Protein AF-0000000075994484 (afdb_homodimer)

Nearest PDB structures (foldseek):
  8glv-assembly1_Co  TM=6.904E-01  e=1.062E-26  Chlamydomonas reinhardtii
  8j07-assembly1_k9  TM=6.119E-01  e=2.993E-21  Homo sapiens
  8glv-assembly1_Ks  TM=6.048E-01  e=3.139E-17  Chlamydomonas reinhardtii
  8j07-assembly1_r9  TM=6.076E-01  e=1.999E-16  Homo sapiens
  8j07-assembly1_t9  TM=6.052E-01  e=8.440E-16  Homo sapiens

Sequence (1114 aa):
MNSEEDLGRDSIVEPLEEYDEDLHNFASSEDLTKVCNIIHQRIILSGLKNSMWRDYHDDIIFRFLVDESLDVLLVYIDKDQNLCLKYTVPSELVEEIFYYIKTSCSSRVTLENFQKVLQFGSLKGEVTESLMQLVSKVYSLLIFGNKTWPDSIKKDFSSQLHKFLASLTEFHYKQIRQTILYIPMETEGITEEEAAKDKDLIQRIEGVVVHWIKQIKEALLAQETAHTGENLGPAEEIEFWRQRCDDLCSISQQLEKPGIHKILSILELGKSSYAYQFLKLSAEIQNSFLQAESNLKFLSILKEPCEKLASSPLSDIPTKLPYLLSLIRIIWINSPFYNSRSQITGLFRKVSQELIKKFSREIQLDKLFKGYAQSTKKTVEQCIDCCNTWKDAYQQAAKMHHSLSSFGWVLDKTGIFAEMDAFMQRCKDVIEVCDAEMHFCRWEDGIKTPLPIIGGHHGSEILRSLEGIENSFMSSLKNLESASNQTLDIRSTTWHDQYGKFRANMRDLEVMAQNVISFAFDRVTTVHEGLELLRVFKYLAERESISRAYDKRTVEVMNSEEDLGRDSIVEPLEEYDEDLHNFASSEDLTKVCNIIHQRIILSGLKNSMWRDYHDDIIFRFLVDESLDVLLVYIDKDQNLCLKYTVPSELVEEIFYYIKTSCSSRVTLENFQKVLQFGSLKGEVTESLMQLVSKVYSLLIFGNKTWPDSIKKDFSSQLHKFLASLTEFHYKQIRQTILYIPMETEGITEEEAAKDKDLIQRIEGVVVHWIKQIKEALLAQETAHTGENLGPAEEIEFWRQRCDDLCSISQQLEKPGIHKILSILELGKSSYAYQFLKLSAEIQNSFLQAESNLKFLSILKEPCEKLASSPLSDIPTKLPYLLSLIRIIWINSPFYNSRSQITGLFRKVSQELIKKFSREIQLDKLFKGYAQSTKKTVEQCIDCCNTWKDAYQQAAKMHHSLSSFGWVLDKTGIFAEMDAFMQRCKDVIEVCDAEMHFCRWEDGIKTPLPIIGGHHGSEILRSLEGIENSFMSSLKNLESASNQTLDIRSTTWHDQYGKFRANMRDLEVMAQNVISFAFDRVTTVHEGLELLRVFKYLAERESISRAYDKRTVEV

Solvent-accessible surface area (backbone atoms only — not comparable to full-atom values): 61676 Å² total; per-residue (Å²): 140,72,87,73,77,79,75,78,77,79,73,75,75,70,75,76,71,76,73,72,83,64,85,69,76,65,64,43,74,64,41,52,50,51,46,40,51,50,53,62,68,65,62,72,59,82,84,69,51,79,84,55,63,56,76,65,54,58,50,54,51,44,47,46,55,68,38,75,86,47,49,46,42,37,38,35,54,48,94,86,70,42,65,42,75,37,72,61,74,73,85,60,94,56,58,46,38,30,40,38,34,55,70,56,82,81,59,81,66,34,73,87,44,36,66,69,37,47,31,39,36,46,46,43,56,56,68,60,56,38,50,49,50,46,40,62,70,45,51,46,50,49,57,67,56,51,79,83,59,58,64,70,64,47,49,58,47,51,41,47,49,52,53,38,51,37,50,49,44,39,53,49,30,48,74,72,76,41,76,60,82,68,74,78,67,81,57,62,96,51,52,53,71,62,46,36,68,34,64,69,56,46,53,41,50,48,52,52,49,52,50,47,49,54,51,51,52,49,56,58,50,57,59,61,63,66,70,68,60,84,85,48,31,57,66,55,52,38,48,51,29,45,52,49,24,52,53,34,46,52,43,53,57,50,66,67,33,66,67,51,46,48,54,42,49,22,29,50,72,49,67,41,72,63,39,55,56,45,51,52,50,53,50,50,44,50,52,50,26,53,44,25,46,51,44,31,60,51,47,52,68,48,49,64,58,52,51,49,56,67,70,45,58,79,84,52,45,63,76,50,47,59,59,54,51,51,50,53,49,49,30,43,73,65,34,88,80,53,45,47,54,68,54,51,35,48,50,49,28,10,47,44,46,43,50,50,54,47,46,53,67,69,54,56,67,68,43,41,80,64,33,24,20,56,60,43,34,52,52,43,51,50,46,44,49,44,52,51,45,51,55,48,50,50,54,51,50,41,52,51,38,44,71,74,37,93,58,71,70,77,57,55,62,63,69,34,40,48,64,55,50,50,45,44,50,44,42,51,51,50,41,50,50,23,51,47,42,35,41,58,52,35,33,56,58,69,44,64,59,75,80,71,87,55,76,72,95,58,20,66,61,53,52,49,51,52,52,50,50,30,51,52,48,52,51,44,49,52,58,44,54,75,41,50,88,35,49,81,37,76,81,44,62,62,32,58,54,46,47,50,54,40,52,51,49,49,53,52,47,47,53,52,51,44,48,50,51,51,58,58,56,73,69,50,85,47,62,69,57,41,54,54,51,52,62,62,47,47,61,48,33,73,37,74,83,33,28,57,59,47,49,55,52,58,70,72,90,129,89,85,82,68,93,74,76,79,76,75,76,70,69,76,74,71,78,72,75,83,69,83,69,78,64,65,44,74,64,40,52,50,52,45,40,52,50,53,61,68,63,62,72,59,82,84,69,51,79,82,56,65,54,75,66,54,56,50,52,52,43,47,46,56,68,37,75,86,47,50,45,42,38,36,33,54,47,96,86,70,41,65,42,77,37,73,60,75,73,85,59,94,56,58,47,40,28,40,40,35,56,71,56,84,83,59,81,63,33,74,85,44,36,68,70,36,46,31,37,34,45,43,42,56,55,66,59,56,39,50,50,50,45,41,64,69,45,52,47,49,51,57,70,58,51,80,84,59,58,65,71,62,48,50,58,48,52,42,48,50,50,54,38,52,37,49,50,44,39,54,51,32,48,75,73,75,39,78,59,81,68,74,79,65,82,58,62,95,51,51,52,70,62,46,35,70,34,64,70,56,46,53,43,50,48,52,52,50,52,51,46,49,54,52,51,51,51,57,58,51,58,59,61,63,68,70,68,60,84,86,48,32,58,66,53,52,39,48,50,29,45,51,51,24,52,55,35,46,51,43,53,56,52,65,68,33,68,67,50,47,49,54,42,49,22,29,51,73,49,67,40,72,62,38,56,57,45,52,54,50,52,50,50,44,51,52,51,26,53,43,25,47,49,44,31,61,51,47,52,69,49,48,62,60,51,52,49,55,67,70,46,56,78,85,51,43,63,75,51,48,60,60,54,51,50,52,54,49,49,30,43,73,67,35,89,81,54,45,47,54,69,55,51,35,47,49,48,28,11,48,45,46,42,48,51,54,48,47,53,67,69,53,57,67,68,43,40,81,64,31,24,20,56,60,45,35,52,53,43,50,49,46,46,48,44,53,50,46,50,55,47,51,49,51,51,50,41,51,51,38,43,70,74,38,95,58,69,69,76,57,58,61,64,70,34,40,47,64,54,51,51,44,46,51,45,42,51,51,50,39,52,51,25,50,48,42,36,41,60,53,36,32,55,58,69,43,65,59,75,81,73,88,54,76,73,94,58,20,66,61,52,51,50,52,52,50,50,50,31,50,53,47,52,52,46,50,52,59,42,55,75,40,49,89,36,50,81,37,76,83,43,62,63,31,58,53,45,46,50,53,41,52,54,52,49,52,53,47,48,53,49,51,44,49,50,52,51,58,58,56,74,68,51,87,45,62,67,58,40,54,52,50,52,62,62,48,46,62,47,32,73,38,72,83,33,27,56,58,47,49,56,52,57,71,72,90

pLDDT: mean 86.2, std 15.18, range [18.08, 97.19]

Secondary structure (DSSP, 8-state):
----------------------------HHHHHHHHHHHHHH---TT--GGG--HHHHHHHHHHHH-TT--EEEEEE-TTS-EEEESS--SS--SEEEEEEES-TT----TTTHHHHEEEEEEES-HHHHHHHHIIIIIHHHHHH--SS-HHHHHHHHHHHHHHHHHHHHHHHHHTT-------STTTTS-HHHHHH-HHHHHHHHHHHHHHHHHHHHHHHHHHHHTT-SS--HHHHHHHHHHHHHHHHHHHHHHTSHHHHHHHHHHHHTT-HHHHHHHHHHHHHHHHHHHHHHHHHHHGGGHHHHHHHHHS-GGGHHHHHHHHHHHHHHHHHH-SSS--HHHHHHHHHHHHHHHHHHHHHH--HHHHHTT-HHHHHHHHHHHHHHHHHHHHHHHHHHHHHHHH-SS-----HHHHHHHHHHHHHHHHHHHHHHHHHHHHS-EETTEEPPPP---STTHHHHHHHHHHHHHHHHHHHHHHHTTGGGTT-TT-SHHHHHHHHHHHHHHHHHHHHHHHHHHHHTT--SHHHHHHHHHHTHHHHTSHHHHHHHHHHHHH-/----------------------------HHHHHHHHHHHHHH---TT--GGG--HHHHHHHHHHHH-TT--EEEEEE-TTS-EEEESS--SS--SEEEEEEES-TT----TTTHHHHEEEEEEES-HHHHHHHHIIIIIHHHHHH--SS-HHHHHHHHHHHHHHHHHHHHHHHHHTT-------STTTTS-HHHHHH-HHHHHHHHHHHHHHHHHHHHHHHHHHHHTT-SS--HHHHHHHHHHHHHHHHHHHHHHTSHHHHHHHHHHHHTT-HHHHHHHHHHHHHHHHHHHHHHHHHHHGGGHHHHHHHHHS-GGGHHHHHHHHHHHHHHHHHH-SSS--HHHHHHHHHHHHHHHHHHHHHH--HHHHHTT-HHHHHHHHHHHHHHHHHHHHHHHHHHHHHHHH-SS-----HHHHHHHHHHHHHHHHHHHHHHHHHHHHH-EETTEEPPPPP--STTHHHHHHHHHHHHHHHHHHHHHHHTTGGGTT-TT-SHHHHHHHHHHHHHHHHHHHHHHHHHHHHTT--SHHHHHHHHHHTTTTTTSHHHHHHHHHHHHH-

Structure (mmCIF, N/CA/C/O backbone):
data_AF-0000000075994484-model_v1
#
loop_
_entity.id
_entity.type
_entity.pdbx_description
1 polymer 'Dynein heavy chain 2, axonemal-like'
#
loop_
_atom_site.group_PDB
_atom_site.id
_atom_site.type_symbol
_atom_site.label_atom_id
_atom_site.label_alt_id
_atom_site.label_comp_id
_atom_site.label_asym_id
_atom_site.label_entity_id
_atom_site.label_seq_id
_atom_site.pdbx_PDB_ins_code
_atom_site.Cartn_x
_atom_site.Cartn_y
_atom_site.Cartn_z
_atom_site.occupancy
_atom_site.B_iso_or_equiv
_atom_site.auth_seq_id
_atom_site.auth_comp_id
_atom_site.auth_asym_id
_atom_site.auth_atom_id
_atom_site.pdbx_PDB_model_num
ATOM 1 N N . MET A 1 1 ? -71.812 -13.891 17.422 1 20.27 1 MET A N 1
ATOM 2 C CA . MET A 1 1 ? -71.875 -14.664 18.656 1 20.27 1 MET A CA 1
ATOM 3 C C . MET A 1 1 ? -70.625 -15.477 18.875 1 20.27 1 MET A C 1
ATOM 5 O O . MET A 1 1 ? -70 -15.383 19.938 1 20.27 1 MET A O 1
ATOM 9 N N . ASN A 1 2 ? -70.75 -16.75 18.578 1 19.2 2 ASN A N 1
ATOM 10 C CA . ASN A 1 2 ? -70.375 -18.047 19.156 1 19.2 2 ASN A CA 1
ATOM 11 C C . ASN A 1 2 ? -68.875 -18.406 18.859 1 19.2 2 ASN A C 1
ATOM 13 O O . ASN A 1 2 ? -68.5 -19.547 19.047 1 19.2 2 ASN A O 1
ATOM 17 N N . SER A 1 3 ? -68.438 -17.859 17.688 1 24.14 3 SER A N 1
ATOM 18 C CA . SER A 1 3 ? -67.5 -18.609 16.891 1 24.14 3 SER A CA 1
ATOM 19 C C . SER A 1 3 ? -66.25 -18.891 17.688 1 24.14 3 SER A C 1
ATOM 21 O O . SER A 1 3 ? -65.562 -17.969 18.125 1 24.14 3 SER A O 1
ATOM 23 N N . GLU A 1 4 ? -66.312 -19.969 18.438 1 23.14 4 GLU A N 1
ATOM 24 C CA . GLU A 1 4 ? -65.5 -20.75 19.344 1 23.14 4 GLU A CA 1
ATOM 25 C C . GLU A 1 4 ? -64.062 -20.875 18.812 1 23.14 4 GLU A C 1
ATOM 27 O O . GLU A 1 4 ? -63.844 -21.016 17.594 1 23.14 4 GLU A O 1
ATOM 32 N N . GLU A 1 5 ? -63.031 -20.453 19.625 1 22.05 5 GLU A N 1
ATOM 33 C CA . GLU A 1 5 ? -61.625 -20.125 19.812 1 22.05 5 GLU A CA 1
ATOM 34 C C . GLU A 1 5 ? -60.75 -21.375 19.672 1 22.05 5 GLU A C 1
ATOM 36 O O . GLU A 1 5 ? -60.594 -22.141 20.625 1 22.05 5 GLU A O 1
ATOM 41 N N . ASP A 1 6 ? -61.219 -22.188 18.656 1 23.53 6 ASP A N 1
ATOM 42 C CA . ASP A 1 6 ? -60.562 -23.5 18.641 1 23.53 6 ASP A CA 1
ATOM 43 C C . ASP A 1 6 ? -59.062 -23.359 18.828 1 23.53 6 ASP A C 1
ATOM 45 O O . ASP A 1 6 ? -58.406 -22.641 18.094 1 23.53 6 ASP A O 1
ATOM 49 N N . LEU A 1 7 ? -58.594 -23.656 20.031 1 25.06 7 LEU A N 1
ATOM 50 C CA . LEU A 1 7 ? -57.375 -23.734 20.812 1 25.06 7 LEU A CA 1
ATOM 51 C C . LEU A 1 7 ? -56.344 -24.625 20.109 1 25.06 7 LEU A C 1
ATOM 53 O O . LEU A 1 7 ? -56.656 -25.75 19.719 1 25.06 7 LEU A O 1
ATOM 57 N N . GLY A 1 8 ? -55.438 -23.891 19.375 1 20.94 8 GLY A N 1
ATOM 58 C CA . GLY A 1 8 ? -54.281 -24.219 18.578 1 20.94 8 GLY A CA 1
ATOM 59 C C . GLY A 1 8 ? -53.5 -25.375 19.141 1 20.94 8 GLY A C 1
ATOM 60 O O . GLY A 1 8 ? -53.25 -25.453 20.344 1 20.94 8 GLY A O 1
ATOM 61 N N . ARG A 1 9 ? -53.688 -26.547 18.594 1 26.58 9 ARG A N 1
ATOM 62 C CA . ARG A 1 9 ? -53.094 -27.875 18.703 1 26.58 9 ARG A CA 1
ATOM 63 C C . ARG A 1 9 ? -51.625 -27.781 19.047 1 26.58 9 ARG A C 1
ATOM 65 O O . ARG A 1 9 ? -50.906 -26.969 18.469 1 26.58 9 ARG A O 1
ATOM 72 N N . ASP A 1 10 ? -51.219 -28.25 20.266 1 22.45 10 ASP A N 1
ATOM 73 C CA . ASP A 1 10 ? -49.969 -28.406 21.016 1 22.45 10 ASP A CA 1
ATOM 74 C C . ASP A 1 10 ? -48.938 -29.203 20.219 1 22.45 10 ASP A C 1
ATOM 76 O O . ASP A 1 10 ? -49.125 -30.406 19.984 1 22.45 10 ASP A O 1
ATOM 80 N N . SER A 1 11 ? -48.719 -28.781 19 1 22.28 11 SER A N 1
ATOM 81 C CA . SER A 1 11 ? -47.75 -29.578 18.234 1 22.28 11 SER A CA 1
ATOM 82 C C . SER A 1 11 ? -46.594 -30.047 19.109 1 22.28 11 SER A C 1
ATOM 84 O O . SER A 1 11 ? -45.969 -29.234 19.797 1 22.28 11 SER A O 1
ATOM 86 N N . ILE A 1 12 ? -46.625 -31.25 19.516 1 24.55 12 ILE A N 1
ATOM 87 C CA . ILE A 1 12 ? -45.656 -32.031 20.281 1 24.55 12 ILE A CA 1
ATOM 88 C C . ILE A 1 12 ? -44.281 -31.875 19.641 1 24.55 12 ILE A C 1
ATOM 90 O O . ILE A 1 12 ? -44.125 -32.125 18.438 1 24.55 12 ILE A O 1
ATOM 94 N N . VAL A 1 13 ? -43.406 -31.047 20.234 1 24.14 13 VAL A N 1
ATOM 95 C CA . VAL A 1 13 ? -42 -30.781 19.984 1 24.14 13 VAL A CA 1
ATOM 96 C C . VAL A 1 13 ? -41.25 -32.094 19.859 1 24.14 13 VAL A C 1
ATOM 98 O O . VAL A 1 13 ? -41.281 -32.938 20.766 1 24.14 13 VAL A O 1
ATOM 101 N N . GLU A 1 14 ? -41.375 -32.688 18.703 1 25.42 14 GLU A N 1
ATOM 102 C CA . GLU A 1 14 ? -40.594 -33.906 18.531 1 25.42 14 GLU A CA 1
ATOM 103 C C . GLU A 1 14 ? -39.219 -33.781 19.219 1 25.42 14 GLU A C 1
ATOM 105 O O . GLU A 1 14 ? -38.625 -32.719 19.281 1 25.42 14 GLU A O 1
ATOM 110 N N . PRO A 1 15 ? -38.938 -34.781 20.047 1 25.38 15 PRO A N 1
ATOM 111 C CA . PRO A 1 15 ? -37.719 -34.812 20.875 1 25.38 15 PRO A CA 1
ATOM 112 C C . PRO A 1 15 ? -36.469 -34.5 20.078 1 25.38 15 PRO A C 1
ATOM 114 O O . PRO A 1 15 ? -36.406 -34.781 18.875 1 25.38 15 PRO A O 1
ATOM 117 N N . LEU A 1 16 ? -35.781 -33.438 20.484 1 24.19 16 LEU A N 1
ATOM 118 C CA . LEU A 1 16 ? -34.469 -32.969 20.062 1 24.19 16 LEU A CA 1
ATOM 119 C C . LEU A 1 16 ? -33.531 -34.156 19.875 1 24.19 16 LEU A C 1
ATOM 121 O O . LEU A 1 16 ? -33.344 -35 20.781 1 24.19 16 LEU A O 1
ATOM 125 N N . GLU A 1 17 ? -33.594 -34.719 18.734 1 25.55 17 GLU A N 1
ATOM 126 C CA . GLU A 1 17 ? -32.594 -35.781 18.438 1 25.55 17 GLU A CA 1
ATOM 127 C C . GLU A 1 17 ? -31.297 -35.5 19.172 1 25.55 17 GLU A C 1
ATOM 129 O O . GLU A 1 17 ? -30.875 -34.375 19.328 1 25.55 17 GLU A O 1
ATOM 134 N N . GLU A 1 18 ? -30.906 -36.469 19.969 1 27.06 18 GLU A N 1
ATOM 135 C CA . GLU A 1 18 ? -29.703 -36.562 20.797 1 27.06 18 GLU A CA 1
ATOM 136 C C . GLU A 1 18 ? -28.469 -36.094 20.016 1 27.06 18 GLU A C 1
ATOM 138 O O . GLU A 1 18 ? -28.172 -36.625 18.953 1 27.06 18 GLU A O 1
ATOM 143 N N . TYR A 1 19 ? -28.25 -34.781 20 1 26.39 19 TYR A N 1
ATOM 144 C CA . TYR A 1 19 ? -26.938 -34.25 19.609 1 26.39 19 TYR A CA 1
ATOM 145 C C . TYR A 1 19 ? -25.812 -35.188 20.031 1 26.39 19 TYR A C 1
ATOM 147 O O . TYR A 1 19 ? -25.672 -35.531 21.219 1 26.39 19 TYR A O 1
ATOM 155 N N . ASP A 1 20 ? -25.656 -36.219 19.328 1 26.09 20 ASP A N 1
ATOM 156 C CA . ASP A 1 20 ? -24.531 -37.156 19.516 1 26.09 20 ASP A CA 1
ATOM 157 C C . ASP A 1 20 ? -23.297 -36.406 20.047 1 26.09 20 ASP A C 1
ATOM 159 O O . ASP A 1 20 ? -22.953 -35.344 19.547 1 26.09 20 ASP A O 1
ATOM 163 N N . GLU A 1 21 ? -23.047 -36.531 21.312 1 32.28 21 GLU A N 1
ATOM 164 C CA . GLU A 1 21 ? -21.906 -36.188 22.141 1 32.28 21 GLU A CA 1
ATOM 165 C C . GLU A 1 21 ? -20.578 -36.406 21.406 1 32.28 21 GLU A C 1
ATOM 167 O O . GLU A 1 21 ? -19.984 -37.469 21.5 1 32.28 21 GLU A O 1
ATOM 172 N N . ASP A 1 22 ? -20.453 -36.438 20.125 1 29.77 22 ASP A N 1
ATOM 173 C CA . ASP A 1 22 ? -19.25 -36.688 19.359 1 29.77 22 ASP A CA 1
ATOM 174 C C . ASP A 1 22 ? -18.031 -36.062 20.016 1 29.77 22 ASP A C 1
ATOM 176 O O . ASP A 1 22 ? -18.156 -35.062 20.734 1 29.77 22 ASP A O 1
ATOM 180 N N . LEU A 1 23 ? -16.781 -36.719 19.812 1 30.06 23 LEU A N 1
ATOM 181 C CA . LEU A 1 23 ? -15.391 -36.656 20.219 1 30.06 23 LEU A CA 1
ATOM 182 C C . LEU A 1 23 ? -14.859 -35.219 20.125 1 30.06 23 LEU A C 1
ATOM 184 O O . LEU A 1 23 ? -14.219 -34.875 19.125 1 30.06 23 LEU A O 1
ATOM 188 N N . HIS A 1 24 ? -15.625 -34.281 20.172 1 33.56 24 HIS A N 1
ATOM 189 C CA . HIS A 1 24 ? -15 -32.969 20.375 1 33.56 24 HIS A CA 1
ATOM 190 C C . HIS A 1 24 ? -13.992 -33 21.516 1 33.56 24 HIS A C 1
ATOM 192 O O . HIS A 1 24 ? -14.367 -33.188 22.672 1 33.56 24 HIS A O 1
ATOM 198 N N . ASN A 1 25 ? -12.883 -33.719 21.375 1 35.09 25 ASN A N 1
ATOM 199 C CA . ASN A 1 25 ? -11.758 -33.719 22.297 1 35.09 25 ASN A CA 1
ATOM 200 C C . ASN A 1 25 ? -11.617 -32.375 23.016 1 35.09 25 ASN A C 1
ATOM 202 O O . ASN A 1 25 ? -11.258 -31.375 22.391 1 35.09 25 ASN A O 1
ATOM 206 N N . PHE A 1 26 ? -12.3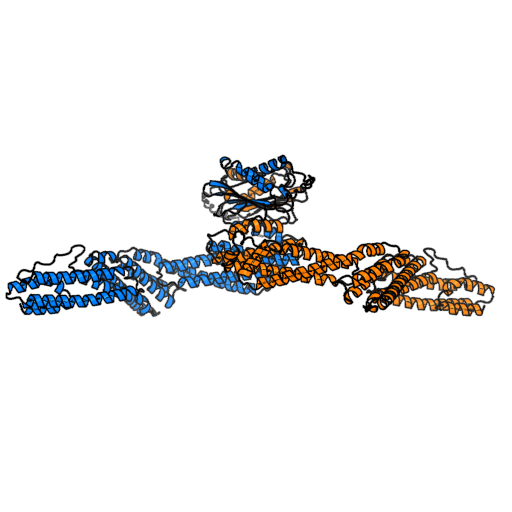52 -32.031 23.938 1 35.19 26 PHE A N 1
ATOM 207 C CA . PHE A 1 26 ? -12.281 -30.984 24.938 1 35.19 26 PHE A CA 1
ATOM 208 C C . PHE A 1 26 ? -10.852 -30.797 25.422 1 35.19 26 PHE A C 1
ATOM 210 O O . PHE A 1 26 ? -10.312 -31.641 26.141 1 35.19 26 PHE A O 1
ATOM 217 N N . ALA A 1 27 ? -9.969 -30.297 24.703 1 45.22 27 ALA A N 1
ATOM 218 C CA . ALA A 1 27 ? -8.828 -29.781 25.438 1 45.22 27 ALA A CA 1
ATOM 219 C C . ALA A 1 27 ? -9.211 -29.438 26.875 1 45.22 27 ALA A C 1
ATOM 221 O O . ALA A 1 27 ? -10.164 -28.688 27.109 1 45.22 27 ALA A O 1
ATOM 222 N N . SER A 1 28 ? -8.922 -30.219 27.859 1 61.16 28 SER A N 1
ATOM 223 C CA . SER A 1 28 ? -9.375 -30.266 29.25 1 61.16 28 SER A CA 1
ATOM 224 C C . SER A 1 28 ? -9.359 -28.875 29.875 1 61.16 28 SER A C 1
ATOM 226 O O . SER A 1 28 ? -8.578 -28 29.453 1 61.16 28 SER A O 1
ATOM 228 N N . SER A 1 29 ? -10.609 -28.438 30.297 1 67.25 29 SER A N 1
ATOM 229 C CA . SER A 1 29 ? -10.75 -27.234 31.109 1 67.25 29 SER A CA 1
ATOM 230 C C . SER A 1 29 ? -9.484 -26.938 31.906 1 67.25 29 SER A C 1
ATOM 232 O O . SER A 1 29 ? -9.07 -25.797 32.031 1 67.25 29 SER A O 1
ATOM 234 N N . GLU A 1 30 ? -8.844 -28.078 32.156 1 77 30 GLU A N 1
ATOM 235 C CA . GLU A 1 30 ? -7.613 -27.891 32.938 1 77 30 GLU A CA 1
ATOM 236 C C . GLU A 1 30 ? -6.473 -27.406 32.062 1 77 30 GLU A C 1
ATOM 238 O O . GLU A 1 30 ? -5.684 -26.547 32.469 1 77 30 GLU A O 1
ATOM 243 N N . ASP A 1 31 ? -6.43 -27.953 30.906 1 84.94 31 ASP A N 1
ATOM 244 C CA . ASP A 1 31 ? -5.379 -27.547 29.969 1 84.94 31 ASP A CA 1
ATOM 245 C C . ASP A 1 31 ? -5.535 -26.094 29.562 1 84.94 31 ASP A C 1
ATOM 247 O O . ASP A 1 31 ? -4.547 -25.359 29.469 1 84.94 31 ASP A O 1
ATOM 251 N N . LEU A 1 32 ? -6.723 -25.703 29.406 1 87 32 LEU A N 1
ATOM 252 C CA . LEU A 1 32 ? -6.973 -24.312 29 1 87 32 LEU A CA 1
ATOM 253 C C . LEU A 1 32 ? -6.676 -23.344 30.141 1 87 32 LEU A C 1
ATOM 255 O O . LEU A 1 32 ? -6.234 -22.219 29.906 1 87 32 LEU A O 1
ATOM 259 N N . THR A 1 33 ? -6.871 -23.828 31.312 1 88.06 33 THR A N 1
ATOM 260 C CA . THR A 1 33 ? -6.539 -23 32.469 1 88.06 33 THR A CA 1
ATOM 261 C C . THR A 1 33 ? -5.027 -22.797 32.562 1 88.06 33 THR A C 1
ATOM 263 O O . THR A 1 33 ? -4.566 -21.719 32.938 1 88.06 33 THR A O 1
ATOM 266 N N . LYS A 1 34 ? -4.371 -23.812 32.219 1 90 34 LYS A N 1
ATOM 267 C CA . LYS A 1 34 ? -2.916 -23.703 32.188 1 90 34 LYS A CA 1
ATOM 268 C C . LYS A 1 34 ? -2.467 -22.688 31.141 1 90 34 LYS A C 1
ATOM 270 O O . LYS A 1 34 ? -1.571 -21.875 31.391 1 90 34 LYS A O 1
ATOM 275 N N . VAL A 1 35 ? -3.078 -22.797 30 1 90.81 35 VAL A N 1
ATOM 276 C CA . VAL A 1 35 ? -2.744 -21.859 28.922 1 90.81 35 VAL A CA 1
ATOM 277 C C . VAL A 1 35 ? -3.096 -20.438 29.344 1 90.81 35 VAL A C 1
ATOM 279 O O . VAL A 1 35 ? -2.344 -19.5 29.078 1 90.81 35 VAL A O 1
ATOM 282 N N . CYS A 1 36 ? -4.191 -20.297 30.016 1 91.31 36 CYS A N 1
ATOM 283 C CA . CYS A 1 36 ? -4.613 -18.984 30.5 1 91.31 36 CYS A CA 1
ATOM 284 C C . CYS A 1 36 ? -3.576 -18.406 31.438 1 91.31 36 CYS A C 1
ATOM 286 O O . CYS A 1 36 ? -3.254 -17.219 31.344 1 91.31 36 CYS A O 1
ATOM 288 N N . ASN A 1 37 ? -3.061 -19.188 32.219 1 91.06 37 ASN A N 1
ATOM 289 C CA . ASN A 1 37 ? -2.045 -18.75 33.188 1 91.06 37 ASN A CA 1
ATOM 290 C C . ASN A 1 37 ? -0.75 -18.359 32.469 1 91.06 37 ASN A C 1
ATOM 292 O O . ASN A 1 37 ? -0.076 -17.406 32.875 1 91.06 37 ASN A O 1
ATOM 296 N N . ILE A 1 38 ? -0.445 -19.109 31.5 1 91.12 38 ILE A N 1
ATOM 297 C CA . ILE A 1 38 ? 0.766 -18.812 30.734 1 91.12 38 ILE A CA 1
ATOM 298 C C . ILE A 1 38 ? 0.619 -17.469 30.031 1 91.12 38 ILE A C 1
ATOM 300 O O . ILE A 1 38 ? 1.537 -16.641 30.047 1 91.12 38 ILE A O 1
ATOM 304 N N . ILE A 1 39 ? -0.523 -17.281 29.422 1 92 39 ILE A N 1
ATOM 305 C CA . ILE A 1 39 ? -0.792 -16.047 28.703 1 92 39 ILE A CA 1
ATOM 306 C C . ILE A 1 39 ? -0.749 -14.867 29.672 1 92 39 ILE A C 1
ATOM 308 O O . ILE A 1 39 ? -0.173 -13.82 29.359 1 92 39 ILE A O 1
ATOM 312 N N . HIS A 1 40 ? -1.316 -15.078 30.781 1 91.62 40 HIS A N 1
ATOM 313 C CA . HIS A 1 40 ? -1.313 -14.055 31.828 1 91.62 40 HIS A CA 1
ATOM 314 C C . HIS A 1 40 ? 0.11 -13.672 32.219 1 91.62 40 HIS A C 1
ATOM 316 O O . HIS A 1 40 ? 0.427 -12.484 32.312 1 91.62 40 HIS A O 1
ATOM 322 N N . GLN A 1 41 ? 0.971 -14.602 32.312 1 89.56 41 GLN A N 1
ATOM 323 C CA . GLN A 1 41 ? 2.342 -14.375 32.75 1 89.56 41 GLN A CA 1
ATOM 324 C C . GLN A 1 41 ? 3.189 -13.758 31.656 1 89.56 41 GLN A C 1
ATOM 326 O O . GLN A 1 41 ? 4.18 -13.078 31.922 1 89.56 41 GLN A O 1
ATOM 331 N N . ARG A 1 42 ? 2.768 -13.961 30.5 1 90.5 42 ARG A N 1
ATOM 332 C CA . ARG A 1 42 ? 3.586 -13.539 29.359 1 90.5 42 ARG A CA 1
ATOM 333 C C . ARG A 1 42 ? 3.258 -12.109 28.953 1 90.5 42 ARG A C 1
ATOM 335 O O . ARG A 1 42 ? 3.961 -11.516 28.141 1 90.5 42 ARG A O 1
ATOM 342 N N . ILE A 1 43 ? 2.246 -11.602 29.484 1 92.75 43 ILE A N 1
ATOM 343 C CA . ILE A 1 43 ? 1.869 -10.227 29.156 1 92.75 43 ILE A CA 1
ATOM 344 C C . ILE A 1 43 ? 2.863 -9.25 29.781 1 92.75 43 ILE A C 1
ATOM 346 O O . ILE A 1 43 ? 3.104 -9.289 30.984 1 92.75 43 ILE A O 1
ATOM 350 N N . ILE A 1 44 ? 3.459 -8.445 28.953 1 89.94 44 ILE A N 1
ATOM 351 C CA . ILE A 1 44 ? 4.469 -7.492 29.391 1 89.94 44 ILE A CA 1
ATOM 352 C C . ILE A 1 44 ? 4.055 -6.078 28.984 1 89.94 44 ILE A C 1
ATOM 354 O O . ILE A 1 44 ? 3.816 -5.809 27.812 1 89.94 44 ILE A O 1
ATOM 358 N N . LEU A 1 45 ? 3.912 -5.172 29.891 1 90.44 45 LEU A N 1
ATOM 359 C CA . LEU A 1 45 ? 3.645 -3.752 29.688 1 90.44 45 LEU A CA 1
ATOM 360 C C . LEU A 1 45 ? 4.512 -2.896 30.609 1 90.44 45 LEU A C 1
ATOM 362 O O . LEU A 1 45 ? 4.816 -3.303 31.734 1 90.44 45 LEU A O 1
ATOM 366 N N . SER A 1 46 ? 4.805 -1.763 29.984 1 86.12 46 SER A N 1
ATOM 367 C CA . SER A 1 46 ? 5.547 -0.832 30.828 1 86.12 46 SER A CA 1
ATOM 368 C C . SER A 1 46 ? 4.695 -0.348 31.984 1 86.12 46 SER A C 1
ATOM 370 O O . SER A 1 46 ? 3.568 0.113 31.797 1 86.12 46 SER A O 1
ATOM 372 N N . GLY A 1 47 ? 5.02 -0.561 33.188 1 83.69 47 GLY A N 1
ATOM 373 C CA . GLY A 1 47 ? 4.32 -0.069 34.375 1 83.69 47 GLY A CA 1
ATOM 374 C C . GLY A 1 47 ? 3.328 -1.066 34.938 1 83.69 47 GLY A C 1
ATOM 375 O O . GLY A 1 47 ? 2.562 -0.741 35.844 1 83.69 47 GLY A O 1
ATOM 376 N N . LEU A 1 48 ? 3.283 -2.168 34.281 1 90.31 48 LEU A N 1
ATOM 377 C CA . LEU A 1 48 ? 2.346 -3.186 34.75 1 90.31 48 LEU A CA 1
ATOM 378 C C . LEU A 1 48 ? 2.729 -3.682 36.125 1 90.31 48 LEU A C 1
ATOM 380 O O . LEU A 1 48 ? 3.867 -4.098 36.344 1 90.31 48 LEU A O 1
ATOM 384 N N . LYS A 1 49 ? 1.824 -3.494 37.062 1 91.25 49 LYS A N 1
ATOM 385 C CA . LYS A 1 49 ? 1.995 -3.994 38.406 1 91.25 49 LYS A CA 1
ATOM 386 C C . LYS A 1 49 ? 1.039 -5.148 38.688 1 91.25 49 LYS A C 1
ATOM 388 O O . LYS A 1 49 ? -0.05 -5.215 38.125 1 91.25 49 LYS A O 1
ATOM 393 N N . ASN A 1 50 ? 1.463 -6.016 39.562 1 91 50 ASN A N 1
ATOM 394 C CA . ASN A 1 50 ? 0.653 -7.18 39.906 1 91 50 ASN A CA 1
ATOM 395 C C . ASN A 1 50 ? -0.672 -6.773 40.531 1 91 50 ASN A C 1
ATOM 397 O O . ASN A 1 50 ? -1.676 -7.473 40.375 1 91 50 ASN A O 1
ATOM 401 N N . SER A 1 51 ? -0.677 -5.582 41.156 1 91.81 51 SER A N 1
ATOM 402 C CA . SER A 1 51 ? -1.877 -5.105 41.844 1 91.81 51 SER A CA 1
ATOM 403 C C . SER A 1 51 ? -2.945 -4.672 40.844 1 91.81 51 SER A C 1
ATOM 405 O O . SER A 1 51 ? -4.121 -4.547 41.188 1 91.81 51 SER A O 1
ATOM 407 N N . MET A 1 52 ? -2.561 -4.516 39.562 1 93.94 52 MET A N 1
ATOM 408 C CA . MET A 1 52 ? -3.498 -4.035 38.562 1 93.94 52 MET A CA 1
ATOM 409 C C . MET A 1 52 ? -4.367 -5.176 38.031 1 93.94 52 MET A C 1
ATOM 411 O O . MET A 1 52 ? -5.422 -4.941 37.438 1 93.94 52 MET A O 1
ATOM 415 N N . TRP A 1 53 ? -3.902 -6.383 38.281 1 94.25 53 TRP A N 1
ATOM 416 C CA . TRP A 1 53 ? -4.641 -7.543 37.812 1 94.25 53 TRP A CA 1
ATOM 417 C C . TRP A 1 53 ? -5.879 -7.793 38.656 1 94.25 53 TRP A C 1
ATOM 419 O O . TRP A 1 53 ? -5.82 -7.691 39.906 1 94.25 53 TRP A O 1
ATOM 429 N N . ARG A 1 54 ? -6.98 -8 38.031 1 92.94 54 ARG A N 1
ATOM 430 C CA . ARG A 1 54 ? -8.234 -8.383 38.656 1 92.94 54 ARG A CA 1
ATOM 431 C C . ARG A 1 54 ? -8.711 -9.742 38.156 1 92.94 54 ARG A C 1
ATOM 433 O O . ARG A 1 54 ? -8.273 -10.211 37.125 1 92.94 54 ARG A O 1
ATOM 440 N N . ASP A 1 55 ? -9.609 -10.359 38.812 1 89.94 55 ASP A N 1
ATOM 441 C CA . ASP A 1 55 ? -10.078 -11.711 38.5 1 89.94 55 ASP A CA 1
ATOM 442 C C . ASP A 1 55 ? -10.766 -11.766 37.125 1 89.94 55 ASP A C 1
ATOM 444 O O . ASP A 1 55 ? -10.648 -12.75 36.406 1 89.94 55 ASP A O 1
ATOM 448 N N . TYR A 1 56 ? -11.398 -10.711 36.844 1 93.06 56 TYR A N 1
ATOM 449 C CA . TYR A 1 56 ? -12.172 -10.758 35.625 1 93.06 56 TYR A CA 1
ATOM 450 C C . TYR A 1 56 ? -11.25 -10.727 34.406 1 93.06 56 TYR A C 1
ATOM 452 O O . TYR A 1 56 ? -11.656 -11.086 33.281 1 93.06 56 TYR A O 1
ATOM 460 N N . HIS A 1 57 ? -10.055 -10.32 34.562 1 94.56 57 HIS A N 1
ATOM 461 C CA . HIS A 1 57 ? -9.102 -10.32 33.469 1 94.56 57 HIS A CA 1
ATOM 462 C C . HIS A 1 57 ? -8.828 -11.734 32.969 1 94.56 57 HIS A C 1
ATOM 464 O O . HIS A 1 57 ? -8.75 -11.969 31.766 1 94.56 57 HIS A O 1
ATOM 470 N N . ASP A 1 58 ? -8.688 -12.641 33.844 1 93.56 58 ASP A N 1
ATOM 471 C CA . ASP A 1 58 ? -8.445 -14.023 33.469 1 93.56 58 ASP A CA 1
ATOM 472 C C . ASP A 1 58 ? -9.656 -14.617 32.75 1 93.56 58 ASP A C 1
ATOM 474 O O . ASP A 1 58 ? -9.5 -15.453 31.859 1 93.56 58 ASP A O 1
ATOM 478 N N . ASP A 1 59 ? -10.766 -14.102 33.125 1 94.12 59 ASP A N 1
ATOM 479 C CA . ASP A 1 59 ? -11.977 -14.531 32.438 1 94.12 59 ASP A CA 1
ATOM 480 C C . ASP A 1 59 ? -11.969 -14.062 30.984 1 94.12 59 ASP A C 1
ATOM 482 O O . ASP A 1 59 ? -12.438 -14.766 30.094 1 94.12 59 ASP A O 1
ATOM 486 N N . ILE A 1 60 ? -11.531 -12.914 30.797 1 95.88 60 ILE A N 1
ATOM 487 C CA . ILE A 1 60 ? -11.453 -12.344 29.453 1 95.88 60 ILE A CA 1
ATOM 488 C C . ILE A 1 60 ? -10.461 -13.141 28.609 1 95.88 60 ILE A C 1
ATOM 490 O O . ILE A 1 60 ? -10.727 -13.43 27.438 1 95.88 60 ILE A O 1
ATOM 494 N N . ILE A 1 61 ? -9.352 -13.492 29.219 1 95.38 61 ILE A N 1
ATOM 495 C CA . ILE A 1 61 ? -8.352 -14.289 28.516 1 95.38 61 ILE A CA 1
ATOM 496 C C . ILE A 1 61 ? -8.922 -15.664 28.172 1 95.38 61 ILE A C 1
ATOM 498 O O . ILE A 1 61 ? -8.75 -16.156 27.062 1 95.38 61 ILE A O 1
ATOM 502 N N . PHE A 1 62 ? -9.594 -16.172 29.125 1 93 62 PHE A N 1
ATOM 503 C CA . PHE A 1 62 ? -10.188 -17.5 28.922 1 93 62 PHE A CA 1
ATOM 504 C C . PHE A 1 62 ? -11.211 -17.453 27.797 1 93 62 PHE A C 1
ATOM 506 O O . PHE A 1 62 ? -11.258 -18.359 26.953 1 93 62 PHE A O 1
ATOM 513 N N . ARG A 1 63 ? -12.016 -16.5 27.781 1 92.88 63 ARG A N 1
ATOM 514 C CA . ARG A 1 63 ? -13.008 -16.359 26.719 1 92.88 63 ARG A CA 1
ATOM 515 C C . ARG A 1 63 ? -12.336 -16.219 25.359 1 92.88 63 ARG A C 1
ATOM 517 O O . ARG A 1 63 ? -12.828 -16.766 24.359 1 92.88 63 ARG A O 1
ATOM 524 N N . PHE A 1 64 ? -11.281 -15.547 25.25 1 93.38 64 PHE A N 1
ATOM 525 C CA . PHE A 1 64 ? -10.523 -15.375 24.016 1 93.38 64 PHE A CA 1
ATOM 526 C C . PHE A 1 64 ? -10.016 -16.719 23.5 1 93.38 64 PHE A C 1
ATOM 528 O O . PHE A 1 64 ? -10.031 -16.969 22.297 1 93.38 64 PHE A O 1
ATOM 535 N N . LEU A 1 65 ? -9.664 -17.578 24.422 1 90.19 65 LEU A N 1
ATOM 536 C CA . LEU A 1 65 ? -9.078 -18.844 24.031 1 90.19 65 LEU A CA 1
ATOM 537 C C . LEU A 1 65 ? -10.148 -19.828 23.547 1 90.19 65 LEU A C 1
ATOM 539 O O . LEU A 1 65 ? -9.906 -20.625 22.641 1 90.19 65 LEU A O 1
ATOM 543 N N . VAL A 1 66 ? -11.289 -19.672 24.109 1 88.31 66 VAL A N 1
ATOM 544 C CA . VAL A 1 66 ? -12.336 -20.656 23.844 1 88.31 66 VAL A CA 1
ATOM 545 C C . VAL A 1 66 ? -13.18 -20.188 22.656 1 88.31 66 VAL A C 1
ATOM 547 O O . VAL A 1 66 ? -13.578 -20.984 21.812 1 88.31 66 VAL A O 1
ATOM 550 N N . ASP A 1 67 ? -13.461 -18.922 22.625 1 88.31 67 ASP A N 1
ATOM 551 C CA . ASP A 1 67 ? -14.328 -18.359 21.594 1 88.31 67 ASP A CA 1
ATOM 552 C C . ASP A 1 67 ? -13.586 -18.234 20.266 1 88.31 67 ASP A C 1
ATOM 554 O O . ASP A 1 67 ? -12.695 -17.391 20.125 1 88.31 67 ASP A O 1
ATOM 558 N N . GLU A 1 68 ? -13.969 -18.922 19.344 1 83.88 68 GLU A N 1
ATOM 559 C CA . GLU A 1 68 ? -13.312 -18.953 18.047 1 83.88 68 GLU A CA 1
ATOM 560 C C . GLU A 1 68 ? -13.617 -17.703 17.234 1 83.88 68 GLU A C 1
ATOM 562 O O . GLU A 1 68 ? -12.906 -17.375 16.281 1 83.88 68 GLU A O 1
ATOM 567 N N . SER A 1 69 ? -14.57 -16.984 17.625 1 83.94 69 SER A N 1
ATOM 568 C CA . SER A 1 69 ? -14.953 -15.781 16.906 1 83.94 69 SER A CA 1
ATOM 569 C C . SER A 1 69 ? -14.062 -14.602 17.281 1 83.94 69 SER A C 1
ATOM 571 O O . SER A 1 69 ? -14.008 -13.609 16.547 1 83.94 69 SER A O 1
ATOM 573 N N . LEU A 1 70 ? -13.352 -14.773 18.391 1 88.81 70 LEU A N 1
ATOM 574 C CA . LEU A 1 70 ? -12.453 -13.719 18.844 1 88.81 70 LEU A CA 1
ATOM 575 C C . LEU A 1 70 ? -11.031 -13.961 18.344 1 88.81 70 LEU A C 1
ATOM 577 O O . LEU A 1 70 ? -10.391 -14.93 18.734 1 88.81 70 LEU A O 1
ATOM 581 N N . ASP A 1 71 ? -10.562 -13.039 17.547 1 89.44 71 ASP A N 1
ATOM 582 C CA . ASP A 1 71 ? -9.273 -13.258 16.906 1 89.44 71 ASP A CA 1
ATOM 583 C C . ASP A 1 71 ? -8.172 -12.422 17.547 1 89.44 71 ASP A C 1
ATOM 585 O O . ASP A 1 71 ? -6.984 -12.68 17.359 1 89.44 71 ASP A O 1
ATOM 589 N N . VAL A 1 72 ? -8.57 -11.453 18.359 1 93.44 72 VAL A N 1
ATOM 590 C CA . VAL A 1 72 ? -7.555 -10.539 18.875 1 93.44 72 VAL A CA 1
ATOM 591 C C . VAL A 1 72 ? -7.832 -10.234 20.344 1 93.44 72 VAL A C 1
ATOM 593 O O . VAL A 1 72 ? -8.984 -10.164 20.766 1 93.44 72 VAL A O 1
ATOM 596 N N . LEU A 1 73 ? -6.805 -10.203 21.141 1 96 73 LEU A N 1
ATOM 597 C CA . LEU A 1 73 ? -6.828 -9.758 22.531 1 96 73 LEU A CA 1
ATOM 598 C C . LEU A 1 73 ? -5.844 -8.609 22.734 1 96 73 LEU A C 1
ATOM 600 O O . LEU A 1 73 ? -4.648 -8.758 22.484 1 96 73 LEU A O 1
ATOM 604 N N . LEU A 1 74 ? -6.348 -7.473 23.125 1 96.5 74 LEU A N 1
ATOM 605 C CA . LEU A 1 74 ? -5.512 -6.301 23.359 1 96.5 74 LEU A CA 1
ATOM 606 C C . LEU A 1 74 ? -5.422 -5.98 24.844 1 96.5 74 LEU A C 1
ATOM 608 O O . LEU A 1 74 ? -6.438 -6 25.547 1 96.5 74 LEU A O 1
ATOM 612 N N . VAL A 1 75 ? -4.227 -5.75 25.312 1 97.06 75 VAL A N 1
ATOM 613 C CA . VAL A 1 75 ? -3.971 -5.434 26.703 1 97.06 75 VAL A CA 1
ATOM 614 C C . VAL A 1 75 ? -3.25 -4.09 26.812 1 97.06 75 VAL A C 1
ATOM 616 O O . VAL A 1 75 ? -2.213 -3.887 26.172 1 97.06 75 VAL A O 1
ATOM 619 N N . TYR A 1 76 ? -3.76 -3.15 27.562 1 95.5 76 TYR A N 1
ATOM 620 C CA . TYR A 1 76 ? -3.129 -1.847 27.734 1 95.5 76 TYR A CA 1
ATOM 621 C C . TYR A 1 76 ? -3.525 -1.21 29.062 1 95.5 76 TYR A C 1
ATOM 623 O O . TYR A 1 76 ? -4.426 -1.698 29.75 1 95.5 76 TYR A O 1
ATOM 631 N N . ILE A 1 77 ? -2.773 -0.241 29.422 1 94.19 77 ILE A N 1
ATOM 632 C CA . ILE A 1 77 ? -3.08 0.543 30.609 1 94.19 77 ILE A CA 1
ATOM 633 C C . ILE A 1 77 ? -3.701 1.878 30.203 1 94.19 77 ILE A C 1
ATOM 635 O O . ILE A 1 77 ? -3.115 2.629 29.422 1 94.19 77 ILE A O 1
ATOM 639 N N . ASP A 1 78 ? -4.832 2.146 30.719 1 91.12 78 ASP A N 1
ATOM 640 C CA . ASP A 1 78 ? -5.547 3.355 30.312 1 91.12 78 ASP A CA 1
ATOM 641 C C . ASP A 1 78 ? -4.992 4.586 31.031 1 91.12 78 ASP A C 1
ATOM 643 O O . ASP A 1 78 ? -4.051 4.48 31.812 1 91.12 78 ASP A O 1
ATOM 647 N N . LYS A 1 79 ? -5.57 5.758 30.75 1 87.81 79 LYS A N 1
ATOM 648 C CA . LYS A 1 79 ? -5.113 7.027 31.312 1 87.81 79 LYS A CA 1
ATOM 649 C C . LYS A 1 79 ? -5.281 7.047 32.812 1 87.81 79 LYS A C 1
ATOM 651 O O . LYS A 1 79 ? -4.512 7.699 33.531 1 87.81 79 LYS A O 1
ATOM 656 N N . ASP A 1 80 ? -6.277 6.34 33.281 1 89.38 80 ASP A N 1
ATOM 657 C CA . ASP A 1 80 ? -6.555 6.289 34.719 1 89.38 80 ASP A CA 1
ATOM 658 C C . ASP A 1 80 ? -5.715 5.211 35.406 1 89.38 80 ASP A C 1
ATOM 660 O O . ASP A 1 80 ? -5.984 4.844 36.531 1 89.38 80 ASP A O 1
ATOM 664 N N . GLN A 1 81 ? -4.781 4.574 34.719 1 90.12 81 GLN A N 1
ATOM 665 C CA . GLN A 1 81 ? -3.844 3.58 35.25 1 90.12 81 GLN A CA 1
ATOM 666 C C . GLN A 1 81 ? -4.555 2.271 35.562 1 90.12 81 GLN A C 1
ATOM 668 O O . GLN A 1 81 ? -4.207 1.603 36.531 1 90.12 81 GLN A O 1
ATOM 673 N N . ASN A 1 82 ? -5.543 2.023 34.812 1 92.88 82 ASN A N 1
ATOM 674 C CA . ASN A 1 82 ? -6.219 0.735 34.906 1 92.88 82 ASN A CA 1
ATOM 675 C C . ASN A 1 82 ? -5.805 -0.205 33.781 1 92.88 82 ASN A C 1
ATOM 677 O O . ASN A 1 82 ? -5.613 0.23 32.656 1 92.88 82 ASN A O 1
ATOM 681 N N . LEU A 1 83 ? -5.656 -1.445 34.219 1 95.56 83 LEU A N 1
ATOM 682 C CA . LEU A 1 83 ? -5.355 -2.461 33.219 1 95.56 83 LEU A CA 1
ATOM 683 C C . LEU A 1 83 ? -6.609 -2.846 32.438 1 95.56 83 LEU A C 1
ATOM 685 O O . LEU A 1 83 ? -7.633 -3.197 33.031 1 95.56 83 LEU A O 1
ATOM 689 N N . CYS A 1 84 ? -6.512 -2.725 31.188 1 95.94 84 CYS A N 1
ATOM 690 C CA . CYS A 1 84 ? -7.664 -3.018 30.344 1 95.94 84 CYS A CA 1
ATOM 691 C C . CYS A 1 84 ? -7.359 -4.164 29.375 1 95.94 84 CYS A C 1
ATOM 693 O O . CYS A 1 84 ? -6.316 -4.168 28.719 1 95.94 84 CYS A O 1
ATOM 695 N N . LEU A 1 85 ? -8.148 -5.191 29.391 1 96.56 85 LEU A N 1
ATOM 696 C CA . LEU A 1 85 ? -8.141 -6.266 28.406 1 96.56 85 LEU A CA 1
ATOM 697 C C . LEU A 1 85 ? -9.414 -6.227 27.562 1 96.56 85 LEU A C 1
ATOM 699 O O . LEU A 1 85 ? -10.523 -6.344 28.078 1 96.56 85 LEU A O 1
ATOM 703 N N . LYS A 1 86 ? -9.242 -6.035 26.297 1 95.19 86 LYS A N 1
ATOM 704 C CA . LYS A 1 86 ? -10.398 -5.922 25.422 1 95.19 86 LYS A CA 1
ATOM 705 C C . LYS A 1 86 ? -10.156 -6.656 24.094 1 95.19 86 LYS A C 1
ATOM 707 O O . LYS A 1 86 ? -9.016 -7.004 23.781 1 95.19 86 LYS A O 1
ATOM 712 N N . TYR A 1 87 ? -11.25 -6.836 23.422 1 93.56 87 TYR A N 1
ATOM 713 C CA . TYR A 1 87 ? -11.172 -7.504 22.125 1 93.56 87 TYR A CA 1
ATOM 714 C C . TYR A 1 87 ? -11.211 -6.496 20.984 1 93.56 87 TYR A C 1
ATOM 716 O O . TYR A 1 87 ? -11.078 -6.863 19.812 1 93.56 87 TYR A O 1
ATOM 724 N N . THR A 1 88 ? -11.422 -5.234 21.375 1 88.94 88 THR A N 1
ATOM 725 C CA . THR A 1 88 ? -11.484 -4.152 20.391 1 88.94 88 THR A CA 1
ATOM 726 C C . THR A 1 88 ? -10.453 -3.07 20.719 1 88.94 88 THR A C 1
ATOM 728 O O . THR A 1 88 ? -9.961 -2.994 21.844 1 88.94 88 THR A O 1
ATOM 731 N N . VAL A 1 89 ? -10.102 -2.334 19.766 1 87.12 89 VAL A N 1
ATOM 732 C CA . VAL A 1 89 ? -9.086 -1.306 19.938 1 87.12 89 VAL A CA 1
ATOM 733 C C . VAL A 1 89 ? -9.609 -0.205 20.859 1 87.12 89 VAL A C 1
ATOM 735 O O . VAL A 1 89 ? -10.812 0.07 20.891 1 87.12 89 VAL A O 1
ATOM 738 N N . PRO A 1 90 ? -8.688 0.353 21.562 1 88.06 90 PRO A N 1
ATOM 739 C CA . PRO A 1 90 ? -9.102 1.42 22.484 1 88.06 90 PRO A CA 1
ATOM 740 C C . PRO A 1 90 ? -9.578 2.672 21.75 1 88.06 90 PRO A C 1
ATOM 742 O O . PRO A 1 90 ? -9.07 2.992 20.672 1 88.06 90 PRO A O 1
ATOM 745 N N . SER A 1 91 ? -10.484 3.379 22.312 1 81.38 91 SER A N 1
ATOM 746 C CA . SER A 1 91 ? -11.023 4.605 21.75 1 81.38 91 SER A CA 1
ATOM 747 C C . SER A 1 91 ? -10.086 5.785 21.969 1 81.38 91 SER A C 1
ATOM 749 O O . SER A 1 91 ? -10.109 6.762 21.219 1 81.38 91 SER A O 1
ATOM 751 N N . GLU A 1 92 ? -9.305 5.641 23.016 1 84.06 92 GLU A N 1
ATOM 752 C CA . GLU A 1 92 ? -8.375 6.715 23.344 1 84.06 92 GLU A CA 1
ATOM 753 C C . GLU A 1 92 ? -6.938 6.328 22.984 1 84.06 92 GLU A C 1
ATOM 755 O O . GLU A 1 92 ? -6.637 5.148 22.797 1 84.06 92 GLU A O 1
ATOM 760 N N . LEU A 1 93 ? -6.18 7.348 22.812 1 84.38 93 LEU A N 1
ATOM 761 C CA . LEU A 1 93 ? -4.77 7.109 22.531 1 84.38 93 LEU A CA 1
ATOM 762 C C . LEU A 1 93 ? -4.066 6.496 23.734 1 84.38 93 LEU A C 1
ATOM 764 O O . LEU A 1 93 ? -4.242 6.961 24.875 1 84.38 93 LEU A O 1
ATOM 768 N N . VAL A 1 94 ? -3.494 5.363 23.484 1 88.62 94 VAL A N 1
ATOM 769 C CA . VAL A 1 94 ? -2.75 4.676 24.547 1 88.62 94 VAL A CA 1
ATOM 770 C C . VAL A 1 94 ? -1.268 4.625 24.172 1 88.62 94 VAL A C 1
ATOM 772 O O . VAL A 1 94 ? -0.915 4.617 22.984 1 88.62 94 VAL A O 1
ATOM 775 N N . GLU A 1 95 ? -0.441 4.59 25.156 1 84.75 95 GLU A N 1
ATOM 776 C CA . GLU A 1 95 ? 1 4.672 24.938 1 84.75 95 GLU A CA 1
ATOM 777 C C . GLU A 1 95 ? 1.567 3.328 24.484 1 84.75 95 GLU A C 1
ATOM 779 O O . GLU A 1 95 ? 2.543 3.281 23.734 1 84.75 95 GLU A O 1
ATOM 784 N N . GLU A 1 96 ? 1.033 2.303 25.125 1 91.88 96 GLU A N 1
ATOM 785 C CA . GLU A 1 96 ? 1.542 0.966 24.828 1 91.88 96 GLU A CA 1
ATOM 786 C C . GLU A 1 96 ? 0.409 -0.055 24.781 1 91.88 96 GLU A C 1
ATOM 788 O O . GLU A 1 96 ? -0.535 0.013 25.562 1 91.88 96 GLU A O 1
ATOM 793 N N . ILE A 1 97 ? 0.53 -0.958 23.812 1 94.44 97 ILE A N 1
ATOM 794 C CA . ILE A 1 97 ? -0.464 -2.018 23.688 1 94.44 97 ILE A CA 1
ATOM 795 C C . ILE A 1 97 ? 0.235 -3.367 23.531 1 94.44 97 ILE A C 1
ATOM 797 O O . ILE A 1 97 ? 1.235 -3.479 22.828 1 94.44 97 ILE A O 1
ATOM 801 N N . PHE A 1 98 ? -0.156 -4.281 24.344 1 96.25 98 PHE A N 1
ATOM 802 C CA . PHE A 1 98 ? 0.225 -5.676 24.156 1 96.25 98 PHE A CA 1
ATOM 803 C C . PHE A 1 98 ? -0.898 -6.457 23.484 1 96.25 98 PHE A C 1
ATOM 805 O O . PHE A 1 98 ? -2.062 -6.332 23.859 1 96.25 98 PHE A O 1
ATOM 812 N N . TYR A 1 99 ? -0.56 -7.223 22.438 1 96.25 99 TYR A N 1
ATOM 813 C CA . TYR A 1 99 ? -1.645 -7.887 21.719 1 96.25 99 TYR A CA 1
ATOM 814 C C . TYR A 1 99 ? -1.359 -9.375 21.547 1 96.25 99 TYR A C 1
ATOM 816 O O . TYR A 1 99 ? -0.199 -9.789 21.516 1 96.25 99 TYR A O 1
ATOM 824 N N . TYR A 1 100 ? -2.443 -10.195 21.484 1 94.94 100 TYR A N 1
ATOM 825 C CA . TYR A 1 100 ? -2.465 -11.57 21.016 1 94.94 100 TYR A CA 1
ATOM 826 C C . TYR A 1 100 ? -3.346 -11.719 19.781 1 94.94 100 TYR A C 1
ATOM 828 O O . TYR A 1 100 ? -4.434 -11.141 19.719 1 94.94 100 TYR A O 1
ATOM 836 N N . ILE A 1 101 ? -2.857 -12.398 18.797 1 93.38 101 ILE A N 1
ATOM 837 C CA . ILE A 1 101 ? -3.617 -12.648 17.578 1 93.38 101 ILE A CA 1
ATOM 838 C C . ILE A 1 101 ? -3.646 -14.148 17.281 1 93.38 101 ILE A C 1
ATOM 840 O O . ILE A 1 101 ? -2.613 -14.82 17.344 1 93.38 101 ILE A O 1
ATOM 844 N N . LYS A 1 102 ? -4.812 -14.633 17 1 89.25 102 LYS A N 1
ATOM 845 C CA . LYS A 1 102 ? -4.934 -16.016 16.562 1 89.25 102 LYS A CA 1
ATOM 846 C C . LYS A 1 102 ? -4.613 -16.156 15.07 1 89.25 102 LYS A C 1
ATOM 848 O O . LYS A 1 102 ? -5.188 -15.438 14.242 1 89.25 102 LYS A O 1
ATOM 853 N N . THR A 1 103 ? -3.615 -16.781 14.648 1 76.44 103 THR A N 1
ATOM 854 C CA . THR A 1 103 ? -3.195 -16.906 13.258 1 76.44 103 THR A CA 1
ATOM 855 C C . THR A 1 103 ? -4.188 -17.75 12.469 1 76.44 103 THR A C 1
ATOM 857 O O . THR A 1 103 ? -4.445 -17.469 11.297 1 76.44 103 THR A O 1
ATOM 860 N N . SER A 1 104 ? -4.484 -19.047 12.805 1 63.69 104 SER A N 1
ATOM 861 C CA . SER A 1 104 ? -5.324 -19.922 11.992 1 63.69 104 SER A CA 1
ATOM 862 C C . SER A 1 104 ? -6.719 -20.062 12.594 1 63.69 104 SER A C 1
ATOM 864 O O . SER A 1 104 ? -6.863 -20.234 13.805 1 63.69 104 SER A O 1
ATOM 866 N N . CYS A 1 105 ? -7.785 -19.422 11.836 1 54.22 105 CYS A N 1
ATOM 867 C CA . CYS A 1 105 ? -9.172 -19.438 12.273 1 54.22 105 CYS A CA 1
ATOM 868 C C . CYS A 1 105 ? -9.586 -20.828 12.727 1 54.22 105 CYS A C 1
ATOM 870 O O . CYS A 1 105 ? -10.555 -20.984 13.469 1 54.22 105 CYS A O 1
ATOM 872 N N . SER A 1 106 ? -9 -21.828 12.18 1 56.06 106 SER A N 1
ATOM 873 C CA . SER A 1 106 ? -9.789 -23.062 12.258 1 56.06 106 SER A CA 1
ATOM 874 C C . SER A 1 106 ? -9.367 -23.906 13.453 1 56.06 106 SER A C 1
ATOM 876 O O . SER A 1 106 ? -9.961 -24.953 13.711 1 56.06 106 SER A O 1
ATOM 878 N N . SER A 1 107 ? -8.266 -23.406 14.141 1 61.84 107 SER A N 1
ATOM 879 C CA . SER A 1 107 ? -7.871 -24.484 15.047 1 61.84 107 SER A CA 1
ATOM 880 C C . SER A 1 107 ? -8.164 -24.125 16.5 1 61.84 107 SER A C 1
ATOM 882 O O . SER A 1 107 ? -7.941 -22.984 16.922 1 61.84 107 SER A O 1
ATOM 884 N N . ARG A 1 108 ? -8.945 -24.922 17.156 1 76.56 108 ARG A N 1
ATOM 885 C CA . ARG A 1 108 ? -9.133 -24.828 18.609 1 76.56 108 ARG A CA 1
ATOM 886 C C . ARG A 1 108 ? -7.797 -24.75 19.328 1 76.56 108 ARG A C 1
ATOM 888 O O . ARG A 1 108 ? -6.871 -25.5 19.016 1 76.56 108 ARG A O 1
ATOM 895 N N . VAL A 1 109 ? -7.645 -23.672 20.188 1 84.06 109 VAL A N 1
ATOM 896 C CA . VAL A 1 109 ? -6.414 -23.484 20.938 1 84.06 109 VAL A CA 1
ATOM 897 C C . VAL A 1 109 ? -6.27 -24.594 21.969 1 84.06 109 VAL A C 1
ATOM 899 O O . VAL A 1 109 ? -7.207 -24.891 22.719 1 84.06 109 VAL A O 1
ATOM 902 N N . THR A 1 110 ? -5.262 -25.328 21.891 1 84.38 110 THR A N 1
ATOM 903 C CA . THR A 1 110 ? -4.945 -26.391 22.844 1 84.38 110 THR A CA 1
ATOM 904 C C . THR A 1 110 ? -3.602 -26.141 23.516 1 84.38 110 THR A C 1
ATOM 906 O O . THR A 1 110 ? -2.893 -25.188 23.156 1 84.38 110 THR A O 1
ATOM 909 N N . LEU A 1 111 ? -3.34 -26.875 24.562 1 84.75 111 LEU A N 1
ATOM 910 C CA . LEU A 1 111 ? -2.086 -26.734 25.297 1 84.75 111 LEU A CA 1
ATOM 911 C C . LEU A 1 111 ? -0.893 -27.047 24.391 1 84.75 111 LEU A C 1
ATOM 913 O O . LEU A 1 111 ? 0.174 -26.453 24.547 1 84.75 111 LEU A O 1
ATOM 917 N N . GLU A 1 112 ? -1.075 -27.859 23.453 1 81.69 112 GLU A N 1
ATOM 918 C CA . GLU A 1 112 ? 0.021 -28.297 22.594 1 81.69 112 GLU A CA 1
ATOM 919 C C . GLU A 1 112 ? 0.246 -27.328 21.438 1 81.69 112 GLU A C 1
ATOM 921 O O . GLU A 1 112 ? 1.379 -27.141 21 1 81.69 112 GLU A O 1
ATOM 926 N N . ASN A 1 113 ? -0.815 -26.641 21.094 1 84.38 113 ASN A N 1
ATOM 927 C CA . ASN A 1 113 ? -0.679 -25.906 19.844 1 84.38 113 ASN A CA 1
ATOM 928 C C . ASN A 1 113 ? -0.751 -24.391 20.062 1 84.38 113 ASN A C 1
ATOM 930 O O . ASN A 1 113 ? -0.561 -23.609 19.141 1 84.38 113 ASN A O 1
ATOM 934 N N . PHE A 1 114 ? -0.96 -23.953 21.328 1 85.94 114 PHE A N 1
ATOM 935 C CA . PHE A 1 114 ? -1.253 -22.547 21.547 1 85.94 114 PHE A CA 1
ATOM 936 C C . PHE A 1 114 ? -0.049 -21.688 21.172 1 85.94 114 PHE A C 1
ATOM 938 O O . PHE A 1 114 ? -0.204 -20.547 20.734 1 85.94 114 PHE A O 1
ATOM 945 N N . GLN A 1 115 ? 1.119 -22.25 21.328 1 82.88 115 GLN A N 1
ATOM 946 C CA . GLN A 1 115 ? 2.314 -21.453 21.031 1 82.88 115 GLN A CA 1
ATOM 947 C C . GLN A 1 115 ? 2.467 -21.25 19.531 1 82.88 115 GLN A C 1
ATOM 949 O O . GLN A 1 115 ? 3.076 -20.266 19.094 1 82.88 115 GLN A O 1
ATOM 954 N N . LYS A 1 116 ? 1.88 -22.094 18.828 1 80.12 116 LYS A N 1
ATOM 955 C CA . LYS A 1 116 ? 1.974 -22 17.375 1 80.12 116 LYS A CA 1
ATOM 956 C C . LYS A 1 116 ? 0.829 -21.172 16.812 1 80.12 116 LYS A C 1
ATOM 958 O O . LYS A 1 116 ? 0.98 -20.531 15.766 1 80.12 116 LYS A O 1
ATOM 963 N N . VAL A 1 117 ? -0.223 -21.203 17.516 1 85.56 117 VAL A N 1
ATOM 964 C CA . VAL A 1 117 ? -1.433 -20.594 16.953 1 85.56 117 VAL A CA 1
ATOM 965 C C . VAL A 1 117 ? -1.54 -19.141 17.422 1 85.56 117 VAL A C 1
ATOM 967 O O . VAL A 1 117 ? -2.215 -18.328 16.781 1 85.56 117 VAL A O 1
ATOM 970 N N . LEU A 1 118 ? -0.857 -18.797 18.484 1 90.19 118 LEU A N 1
ATOM 971 C CA . LEU A 1 118 ? -1.004 -17.453 19.047 1 90.19 118 LEU A CA 1
ATOM 972 C C . LEU A 1 118 ? 0.226 -16.609 18.734 1 90.19 118 LEU A C 1
ATOM 974 O O . LEU A 1 118 ? 1.343 -16.969 19.109 1 90.19 118 LEU A O 1
ATOM 978 N N . GLN A 1 119 ? -0.018 -15.586 18.016 1 92.19 119 GLN A N 1
ATOM 979 C CA . GLN A 1 119 ? 0.997 -14.562 17.797 1 92.19 119 GLN A CA 1
ATOM 980 C C . GLN A 1 119 ? 0.848 -13.422 18.797 1 92.19 119 GLN A C 1
ATOM 982 O O . GLN A 1 119 ? -0.268 -13.062 19.188 1 92.19 119 GLN A O 1
ATOM 987 N N . PHE A 1 120 ? 1.944 -12.922 19.297 1 93.81 120 PHE A N 1
ATOM 988 C CA . PHE A 1 120 ? 1.858 -11.836 20.266 1 93.81 120 PHE A CA 1
ATOM 989 C C . PHE A 1 120 ? 2.893 -10.758 19.953 1 93.81 120 PHE A C 1
ATOM 991 O O . PHE A 1 120 ? 3.799 -10.969 19.156 1 93.81 120 PHE A O 1
ATOM 998 N N . GLY A 1 121 ? 2.727 -9.617 20.547 1 93.88 121 GLY A N 1
ATOM 999 C CA . GLY A 1 121 ? 3.654 -8.516 20.344 1 93.88 121 GLY A CA 1
ATOM 1000 C C . GLY A 1 121 ? 3.256 -7.258 21.109 1 93.88 121 GLY A C 1
ATOM 1001 O O . GLY A 1 121 ? 2.252 -7.25 21.812 1 93.88 121 GLY A O 1
ATOM 1002 N N . SER A 1 122 ? 4.152 -6.367 21 1 93.56 122 SER A N 1
ATOM 1003 C CA . SER A 1 122 ? 3.918 -5.086 21.672 1 93.56 122 SER A CA 1
ATOM 1004 C C . SER A 1 122 ? 3.928 -3.938 20.656 1 93.56 122 SER A C 1
ATOM 1006 O O . SER A 1 122 ? 4.605 -4.008 19.641 1 93.56 122 SER A O 1
ATOM 1008 N N . LEU A 1 123 ? 3.123 -3.057 20.875 1 91.5 123 LEU A N 1
ATOM 1009 C CA . LEU A 1 123 ? 3.078 -1.798 20.125 1 91.5 123 LEU A CA 1
ATOM 1010 C C . LEU A 1 123 ? 3.396 -0.621 21.047 1 91.5 123 LEU A C 1
ATOM 1012 O O . LEU A 1 123 ? 2.703 -0.397 22.047 1 91.5 123 LEU A O 1
ATOM 1016 N N . LYS A 1 124 ? 4.465 0.068 20.719 1 87.44 124 LYS A N 1
ATOM 1017 C CA . LYS A 1 124 ? 4.895 1.182 21.562 1 87.44 124 LYS A CA 1
ATOM 1018 C C . LYS A 1 124 ? 4.918 2.488 20.766 1 87.44 124 LYS A C 1
ATOM 1020 O O . LYS A 1 124 ? 5.293 2.504 19.594 1 87.44 124 LYS A O 1
ATOM 1025 N N . GLY A 1 125 ? 4.582 3.533 21.453 1 80.12 125 GLY A N 1
ATOM 1026 C CA . GLY A 1 125 ? 4.637 4.848 20.844 1 80.12 125 GLY A CA 1
ATOM 1027 C C . GLY A 1 125 ? 3.504 5.098 19.859 1 80.12 125 GLY A C 1
ATOM 1028 O O . GLY A 1 125 ? 2.383 4.629 20.078 1 80.12 125 GLY A O 1
ATOM 1029 N N . GLU A 1 126 ? 3.84 5.934 18.844 1 87 126 GLU A N 1
ATOM 1030 C CA . GLU A 1 126 ? 2.828 6.246 17.844 1 87 126 GLU A CA 1
ATOM 1031 C C . GLU A 1 126 ? 2.59 5.062 16.906 1 87 126 GLU A C 1
ATOM 1033 O O . GLU A 1 126 ? 3.541 4.422 16.453 1 87 126 GLU A O 1
ATOM 1038 N N . VAL A 1 127 ? 1.374 4.777 16.672 1 90 127 VAL A N 1
ATOM 1039 C CA . VAL A 1 127 ? 0.949 3.594 15.93 1 90 127 VAL A CA 1
ATOM 1040 C C . VAL A 1 127 ? 1.643 3.553 14.57 1 90 127 VAL A C 1
ATOM 1042 O O . VAL A 1 127 ? 2.119 2.498 14.141 1 90 127 VAL A O 1
ATOM 1045 N N . THR A 1 128 ? 1.707 4.664 13.883 1 91.12 128 THR A N 1
ATOM 1046 C CA . THR A 1 128 ? 2.291 4.691 12.547 1 91.12 128 THR A CA 1
ATOM 1047 C C . THR A 1 128 ? 3.795 4.441 12.609 1 91.12 128 THR A C 1
ATOM 1049 O O . THR A 1 128 ? 4.355 3.777 11.734 1 91.12 128 THR A O 1
ATOM 1052 N N . GLU A 1 129 ? 4.426 4.98 13.602 1 90.81 129 GLU A N 1
ATOM 1053 C CA . GLU A 1 129 ? 5.859 4.754 13.773 1 90.81 129 GLU A CA 1
ATOM 1054 C C . GLU A 1 129 ? 6.156 3.289 14.062 1 90.81 129 GLU A C 1
ATOM 1056 O O . GLU A 1 129 ? 7.094 2.715 13.508 1 90.81 129 GLU A O 1
ATOM 1061 N N . SER A 1 130 ? 5.418 2.758 14.969 1 91.69 130 SER A N 1
ATOM 1062 C CA . SER A 1 130 ? 5.586 1.353 15.328 1 91.69 130 SER A CA 1
ATOM 1063 C C . SER A 1 130 ? 5.398 0.446 14.117 1 91.69 130 SER A C 1
ATOM 1065 O O . SER A 1 130 ? 6.18 -0.48 13.898 1 91.69 130 SER A O 1
ATOM 1067 N N . LEU A 1 131 ? 4.336 0.709 13.383 1 93.38 131 LEU A N 1
ATOM 1068 C CA . LEU A 1 131 ? 4.051 -0.073 12.18 1 93.38 131 LEU A CA 1
ATOM 1069 C C . LEU A 1 131 ? 5.172 0.074 11.156 1 93.38 131 LEU A C 1
ATOM 1071 O O . LEU A 1 131 ? 5.605 -0.914 10.555 1 93.38 131 LEU A O 1
ATOM 1075 N N . MET A 1 132 ? 5.574 1.276 10.953 1 93.44 132 MET A N 1
ATOM 1076 C CA . MET A 1 132 ? 6.633 1.562 9.992 1 93.44 132 MET A CA 1
ATOM 1077 C C . MET A 1 132 ? 7.902 0.795 10.336 1 93.44 132 MET A C 1
ATOM 1079 O O . MET A 1 132 ? 8.508 0.164 9.469 1 93.44 132 MET A O 1
ATOM 1083 N N . GLN A 1 133 ? 8.289 0.82 11.594 1 91.31 133 GLN A N 1
ATOM 1084 C CA . GLN A 1 133 ? 9.508 0.14 12.031 1 91.31 133 GLN A CA 1
ATOM 1085 C C . GLN A 1 133 ? 9.375 -1.372 11.875 1 91.31 133 GLN A C 1
ATOM 1087 O O . GLN A 1 133 ? 10.305 -2.035 11.414 1 91.31 133 GLN A O 1
ATOM 1092 N N . LEU A 1 134 ? 8.273 -1.806 12.219 1 93.5 134 LEU A N 1
ATOM 1093 C CA . LEU A 1 134 ? 8.047 -3.244 12.164 1 93.5 134 LEU A CA 1
ATOM 1094 C C . LEU A 1 134 ? 8.086 -3.744 10.719 1 93.5 134 LEU A C 1
ATOM 1096 O O . LEU A 1 134 ? 8.773 -4.719 10.422 1 93.5 134 LEU A O 1
ATOM 1100 N N . VAL A 1 135 ? 7.359 -3.137 9.867 1 94.75 135 VAL A N 1
ATOM 1101 C CA . VAL A 1 135 ? 7.27 -3.592 8.484 1 94.75 135 VAL A CA 1
ATOM 1102 C C . VAL A 1 135 ? 8.602 -3.363 7.77 1 94.75 135 VAL A C 1
ATOM 1104 O O . VAL A 1 135 ? 9.078 -4.23 7.039 1 94.75 135 VAL A O 1
ATOM 1107 N N . SER A 1 136 ? 9.234 -2.236 7.992 1 92.56 136 SER A N 1
ATOM 1108 C CA . SER A 1 136 ? 10.445 -1.88 7.27 1 92.56 136 SER A CA 1
ATOM 1109 C C . SER A 1 136 ? 11.641 -2.699 7.758 1 92.56 136 SER A C 1
ATOM 1111 O O . SER A 1 136 ? 12.5 -3.09 6.961 1 92.56 136 SER A O 1
ATOM 1113 N N . LYS A 1 137 ? 11.656 -2.99 9.023 1 91 137 LYS A N 1
ATOM 1114 C CA . LYS A 1 137 ? 12.883 -3.562 9.578 1 91 137 LYS A CA 1
ATOM 1115 C C . LYS A 1 137 ? 12.773 -5.082 9.695 1 91 137 LYS A C 1
ATOM 1117 O O . LYS A 1 137 ? 13.789 -5.773 9.789 1 91 137 LYS A O 1
ATOM 1122 N N . VAL A 1 138 ? 11.578 -5.559 9.703 1 93.25 138 VAL A N 1
ATOM 1123 C CA . VAL A 1 138 ? 11.445 -7 9.906 1 93.25 138 VAL A CA 1
ATOM 1124 C C . VAL A 1 138 ? 10.742 -7.629 8.703 1 93.25 138 VAL A C 1
ATOM 1126 O O . VAL A 1 138 ? 11.375 -8.305 7.891 1 93.25 138 VAL A O 1
ATOM 1129 N N . TYR A 1 139 ? 9.516 -7.297 8.461 1 93.69 139 TYR A N 1
ATOM 1130 C CA . TYR A 1 139 ? 8.688 -8 7.488 1 93.69 139 TYR A CA 1
ATOM 1131 C C . TYR A 1 139 ? 9.203 -7.785 6.07 1 93.69 139 TYR A C 1
ATOM 1133 O O . TYR A 1 139 ? 9.234 -8.719 5.266 1 93.69 139 TYR A O 1
ATOM 1141 N N . SER A 1 140 ? 9.562 -6.574 5.723 1 92.69 140 SER A N 1
ATOM 1142 C CA . SER A 1 140 ? 10.023 -6.289 4.367 1 92.69 140 SER A CA 1
ATOM 1143 C C . SER A 1 140 ? 11.266 -7.109 4.023 1 92.69 140 SER A C 1
ATOM 1145 O O . SER A 1 140 ? 11.367 -7.66 2.928 1 92.69 140 SER A O 1
ATOM 1147 N N . LEU A 1 141 ? 12.125 -7.195 5 1 90 141 LEU A N 1
ATOM 1148 C CA . LEU A 1 141 ? 13.367 -7.918 4.762 1 90 141 LEU A CA 1
ATOM 1149 C C . LEU A 1 141 ? 13.102 -9.414 4.59 1 90 141 LEU A C 1
ATOM 1151 O O . LEU A 1 141 ? 13.75 -10.07 3.775 1 90 141 LEU A O 1
ATOM 1155 N N . LEU A 1 142 ? 12.18 -9.891 5.348 1 90.94 142 LEU A N 1
ATOM 1156 C CA . LEU A 1 142 ? 11.797 -11.297 5.219 1 90.94 142 LEU A CA 1
ATOM 1157 C C . LEU A 1 142 ? 11.125 -11.555 3.875 1 90.94 142 LEU A C 1
ATOM 1159 O O . LEU A 1 142 ? 11.352 -12.594 3.252 1 90.94 142 LEU A O 1
ATOM 1163 N N . ILE A 1 143 ? 10.352 -10.664 3.436 1 90.5 143 ILE A N 1
ATOM 1164 C CA . ILE A 1 143 ? 9.594 -10.797 2.195 1 90.5 143 ILE A CA 1
ATOM 1165 C C . ILE A 1 143 ? 10.539 -10.695 1.002 1 90.5 143 ILE A C 1
ATOM 1167 O O . ILE A 1 143 ? 10.508 -11.531 0.096 1 90.5 143 ILE A O 1
ATOM 1171 N N . PHE A 1 144 ? 11.43 -9.727 1.001 1 88.75 144 PHE A N 1
ATOM 1172 C CA . PHE A 1 144 ? 12.359 -9.523 -0.103 1 88.75 144 PHE A CA 1
ATOM 1173 C C . PHE A 1 144 ? 13.367 -10.664 -0.174 1 88.75 144 PHE A C 1
ATOM 1175 O O . PHE A 1 144 ? 13.828 -11.023 -1.259 1 88.75 144 PHE A O 1
ATOM 1182 N N . GLY A 1 145 ? 13.664 -11.188 0.982 1 85.06 145 GLY A N 1
ATOM 1183 C CA . GLY A 1 145 ? 14.664 -12.242 1.038 1 85.06 145 GLY A CA 1
ATOM 1184 C C . GLY A 1 145 ? 14.109 -13.609 0.706 1 85.06 145 GLY A C 1
ATOM 1185 O O . GLY A 1 145 ? 14.867 -14.555 0.494 1 85.06 145 GLY A O 1
ATOM 1186 N N . ASN A 1 146 ? 12.781 -13.766 0.598 1 84 146 ASN A N 1
ATOM 1187 C CA . ASN A 1 146 ? 12.164 -15.055 0.313 1 84 146 ASN A CA 1
ATOM 1188 C C . ASN A 1 146 ? 12.352 -15.453 -1.146 1 84 146 ASN A C 1
ATOM 1190 O O . ASN A 1 146 ? 11.875 -14.773 -2.053 1 84 146 ASN A O 1
ATOM 1194 N N . LYS A 1 147 ? 13 -16.609 -1.438 1 81.88 147 LYS A N 1
ATOM 1195 C CA . LYS A 1 147 ? 13.312 -17.047 -2.795 1 81.88 147 LYS A CA 1
ATOM 1196 C C . LYS A 1 147 ? 12.391 -18.188 -3.229 1 81.88 147 LYS A C 1
ATOM 1198 O O . LYS A 1 147 ? 12.5 -18.688 -4.352 1 81.88 147 LYS A O 1
ATOM 1203 N N . THR A 1 148 ? 11.445 -18.516 -2.416 1 81.25 148 THR A N 1
ATOM 1204 C CA . THR A 1 148 ? 10.586 -19.672 -2.715 1 81.25 148 THR A CA 1
ATOM 1205 C C . THR A 1 148 ? 9.367 -19.234 -3.52 1 81.25 148 THR A C 1
ATOM 1207 O O . THR A 1 148 ? 8.727 -20.047 -4.184 1 81.25 148 THR A O 1
ATOM 1210 N N . TRP A 1 149 ? 9.109 -17.969 -3.521 1 82.44 149 TRP A N 1
ATOM 1211 C CA . TRP A 1 149 ? 7.91 -17.469 -4.191 1 82.44 149 TRP A CA 1
ATOM 1212 C C . TRP A 1 149 ? 8.148 -17.312 -5.691 1 82.44 149 TRP A C 1
ATOM 1214 O O . TRP A 1 149 ? 9.258 -17 -6.121 1 82.44 149 TRP A O 1
ATOM 1224 N N . PRO A 1 150 ? 7.027 -17.578 -6.43 1 82.56 150 PRO A N 1
ATOM 1225 C CA . PRO A 1 150 ? 7.152 -17.312 -7.863 1 82.56 150 PRO A CA 1
ATOM 1226 C C . PRO A 1 150 ? 7.496 -15.852 -8.164 1 82.56 150 PRO A C 1
ATOM 1228 O O . PRO A 1 150 ? 6.973 -14.945 -7.508 1 82.56 150 PRO A O 1
ATOM 1231 N N . ASP A 1 151 ? 8.32 -15.648 -9.148 1 79.06 151 ASP A N 1
ATOM 1232 C CA . ASP A 1 151 ? 8.875 -14.328 -9.445 1 79.06 151 ASP A CA 1
ATOM 1233 C C . ASP A 1 151 ? 7.777 -13.344 -9.844 1 79.06 151 ASP A C 1
ATOM 1235 O O . ASP A 1 151 ? 7.816 -12.18 -9.445 1 79.06 151 ASP A O 1
ATOM 1239 N N . SER A 1 152 ? 6.852 -13.828 -10.562 1 78 152 SER A N 1
ATOM 1240 C CA . SER A 1 152 ? 5.816 -12.922 -11.055 1 78 152 SER A CA 1
ATOM 1241 C C . SER A 1 152 ? 4.961 -12.383 -9.914 1 78 152 SER A C 1
ATOM 1243 O O . SER A 1 152 ? 4.672 -11.188 -9.859 1 78 152 SER A O 1
ATOM 1245 N N . ILE A 1 153 ? 4.648 -13.258 -9 1 75.88 153 ILE A N 1
ATOM 1246 C CA . ILE A 1 153 ? 3.793 -12.875 -7.883 1 75.88 153 ILE A CA 1
ATOM 1247 C C . ILE A 1 153 ? 4.586 -12.008 -6.906 1 75.88 153 ILE A C 1
ATOM 1249 O O . ILE A 1 153 ? 4.082 -11 -6.41 1 75.88 153 ILE A O 1
ATOM 1253 N N . LYS A 1 154 ? 5.781 -12.305 -6.766 1 84.56 154 LYS A N 1
ATOM 1254 C CA . LYS A 1 154 ? 6.637 -11.578 -5.836 1 84.56 154 LYS A CA 1
ATOM 1255 C C . LYS A 1 154 ? 6.91 -10.164 -6.336 1 84.56 154 LYS A C 1
ATOM 1257 O O . LYS A 1 154 ? 6.949 -9.219 -5.547 1 84.56 154 LYS A O 1
ATOM 1262 N N . LYS A 1 155 ? 6.973 -10.07 -7.645 1 86.19 155 LYS A N 1
ATOM 1263 C CA . LYS A 1 155 ? 7.258 -8.781 -8.258 1 86.19 155 LYS A CA 1
ATOM 1264 C C . LYS A 1 155 ? 6.141 -7.777 -7.977 1 86.19 155 LYS A C 1
ATOM 1266 O O . LYS A 1 155 ? 6.406 -6.656 -7.535 1 86.19 155 LYS A O 1
ATOM 1271 N N . ASP A 1 156 ? 5 -8.172 -8.227 1 87.88 156 ASP A N 1
ATOM 1272 C CA . ASP A 1 156 ? 3.842 -7.297 -8.055 1 87.88 156 ASP A CA 1
ATOM 1273 C C . ASP A 1 156 ? 3.67 -6.891 -6.594 1 87.88 156 ASP A C 1
ATOM 1275 O O . ASP A 1 156 ? 3.4 -5.727 -6.293 1 87.88 156 ASP A O 1
ATOM 1279 N N . PHE A 1 157 ? 3.873 -7.797 -5.793 1 91.88 157 PHE A N 1
ATOM 1280 C CA . PHE A 1 157 ? 3.654 -7.496 -4.387 1 91.88 157 PHE A CA 1
ATOM 1281 C C . PHE A 1 157 ? 4.766 -6.605 -3.842 1 91.88 157 PHE A C 1
ATOM 1283 O O . PHE A 1 157 ? 4.52 -5.73 -3.012 1 91.88 157 PHE A O 1
ATOM 1290 N N . SER A 1 158 ? 5.98 -6.898 -4.234 1 93.38 158 SER A N 1
ATOM 1291 C CA . SER A 1 158 ? 7.102 -6.082 -3.779 1 93.38 158 SER A CA 1
ATOM 1292 C C . SER A 1 158 ? 6.902 -4.613 -4.137 1 93.38 158 SER A C 1
ATOM 1294 O O . SER A 1 158 ? 7.23 -3.729 -3.346 1 93.38 158 SER A O 1
ATOM 1296 N N . SER A 1 159 ? 6.383 -4.367 -5.285 1 94.25 159 SER A N 1
ATOM 1297 C CA . SER A 1 159 ? 6.09 -3 -5.703 1 94.25 159 SER A CA 1
ATOM 1298 C C . SER A 1 159 ? 5.055 -2.352 -4.789 1 94.25 159 SER A C 1
ATOM 1300 O O . SER A 1 159 ? 5.195 -1.188 -4.406 1 94.25 159 SER A O 1
ATOM 1302 N N . GLN A 1 160 ? 4.016 -3.102 -4.457 1 94.31 160 GLN A N 1
ATOM 1303 C CA . GLN A 1 160 ? 2.971 -2.6 -3.572 1 94.31 160 GLN A CA 1
ATOM 1304 C C . GLN A 1 160 ? 3.512 -2.346 -2.168 1 94.31 160 GLN A C 1
ATOM 1306 O O . GLN A 1 160 ? 3.094 -1.398 -1.498 1 94.31 160 GLN A O 1
ATOM 1311 N N . LEU A 1 161 ? 4.375 -3.209 -1.739 1 95.5 161 LEU A N 1
ATOM 1312 C CA . LEU A 1 161 ? 4.977 -3.057 -0.419 1 95.5 161 LEU A CA 1
ATOM 1313 C C . LEU A 1 161 ? 5.793 -1.773 -0.34 1 95.5 161 LEU A C 1
ATOM 1315 O O . LEU A 1 161 ? 5.699 -1.029 0.639 1 95.5 161 LEU A O 1
ATOM 1319 N N . HIS A 1 162 ? 6.613 -1.494 -1.381 1 96.25 162 HIS A N 1
ATOM 1320 C CA . HIS A 1 162 ? 7.383 -0.255 -1.43 1 96.25 162 HIS A CA 1
ATOM 1321 C C . HIS A 1 162 ? 6.461 0.963 -1.43 1 96.25 162 HIS A C 1
ATOM 1323 O O . HIS A 1 162 ? 6.723 1.943 -0.729 1 96.25 162 HIS A O 1
ATOM 1329 N N . LYS A 1 163 ? 5.438 0.905 -2.242 1 95.81 163 LYS A N 1
ATOM 1330 C CA . LYS A 1 163 ? 4.48 2.006 -2.299 1 95.81 163 LYS A CA 1
ATOM 1331 C C . LYS A 1 163 ? 3.852 2.262 -0.933 1 95.81 163 LYS A C 1
ATOM 1333 O O . LYS A 1 163 ? 3.686 3.412 -0.525 1 95.81 163 LYS A O 1
ATOM 1338 N N . PHE A 1 164 ? 3.551 1.229 -0.31 1 96.31 164 PHE A N 1
ATOM 1339 C CA . PHE A 1 164 ? 2.939 1.346 1.009 1 96.31 164 PHE A CA 1
ATOM 1340 C C . PHE A 1 164 ? 3.92 1.943 2.01 1 96.31 164 PHE A C 1
ATOM 1342 O O . PHE A 1 164 ? 3.57 2.855 2.762 1 96.31 164 PHE A O 1
ATOM 1349 N N . LEU A 1 165 ? 5.109 1.361 2.078 1 96.75 165 LEU A N 1
ATOM 1350 C CA . LEU A 1 165 ? 6.117 1.841 3.018 1 96.75 165 LEU A CA 1
ATOM 1351 C C . LEU A 1 165 ? 6.441 3.309 2.764 1 96.75 165 LEU A C 1
ATOM 1353 O O . LEU A 1 165 ? 6.648 4.074 3.709 1 96.75 165 LEU A O 1
ATOM 1357 N N . ALA A 1 166 ? 6.488 3.727 1.513 1 96.62 166 ALA A N 1
ATOM 1358 C CA . ALA A 1 166 ? 6.715 5.129 1.169 1 96.62 166 ALA A CA 1
ATOM 1359 C C . ALA A 1 166 ? 5.582 6.012 1.688 1 96.62 166 ALA A C 1
ATOM 1361 O O . ALA A 1 166 ? 5.832 7.059 2.291 1 96.62 166 ALA A O 1
ATOM 1362 N N . SER A 1 167 ? 4.359 5.555 1.48 1 95.62 167 SER A N 1
ATOM 1363 C CA . SER A 1 167 ? 3.188 6.297 1.938 1 95.62 167 SER A CA 1
ATOM 1364 C C . SER A 1 167 ? 3.137 6.363 3.461 1 95.62 167 SER A C 1
ATOM 1366 O O . SER A 1 167 ? 2.783 7.398 4.031 1 95.62 167 SER A O 1
ATOM 1368 N N . LEU A 1 168 ? 3.459 5.23 4.039 1 95.38 168 LEU A N 1
ATOM 1369 C CA . LEU A 1 168 ? 3.463 5.164 5.496 1 95.38 168 LEU A CA 1
ATOM 1370 C C . LEU A 1 168 ? 4.512 6.102 6.082 1 95.38 168 LEU A C 1
ATOM 1372 O O . LEU A 1 168 ? 4.238 6.816 7.051 1 95.38 168 LEU A O 1
ATOM 1376 N N . THR A 1 169 ? 5.672 6.129 5.543 1 94.94 169 THR A N 1
ATOM 1377 C CA . THR A 1 169 ? 6.742 7.016 5.992 1 94.94 169 THR A CA 1
ATOM 1378 C C . THR A 1 169 ? 6.336 8.477 5.828 1 94.94 169 THR A C 1
ATOM 1380 O O . THR A 1 169 ? 6.508 9.281 6.746 1 94.94 169 THR A O 1
ATOM 1383 N N . GLU A 1 170 ? 5.832 8.781 4.664 1 93.25 170 GLU A N 1
ATOM 1384 C CA . GLU A 1 170 ? 5.387 10.148 4.398 1 93.25 170 GLU A CA 1
ATOM 1385 C C . GLU A 1 170 ? 4.32 10.586 5.395 1 93.25 170 GLU A C 1
ATOM 1387 O O . GLU A 1 170 ? 4.371 11.695 5.922 1 93.25 170 GLU A O 1
ATOM 1392 N N . PHE A 1 171 ? 3.365 9.758 5.629 1 92.31 171 PHE A N 1
ATOM 1393 C CA . PHE A 1 171 ? 2.262 10.07 6.527 1 92.31 171 PHE A CA 1
ATOM 1394 C C . PHE A 1 171 ? 2.768 10.297 7.945 1 92.31 171 PHE A C 1
ATOM 1396 O O . PHE A 1 171 ? 2.375 11.266 8.602 1 92.31 171 PHE A O 1
ATOM 1403 N N . HIS A 1 172 ? 3.607 9.406 8.43 1 90.88 172 HIS A N 1
ATOM 1404 C CA . HIS A 1 172 ? 4.125 9.5 9.789 1 90.88 172 HIS A CA 1
ATOM 1405 C C . HIS A 1 172 ? 4.859 10.82 10.016 1 90.88 172 HIS A C 1
ATOM 1407 O O . HIS A 1 172 ? 4.598 11.531 10.984 1 90.88 172 HIS A O 1
ATOM 1413 N N . TYR A 1 173 ? 5.703 11.219 9.133 1 89.81 173 TYR A N 1
ATOM 1414 C CA . TYR A 1 173 ? 6.555 12.383 9.344 1 89.81 173 TYR A CA 1
ATOM 1415 C C . TYR A 1 173 ? 5.82 13.672 9 1 89.81 173 TYR A C 1
ATOM 1417 O O . TYR A 1 173 ? 6.164 14.75 9.5 1 89.81 173 TYR A O 1
ATOM 1425 N N . LYS A 1 174 ? 4.828 13.562 8.141 1 87 174 LYS A N 1
ATOM 1426 C CA . LYS A 1 174 ? 3.99 14.727 7.863 1 87 174 LYS A CA 1
ATOM 1427 C C . LYS A 1 174 ? 3.271 15.195 9.125 1 87 174 LYS A C 1
ATOM 1429 O O . LYS A 1 174 ? 2.996 16.391 9.281 1 87 174 LYS A O 1
ATOM 1434 N N . GLN A 1 175 ? 2.982 14.219 9.969 1 83.44 175 GLN A N 1
ATOM 1435 C CA . GLN A 1 175 ? 2.303 14.555 11.211 1 83.44 175 GLN A CA 1
ATOM 1436 C C . GLN A 1 175 ? 3.176 15.438 12.094 1 83.44 175 GLN A C 1
ATOM 1438 O O . GLN A 1 175 ? 2.664 16.266 12.852 1 83.44 175 GLN A O 1
ATOM 1443 N N . ILE A 1 176 ? 4.469 15.312 11.992 1 81.75 176 ILE A N 1
ATOM 1444 C CA . ILE A 1 176 ? 5.371 16.125 12.797 1 81.75 176 ILE A CA 1
ATOM 1445 C C . ILE A 1 176 ? 6.008 17.203 11.922 1 81.75 176 ILE A C 1
ATOM 1447 O O . ILE A 1 176 ? 7.059 17.75 12.258 1 81.75 176 ILE A O 1
ATOM 1451 N N . ARG A 1 177 ? 5.535 17.453 10.727 1 81.56 177 ARG A N 1
ATOM 1452 C CA . ARG A 1 177 ? 5.898 18.516 9.797 1 81.56 177 ARG A CA 1
ATOM 1453 C C . ARG A 1 177 ? 7.32 18.344 9.281 1 81.56 177 ARG A C 1
ATOM 1455 O O . ARG A 1 177 ? 8.086 19.297 9.211 1 81.56 177 ARG A O 1
ATOM 1462 N N . GLN A 1 178 ? 7.648 17.062 9.039 1 87.38 178 GLN A N 1
ATOM 1463 C CA . GLN A 1 178 ? 8.945 16.734 8.461 1 87.38 178 GLN A CA 1
ATOM 1464 C C . GLN A 1 178 ? 8.789 15.953 7.16 1 87.38 178 GLN A C 1
ATOM 1466 O O . GLN A 1 178 ? 7.84 15.188 7.004 1 87.38 178 GLN A O 1
ATOM 1471 N N . THR A 1 179 ? 9.648 16.266 6.266 1 90.62 179 THR A N 1
ATOM 1472 C CA . THR A 1 179 ? 9.688 15.5 5.02 1 90.62 179 THR A CA 1
ATOM 1473 C C . THR A 1 179 ? 10.852 14.508 5.027 1 90.62 179 THR A C 1
ATOM 1475 O O . THR A 1 179 ? 12.016 14.914 4.945 1 90.62 179 THR A O 1
ATOM 1478 N N . ILE A 1 180 ? 10.539 13.32 5.211 1 93.75 180 ILE A N 1
ATOM 1479 C CA . ILE A 1 180 ? 11.547 12.273 5.227 1 93.75 180 ILE A CA 1
ATOM 1480 C C . ILE A 1 180 ? 11.328 11.32 4.051 1 93.75 180 ILE A C 1
ATOM 1482 O O . ILE A 1 180 ? 10.188 10.922 3.777 1 93.75 180 ILE A O 1
ATOM 1486 N N . LEU A 1 181 ? 12.359 11.031 3.303 1 95.5 181 LEU A N 1
ATOM 1487 C CA . LEU A 1 181 ? 12.273 10.164 2.131 1 95.5 181 LEU A CA 1
ATOM 1488 C C . LEU A 1 181 ? 12.43 8.703 2.523 1 95.5 181 LEU A C 1
ATOM 1490 O O . LEU A 1 181 ? 13.297 8.359 3.332 1 95.5 181 LEU A O 1
ATOM 1494 N N . TYR A 1 182 ? 11.555 7.836 1.948 1 96.25 182 TYR A N 1
ATOM 1495 C CA . TYR A 1 182 ? 11.633 6.391 2.152 1 96.25 182 TYR A CA 1
ATOM 1496 C C . TYR A 1 182 ? 12.773 5.789 1.348 1 96.25 182 TYR A C 1
ATOM 1498 O O . TYR A 1 182 ? 12.852 5.969 0.13 1 96.25 182 TYR A O 1
ATOM 1506 N N . ILE A 1 183 ? 13.672 5.066 2.014 1 94.75 183 ILE A N 1
ATOM 1507 C CA . ILE A 1 183 ? 14.789 4.398 1.355 1 94.75 183 ILE A CA 1
ATOM 1508 C C . ILE A 1 183 ? 14.57 2.887 1.375 1 94.75 183 ILE A C 1
ATOM 1510 O O . ILE A 1 183 ? 14.555 2.27 2.441 1 94.75 183 ILE A O 1
ATOM 1514 N N . PRO A 1 184 ? 14.375 2.299 0.219 1 93.19 184 PRO A N 1
ATOM 1515 C CA . PRO A 1 184 ? 14.141 0.854 0.169 1 93.19 184 PRO A CA 1
ATOM 1516 C C . PRO A 1 184 ? 15.344 0.047 0.654 1 93.19 184 PRO A C 1
ATOM 1518 O O . PRO A 1 184 ? 16.484 0.315 0.248 1 93.19 184 PRO A O 1
ATOM 1521 N N . MET A 1 185 ? 15.117 -0.966 1.412 1 88.81 185 MET A N 1
ATOM 1522 C CA . MET A 1 185 ? 16.172 -1.809 1.961 1 88.81 185 MET A CA 1
ATOM 1523 C C . MET A 1 185 ? 16.438 -3.018 1.065 1 88.81 185 MET A C 1
ATOM 1525 O O . MET A 1 185 ? 17.375 -3.768 1.283 1 88.81 185 MET A O 1
ATOM 1529 N N . GLU A 1 186 ? 15.594 -3.205 0.064 1 88.5 186 GLU A N 1
ATOM 1530 C CA . GLU A 1 186 ? 15.719 -4.336 -0.854 1 88.5 186 GLU A CA 1
ATOM 1531 C C . GLU A 1 186 ? 17.078 -4.328 -1.559 1 88.5 186 GLU A C 1
ATOM 1533 O O . GLU A 1 186 ? 17.547 -5.371 -2.002 1 88.5 186 GLU A O 1
ATOM 1538 N N . THR A 1 187 ? 17.703 -3.172 -1.677 1 87 187 THR A N 1
ATOM 1539 C CA . THR A 1 187 ? 18.953 -3.033 -2.424 1 87 187 THR A CA 1
ATOM 1540 C C . THR A 1 187 ? 20.156 -3.299 -1.524 1 87 187 THR A C 1
ATOM 1542 O O . THR A 1 187 ? 21.297 -3.357 -1.999 1 87 187 THR A O 1
ATOM 1545 N N . GLU A 1 188 ? 19.812 -3.523 -0.276 1 83.5 188 GLU A N 1
ATOM 1546 C CA . GLU A 1 188 ? 20.906 -3.748 0.656 1 83.5 188 GLU A CA 1
ATOM 1547 C C . GLU A 1 188 ? 21.625 -5.055 0.351 1 83.5 188 GLU A C 1
ATOM 1549 O O . GLU A 1 188 ? 21 -6.09 0.15 1 83.5 188 GLU A O 1
ATOM 1554 N N . GLY A 1 189 ? 22.922 -5.02 0.217 1 80.5 189 GLY A N 1
ATOM 1555 C CA . GLY A 1 189 ? 23.719 -6.207 -0.017 1 80.5 189 GLY A CA 1
ATOM 1556 C C . GLY A 1 189 ? 23.938 -6.5 -1.489 1 80.5 189 GLY A C 1
ATOM 1557 O O . GLY A 1 189 ? 24.656 -7.441 -1.841 1 80.5 189 GLY A O 1
ATOM 1558 N N . ILE A 1 190 ? 23.266 -5.789 -2.32 1 88.62 190 ILE A N 1
ATOM 1559 C CA . ILE A 1 190 ? 23.438 -5.984 -3.758 1 88.62 190 ILE A CA 1
ATOM 1560 C C . ILE A 1 190 ? 24.266 -4.848 -4.344 1 88.62 190 ILE A C 1
ATOM 1562 O O . ILE A 1 190 ? 24.109 -3.688 -3.951 1 88.62 190 ILE A O 1
ATOM 1566 N N . THR A 1 191 ? 25.125 -5.207 -5.098 1 93.12 191 THR A N 1
ATOM 1567 C CA . THR A 1 191 ? 25.938 -4.184 -5.734 1 93.12 191 THR A CA 1
ATOM 1568 C C . THR A 1 191 ? 25.125 -3.377 -6.734 1 93.12 191 THR A C 1
ATOM 1570 O O . THR A 1 191 ? 24.109 -3.855 -7.242 1 93.12 191 THR A O 1
ATOM 1573 N N . GLU A 1 192 ? 25.547 -2.209 -6.945 1 94.5 192 GLU A N 1
ATOM 1574 C CA . GLU A 1 192 ? 24.828 -1.32 -7.863 1 94.5 192 GLU A CA 1
ATOM 1575 C C . GLU A 1 192 ? 24.766 -1.912 -9.266 1 94.5 192 GLU A C 1
ATOM 1577 O O . GLU A 1 192 ? 23.75 -1.807 -9.945 1 94.5 192 GLU A O 1
ATOM 1582 N N . GLU A 1 193 ? 25.828 -2.604 -9.672 1 94.31 193 GLU A N 1
ATOM 1583 C CA . GLU A 1 193 ? 25.891 -3.197 -11 1 94.31 193 GLU A CA 1
ATOM 1584 C C . GLU A 1 193 ? 24.922 -4.367 -11.133 1 94.31 193 GLU A C 1
ATOM 1586 O O . GLU A 1 193 ? 24.25 -4.508 -12.156 1 94.31 193 GLU A O 1
ATOM 1591 N N . GLU A 1 194 ? 24.875 -5.074 -10.117 1 94.44 194 GLU A N 1
ATOM 1592 C CA . GLU A 1 194 ? 23.969 -6.211 -10.109 1 94.44 194 GLU A CA 1
ATOM 1593 C C . GLU A 1 194 ? 22.5 -5.75 -10.109 1 94.44 194 GLU A C 1
ATOM 1595 O O . GLU A 1 194 ? 21.656 -6.332 -10.797 1 94.44 194 GLU A O 1
ATOM 1600 N N . ALA A 1 195 ? 22.281 -4.793 -9.289 1 94.06 195 ALA A N 1
ATOM 1601 C CA . ALA A 1 195 ? 20.922 -4.25 -9.195 1 94.06 195 ALA A CA 1
ATOM 1602 C C . ALA A 1 195 ? 20.484 -3.641 -10.523 1 94.06 195 ALA A C 1
ATOM 1604 O O . ALA A 1 195 ? 19.312 -3.746 -10.898 1 94.06 195 ALA A O 1
ATOM 1605 N N . ALA A 1 196 ? 21.438 -3.064 -11.258 1 94.25 196 ALA A N 1
ATOM 1606 C CA . ALA A 1 196 ? 21.125 -2.385 -12.508 1 94.25 196 ALA A CA 1
ATOM 1607 C C . ALA A 1 196 ? 20.781 -3.387 -13.602 1 94.25 196 ALA A C 1
ATOM 1609 O O . ALA A 1 196 ? 20.109 -3.039 -14.578 1 94.25 196 ALA A O 1
ATOM 1610 N N . LYS A 1 197 ? 21.125 -4.648 -13.445 1 94.12 197 LYS A N 1
ATOM 1611 C CA . LYS A 1 197 ? 20.828 -5.68 -14.438 1 94.12 197 LYS A CA 1
ATOM 1612 C C . LYS A 1 197 ? 19.438 -6.281 -14.227 1 94.12 197 LYS A C 1
ATOM 1614 O O . LYS A 1 197 ? 18.875 -6.883 -15.141 1 94.12 197 LYS A O 1
ATOM 1619 N N . ASP A 1 198 ? 18.922 -6.113 -13.062 1 93.12 198 ASP A N 1
ATOM 1620 C CA . ASP A 1 198 ? 17.594 -6.617 -12.727 1 93.12 198 ASP A CA 1
ATOM 1621 C C . ASP A 1 198 ? 16.5 -5.609 -13.125 1 93.12 198 ASP A C 1
ATOM 1623 O O . ASP A 1 198 ? 16.203 -4.691 -12.359 1 93.12 198 ASP A O 1
ATOM 1627 N N . LYS A 1 199 ? 15.844 -5.855 -14.156 1 92.75 199 LYS A N 1
ATOM 1628 C CA . LYS A 1 199 ? 14.867 -4.918 -14.695 1 92.75 199 LYS A CA 1
ATOM 1629 C C . LYS A 1 199 ? 13.688 -4.746 -13.75 1 92.75 199 LYS A C 1
ATOM 1631 O O . LYS A 1 199 ? 13.125 -3.654 -13.641 1 92.75 199 LYS A O 1
ATOM 1636 N N . ASP A 1 200 ? 13.305 -5.82 -13.117 1 92.19 200 ASP A N 1
ATOM 1637 C CA . ASP A 1 200 ? 12.195 -5.746 -12.172 1 92.19 200 ASP A CA 1
ATOM 1638 C C . ASP A 1 200 ? 12.547 -4.875 -10.969 1 92.19 200 ASP A C 1
ATOM 1640 O O . ASP A 1 200 ? 11.727 -4.086 -10.5 1 92.19 200 ASP A O 1
ATOM 1644 N N . LEU A 1 201 ? 13.711 -5.027 -10.508 1 93.38 201 LEU A N 1
ATOM 1645 C CA . LEU A 1 201 ? 14.172 -4.219 -9.383 1 93.38 201 LEU A CA 1
ATOM 1646 C C . LEU A 1 201 ? 14.25 -2.746 -9.766 1 93.38 201 LEU A C 1
ATOM 1648 O O . LEU A 1 201 ? 13.875 -1.876 -8.977 1 93.38 201 LEU A O 1
ATOM 1652 N N . ILE A 1 202 ? 14.719 -2.398 -10.977 1 95.19 202 ILE A N 1
ATOM 1653 C CA . ILE A 1 202 ? 14.812 -1.026 -11.461 1 95.19 202 ILE A CA 1
ATOM 1654 C C . ILE A 1 202 ? 13.422 -0.392 -11.469 1 95.19 202 ILE A C 1
ATOM 1656 O O . ILE A 1 202 ? 13.258 0.761 -11.062 1 95.19 202 ILE A O 1
ATOM 1660 N N . GLN A 1 203 ? 12.453 -1.179 -11.891 1 94.81 203 GLN A N 1
ATOM 1661 C CA . GLN A 1 203 ? 11.094 -0.665 -11.953 1 94.81 203 GLN A CA 1
ATOM 1662 C C . GLN A 1 203 ? 10.562 -0.331 -10.562 1 94.81 203 GLN A C 1
ATOM 1664 O O . GLN A 1 203 ? 9.883 0.683 -10.375 1 94.81 203 GLN A O 1
ATOM 1669 N N . ARG A 1 204 ? 10.836 -1.157 -9.625 1 95.31 204 ARG A N 1
ATOM 1670 C CA . ARG A 1 204 ? 10.391 -0.912 -8.258 1 95.31 204 ARG A CA 1
ATOM 1671 C C . ARG A 1 204 ? 11.086 0.311 -7.668 1 95.31 204 ARG A C 1
ATOM 1673 O O . ARG A 1 204 ? 10.445 1.136 -7.008 1 95.31 204 ARG A O 1
ATOM 1680 N N . ILE A 1 205 ? 12.352 0.448 -7.938 1 96 205 ILE A N 1
ATOM 1681 C CA . ILE A 1 205 ? 13.125 1.576 -7.434 1 96 205 ILE A CA 1
ATOM 1682 C C . ILE A 1 205 ? 12.648 2.867 -8.094 1 96 205 ILE A C 1
ATOM 1684 O O . ILE A 1 205 ? 12.594 3.916 -7.445 1 96 205 ILE A O 1
ATOM 1688 N N . GLU A 1 206 ? 12.383 2.783 -9.375 1 96.5 206 GLU A N 1
ATOM 1689 C CA . GLU A 1 206 ? 11.805 3.932 -10.07 1 96.5 206 GLU A CA 1
ATOM 1690 C C . GLU A 1 206 ? 10.523 4.402 -9.383 1 96.5 206 GLU A C 1
ATOM 1692 O O . GLU A 1 206 ? 10.289 5.605 -9.258 1 96.5 206 GLU A O 1
ATOM 1697 N N . GLY A 1 207 ? 9.734 3.432 -9 1 95.56 207 GLY A N 1
ATOM 1698 C CA . GLY A 1 207 ? 8.523 3.777 -8.281 1 95.56 207 GLY A CA 1
ATOM 1699 C C . GLY A 1 207 ? 8.781 4.57 -7.016 1 95.56 207 GLY A C 1
ATOM 1700 O O . GLY A 1 207 ? 8.055 5.52 -6.711 1 95.56 207 GLY A O 1
ATOM 1701 N N . VAL A 1 208 ? 9.758 4.238 -6.281 1 96.69 208 VAL A N 1
ATOM 1702 C CA . VAL A 1 208 ? 10.125 4.914 -5.043 1 96.69 208 VAL A CA 1
ATOM 1703 C C . VAL A 1 208 ? 10.602 6.332 -5.348 1 96.69 208 VAL A C 1
ATOM 1705 O O . VAL A 1 208 ? 10.227 7.281 -4.656 1 96.69 208 VAL A O 1
ATOM 1708 N N . VAL A 1 209 ? 11.414 6.488 -6.438 1 97.12 209 VAL A N 1
ATOM 1709 C CA . VAL A 1 209 ? 11.977 7.789 -6.793 1 97.12 209 VAL A CA 1
ATOM 1710 C C . VAL A 1 209 ? 10.867 8.711 -7.293 1 97.12 209 VAL A C 1
ATOM 1712 O O . VAL A 1 209 ? 10.891 9.922 -7.039 1 97.12 209 VAL A O 1
ATOM 1715 N N . VAL A 1 210 ? 9.938 8.109 -8.008 1 96.94 210 VAL A N 1
ATOM 1716 C CA . VAL A 1 210 ? 8.773 8.891 -8.438 1 96.94 210 VAL A CA 1
ATOM 1717 C C . VAL A 1 210 ? 8.062 9.453 -7.211 1 96.94 210 VAL A C 1
ATOM 1719 O O . VAL A 1 210 ? 7.613 10.602 -7.223 1 96.94 210 VAL A O 1
ATOM 1722 N N . HIS A 1 211 ? 7.957 8.656 -6.168 1 96.56 211 HIS A N 1
ATOM 1723 C CA . HIS A 1 211 ? 7.359 9.109 -4.918 1 96.56 211 HIS A CA 1
ATOM 1724 C C . HIS A 1 211 ? 8.18 10.227 -4.285 1 96.56 211 HIS A C 1
ATOM 1726 O O . HIS A 1 211 ? 7.625 11.211 -3.791 1 96.56 211 HIS A O 1
ATOM 1732 N N . TRP A 1 212 ? 9.531 10.086 -4.316 1 96.44 212 TRP A N 1
ATOM 1733 C CA . TRP A 1 212 ? 10.422 11.133 -3.818 1 96.44 212 TRP A CA 1
ATOM 1734 C C . TRP A 1 212 ? 10.148 12.461 -4.52 1 96.44 212 TRP A C 1
ATOM 1736 O O . TRP A 1 212 ? 10.008 13.5 -3.865 1 96.44 212 TRP A O 1
ATOM 1746 N N . ILE A 1 213 ? 10.109 12.406 -5.824 1 95.88 213 ILE A N 1
ATOM 1747 C CA . ILE A 1 213 ? 9.945 13.594 -6.656 1 95.88 213 ILE A CA 1
ATOM 1748 C C . ILE A 1 213 ? 8.633 14.297 -6.312 1 95.88 213 ILE A C 1
ATOM 1750 O O . ILE A 1 213 ? 8.602 15.516 -6.125 1 95.88 213 ILE A O 1
ATOM 1754 N N . LYS A 1 214 ? 7.613 13.531 -6.211 1 94.75 214 LYS A N 1
ATOM 1755 C CA . LYS A 1 214 ? 6.312 14.094 -5.859 1 94.75 214 LYS A CA 1
ATOM 1756 C C . LYS A 1 214 ? 6.359 14.758 -4.488 1 94.75 214 LYS A C 1
ATOM 1758 O O . LYS A 1 214 ? 5.84 15.867 -4.312 1 94.75 214 LYS A O 1
ATOM 1763 N N . GLN A 1 215 ? 6.953 14.133 -3.496 1 92 215 GLN A N 1
ATOM 1764 C CA . GLN A 1 215 ? 7.062 14.625 -2.127 1 92 215 GLN A CA 1
ATOM 1765 C C . GLN A 1 215 ? 7.836 15.938 -2.074 1 92 215 GLN A C 1
ATOM 1767 O O . GLN A 1 215 ? 7.426 16.875 -1.386 1 92 215 GLN A O 1
ATOM 1772 N N . ILE A 1 216 ? 8.875 16 -2.764 1 91.38 216 ILE A N 1
ATOM 1773 C CA . ILE A 1 216 ? 9.742 17.172 -2.756 1 91.38 216 ILE A CA 1
ATOM 1774 C C . ILE A 1 216 ? 9.039 18.344 -3.447 1 91.38 216 ILE A C 1
ATOM 1776 O O . ILE A 1 216 ? 9.086 19.469 -2.965 1 91.38 216 ILE A O 1
ATOM 1780 N N . LYS A 1 217 ? 8.406 18.062 -4.512 1 91.06 217 LYS A N 1
ATOM 1781 C CA . LYS A 1 217 ? 7.668 19.109 -5.219 1 91.06 217 LYS A CA 1
ATOM 1782 C C . LYS A 1 217 ? 6.57 19.688 -4.34 1 91.06 217 LYS A C 1
ATOM 1784 O O . LYS A 1 217 ? 6.352 20.906 -4.34 1 91.06 217 LYS A O 1
ATOM 1789 N N . GLU A 1 218 ? 5.922 18.812 -3.646 1 86.19 218 GLU A N 1
ATOM 1790 C CA . GLU A 1 218 ? 4.875 19.281 -2.738 1 86.19 218 GLU A CA 1
ATOM 1791 C C . GLU A 1 218 ? 5.457 20.125 -1.612 1 86.19 218 GLU A C 1
ATOM 1793 O O . GLU A 1 218 ? 4.855 21.125 -1.203 1 86.19 218 GLU A O 1
ATOM 1798 N N . ALA A 1 219 ? 6.57 19.719 -1.129 1 82.56 219 ALA A N 1
ATOM 1799 C CA . ALA A 1 219 ? 7.227 20.453 -0.052 1 82.56 219 ALA A CA 1
ATOM 1800 C C . ALA A 1 219 ? 7.668 21.844 -0.526 1 82.56 219 ALA A C 1
ATOM 1802 O O . ALA A 1 219 ? 7.562 22.812 0.215 1 82.56 219 ALA A O 1
ATOM 1803 N N . LEU A 1 220 ? 8.078 21.922 -1.769 1 83.56 220 LEU A N 1
ATOM 1804 C CA . LEU A 1 220 ? 8.523 23.188 -2.348 1 83.56 220 LEU A CA 1
ATOM 1805 C C . LEU A 1 220 ? 7.34 24.125 -2.596 1 83.56 220 LEU A C 1
ATOM 1807 O O . LEU A 1 220 ? 7.434 25.328 -2.354 1 83.56 220 LEU A O 1
ATOM 1811 N N . LEU A 1 221 ? 6.246 23.516 -2.955 1 79.38 221 LEU A N 1
ATOM 1812 C CA . LEU A 1 221 ? 5.047 24.297 -3.25 1 79.38 221 LEU A CA 1
ATOM 1813 C C . LEU A 1 221 ? 4.398 24.812 -1.966 1 79.38 221 LEU A C 1
ATOM 1815 O O . LEU A 1 221 ? 3.898 25.938 -1.92 1 79.38 221 LEU A O 1
ATOM 1819 N N . ALA A 1 222 ? 4.273 24.094 -0.94 1 72.62 222 ALA A N 1
ATOM 1820 C CA . ALA A 1 222 ? 3.666 24.469 0.333 1 72.62 222 ALA A CA 1
ATOM 1821 C C . ALA A 1 222 ? 4.379 25.672 0.948 1 72.62 222 ALA A C 1
ATOM 1823 O O . ALA A 1 222 ? 3.74 26.547 1.543 1 72.62 222 ALA A O 1
ATOM 1824 N N . GLN A 1 223 ? 5.504 25.891 0.723 1 66.44 223 GLN A N 1
ATOM 1825 C CA . GLN A 1 223 ? 6.301 26.969 1.291 1 66.44 223 GLN A CA 1
ATOM 1826 C C . GLN A 1 223 ? 6.016 28.297 0.59 1 66.44 223 GLN A C 1
ATOM 1828 O O . GLN A 1 223 ? 5.98 29.344 1.23 1 66.44 223 GLN A O 1
ATOM 1833 N N . GLU A 1 224 ? 5.637 28.188 -0.574 1 66.38 224 GLU A N 1
ATOM 1834 C CA . GLU A 1 224 ? 5.375 29.406 -1.345 1 66.38 224 GLU A CA 1
ATOM 1835 C C . GLU A 1 224 ? 4.012 29.984 -1.002 1 66.38 224 GLU A C 1
ATOM 1837 O O . GLU A 1 224 ? 3.855 31.203 -0.933 1 66.38 224 GLU A O 1
ATOM 1842 N N . THR A 1 225 ? 3.09 29.234 -0.699 1 61.38 225 THR A N 1
ATOM 1843 C CA . THR A 1 225 ? 1.728 29.656 -0.406 1 61.38 225 THR A CA 1
ATOM 1844 C C . THR A 1 225 ? 1.641 30.266 0.991 1 61.38 225 THR A C 1
ATOM 1846 O O . THR A 1 225 ? 0.843 31.172 1.231 1 61.38 225 THR A O 1
ATOM 1849 N N . ALA A 1 226 ? 2.33 30.016 1.897 1 60.25 226 ALA A N 1
ATOM 1850 C CA . ALA A 1 226 ? 2.287 30.484 3.281 1 60.25 226 ALA A CA 1
ATOM 1851 C C . ALA A 1 226 ? 2.76 31.938 3.385 1 60.25 226 ALA A C 1
ATOM 1853 O O . ALA A 1 226 ? 2.359 32.656 4.301 1 60.25 226 ALA A O 1
ATOM 1854 N N . HIS A 1 227 ? 3.455 32.469 2.5 1 61.72 227 HIS A N 1
ATOM 1855 C CA . HIS A 1 227 ? 4.098 33.781 2.574 1 61.72 227 HIS A CA 1
ATOM 1856 C C . HIS A 1 227 ? 3.145 34.875 2.145 1 61.72 227 HIS A C 1
ATOM 1858 O O . HIS A 1 227 ? 3.402 36.062 2.395 1 61.72 227 HIS A O 1
ATOM 1864 N N . THR A 1 228 ? 2.018 34.438 1.621 1 57.09 228 THR A N 1
ATOM 1865 C CA . THR A 1 228 ? 1.184 35.469 1.022 1 57.09 228 THR A CA 1
ATOM 1866 C C . THR A 1 228 ? 0.235 36.062 2.059 1 57.09 228 THR A C 1
ATOM 1868 O O . THR A 1 228 ? -0.61 36.906 1.727 1 57.09 228 THR A O 1
ATOM 1871 N N . GLY A 1 229 ? 0.402 35.688 3.26 1 56.28 229 GLY A N 1
ATOM 1872 C CA . GLY A 1 229 ? -0.577 36.219 4.199 1 56.28 229 GLY A CA 1
ATOM 1873 C C . GLY A 1 229 ? -0.495 37.719 4.363 1 56.28 229 GLY A C 1
ATOM 1874 O O . GLY A 1 229 ? 0.593 38.281 4.305 1 56.28 229 GLY A O 1
ATOM 1875 N N . GLU A 1 230 ? -1.632 38.438 4.277 1 60.62 230 GLU A N 1
ATOM 1876 C CA . GLU A 1 230 ? -1.898 39.844 4.492 1 60.62 230 GLU A CA 1
ATOM 1877 C C . GLU A 1 230 ? -1.73 40.219 5.961 1 60.62 230 GLU A C 1
ATOM 1879 O O . GLU A 1 230 ? -1.97 39.406 6.852 1 60.62 230 GLU A O 1
ATOM 1884 N N . ASN A 1 231 ? -0.822 41.062 6.363 1 67.56 231 ASN A N 1
ATOM 1885 C CA . ASN A 1 231 ? -0.734 41.719 7.664 1 67.56 231 ASN A CA 1
ATOM 1886 C C . ASN A 1 231 ? 0.357 41.094 8.531 1 67.56 231 ASN A C 1
ATOM 1888 O O . ASN A 1 231 ? 0.175 40.906 9.734 1 67.56 231 ASN A O 1
ATOM 1892 N N . LEU A 1 232 ? 1.332 40.656 7.75 1 82.69 232 LEU A N 1
ATOM 1893 C CA . LEU A 1 232 ? 2.42 40.031 8.5 1 82.69 232 LEU A CA 1
ATOM 1894 C C . LEU A 1 232 ? 3.533 41.031 8.773 1 82.69 232 LEU A C 1
ATOM 1896 O O . LEU A 1 232 ? 3.773 41.938 7.973 1 82.69 232 LEU A O 1
ATOM 1900 N N . GLY A 1 233 ? 4.082 41 9.992 1 88.56 233 GLY A N 1
ATOM 1901 C CA . GLY A 1 233 ? 5.211 41.844 10.383 1 88.56 233 GLY A CA 1
ATOM 1902 C C . GLY A 1 233 ? 6.555 41.219 10.031 1 88.56 233 GLY A C 1
ATOM 1903 O O . GLY A 1 233 ? 6.613 40.156 9.398 1 88.56 233 GLY A O 1
ATOM 1904 N N . PRO A 1 234 ? 7.57 41.969 10.258 1 92 234 PRO A N 1
ATOM 1905 C CA . PRO A 1 234 ? 8.914 41.469 9.969 1 92 234 PRO A CA 1
ATOM 1906 C C . PRO A 1 234 ? 9.242 40.188 10.742 1 92 234 PRO A C 1
ATOM 1908 O O . PRO A 1 234 ? 9.961 39.312 10.242 1 92 234 PRO A O 1
ATOM 1911 N N . ALA A 1 235 ? 8.695 40.062 11.961 1 90.44 235 ALA A N 1
ATOM 1912 C CA . ALA A 1 235 ? 8.945 38.875 12.766 1 90.44 235 ALA A CA 1
ATOM 1913 C C . ALA A 1 235 ? 8.383 37.625 12.078 1 90.44 235 ALA A C 1
ATOM 1915 O O . ALA A 1 235 ? 9.008 36.562 12.109 1 90.44 235 ALA A O 1
ATOM 1916 N N . GLU A 1 236 ? 7.227 37.781 11.539 1 89.56 236 GLU A N 1
ATOM 1917 C CA . GLU A 1 236 ? 6.613 36.656 10.82 1 89.56 236 GLU A CA 1
ATOM 1918 C C . GLU A 1 236 ? 7.395 36.344 9.555 1 89.56 236 GLU A C 1
ATOM 1920 O O . GLU A 1 236 ? 7.465 35.156 9.156 1 89.56 236 GLU A O 1
ATOM 1925 N N . GLU A 1 237 ? 7.922 37.406 8.938 1 90.62 237 GLU A N 1
ATOM 1926 C CA . GLU A 1 237 ? 8.766 37.188 7.766 1 90.62 237 GLU A CA 1
ATOM 1927 C C . GLU A 1 237 ? 10.016 36.406 8.125 1 90.62 237 GLU A C 1
ATOM 1929 O O . GLU A 1 237 ? 10.414 35.5 7.391 1 90.62 237 GLU A O 1
ATOM 1934 N N . ILE A 1 238 ? 10.617 36.75 9.188 1 92.69 238 ILE A N 1
ATOM 1935 C CA . ILE A 1 238 ? 11.812 36.031 9.648 1 92.69 238 ILE A CA 1
ATOM 1936 C C . ILE A 1 238 ? 11.461 34.594 9.977 1 92.69 238 ILE A C 1
ATOM 1938 O O . ILE A 1 238 ? 12.203 33.656 9.625 1 92.69 238 ILE A O 1
ATOM 1942 N N . GLU A 1 239 ? 10.328 34.406 10.656 1 90.38 239 GLU A N 1
ATOM 1943 C CA . GLU A 1 239 ? 9.891 33.062 11.016 1 90.38 239 GLU A CA 1
ATOM 1944 C C . GLU A 1 239 ? 9.617 32.219 9.773 1 90.38 239 GLU A C 1
ATOM 1946 O O . GLU A 1 239 ? 9.844 31 9.773 1 90.38 239 GLU A O 1
ATOM 1951 N N . PHE A 1 240 ? 9.023 32.844 8.836 1 88.19 240 PHE A N 1
ATOM 1952 C CA . PHE A 1 240 ? 8.766 32.156 7.566 1 88.19 240 PHE A CA 1
ATOM 1953 C C . PHE A 1 240 ? 10.062 31.594 6.98 1 88.19 240 PHE A C 1
ATOM 1955 O O . PHE A 1 240 ? 10.125 30.422 6.617 1 88.19 240 PHE A O 1
ATOM 1962 N N . TRP A 1 241 ? 11.062 32.406 6.875 1 90.69 241 TRP A N 1
ATOM 1963 C CA . TRP A 1 241 ? 12.32 32 6.273 1 90.69 241 TRP A CA 1
ATOM 1964 C C . TRP A 1 241 ? 13.055 31.016 7.172 1 90.69 241 TRP A C 1
ATOM 1966 O O . TRP A 1 241 ? 13.766 30.125 6.688 1 90.69 241 TRP A O 1
ATOM 1976 N N . ARG A 1 242 ? 12.875 31.125 8.453 1 92.44 242 ARG A N 1
ATOM 1977 C CA . ARG A 1 242 ? 13.453 30.156 9.367 1 92.44 242 ARG A CA 1
ATOM 1978 C C . ARG A 1 242 ? 12.859 28.766 9.133 1 92.44 242 ARG A C 1
ATOM 1980 O O . ARG A 1 242 ? 13.594 27.781 9.047 1 92.44 242 ARG A O 1
ATOM 1987 N N . GLN A 1 243 ? 11.594 28.734 9.086 1 88.12 243 GLN A N 1
ATOM 1988 C CA . GLN A 1 243 ? 10.906 27.469 8.852 1 88.12 243 GLN A CA 1
ATOM 1989 C C . GLN A 1 243 ? 11.305 26.875 7.504 1 88.12 243 GLN A C 1
ATOM 1991 O O . GLN A 1 243 ? 11.523 25.656 7.398 1 88.12 243 GLN A O 1
ATOM 1996 N N . ARG A 1 244 ? 11.297 27.734 6.539 1 87.12 244 ARG A N 1
ATOM 1997 C CA . ARG A 1 244 ? 11.703 27.297 5.211 1 87.12 244 ARG A CA 1
ATOM 1998 C C . ARG A 1 244 ? 13.125 26.75 5.227 1 87.12 244 ARG A C 1
ATOM 2000 O O . ARG A 1 244 ? 13.406 25.719 4.609 1 87.12 244 ARG A O 1
ATOM 2007 N N . CYS A 1 245 ? 14 27.438 5.867 1 91.31 245 CYS A N 1
ATOM 2008 C CA . CYS A 1 245 ? 15.383 27.016 5.98 1 91.31 245 CYS A CA 1
ATOM 2009 C C . CYS A 1 245 ? 15.484 25.656 6.672 1 91.31 245 CYS A C 1
ATOM 2011 O O . CYS A 1 245 ? 16.219 24.781 6.215 1 91.31 245 CYS A O 1
ATOM 2013 N N . ASP A 1 246 ? 14.75 25.469 7.723 1 90.81 246 ASP A N 1
ATOM 2014 C CA . ASP A 1 246 ? 14.773 24.219 8.469 1 90.81 246 ASP A CA 1
ATOM 2015 C C . ASP A 1 246 ? 14.266 23.062 7.609 1 90.81 246 ASP A C 1
ATOM 2017 O O . ASP A 1 246 ? 14.852 21.969 7.621 1 90.81 246 ASP A O 1
ATOM 2021 N N . ASP A 1 247 ? 13.242 23.25 6.961 1 88.06 247 ASP A N 1
ATOM 2022 C CA . ASP A 1 247 ? 12.641 22.219 6.113 1 88.06 247 ASP A CA 1
ATOM 2023 C C . ASP A 1 247 ? 13.586 21.812 4.988 1 88.06 247 ASP A C 1
ATOM 2025 O O . ASP A 1 247 ? 13.805 20.625 4.754 1 88.06 247 ASP A O 1
ATOM 2029 N N . LEU A 1 248 ? 14.086 22.812 4.34 1 90.44 248 LEU A N 1
ATOM 2030 C CA . LEU A 1 248 ? 14.961 22.547 3.205 1 90.44 248 LEU A CA 1
ATOM 2031 C C . LEU A 1 248 ? 16.281 21.953 3.668 1 90.44 248 LEU A C 1
ATOM 2033 O O . LEU A 1 248 ? 16.875 21.141 2.965 1 90.44 248 LEU A O 1
ATOM 2037 N N . CYS A 1 249 ? 16.688 22.422 4.789 1 91.69 249 CYS A N 1
ATOM 2038 C CA . CYS A 1 249 ? 17.906 21.844 5.359 1 91.69 249 CYS A CA 1
ATOM 2039 C C . CYS A 1 249 ? 17.734 20.359 5.625 1 91.69 249 CYS A C 1
ATOM 2041 O O . CYS A 1 249 ? 18.625 19.562 5.32 1 91.69 249 CYS A O 1
ATOM 2043 N N . SER A 1 250 ? 16.641 20 6.168 1 91.38 250 SER A N 1
ATOM 2044 C CA . SER A 1 250 ? 16.344 18.609 6.461 1 91.38 250 SER A CA 1
ATOM 2045 C C . SER A 1 250 ? 16.375 17.75 5.191 1 91.38 250 SER A C 1
ATOM 2047 O O . SER A 1 250 ? 16.969 16.672 5.168 1 91.38 250 SER A O 1
ATOM 2049 N N . ILE A 1 251 ? 15.758 18.234 4.16 1 91.94 251 ILE A N 1
ATOM 2050 C CA . ILE A 1 251 ? 15.703 17.516 2.893 1 91.94 251 ILE A CA 1
ATOM 2051 C C . ILE A 1 251 ? 17.094 17.422 2.289 1 91.94 251 ILE A C 1
ATOM 2053 O O . ILE A 1 251 ? 17.5 16.375 1.777 1 91.94 251 ILE A O 1
ATOM 2057 N N . SER A 1 252 ? 17.828 18.531 2.354 1 91.94 252 SER A N 1
ATOM 2058 C CA . SER A 1 252 ? 19.188 18.578 1.809 1 91.94 252 SER A CA 1
ATOM 2059 C C . SER A 1 252 ? 20.094 17.562 2.498 1 91.94 252 SER A C 1
ATOM 2061 O O . SER A 1 252 ? 20.922 16.922 1.849 1 91.94 252 SER A O 1
ATOM 2063 N N . GLN A 1 253 ? 19.969 17.438 3.752 1 92.62 253 GLN A N 1
ATOM 2064 C CA . GLN A 1 253 ? 20.766 16.484 4.504 1 92.62 253 GLN A CA 1
ATOM 2065 C C . GLN A 1 253 ? 20.438 15.047 4.082 1 92.62 253 GLN A C 1
ATOM 2067 O O . GLN A 1 253 ? 21.328 14.195 4.023 1 92.62 253 GLN A O 1
ATOM 2072 N N . GLN A 1 254 ? 19.219 14.758 3.816 1 93.31 254 GLN A N 1
ATOM 2073 C CA . GLN A 1 254 ? 18.797 13.43 3.383 1 93.31 254 GLN A CA 1
ATOM 2074 C C . GLN A 1 254 ? 19.406 13.078 2.025 1 93.31 254 GLN A C 1
ATOM 2076 O O . GLN A 1 254 ? 19.75 11.922 1.777 1 93.31 254 GLN A O 1
ATOM 2081 N N . LEU A 1 255 ? 19.453 14.102 1.164 1 93 255 LEU A N 1
ATOM 2082 C CA . LEU A 1 255 ? 19.969 13.891 -0.186 1 93 255 LEU A CA 1
ATOM 2083 C C . LEU A 1 255 ? 21.422 13.438 -0.15 1 93 255 LEU A C 1
ATOM 2085 O O . LEU A 1 255 ? 21.922 12.844 -1.112 1 93 255 LEU A O 1
ATOM 2089 N N . GLU A 1 256 ? 22.047 13.633 0.976 1 92 256 GLU A N 1
ATOM 2090 C CA . GLU A 1 256 ? 23.453 13.266 1.11 1 92 256 GLU A CA 1
ATOM 2091 C C . GLU A 1 256 ? 23.609 11.891 1.77 1 92 256 GLU A C 1
ATOM 2093 O O . GLU A 1 256 ? 24.719 11.398 1.925 1 92 256 GLU A O 1
ATOM 2098 N N . LYS A 1 257 ? 22.547 11.242 2.086 1 92.44 257 LYS A N 1
ATOM 2099 C CA . LYS A 1 257 ? 22.609 9.922 2.707 1 92.44 257 LYS A CA 1
ATOM 2100 C C . LYS A 1 257 ? 23.094 8.867 1.717 1 92.44 257 LYS A C 1
ATOM 2102 O O . LYS A 1 257 ? 22.75 8.914 0.534 1 92.44 257 LYS A O 1
ATOM 2107 N N . PRO A 1 258 ? 23.844 7.938 2.197 1 92.5 258 PRO A N 1
ATOM 2108 C CA . PRO A 1 258 ? 24.375 6.898 1.312 1 92.5 258 PRO A CA 1
ATOM 2109 C C . PRO A 1 258 ? 23.281 6.07 0.646 1 92.5 258 PRO A C 1
ATOM 2111 O O . PRO A 1 258 ? 23.438 5.652 -0.505 1 92.5 258 PRO A O 1
ATOM 2114 N N . GLY A 1 259 ? 22.266 5.914 1.332 1 92.88 259 GLY A N 1
ATOM 2115 C CA . GLY A 1 259 ? 21.156 5.148 0.759 1 92.88 259 GLY A CA 1
ATOM 2116 C C . GLY A 1 259 ? 20.562 5.797 -0.471 1 92.88 259 GLY A C 1
ATOM 2117 O O . GLY A 1 259 ? 20.234 5.117 -1.445 1 92.88 259 GLY A O 1
ATOM 2118 N N . ILE A 1 260 ? 20.438 7.051 -0.45 1 94.88 260 ILE A N 1
ATOM 2119 C CA . ILE A 1 260 ? 19.891 7.801 -1.572 1 94.88 260 ILE A CA 1
ATOM 2120 C C . ILE A 1 260 ? 20.875 7.793 -2.736 1 94.88 260 ILE A C 1
ATOM 2122 O O . ILE A 1 260 ? 20.484 7.602 -3.891 1 94.88 260 ILE A O 1
ATOM 2126 N N . HIS A 1 261 ? 22.125 7.898 -2.432 1 94.38 261 HIS A N 1
ATOM 2127 C CA . HIS A 1 261 ? 23.156 7.871 -3.461 1 94.38 261 HIS A CA 1
ATOM 2128 C C . HIS A 1 261 ? 23.172 6.527 -4.18 1 94.38 261 HIS A C 1
ATOM 2130 O O . HIS A 1 261 ? 23.359 6.473 -5.398 1 94.38 261 HIS A O 1
ATOM 2136 N N . LYS A 1 262 ? 23.047 5.57 -3.344 1 95.44 262 LYS A N 1
ATOM 2137 C CA . LYS A 1 262 ? 23.047 4.23 -3.928 1 95.44 262 LYS A CA 1
ATOM 2138 C C . LYS A 1 262 ? 21.891 4.051 -4.902 1 95.44 262 LYS A C 1
ATOM 2140 O O . LYS A 1 262 ? 22.062 3.523 -6 1 95.44 262 LYS A O 1
ATOM 2145 N N . ILE A 1 263 ? 20.719 4.461 -4.523 1 96.31 263 ILE A N 1
ATOM 2146 C CA . ILE A 1 263 ? 19.531 4.34 -5.352 1 96.31 263 ILE A CA 1
ATOM 2147 C C . ILE A 1 263 ? 19.719 5.121 -6.648 1 96.31 263 ILE A C 1
ATOM 2149 O O . ILE A 1 263 ? 19.375 4.629 -7.73 1 96.31 263 ILE A O 1
ATOM 2153 N N . LEU A 1 264 ? 20.312 6.289 -6.543 1 95.56 264 LEU A N 1
ATOM 2154 C CA . LEU A 1 264 ? 20.531 7.129 -7.719 1 95.56 264 LEU A CA 1
ATOM 2155 C C . LEU A 1 264 ? 21.562 6.508 -8.648 1 95.56 264 LEU A C 1
ATOM 2157 O O . LEU A 1 264 ? 21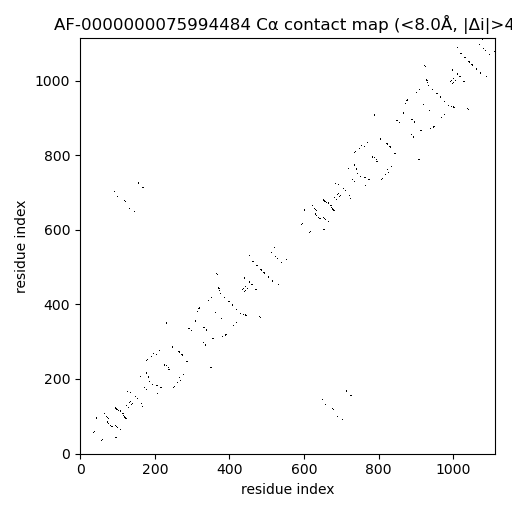.422 6.543 -9.867 1 95.56 264 LEU A O 1
ATOM 2161 N N . SER A 1 265 ? 22.547 5.934 -8.016 1 95.69 265 SER A N 1
ATOM 2162 C CA . SER A 1 265 ? 23.578 5.273 -8.805 1 95.69 265 SER A CA 1
ATOM 2163 C C . SER A 1 265 ? 23 4.094 -9.578 1 95.69 265 SER A C 1
ATOM 2165 O O . SER A 1 265 ? 23.375 3.873 -10.742 1 95.69 265 SER A O 1
ATOM 2167 N N . ILE A 1 266 ? 22.188 3.328 -8.961 1 96.81 266 ILE A N 1
ATOM 2168 C CA . ILE A 1 266 ? 21.547 2.184 -9.594 1 96.81 266 ILE A CA 1
ATOM 2169 C C . ILE A 1 266 ? 20.719 2.652 -10.789 1 96.81 266 ILE A C 1
ATOM 2171 O O . ILE A 1 266 ? 20.781 2.057 -11.867 1 96.81 266 ILE A O 1
ATOM 2175 N N . LEU A 1 267 ? 19.984 3.701 -10.625 1 96.62 267 LEU A N 1
ATOM 2176 C CA . LEU A 1 267 ? 19.109 4.211 -11.68 1 96.62 267 LEU A CA 1
ATOM 2177 C C . LEU A 1 267 ? 19.922 4.809 -12.82 1 96.62 267 LEU A C 1
ATOM 2179 O O . LEU A 1 267 ? 19.547 4.699 -13.984 1 96.62 267 LEU A O 1
ATOM 2183 N N . GLU A 1 268 ? 21.031 5.402 -12.469 1 95.94 268 GLU A N 1
ATOM 2184 C CA . GLU A 1 268 ? 21.906 5.953 -13.492 1 95.94 268 GLU A CA 1
ATOM 2185 C C . GLU A 1 268 ? 22.516 4.848 -14.344 1 95.94 268 GLU A C 1
ATOM 2187 O O . GLU A 1 268 ? 22.578 4.957 -15.57 1 95.94 268 GLU A O 1
ATOM 2192 N N . LEU A 1 269 ? 22.969 3.836 -13.633 1 96.12 269 LEU A N 1
ATOM 2193 C CA . LEU A 1 269 ? 23.516 2.689 -14.336 1 96.12 269 LEU A CA 1
ATOM 2194 C C . LEU A 1 269 ? 22.469 2.01 -15.195 1 96.12 269 LEU A C 1
ATOM 2196 O O . LEU A 1 269 ? 22.766 1.483 -16.266 1 96.12 269 LEU A O 1
ATOM 2200 N N . GLY A 1 270 ? 21.266 2.043 -14.734 1 94.81 270 GLY A N 1
ATOM 2201 C CA . GLY A 1 270 ? 20.156 1.458 -15.461 1 94.81 270 GLY A CA 1
ATOM 2202 C C . GLY A 1 270 ? 19.578 2.387 -16.516 1 94.81 270 GLY A C 1
ATOM 2203 O O . GLY A 1 270 ? 18.625 2.033 -17.203 1 94.81 270 GLY A O 1
ATOM 2204 N N . LYS A 1 271 ? 20.094 3.637 -16.672 1 93.75 271 LYS A N 1
ATOM 2205 C CA . LYS A 1 271 ? 19.703 4.641 -17.656 1 93.75 271 LYS A CA 1
ATOM 2206 C C . LYS A 1 271 ? 18.25 5.051 -17.469 1 93.75 271 LYS A C 1
ATOM 2208 O O . LYS A 1 271 ? 17.5 5.152 -18.453 1 93.75 271 LYS A O 1
ATOM 2213 N N . SER A 1 272 ? 17.875 5.137 -16.25 1 94.12 272 SER A N 1
ATOM 2214 C CA . SER A 1 272 ? 16.516 5.574 -15.953 1 94.12 272 SER A CA 1
ATOM 2215 C C . SER A 1 272 ? 16.359 7.086 -16.109 1 94.12 272 SER A C 1
ATOM 2217 O O . SER A 1 272 ? 17.266 7.84 -15.719 1 94.12 272 SER A O 1
ATOM 2219 N N . SER A 1 273 ? 15.258 7.617 -16.641 1 94.25 273 SER A N 1
ATOM 2220 C CA . SER A 1 273 ? 15 9.047 -16.797 1 94.25 273 SER A CA 1
ATOM 2221 C C . SER A 1 273 ? 14.695 9.703 -15.461 1 94.25 273 SER A C 1
ATOM 2223 O O . SER A 1 273 ? 14.836 10.922 -15.32 1 94.25 273 SER A O 1
ATOM 2225 N N . TYR A 1 274 ? 14.289 8.953 -14.5 1 94.69 274 TYR A N 1
ATOM 2226 C CA . TYR A 1 274 ? 13.883 9.5 -13.211 1 94.69 274 TYR A CA 1
ATOM 2227 C C . TYR A 1 274 ? 15.102 9.93 -12.398 1 94.69 274 TYR A C 1
ATOM 2229 O O . TYR A 1 274 ? 15 10.797 -11.523 1 94.69 274 TYR A O 1
ATOM 2237 N N . ALA A 1 275 ? 16.25 9.32 -12.688 1 94.06 275 ALA A N 1
ATOM 2238 C CA . ALA A 1 275 ? 17.469 9.742 -12.016 1 94.06 275 ALA A CA 1
ATOM 2239 C C . ALA A 1 275 ? 17.797 11.203 -12.328 1 94.06 275 ALA A C 1
ATOM 2241 O O . ALA A 1 275 ? 18.141 11.977 -11.43 1 94.06 275 ALA A O 1
ATOM 2242 N N . TYR A 1 276 ? 17.594 11.562 -13.516 1 93.75 276 TYR A N 1
ATOM 2243 C CA . TYR A 1 276 ? 17.891 12.922 -13.953 1 93.75 276 TYR A CA 1
ATOM 2244 C C . TYR A 1 276 ? 16.906 13.906 -13.336 1 93.75 276 TYR A C 1
ATOM 2246 O O . TYR A 1 276 ? 17.297 14.992 -12.891 1 93.75 276 TYR A O 1
ATOM 2254 N N . GLN A 1 277 ? 15.688 13.539 -13.398 1 94.88 277 GLN A N 1
ATOM 2255 C CA . GLN A 1 277 ? 14.656 14.406 -12.828 1 94.88 277 GLN A CA 1
ATOM 2256 C C . GLN A 1 277 ? 14.914 14.664 -11.344 1 94.88 277 GLN A C 1
ATOM 2258 O O . GLN A 1 277 ? 14.758 15.789 -10.867 1 94.88 277 GLN A O 1
ATOM 2263 N N . PHE A 1 278 ? 15.312 13.664 -10.664 1 96.06 278 PHE A N 1
ATOM 2264 C CA . PHE A 1 278 ? 15.562 13.789 -9.234 1 96.06 278 PHE A CA 1
ATOM 2265 C C . PHE A 1 278 ? 16.797 14.641 -8.977 1 96.06 278 PHE A C 1
ATOM 2267 O O . PHE A 1 278 ? 16.828 15.445 -8.039 1 96.06 278 PHE A O 1
ATOM 2274 N N . LEU A 1 279 ? 17.781 14.492 -9.789 1 94.12 279 LEU A N 1
ATOM 2275 C CA . LEU A 1 279 ? 19 15.266 -9.633 1 94.12 279 LEU A CA 1
ATOM 2276 C C . LEU A 1 279 ? 18.734 16.75 -9.867 1 94.12 279 LEU A C 1
ATOM 2278 O O . LEU A 1 279 ? 19.281 17.609 -9.172 1 94.12 279 LEU A O 1
ATOM 2282 N N . LYS A 1 280 ? 17.906 17 -10.805 1 94.12 280 LYS A N 1
ATOM 2283 C CA . LYS A 1 280 ? 17.5 18.391 -11.055 1 94.12 280 LYS A CA 1
ATOM 2284 C C . LYS A 1 280 ? 16.781 18.969 -9.852 1 94.12 280 LYS A C 1
ATOM 2286 O O . LYS A 1 280 ? 17.047 20.109 -9.453 1 94.12 280 LYS A O 1
ATOM 2291 N N . LEU A 1 281 ? 15.93 18.219 -9.336 1 93.44 281 LEU A N 1
ATOM 2292 C CA . LEU A 1 281 ? 15.18 18.656 -8.164 1 93.44 281 LEU A CA 1
ATOM 2293 C C . LEU A 1 281 ? 16.109 18.828 -6.957 1 93.44 281 LEU A C 1
ATOM 2295 O O . LEU A 1 281 ? 15.922 19.75 -6.156 1 93.44 281 LEU A O 1
ATOM 2299 N N . SER A 1 282 ? 17.047 17.953 -6.828 1 92.88 282 SER A N 1
ATOM 2300 C CA . SER A 1 282 ? 18.031 18.031 -5.75 1 92.88 282 SER A CA 1
ATOM 2301 C C . SER A 1 282 ? 18.828 19.328 -5.82 1 92.88 282 SER A C 1
ATOM 2303 O O . SER A 1 282 ? 19.109 19.953 -4.793 1 92.88 282 SER A O 1
ATOM 2305 N N . ALA A 1 283 ? 19.109 19.719 -6.984 1 92.69 283 ALA A N 1
ATOM 2306 C CA . ALA A 1 283 ? 19.828 20.969 -7.184 1 92.69 283 ALA A CA 1
ATOM 2307 C C . ALA A 1 283 ? 18.953 22.172 -6.816 1 92.69 283 ALA A C 1
ATOM 2309 O O . ALA A 1 283 ? 19.438 23.141 -6.238 1 92.69 283 ALA A O 1
ATOM 2310 N N . GLU A 1 284 ? 17.75 22.047 -7.191 1 91.69 284 GLU A N 1
ATOM 2311 C CA . GLU A 1 284 ? 16.812 23.109 -6.859 1 91.69 284 GLU A CA 1
ATOM 2312 C C . GLU A 1 284 ? 16.656 23.25 -5.348 1 91.69 284 GLU A C 1
ATOM 2314 O O . GLU A 1 284 ? 16.547 24.359 -4.836 1 91.69 284 GLU A O 1
ATOM 2319 N N . ILE A 1 285 ? 16.641 22.172 -4.648 1 92.12 285 ILE A N 1
ATOM 2320 C CA . ILE A 1 285 ? 16.516 22.172 -3.195 1 92.12 285 ILE A CA 1
ATOM 2321 C C . ILE A 1 285 ? 17.75 22.844 -2.58 1 92.12 285 ILE A C 1
ATOM 2323 O O . ILE A 1 285 ? 17.625 23.641 -1.656 1 92.12 285 ILE A O 1
ATOM 2327 N N . GLN A 1 286 ? 18.844 22.531 -3.113 1 91.69 286 GLN A N 1
ATOM 2328 C CA . GLN A 1 286 ? 20.078 23.094 -2.598 1 91.69 286 GLN A CA 1
ATOM 2329 C C . GLN A 1 286 ? 20.125 24.609 -2.816 1 91.69 286 GLN A C 1
ATOM 2331 O O . GLN A 1 286 ? 20.531 25.359 -1.929 1 91.69 286 GLN A O 1
ATOM 2336 N N . ASN A 1 287 ? 19.672 24.984 -3.949 1 91.62 287 ASN A N 1
ATOM 2337 C CA . ASN A 1 287 ? 19.625 26.422 -4.25 1 91.62 287 ASN A CA 1
ATOM 2338 C C . ASN A 1 287 ? 18.625 27.141 -3.352 1 91.62 287 ASN A C 1
ATOM 2340 O O . ASN A 1 287 ? 18.922 28.234 -2.854 1 91.62 287 ASN A O 1
ATOM 2344 N N . SER A 1 288 ? 17.547 26.531 -3.203 1 90.81 288 SER A N 1
ATOM 2345 C CA . SER A 1 288 ? 16.516 27.125 -2.357 1 90.81 288 SER A CA 1
ATOM 2346 C C . SER A 1 288 ? 16.969 27.188 -0.9 1 90.81 288 SER A C 1
ATOM 2348 O O . SER A 1 288 ? 16.625 28.125 -0.175 1 90.81 288 SER A O 1
ATOM 2350 N N . PHE A 1 289 ? 17.672 26.203 -0.538 1 91.81 289 PHE A N 1
ATOM 2351 C CA . PHE A 1 289 ? 18.203 26.172 0.818 1 91.81 289 PHE A CA 1
ATOM 2352 C C . PHE A 1 289 ? 19.203 27.312 1.031 1 91.81 289 PHE A C 1
ATOM 2354 O O . PHE A 1 289 ? 19.156 28 2.045 1 91.81 289 PHE A O 1
ATOM 2361 N N . LEU A 1 290 ? 20.062 27.547 0.073 1 93.75 290 LEU A N 1
ATOM 2362 C CA . LEU A 1 290 ? 21.047 28.609 0.149 1 93.75 290 LEU A CA 1
ATOM 2363 C C . LEU A 1 290 ? 20.359 29.984 0.221 1 93.75 290 LEU A C 1
ATOM 2365 O O . LEU A 1 290 ? 20.781 30.844 0.985 1 93.75 290 LEU A O 1
ATOM 2369 N N . GLN A 1 291 ? 19.328 30.047 -0.55 1 92.5 291 GLN A N 1
ATOM 2370 C CA . GLN A 1 291 ? 18.547 31.281 -0.537 1 92.5 291 GLN A CA 1
ATOM 2371 C C . GLN A 1 291 ? 17.891 31.484 0.819 1 92.5 291 GLN A C 1
ATOM 2373 O O . GLN A 1 291 ? 17.922 32.594 1.369 1 92.5 291 GLN A O 1
ATOM 2378 N N . ALA A 1 292 ? 17.281 30.484 1.339 1 92.5 292 ALA A N 1
ATOM 2379 C CA . ALA A 1 292 ? 16.578 30.594 2.617 1 92.5 292 ALA A CA 1
ATOM 2380 C C . ALA A 1 292 ? 17.562 30.891 3.752 1 92.5 292 ALA A C 1
ATOM 2382 O O . ALA A 1 292 ? 17.25 31.688 4.645 1 92.5 292 ALA A O 1
ATOM 2383 N N . GLU A 1 293 ? 18.688 30.312 3.66 1 94.69 293 GLU A N 1
ATOM 2384 C CA . GLU A 1 293 ? 19.719 30.531 4.672 1 94.69 293 GLU A CA 1
ATOM 2385 C C . GLU A 1 293 ? 20.234 31.969 4.629 1 94.69 293 GLU A C 1
ATOM 2387 O O . GLU A 1 293 ? 20.422 32.594 5.668 1 94.69 293 GLU A O 1
ATOM 2392 N N . SER A 1 294 ? 20.453 32.438 3.436 1 95.81 294 SER A N 1
ATOM 2393 C CA . SER A 1 294 ? 20.922 33.812 3.252 1 95.81 294 SER A CA 1
ATOM 2394 C C . SER A 1 294 ? 19.859 34.812 3.717 1 95.81 294 SER A C 1
ATOM 2396 O O . SER A 1 294 ? 20.172 35.75 4.438 1 95.81 294 SER A O 1
ATOM 2398 N N . ASN A 1 295 ? 18.641 34.594 3.27 1 94.62 295 ASN A N 1
ATOM 2399 C CA . ASN A 1 295 ? 17.562 35.469 3.674 1 94.62 295 ASN A CA 1
ATOM 2400 C C . ASN A 1 295 ? 17.391 35.5 5.191 1 94.62 295 ASN A C 1
ATOM 2402 O O . ASN A 1 295 ? 17.188 36.562 5.781 1 94.62 295 ASN A O 1
ATOM 2406 N N . LEU A 1 296 ? 17.453 34.312 5.777 1 95.75 296 LEU A N 1
ATOM 2407 C CA . LEU A 1 296 ? 17.312 34.219 7.227 1 95.75 296 LEU A CA 1
ATOM 2408 C C . LEU A 1 296 ? 18.453 34.969 7.926 1 95.75 296 LEU A C 1
ATOM 2410 O O . LEU A 1 296 ? 18.219 35.688 8.891 1 95.75 296 LEU A O 1
ATOM 2414 N N . LYS A 1 297 ? 19.672 34.844 7.453 1 96.56 297 LYS A N 1
ATOM 2415 C CA . LYS A 1 297 ? 20.844 35.469 8.031 1 96.56 297 LYS A CA 1
ATOM 2416 C C . LYS A 1 297 ? 20.719 37 8.016 1 96.56 297 LYS A C 1
ATOM 2418 O O . LYS A 1 297 ? 20.953 37.656 9.031 1 96.56 297 LYS A O 1
ATOM 2423 N N . PHE A 1 298 ? 20.281 37.531 6.93 1 97.12 298 PHE A N 1
ATOM 2424 C CA . PHE A 1 298 ? 20.188 39 6.773 1 97.12 298 PHE A CA 1
ATOM 2425 C C . PHE A 1 298 ? 18.969 39.531 7.492 1 97.12 298 PHE A C 1
ATOM 2427 O O . PHE A 1 298 ? 19.047 40.562 8.148 1 97.12 298 PHE A O 1
ATOM 2434 N N . LEU A 1 299 ? 17.875 38.812 7.406 1 96.44 299 LEU A N 1
ATOM 2435 C CA . LEU A 1 299 ? 16.641 39.312 8.016 1 96.44 299 LEU A CA 1
ATOM 2436 C C . LEU A 1 299 ? 16.703 39.188 9.531 1 96.44 299 LEU A C 1
ATOM 2438 O O . LEU A 1 299 ? 16.016 39.938 10.242 1 96.44 299 LEU A O 1
ATOM 2442 N N . SER A 1 300 ? 17.547 38.312 10.055 1 96.12 300 SER A N 1
ATOM 2443 C CA . SER A 1 300 ? 17.641 38.094 11.492 1 96.12 300 SER A CA 1
ATOM 2444 C C . SER A 1 300 ? 18.188 39.312 12.219 1 96.12 300 SER A C 1
ATOM 2446 O O . SER A 1 300 ? 17.984 39.469 13.422 1 96.12 300 SER A O 1
ATOM 2448 N N . ILE A 1 301 ? 18.828 40.219 11.469 1 96.5 301 ILE A N 1
ATOM 2449 C CA . ILE A 1 301 ? 19.375 41.406 12.078 1 96.5 301 ILE A CA 1
ATOM 2450 C C . ILE A 1 301 ? 18.25 42.312 12.555 1 96.5 301 ILE A C 1
ATOM 2452 O O . ILE A 1 301 ? 18.438 43.156 13.422 1 96.5 301 ILE A O 1
ATOM 2456 N N . LEU A 1 302 ? 17.031 42.125 12 1 96.12 302 LEU A N 1
ATOM 2457 C CA . LEU A 1 302 ? 15.875 42.969 12.328 1 96.12 302 LEU A CA 1
ATOM 2458 C C . LEU A 1 302 ? 15.156 42.406 13.562 1 96.12 302 LEU A C 1
ATOM 2460 O O . LEU A 1 302 ? 14.32 43.094 14.148 1 96.12 302 LEU A O 1
ATOM 2464 N N . LYS A 1 303 ? 15.516 41.219 13.977 1 95.06 303 LYS A N 1
ATOM 2465 C CA . LYS A 1 303 ? 14.766 40.562 15.031 1 95.06 303 LYS A CA 1
ATOM 2466 C C . LYS A 1 303 ? 14.766 41.375 16.312 1 95.06 303 LYS A C 1
ATOM 2468 O O . LYS A 1 303 ? 13.703 41.75 16.828 1 95.06 303 LYS A O 1
ATOM 2473 N N . GLU A 1 304 ? 15.906 41.719 16.844 1 94.62 304 GLU A N 1
ATOM 2474 C CA . GLU A 1 304 ? 16.031 42.438 18.109 1 94.62 304 GLU A CA 1
ATOM 2475 C C . GLU A 1 304 ? 15.461 43.844 18.016 1 94.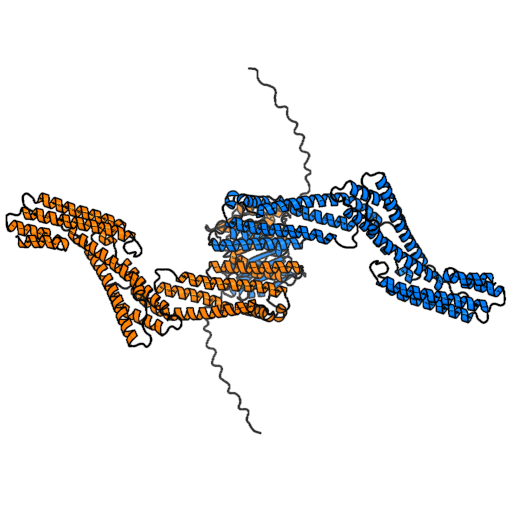62 304 GLU A C 1
ATOM 2477 O O . GLU A 1 304 ? 14.672 44.281 18.859 1 94.62 304 GLU A O 1
ATOM 2482 N N . PRO A 1 305 ? 15.781 44.562 16.953 1 95 305 PRO A N 1
ATOM 2483 C CA . PRO A 1 305 ? 15.219 45.906 16.828 1 95 305 PRO A CA 1
ATOM 2484 C C . PRO A 1 305 ? 13.695 45.906 16.734 1 95 305 PRO A C 1
ATOM 2486 O O . PRO A 1 305 ? 13.039 46.812 17.281 1 95 305 PRO A O 1
ATOM 2489 N N . CYS A 1 306 ? 13.148 45 16.016 1 93.06 306 CYS A N 1
ATOM 2490 C CA . CYS A 1 306 ? 11.695 44.938 15.891 1 93.06 306 CYS A CA 1
ATOM 2491 C C . CYS A 1 306 ? 11.047 44.562 17.219 1 93.06 306 CYS A C 1
ATOM 2493 O O . CYS A 1 306 ? 9.969 45.062 17.547 1 93.06 306 CYS A O 1
ATOM 2495 N N . GLU A 1 307 ? 11.688 43.688 17.984 1 91.44 307 GLU A N 1
ATOM 2496 C CA . GLU A 1 307 ? 11.188 43.344 19.312 1 91.44 307 GLU A CA 1
ATOM 2497 C C . GLU A 1 307 ? 11.242 44.531 20.25 1 91.44 307 GLU A C 1
ATOM 2499 O O . GLU A 1 307 ? 10.32 44.75 21.047 1 91.44 307 GLU A O 1
ATOM 2504 N N . LYS A 1 308 ? 12.312 45.25 20.156 1 91.81 308 LYS A N 1
ATOM 2505 C CA . LYS A 1 308 ? 12.453 46.438 20.969 1 91.81 308 LYS A CA 1
ATOM 2506 C C . LYS A 1 308 ? 11.414 47.5 20.594 1 91.81 308 LYS A C 1
ATOM 2508 O O . LYS A 1 308 ? 10.875 48.188 21.469 1 91.81 308 LYS A O 1
ATOM 2513 N N . LEU A 1 309 ? 11.141 47.625 19.344 1 91.12 309 LEU A N 1
ATOM 2514 C CA . LEU A 1 309 ? 10.133 48.562 18.859 1 91.12 309 LEU A CA 1
ATOM 2515 C C . LEU A 1 309 ? 8.75 48.188 19.391 1 91.12 309 LEU A C 1
ATOM 2517 O O . LEU A 1 309 ? 7.988 49.062 19.812 1 91.12 309 LEU A O 1
ATOM 2521 N N . ALA A 1 310 ? 8.5 46.906 19.359 1 88.69 310 ALA A N 1
ATOM 2522 C CA . ALA A 1 310 ? 7.191 46.438 19.797 1 88.69 310 ALA A CA 1
ATOM 2523 C C . ALA A 1 310 ? 7.008 46.625 21.312 1 88.69 310 ALA A C 1
ATOM 2525 O O . ALA A 1 310 ? 5.891 46.844 21.781 1 88.69 310 ALA A O 1
ATOM 2526 N N . SER A 1 311 ? 8.117 46.656 22.062 1 90.81 311 SER A N 1
ATOM 2527 C CA . SER A 1 311 ? 8.016 46.719 23.516 1 90.81 311 SER A CA 1
ATOM 2528 C C . SER A 1 311 ? 8.258 48.125 24.016 1 90.81 311 SER A C 1
ATOM 2530 O O . SER A 1 311 ? 7.996 48.438 25.172 1 90.81 311 SER A O 1
ATOM 2532 N N . SER A 1 312 ? 8.641 49 23.203 1 91.81 312 SER A N 1
ATOM 2533 C CA . SER A 1 312 ? 8.969 50.375 23.609 1 91.81 312 SER A CA 1
ATOM 2534 C C . SER A 1 312 ? 7.711 51.219 23.75 1 91.81 312 SER A C 1
ATOM 2536 O O . SER A 1 312 ? 6.723 51 23.047 1 91.81 312 SER A O 1
ATOM 2538 N N . PRO A 1 313 ? 7.773 52.125 24.734 1 93.12 313 PRO A N 1
ATOM 2539 C CA . PRO A 1 313 ? 6.652 53.062 24.812 1 93.12 313 PRO A CA 1
ATOM 2540 C C . PRO A 1 313 ? 6.574 54 23.594 1 93.12 313 PRO A C 1
ATOM 2542 O O . PRO A 1 313 ? 7.535 54.094 22.828 1 93.12 313 PRO A O 1
ATOM 2545 N N . LEU A 1 314 ? 5.512 54.656 23.328 1 92.38 314 LEU A N 1
ATOM 2546 C CA . LEU A 1 314 ? 5.23 55.5 22.156 1 92.38 314 LEU A CA 1
ATOM 2547 C C . LEU A 1 314 ? 6.246 56.625 22.016 1 92.38 314 LEU A C 1
ATOM 2549 O O . LEU A 1 314 ? 6.633 56.969 20.906 1 92.38 314 LEU A O 1
ATOM 2553 N N . SER A 1 315 ? 6.699 57.062 23.125 1 91.31 315 SER A N 1
ATOM 2554 C CA . SER A 1 315 ? 7.609 58.219 23.125 1 91.31 315 SER A CA 1
ATOM 2555 C C . SER A 1 315 ? 8.977 57.844 22.578 1 91.31 315 SER A C 1
ATOM 2557 O O . SER A 1 315 ? 9.695 58.688 22.047 1 91.31 315 SER A O 1
ATOM 2559 N N . ASP A 1 316 ? 9.266 56.625 22.641 1 93 316 ASP A N 1
ATOM 2560 C CA . ASP A 1 316 ? 10.602 56.156 22.266 1 93 316 ASP A CA 1
ATOM 2561 C C . ASP A 1 316 ? 10.625 55.656 20.812 1 93 316 ASP A C 1
ATOM 2563 O O . ASP A 1 316 ? 11.695 55.469 20.25 1 93 316 ASP A O 1
ATOM 2567 N N . ILE A 1 317 ? 9.57 55.469 20.172 1 93.12 317 ILE A N 1
ATOM 2568 C CA . ILE A 1 317 ? 9.453 54.844 18.859 1 93.12 317 ILE A CA 1
ATOM 2569 C C . ILE A 1 317 ? 10.18 55.656 17.812 1 93.12 317 ILE A C 1
ATOM 2571 O O . ILE A 1 317 ? 10.961 55.125 17.016 1 93.12 317 ILE A O 1
ATOM 2575 N N . PRO A 1 318 ? 10.023 57 17.875 1 92.19 318 PRO A N 1
ATOM 2576 C CA . PRO A 1 318 ? 10.68 57.812 16.859 1 92.19 318 PRO A CA 1
ATOM 2577 C C . PRO A 1 318 ? 12.195 57.719 16.891 1 92.19 318 PRO A C 1
ATOM 2579 O O . PRO A 1 318 ? 12.852 57.781 15.852 1 92.19 318 PRO A O 1
ATOM 2582 N N . THR A 1 319 ? 12.742 57.469 18.031 1 93 319 THR A N 1
ATOM 2583 C CA . THR A 1 319 ? 14.195 57.406 18.172 1 93 319 THR A CA 1
ATOM 2584 C C . THR A 1 319 ? 14.734 56.062 17.641 1 93 319 THR A C 1
ATOM 2586 O O . THR A 1 319 ? 15.922 55.969 17.312 1 93 319 THR A O 1
ATOM 2589 N N . LYS A 1 320 ? 13.969 55.125 17.5 1 94.25 320 LYS A N 1
ATOM 2590 C CA . LYS A 1 320 ? 14.406 53.781 17.109 1 94.25 320 LYS A CA 1
ATOM 2591 C C . LYS A 1 320 ? 14.242 53.594 15.609 1 94.25 320 LYS A C 1
ATOM 2593 O O . LYS A 1 320 ? 14.859 52.688 15.031 1 94.25 320 LYS A O 1
ATOM 2598 N N . LEU A 1 321 ? 13.477 54.406 14.891 1 93.88 321 LEU A N 1
ATOM 2599 C CA . LEU A 1 321 ? 13.07 54.219 13.5 1 93.88 321 LEU A CA 1
ATOM 2600 C C . LEU A 1 321 ? 14.25 54.375 12.555 1 93.88 321 LEU A C 1
ATOM 2602 O O . LEU A 1 321 ? 14.414 53.594 11.617 1 93.88 321 LEU A O 1
ATOM 2606 N N . PRO A 1 322 ? 15.148 55.344 12.852 1 91.69 322 PRO A N 1
ATOM 2607 C CA . PRO A 1 322 ? 16.281 55.5 11.938 1 91.69 322 PRO A CA 1
ATOM 2608 C C . PRO A 1 322 ? 17.203 54.281 11.922 1 91.69 322 PRO A C 1
ATOM 2610 O O . PRO A 1 322 ? 17.719 53.906 10.859 1 91.69 322 PRO A O 1
ATOM 2613 N N . TYR A 1 323 ? 17.375 53.781 13.094 1 94.19 323 TYR A N 1
ATOM 2614 C CA . TYR A 1 323 ? 18.219 52.594 13.172 1 94.19 323 TYR A CA 1
ATOM 2615 C C . TYR A 1 323 ? 17.609 51.438 12.375 1 94.19 323 TYR A C 1
ATOM 2617 O O . TYR A 1 323 ? 18.312 50.719 11.648 1 94.19 323 TYR A O 1
ATOM 2625 N N . LEU A 1 324 ? 16.328 51.219 12.484 1 94.69 324 LEU A N 1
ATOM 2626 C CA . LEU A 1 324 ? 15.625 50.156 11.75 1 94.69 324 LEU A CA 1
ATOM 2627 C C . LEU A 1 324 ? 15.742 50.406 10.242 1 94.69 324 LEU A C 1
ATOM 2629 O O . LEU A 1 324 ? 15.938 49.438 9.484 1 94.69 324 LEU A O 1
ATOM 2633 N N . LEU A 1 325 ? 15.633 51.594 9.812 1 94.44 325 LEU A N 1
ATOM 2634 C CA . LEU A 1 325 ? 15.75 51.938 8.406 1 94.44 325 LEU A CA 1
ATOM 2635 C C . LEU A 1 325 ? 17.156 51.625 7.883 1 94.44 325 LEU A C 1
ATOM 2637 O O . LEU A 1 325 ? 17.297 51.156 6.754 1 94.44 325 LEU A O 1
ATOM 2641 N N . SER A 1 326 ? 18.125 51.938 8.711 1 93.06 326 SER A N 1
ATOM 2642 C CA . SER A 1 326 ? 19.5 51.656 8.312 1 93.06 326 SER A CA 1
ATOM 2643 C C . SER A 1 326 ? 19.719 50.156 8.125 1 93.06 326 SER A C 1
ATOM 2645 O O . SER A 1 326 ? 20.469 49.75 7.234 1 93.06 326 SER A O 1
ATOM 2647 N N . LEU A 1 327 ? 19.172 49.375 8.992 1 96.06 327 LEU A N 1
ATOM 2648 C CA . LEU A 1 327 ? 19.297 47.938 8.898 1 96.06 327 LEU A CA 1
ATOM 2649 C C . LEU A 1 327 ? 18.672 47.406 7.609 1 96.06 327 LEU A C 1
ATOM 2651 O O . LEU A 1 327 ? 19.219 46.531 6.953 1 96.06 327 LEU A O 1
ATOM 2655 N N . ILE A 1 328 ? 17.469 47.906 7.207 1 95.12 328 ILE A N 1
ATOM 2656 C CA . ILE A 1 328 ? 16.781 47.5 5.984 1 95.12 328 ILE A CA 1
ATOM 2657 C C . ILE A 1 328 ? 17.641 47.875 4.773 1 95.12 328 ILE A C 1
ATOM 2659 O O . ILE A 1 328 ? 17.719 47.125 3.803 1 95.12 328 ILE A O 1
ATOM 2663 N N . ARG A 1 329 ? 18.281 49 4.914 1 91.81 329 ARG A N 1
ATOM 2664 C CA . ARG A 1 329 ? 19.188 49.406 3.84 1 91.81 329 ARG A CA 1
ATOM 2665 C C . ARG A 1 329 ? 20.359 48.438 3.715 1 91.81 329 ARG A C 1
ATOM 2667 O O . ARG A 1 329 ? 20.781 48.094 2.605 1 91.81 329 ARG A O 1
ATOM 2674 N N . ILE A 1 330 ? 20.891 48.062 4.84 1 92.81 330 ILE A N 1
ATOM 2675 C CA . ILE A 1 330 ? 21.984 47.094 4.848 1 92.81 330 ILE A CA 1
ATOM 2676 C C . ILE A 1 330 ? 21.547 45.812 4.176 1 92.81 330 ILE A C 1
ATOM 2678 O O . ILE A 1 330 ? 22.312 45.219 3.404 1 92.81 330 ILE A O 1
ATOM 2682 N N . ILE A 1 331 ? 20.344 45.312 4.473 1 95.44 331 ILE A N 1
ATOM 2683 C CA . ILE A 1 331 ? 19.812 44.125 3.863 1 95.44 331 ILE A CA 1
ATOM 2684 C C . ILE A 1 331 ? 19.688 44.312 2.354 1 95.44 331 ILE A C 1
ATOM 2686 O O . ILE A 1 331 ? 20.094 43.438 1.573 1 95.44 331 ILE A O 1
ATOM 2690 N N . TRP A 1 332 ? 19.172 45.406 1.96 1 92.06 332 TRP A N 1
ATOM 2691 C CA . TRP A 1 332 ? 18.953 45.719 0.553 1 92.06 332 TRP A CA 1
ATOM 2692 C C . TRP A 1 332 ? 20.25 45.688 -0.229 1 92.06 332 TRP A C 1
ATOM 2694 O O . TRP A 1 332 ? 20.312 45.156 -1.33 1 92.06 332 TRP A O 1
ATOM 2704 N N . ILE A 1 333 ? 21.297 46.125 0.35 1 90.44 333 ILE A N 1
ATOM 2705 C CA . ILE A 1 333 ? 22.562 46.312 -0.361 1 90.44 333 ILE A CA 1
ATOM 2706 C C . ILE A 1 333 ? 23.375 45.031 -0.29 1 90.44 333 ILE A C 1
ATOM 2708 O O . ILE A 1 333 ? 24.047 44.656 -1.256 1 90.44 333 ILE A O 1
ATOM 2712 N N . ASN A 1 334 ? 23.266 44.312 0.832 1 93.06 334 ASN A N 1
ATOM 2713 C CA . ASN A 1 334 ? 24.219 43.25 1.065 1 93.06 334 ASN A CA 1
ATOM 2714 C C . ASN A 1 334 ? 23.609 41.875 0.824 1 93.06 334 ASN A C 1
ATOM 2716 O O . ASN A 1 334 ? 24.328 40.906 0.602 1 93.06 334 ASN A O 1
ATOM 2720 N N . SER A 1 335 ? 22.328 41.75 0.917 1 94.5 335 SER A N 1
ATOM 2721 C CA . SER A 1 335 ? 21.703 40.438 0.737 1 94.5 335 SER A CA 1
ATOM 2722 C C . SER A 1 335 ? 21.641 40.062 -0.737 1 94.5 335 SER A C 1
ATOM 2724 O O . SER A 1 335 ? 21.078 40.781 -1.554 1 94.5 335 SER A O 1
ATOM 2726 N N . PRO A 1 336 ? 22.156 38.969 -1.12 1 95 336 PRO A N 1
ATOM 2727 C CA . PRO A 1 336 ? 22.188 38.594 -2.531 1 95 336 PRO A CA 1
ATOM 2728 C C . PRO A 1 336 ? 20.812 38.156 -3.045 1 95 336 PRO A C 1
ATOM 2730 O O . PRO A 1 336 ? 20.531 38.281 -4.238 1 95 336 PRO A O 1
ATOM 2733 N N . PHE A 1 337 ? 19.938 37.594 -2.119 1 94.56 337 PHE A N 1
ATOM 2734 C CA . PHE A 1 337 ? 18.688 37.031 -2.605 1 94.56 337 PHE A CA 1
ATOM 2735 C C . PHE A 1 337 ? 17.484 37.844 -2.15 1 94.56 337 PHE A C 1
ATOM 2737 O O . PHE A 1 337 ? 16.359 37.594 -2.592 1 94.56 337 PHE A O 1
ATOM 2744 N N . TYR A 1 338 ? 17.672 38.75 -1.201 1 93.75 338 TYR A N 1
ATOM 2745 C CA . TYR A 1 338 ? 16.594 39.594 -0.676 1 93.75 338 TYR A CA 1
ATOM 2746 C C . TYR A 1 338 ? 16.859 41.062 -0.977 1 93.75 338 TYR A C 1
ATOM 2748 O O . TYR A 1 338 ? 17 41.875 -0.06 1 93.75 338 TYR A O 1
ATOM 2756 N N . ASN A 1 339 ? 16.922 41.406 -2.244 1 92 339 ASN A N 1
ATOM 2757 C CA . ASN A 1 339 ? 17.312 42.75 -2.598 1 92 339 ASN A CA 1
ATOM 2758 C C . ASN A 1 339 ? 16.438 43.312 -3.715 1 92 339 ASN A C 1
ATOM 2760 O O . ASN A 1 339 ? 16.703 44.406 -4.223 1 92 339 ASN A O 1
ATOM 2764 N N . SER A 1 340 ? 15.414 42.625 -4.023 1 91.62 340 SER A N 1
ATOM 2765 C CA . SER A 1 340 ? 14.531 43.125 -5.07 1 91.62 340 SER A CA 1
ATOM 2766 C C . SER A 1 340 ? 13.648 44.25 -4.547 1 91.62 340 SER A C 1
ATOM 2768 O O . SER A 1 340 ? 13.406 44.344 -3.344 1 91.62 340 SER A O 1
ATOM 2770 N N . ARG A 1 341 ? 13.148 45.062 -5.457 1 91.19 341 ARG A N 1
ATOM 2771 C CA . ARG A 1 341 ? 12.281 46.188 -5.09 1 91.19 341 ARG A CA 1
ATOM 2772 C C . ARG A 1 341 ? 11.008 45.688 -4.41 1 91.19 341 ARG A C 1
ATOM 2774 O O . ARG A 1 341 ? 10.531 46.312 -3.453 1 91.19 341 ARG A O 1
ATOM 2781 N N . SER A 1 342 ? 10.547 44.594 -4.957 1 90.62 342 SER A N 1
ATOM 2782 C CA . SER A 1 342 ? 9.312 44.062 -4.41 1 90.62 342 SER A CA 1
ATOM 2783 C C . SER A 1 342 ? 9.516 43.531 -2.988 1 90.62 342 SER A C 1
ATOM 2785 O O . SER A 1 342 ? 8.672 43.75 -2.119 1 90.62 342 SER A O 1
ATOM 2787 N N . GLN A 1 343 ? 10.672 42.969 -2.73 1 91.75 343 GLN A N 1
ATOM 2788 C CA . GLN A 1 343 ? 10.969 42.406 -1.413 1 91.75 343 GLN A CA 1
ATOM 2789 C C . GLN A 1 343 ? 11.188 43.531 -0.39 1 91.75 343 GLN A C 1
ATOM 2791 O O . GLN A 1 343 ? 10.68 43.438 0.731 1 91.75 343 GLN A O 1
ATOM 2796 N N . ILE A 1 344 ? 11.82 44.5 -0.754 1 92.56 344 ILE A N 1
ATOM 2797 C CA . ILE A 1 344 ? 12.148 45.594 0.151 1 92.56 344 ILE A CA 1
ATOM 2798 C C . ILE A 1 344 ? 10.906 46.438 0.425 1 92.56 344 ILE A C 1
ATOM 2800 O O . ILE A 1 344 ? 10.68 46.875 1.557 1 92.56 344 ILE A O 1
ATOM 2804 N N . THR A 1 345 ? 10.164 46.656 -0.692 1 92.69 345 THR A N 1
ATOM 2805 C CA . THR A 1 345 ? 8.883 47.344 -0.493 1 92.69 345 THR A CA 1
ATOM 2806 C C . THR A 1 345 ? 8.016 46.562 0.495 1 92.69 345 THR A C 1
ATOM 2808 O O . THR A 1 345 ? 7.391 47.156 1.375 1 92.69 345 THR A O 1
ATOM 2811 N N . GLY A 1 346 ? 8.078 45.281 0.307 1 91.12 346 GLY A N 1
ATOM 2812 C CA . GLY A 1 346 ? 7.324 44.438 1.205 1 91.12 346 GLY A CA 1
ATOM 2813 C C . GLY A 1 346 ? 7.809 44.5 2.641 1 91.12 346 GLY A C 1
ATOM 2814 O O . GLY A 1 346 ? 7.008 44.438 3.574 1 91.12 346 GLY A O 1
ATOM 2815 N N . LEU A 1 347 ? 9.07 44.625 2.863 1 93.06 347 LEU A N 1
ATOM 2816 C CA . LEU A 1 347 ? 9.648 44.719 4.199 1 93.06 347 LEU A CA 1
ATOM 2817 C C . LEU A 1 347 ? 9.227 46 4.891 1 93.06 347 LEU A C 1
ATOM 2819 O O . LEU A 1 347 ? 8.891 46 6.078 1 93.06 347 LEU A O 1
ATOM 2823 N N . PHE A 1 348 ? 9.227 47.062 4.152 1 94.31 348 PHE A N 1
ATOM 2824 C CA . PHE A 1 348 ? 8.781 48.344 4.703 1 94.31 348 PHE A CA 1
ATOM 2825 C C . PHE A 1 348 ? 7.297 48.281 5.047 1 94.31 348 PHE A C 1
ATOM 2827 O O . PHE A 1 348 ? 6.871 48.844 6.062 1 94.31 348 PHE A O 1
ATOM 2834 N N . ARG A 1 349 ? 6.59 47.688 4.16 1 92.81 349 ARG A N 1
ATOM 2835 C CA . ARG A 1 349 ? 5.164 47.531 4.43 1 92.81 349 ARG A CA 1
ATOM 2836 C C . ARG A 1 349 ? 4.938 46.75 5.719 1 92.81 349 ARG A C 1
ATOM 2838 O O . ARG A 1 349 ? 4.039 47.062 6.5 1 92.81 349 ARG A O 1
ATOM 2845 N N . LYS A 1 350 ? 5.781 45.781 5.922 1 93.38 350 LYS A N 1
ATOM 2846 C CA . LYS A 1 350 ? 5.664 44.938 7.109 1 93.38 350 LYS A CA 1
ATOM 2847 C C . LYS A 1 350 ? 6.027 45.719 8.375 1 93.38 350 LYS A C 1
ATOM 2849 O O . LYS A 1 350 ? 5.461 45.469 9.438 1 93.38 350 LYS A O 1
ATOM 2854 N N . VAL A 1 351 ? 6.953 46.562 8.32 1 93.56 351 VAL A N 1
ATOM 2855 C CA . VAL A 1 351 ? 7.305 47.438 9.445 1 93.56 351 VAL A CA 1
ATOM 2856 C C . VAL A 1 351 ? 6.137 48.375 9.773 1 93.56 351 VAL A C 1
ATOM 2858 O O . VAL A 1 351 ? 5.805 48.562 10.945 1 93.56 351 VAL A O 1
ATOM 2861 N N . SER A 1 352 ? 5.578 48.906 8.695 1 93.06 352 SER A N 1
ATOM 2862 C CA . SER A 1 352 ? 4.418 49.781 8.883 1 93.06 352 SER A CA 1
ATOM 2863 C C . SER A 1 352 ? 3.279 49.031 9.57 1 93.06 352 SER A C 1
ATOM 2865 O O . SER A 1 352 ? 2.602 49.594 10.438 1 93.06 352 SER A O 1
ATOM 2867 N N . GLN A 1 353 ? 3.125 47.875 9.156 1 91 353 GLN A N 1
ATOM 2868 C CA . GLN A 1 353 ? 2.074 47.031 9.75 1 91 353 GLN A CA 1
ATOM 2869 C C . GLN A 1 353 ? 2.359 46.781 11.227 1 91 353 GLN A C 1
ATOM 2871 O O . GLN A 1 353 ? 1.438 46.719 12.039 1 91 353 GLN A O 1
ATOM 2876 N N . GLU A 1 354 ? 3.613 46.562 11.516 1 92 354 GLU A N 1
ATOM 2877 C CA . GLU A 1 354 ? 4.008 46.344 12.898 1 92 354 GLU A CA 1
ATOM 2878 C C . GLU A 1 354 ? 3.742 47.562 13.766 1 92 354 GLU A C 1
ATOM 2880 O O . GLU A 1 354 ? 3.34 47.438 14.93 1 92 354 GLU A O 1
ATOM 2885 N N . LEU A 1 355 ? 3.947 48.656 13.273 1 93.38 355 LEU A N 1
ATOM 2886 C CA . LEU A 1 355 ? 3.693 49.906 13.977 1 93.38 355 LEU A CA 1
ATOM 2887 C C . LEU A 1 355 ? 2.199 50.094 14.211 1 93.38 355 LEU A C 1
ATOM 2889 O O . LEU A 1 355 ? 1.781 50.5 15.305 1 93.38 355 LEU A O 1
ATOM 2893 N N . ILE A 1 356 ? 1.461 49.844 13.188 1 91.94 356 ILE A N 1
ATOM 2894 C CA . ILE A 1 356 ? 0.014 50 13.297 1 91.94 356 ILE A CA 1
ATOM 2895 C C . ILE A 1 356 ? -0.517 49.062 14.391 1 91.94 356 ILE A C 1
ATOM 2897 O O . ILE A 1 356 ? -1.352 49.469 15.203 1 91.94 356 ILE A O 1
ATOM 2901 N N . LYS A 1 357 ? -0.053 47.875 14.359 1 89.81 357 LYS A N 1
ATOM 2902 C CA . LYS A 1 357 ? -0.469 46.906 15.375 1 89.81 357 LYS A CA 1
ATOM 2903 C C . LYS A 1 357 ? -0.11 47.406 16.781 1 89.81 357 LYS A C 1
ATOM 2905 O O . LYS A 1 357 ? -0.912 47.312 17.703 1 89.81 357 LYS A O 1
ATOM 2910 N N . LYS A 1 358 ? 1.057 47.906 16.891 1 91.88 358 LYS A N 1
ATOM 2911 C CA . LYS A 1 358 ? 1.511 48.438 18.172 1 91.88 358 LYS A CA 1
ATOM 2912 C C . LYS A 1 358 ? 0.652 49.625 18.625 1 91.88 358 LYS A C 1
ATOM 2914 O O . LYS A 1 358 ? 0.224 49.688 19.781 1 91.88 358 LYS A O 1
ATOM 2919 N N . PHE A 1 359 ? 0.336 50.531 17.734 1 93.44 359 PHE A N 1
ATOM 2920 C CA . PHE A 1 359 ? -0.461 51.719 18.047 1 93.44 359 PHE A CA 1
ATOM 2921 C C . PHE A 1 359 ? -1.886 51.344 18.422 1 93.44 359 PHE A C 1
ATOM 2923 O O . PHE A 1 359 ? -2.465 51.906 19.344 1 93.44 359 PHE A O 1
ATOM 2930 N N . SER A 1 360 ? -2.365 50.406 17.703 1 90.56 360 SER A N 1
ATOM 2931 C CA . SER A 1 360 ? -3.725 49.969 17.984 1 90.56 360 SER A CA 1
ATOM 2932 C C . SER A 1 360 ? -3.834 49.375 19.391 1 90.56 360 SER A C 1
ATOM 2934 O O . SER A 1 360 ? -4.871 49.5 20.047 1 90.56 360 SER A O 1
ATOM 2936 N N . ARG A 1 361 ? -2.803 48.75 19.844 1 88.44 361 ARG A N 1
ATOM 2937 C CA . ARG A 1 361 ? -2.799 48.188 21.188 1 88.44 361 ARG A CA 1
ATOM 2938 C C . ARG A 1 361 ? -2.701 49.25 22.25 1 88.44 361 ARG A C 1
ATOM 2940 O O . ARG A 1 361 ? -3.254 49.125 23.344 1 88.44 361 ARG A O 1
ATOM 2947 N N . GLU A 1 362 ? -2.004 50.312 21.891 1 90.38 362 GLU A N 1
ATOM 2948 C CA . GLU A 1 362 ? -1.794 51.406 22.844 1 90.38 362 GLU A CA 1
ATOM 2949 C C . GLU A 1 362 ? -3.047 52.25 23 1 90.38 362 GLU A C 1
ATOM 2951 O O . GLU A 1 362 ? -3.281 52.844 24.047 1 90.38 362 GLU A O 1
ATOM 2956 N N . ILE A 1 363 ? -3.807 52.281 21.922 1 89.38 363 ILE A N 1
ATOM 2957 C CA . ILE A 1 363 ? -5.031 53.062 21.953 1 89.38 363 ILE A CA 1
ATOM 2958 C C . ILE A 1 363 ? -6.145 52.281 22.625 1 89.38 363 ILE A C 1
ATOM 2960 O O . ILE A 1 363 ? -6.617 51.281 22.078 1 89.38 363 ILE A O 1
ATOM 2964 N N . GLN A 1 364 ? -6.414 52.562 23.859 1 84.5 364 GLN A N 1
ATOM 2965 C CA . GLN A 1 364 ? -7.516 51.906 24.578 1 84.5 364 GLN A CA 1
ATOM 2966 C C . GLN A 1 364 ? -8.828 52.656 24.328 1 84.5 364 GLN A C 1
ATOM 2968 O O . GLN A 1 364 ? -9.203 53.531 25.094 1 84.5 364 GLN A O 1
ATOM 2973 N N . LEU A 1 365 ? -9.523 52.219 23.344 1 85.44 365 LEU A N 1
ATOM 2974 C CA . LEU A 1 365 ? -10.742 52.906 22.938 1 85.44 365 LEU A CA 1
ATOM 2975 C C . LEU A 1 365 ? -11.812 52.812 24.016 1 85.44 365 LEU A C 1
ATOM 2977 O O . LEU A 1 365 ? -12.711 53.656 24.094 1 85.44 365 LEU A O 1
ATOM 2981 N N . ASP A 1 366 ? -11.656 51.812 24.828 1 86.44 366 ASP A N 1
ATOM 2982 C CA . ASP A 1 366 ? -12.617 51.625 25.906 1 86.44 366 ASP A CA 1
ATOM 2983 C C . ASP A 1 366 ? -12.586 52.812 26.891 1 86.44 366 ASP A C 1
ATOM 2985 O O . ASP A 1 366 ? -13.609 53.188 27.453 1 86.44 366 ASP A O 1
ATOM 2989 N N . LYS A 1 367 ? -11.43 53.406 27 1 86.56 367 LYS A N 1
ATOM 2990 C CA . LYS A 1 367 ? -11.273 54.531 27.906 1 86.56 367 LYS A CA 1
ATOM 2991 C C . LYS A 1 367 ? -11.992 55.781 27.375 1 86.56 367 LYS A C 1
ATOM 2993 O O . LYS A 1 367 ? -12.484 56.594 28.141 1 86.56 367 LYS A O 1
ATOM 2998 N N . LEU A 1 368 ? -12.078 55.844 26.094 1 86.69 368 LEU A N 1
ATOM 2999 C CA . LEU A 1 368 ? -12.773 56.969 25.453 1 86.69 368 LEU A CA 1
ATOM 3000 C C . LEU A 1 368 ? -14.25 56.969 25.828 1 86.69 368 LEU A C 1
ATOM 3002 O O . LEU A 1 368 ? -14.797 58.031 26.203 1 86.69 368 LEU A O 1
ATOM 3006 N N . PHE A 1 369 ? -14.836 55.812 25.891 1 84.94 369 PHE A N 1
ATOM 3007 C CA . PHE A 1 369 ? -16.266 55.719 26.125 1 84.94 369 PHE A CA 1
ATOM 3008 C C . PHE A 1 369 ? -16.578 55.75 27.625 1 84.94 369 PHE A C 1
ATOM 3010 O O . PHE A 1 369 ? -17.75 55.875 28.016 1 84.94 369 PHE A O 1
ATOM 3017 N N . LYS A 1 370 ? -15.516 55.781 28.391 1 85.5 370 LYS A N 1
ATOM 3018 C CA . LYS A 1 370 ? -15.688 55.906 29.828 1 85.5 370 LYS A CA 1
ATOM 3019 C C . LYS A 1 370 ? -15.383 57.312 30.297 1 85.5 370 LYS A C 1
ATOM 3021 O O . LYS A 1 370 ? -15.289 57.594 31.5 1 85.5 370 LYS A O 1
ATOM 3026 N N . GLY A 1 371 ? -15.133 58.25 29.359 1 84.81 371 GLY A N 1
ATOM 3027 C CA . GLY A 1 371 ? -15.008 59.656 29.703 1 84.81 371 GLY A CA 1
ATOM 3028 C C . GLY A 1 371 ? -13.57 60.125 29.719 1 84.81 371 GLY A C 1
ATOM 3029 O O . GLY A 1 371 ? -13.289 61.25 30.125 1 84.81 371 GLY A O 1
ATOM 3030 N N . TYR A 1 372 ? -12.672 59.281 29.312 1 88.75 372 TYR A N 1
ATOM 3031 C CA . TYR A 1 372 ? -11.266 59.656 29.281 1 88.75 372 TYR A CA 1
ATOM 3032 C C . TYR A 1 372 ? -10.859 60.156 27.906 1 88.75 372 TYR A C 1
ATOM 3034 O O . TYR A 1 372 ? -9.906 59.656 27.312 1 88.75 372 TYR A O 1
ATOM 3042 N N . ALA A 1 373 ? -11.539 61.156 27.469 1 89.19 373 ALA A N 1
ATOM 3043 C CA . ALA A 1 373 ? -11.383 61.656 26.109 1 89.19 373 ALA A CA 1
ATOM 3044 C C . ALA A 1 373 ? -10.047 62.406 25.953 1 89.19 373 ALA A C 1
ATOM 3046 O O . ALA A 1 373 ? -9.375 62.25 24.922 1 89.19 373 ALA A O 1
ATOM 3047 N N . GLN A 1 374 ? -9.656 63.156 27.031 1 90.69 374 GLN A N 1
ATOM 3048 C CA . GLN A 1 374 ? -8.43 63.969 26.922 1 90.69 374 GLN A CA 1
ATOM 3049 C C . GLN A 1 374 ? -7.203 63.062 26.844 1 90.69 374 GLN A C 1
ATOM 3051 O O . GLN A 1 374 ? -6.312 63.281 26.031 1 90.69 374 GLN A O 1
ATOM 3056 N N . SER A 1 375 ? -7.164 62.094 27.703 1 92.12 375 SER A N 1
ATOM 3057 C CA . SER A 1 375 ? -6.035 61.188 27.703 1 92.12 375 SER A CA 1
ATOM 3058 C C . SER A 1 375 ? -5.984 60.375 26.422 1 92.12 375 SER A C 1
ATOM 3060 O O . SER A 1 375 ? -4.902 60.094 25.875 1 92.12 375 SER A O 1
ATOM 3062 N N . THR A 1 376 ? -7.133 59.906 25.922 1 92.38 376 THR A N 1
ATOM 3063 C CA . THR A 1 376 ? -7.203 59.156 24.656 1 92.38 376 THR A CA 1
ATOM 3064 C C . THR A 1 376 ? -6.734 60.031 23.5 1 92.38 376 THR A C 1
ATOM 3066 O O . THR A 1 376 ? -6.008 59.562 22.609 1 92.38 376 THR A O 1
ATOM 3069 N N . LYS A 1 377 ? -7.172 61.219 23.5 1 93.75 377 LYS A N 1
ATOM 3070 C CA . LYS A 1 377 ? -6.766 62.156 22.453 1 93.75 377 LYS A CA 1
ATOM 3071 C C . LYS A 1 377 ? -5.25 62.312 22.438 1 93.75 377 LYS A C 1
ATOM 3073 O O . LYS A 1 377 ? -4.633 62.312 21.359 1 93.75 377 LYS A O 1
ATOM 3078 N N . LYS A 1 378 ? -4.73 62.469 23.641 1 93.81 378 LYS A N 1
ATOM 3079 C CA . LYS A 1 378 ? -3.281 62.625 23.734 1 93.81 378 LYS A CA 1
ATOM 3080 C C . LYS A 1 378 ? -2.547 61.406 23.172 1 93.81 378 LYS A C 1
ATOM 3082 O O . LYS A 1 378 ? -1.556 61.562 22.453 1 93.81 378 LYS A O 1
ATOM 3087 N N . THR A 1 379 ? -2.996 60.281 23.484 1 94.81 379 THR A N 1
ATOM 3088 C CA . THR A 1 379 ? -2.379 59.062 23 1 94.81 379 THR A CA 1
ATOM 3089 C C . THR A 1 379 ? -2.504 58.938 21.484 1 94.81 379 THR A C 1
ATOM 3091 O O . THR A 1 379 ? -1.55 58.562 20.812 1 94.81 379 THR A O 1
ATOM 3094 N N . VAL A 1 380 ? -3.617 59.188 20.953 1 95.69 380 VAL A N 1
ATOM 3095 C CA . VAL A 1 380 ? -3.873 59.094 19.516 1 95.69 380 VAL A CA 1
ATOM 3096 C C . VAL A 1 380 ? -3.016 60.094 18.766 1 95.69 380 VAL A C 1
ATOM 3098 O O . VAL A 1 380 ? -2.494 59.812 17.688 1 95.69 380 VAL A O 1
ATOM 3101 N N . GLU A 1 381 ? -2.941 61.281 19.328 1 96 381 GLU A N 1
ATOM 3102 C CA . GLU A 1 381 ? -2.098 62.281 18.703 1 96 381 GLU A CA 1
ATOM 3103 C C . GLU A 1 381 ? -0.635 61.844 18.688 1 96 381 GLU A C 1
ATOM 3105 O O . GLU A 1 381 ? 0.08 62.125 17.719 1 96 381 GLU A O 1
ATOM 3110 N N . GLN A 1 382 ? -0.268 61.281 19.766 1 95.62 382 GLN A N 1
ATOM 3111 C CA . GLN A 1 382 ? 1.093 60.75 19.812 1 95.62 382 GLN A CA 1
ATOM 3112 C C . GLN A 1 382 ? 1.307 59.688 18.734 1 95.62 382 GLN A C 1
ATOM 3114 O O . GLN A 1 382 ? 2.381 59.625 18.125 1 95.62 382 GLN A O 1
ATOM 3119 N N . CYS A 1 383 ? 0.353 58.844 18.484 1 95.62 383 CYS A N 1
ATOM 3120 C CA . CYS A 1 383 ? 0.432 57.844 17.453 1 95.62 383 CYS A CA 1
ATOM 3121 C C . CYS A 1 383 ? 0.558 58.469 16.078 1 95.62 383 CYS A C 1
ATOM 3123 O O . CYS A 1 383 ? 1.362 58 15.25 1 95.62 383 CYS A O 1
ATOM 3125 N N . ILE A 1 384 ? -0.213 59.438 15.828 1 96.31 384 ILE A N 1
ATOM 3126 C CA . ILE A 1 384 ? -0.161 60.156 14.547 1 96.31 384 ILE A CA 1
ATOM 3127 C C . ILE A 1 384 ? 1.221 60.75 14.352 1 96.31 384 ILE A C 1
ATOM 3129 O O . ILE A 1 384 ? 1.781 60.719 13.25 1 96.31 384 ILE A O 1
ATOM 3133 N N . ASP A 1 385 ? 1.691 61.312 15.453 1 96 385 ASP A N 1
ATOM 3134 C CA . ASP A 1 385 ? 3.025 61.906 15.391 1 96 385 ASP A CA 1
ATOM 3135 C C . ASP A 1 385 ? 4.078 60.844 15.055 1 96 385 ASP A C 1
ATOM 3137 O O . ASP A 1 385 ? 5.008 61.125 14.289 1 96 385 ASP A O 1
ATOM 3141 N N . CYS A 1 386 ? 3.945 59.781 15.664 1 95.62 386 CYS A N 1
ATOM 3142 C CA . CYS A 1 386 ? 4.871 58.688 15.383 1 95.62 386 CYS A CA 1
ATOM 3143 C C . CYS A 1 386 ? 4.777 58.25 13.922 1 95.62 386 CYS A C 1
ATOM 3145 O O . CYS A 1 386 ? 5.793 57.969 13.289 1 95.62 386 CYS A O 1
ATOM 3147 N N . CYS A 1 387 ? 3.594 58.125 13.344 1 95.81 387 CYS A N 1
ATOM 3148 C CA . CYS A 1 387 ? 3.391 57.781 11.945 1 95.81 387 CYS A CA 1
ATOM 3149 C C . CYS A 1 387 ? 4.074 58.781 11.023 1 95.81 387 CYS A C 1
ATOM 3151 O O . CYS A 1 387 ? 4.738 58.406 10.062 1 95.81 387 CYS A O 1
ATOM 3153 N N . ASN A 1 388 ? 3.871 59.969 11.383 1 95.88 388 ASN A N 1
ATOM 3154 C CA . ASN A 1 388 ? 4.488 61.031 10.578 1 95.88 388 ASN A CA 1
ATOM 3155 C C . ASN A 1 388 ? 6.012 61 10.672 1 95.88 388 ASN A C 1
ATOM 3157 O O . ASN A 1 388 ? 6.703 61.219 9.68 1 95.88 388 ASN A O 1
ATOM 3161 N N . THR A 1 389 ? 6.441 60.75 11.836 1 96.12 389 THR A N 1
ATOM 3162 C CA . THR A 1 389 ? 7.883 60.625 12.008 1 96.12 389 THR A CA 1
ATOM 3163 C C . THR A 1 389 ? 8.438 59.5 11.172 1 96.12 389 THR A C 1
ATOM 3165 O O . THR A 1 389 ? 9.531 59.594 10.617 1 96.12 389 THR A O 1
ATOM 3168 N N . TRP A 1 390 ? 7.73 58.406 11.125 1 95.56 390 TRP A N 1
ATOM 3169 C CA . TRP A 1 390 ? 8.133 57.25 10.32 1 95.56 390 TRP A CA 1
ATOM 3170 C C . TRP A 1 390 ? 8.172 57.625 8.844 1 95.56 390 TRP A C 1
ATOM 3172 O O . TRP A 1 390 ? 9.133 57.281 8.141 1 95.56 390 TRP A O 1
ATOM 3182 N N . LYS A 1 391 ? 7.191 58.25 8.336 1 95.25 391 LYS A N 1
ATOM 3183 C CA . LYS A 1 391 ? 7.137 58.656 6.938 1 95.25 391 LYS A CA 1
ATOM 3184 C C . LYS A 1 391 ? 8.281 59.625 6.613 1 95.25 391 LYS A C 1
ATOM 3186 O O . LYS A 1 391 ? 8.906 59.5 5.555 1 95.25 391 LYS A O 1
ATOM 3191 N N . ASP A 1 392 ? 8.555 60.5 7.551 1 95 392 ASP A N 1
ATOM 3192 C CA . ASP A 1 392 ? 9.625 61.469 7.363 1 95 392 ASP A CA 1
ATOM 3193 C C . ASP A 1 392 ? 10.992 60.781 7.367 1 95 392 ASP A C 1
ATOM 3195 O O . ASP A 1 392 ? 11.867 61.125 6.574 1 95 392 ASP A O 1
ATOM 3199 N N . ALA A 1 393 ? 11.109 59.969 8.344 1 94.19 393 ALA A N 1
ATOM 3200 C CA . ALA A 1 393 ? 12.367 59.25 8.422 1 94.19 393 ALA A CA 1
ATOM 3201 C C . ALA A 1 393 ? 12.617 58.469 7.133 1 94.19 393 ALA A C 1
ATOM 3203 O O . ALA A 1 393 ? 13.758 58.406 6.652 1 94.19 393 ALA A O 1
ATOM 3204 N N . TYR A 1 394 ? 11.641 57.812 6.602 1 95 394 TYR A N 1
ATOM 3205 C CA . TYR A 1 394 ? 11.734 57.094 5.348 1 95 394 TYR A CA 1
ATOM 3206 C C . TYR A 1 394 ? 12.141 58 4.203 1 95 394 TYR A C 1
ATOM 3208 O O . TYR A 1 394 ? 13.016 57.656 3.404 1 95 394 TYR A O 1
ATOM 3216 N N . GLN A 1 395 ? 11.445 59.125 4.113 1 92.12 395 GLN A N 1
ATOM 3217 C CA . GLN A 1 395 ? 11.719 60.062 3.039 1 92.12 395 GLN A CA 1
ATOM 3218 C C . GLN A 1 395 ? 13.156 60.594 3.115 1 92.12 395 GLN A C 1
ATOM 3220 O O . GLN A 1 395 ? 13.82 60.75 2.09 1 92.12 395 GLN A O 1
ATOM 3225 N N . GLN A 1 396 ? 13.562 60.844 4.285 1 91 396 GLN A N 1
ATOM 3226 C CA . GLN A 1 396 ? 14.93 61.312 4.477 1 91 396 GLN A CA 1
ATOM 3227 C C . GLN A 1 396 ? 15.938 60.25 4.062 1 91 396 GLN A C 1
ATOM 3229 O O . GLN A 1 396 ? 16.938 60.562 3.406 1 91 396 GLN A O 1
ATOM 3234 N N . ALA A 1 397 ? 15.672 59.094 4.508 1 90.06 397 ALA A N 1
ATOM 3235 C CA . ALA A 1 397 ? 16.562 58 4.156 1 90.06 397 ALA A CA 1
ATOM 3236 C C . ALA A 1 397 ? 16.578 57.75 2.648 1 90.06 397 ALA A C 1
ATOM 3238 O O . ALA A 1 397 ? 17.625 57.438 2.07 1 90.06 397 ALA A O 1
ATOM 3239 N N . ALA A 1 398 ? 15.438 57.781 1.967 1 89.62 398 ALA A N 1
ATOM 3240 C CA . ALA A 1 398 ? 15.328 57.594 0.521 1 89.62 398 ALA A CA 1
ATOM 3241 C C . ALA A 1 398 ? 16.125 58.656 -0.225 1 89.62 398 ALA A C 1
ATOM 3243 O O . ALA A 1 398 ? 16.797 58.344 -1.215 1 89.62 398 ALA A O 1
ATOM 3244 N N . LYS A 1 399 ? 16.062 59.812 0.256 1 87.06 399 LYS A N 1
ATOM 3245 C CA . LYS A 1 399 ? 16.781 60.938 -0.359 1 87.06 399 LYS A CA 1
ATOM 3246 C C . LYS A 1 399 ? 18.297 60.75 -0.21 1 87.06 399 LYS A C 1
ATOM 3248 O O . LYS A 1 399 ? 19.047 60.969 -1.157 1 87.06 399 LYS A O 1
ATOM 3253 N N . MET A 1 400 ? 18.656 60.406 0.999 1 84.56 400 MET A N 1
ATOM 3254 C CA . MET A 1 400 ? 20.078 60.188 1.264 1 84.56 400 MET A CA 1
ATOM 3255 C C . MET A 1 400 ? 20.609 59.062 0.401 1 84.56 400 MET A C 1
ATOM 3257 O O . MET A 1 400 ? 21.719 59.156 -0.14 1 84.56 400 MET A O 1
ATOM 3261 N N . HIS A 1 401 ? 19.828 58.031 0.3 1 83.25 401 HIS A N 1
ATOM 3262 C CA . HIS A 1 401 ? 20.219 56.875 -0.5 1 83.25 401 HIS A CA 1
ATOM 3263 C C . HIS A 1 401 ? 20.328 57.219 -1.977 1 83.25 401 HIS A C 1
ATOM 3265 O O . HIS A 1 401 ? 21.266 56.812 -2.662 1 83.25 401 HIS A O 1
ATOM 3271 N N . HIS A 1 402 ? 19.422 57.906 -2.461 1 78.81 402 HIS A N 1
ATOM 3272 C CA . HIS A 1 402 ? 19.406 58.312 -3.861 1 78.81 402 HIS A CA 1
ATOM 3273 C C . HIS A 1 402 ? 20.625 59.188 -4.188 1 78.81 402 HIS A C 1
ATOM 3275 O O . HIS A 1 402 ? 21.172 59.094 -5.289 1 78.81 402 HIS A O 1
ATOM 3281 N N . SER A 1 403 ? 21.078 59.875 -3.23 1 80.94 403 SER A N 1
ATOM 3282 C CA . SER A 1 403 ? 22.188 60.781 -3.447 1 80.94 403 SER A CA 1
ATOM 3283 C C . SER A 1 403 ? 23.531 60.094 -3.311 1 80.94 403 SER A C 1
ATOM 3285 O O . SER A 1 403 ? 24.5 60.438 -3.984 1 80.94 403 SER A O 1
ATOM 3287 N N . LEU A 1 404 ? 23.516 59.156 -2.479 1 79.75 404 LEU A N 1
ATOM 3288 C CA . LEU A 1 404 ? 24.812 58.594 -2.105 1 79.75 404 LEU A CA 1
ATOM 3289 C C . LEU A 1 404 ? 25.016 57.219 -2.744 1 79.75 404 LEU A C 1
ATOM 3291 O O . LEU A 1 404 ? 26.125 56.688 -2.742 1 79.75 404 LEU A O 1
ATOM 3295 N N . SER A 1 405 ? 23.969 56.688 -3.252 1 76.06 405 SER A N 1
ATOM 3296 C CA . SER A 1 405 ? 24.094 55.344 -3.797 1 76.06 405 SER A CA 1
ATOM 3297 C C . SER A 1 405 ? 23.922 55.344 -5.312 1 76.06 405 SER A C 1
ATOM 3299 O O . SER A 1 405 ? 23.297 56.25 -5.871 1 76.06 405 SER A O 1
ATOM 3301 N N . SER A 1 406 ? 24.5 54.438 -5.953 1 77.88 406 SER A N 1
ATOM 3302 C CA . SER A 1 406 ? 24.406 54.281 -7.398 1 77.88 406 SER A CA 1
ATOM 3303 C C . SER A 1 406 ? 23.078 53.656 -7.785 1 77.88 406 SER A C 1
ATOM 3305 O O . SER A 1 406 ? 22.625 53.75 -8.93 1 77.88 406 SER A O 1
ATOM 3307 N N . PHE A 1 407 ? 22.484 53 -6.789 1 77.88 407 PHE A N 1
ATOM 3308 C CA . PHE A 1 407 ? 21.203 52.344 -7.043 1 77.88 407 PHE A CA 1
ATOM 3309 C C . PHE A 1 407 ? 20.062 53.188 -6.488 1 77.88 407 PHE A C 1
ATOM 3311 O O . PHE A 1 407 ? 20.141 53.719 -5.375 1 77.88 407 PHE A O 1
ATOM 3318 N N . GLY A 1 408 ? 19.234 53.438 -7.332 1 78.06 408 GLY A N 1
ATOM 3319 C CA . GLY A 1 408 ? 18.156 54.312 -6.938 1 78.06 408 GLY A CA 1
ATOM 3320 C C . GLY A 1 408 ? 17.188 53.688 -5.969 1 78.06 408 GLY A C 1
ATOM 3321 O O . GLY A 1 408 ? 17.062 52.438 -5.934 1 78.06 408 GLY A O 1
ATOM 3322 N N . TRP A 1 409 ? 16.688 54.406 -5.047 1 82.81 409 TRP A N 1
ATOM 3323 C CA . TRP A 1 409 ? 15.633 54.031 -4.125 1 82.81 409 TRP A CA 1
ATOM 3324 C C . TRP A 1 409 ? 14.266 54.094 -4.797 1 82.81 409 TRP A C 1
ATOM 3326 O O . TRP A 1 409 ? 13.516 55.062 -4.566 1 82.81 409 TRP A O 1
ATOM 3336 N N . VAL A 1 410 ? 13.914 53.188 -5.719 1 84.69 410 VAL A N 1
ATOM 3337 C CA . VAL A 1 410 ? 12.648 53.188 -6.445 1 84.69 410 VAL A CA 1
ATOM 3338 C C . VAL A 1 410 ? 11.695 52.156 -5.844 1 84.69 410 VAL A C 1
ATOM 3340 O O . VAL A 1 410 ? 11.602 51.031 -6.336 1 84.69 410 VAL A O 1
ATOM 3343 N N . LEU A 1 411 ? 11.086 52.625 -4.758 1 90 411 LEU A N 1
ATOM 3344 C CA . LEU A 1 411 ? 10.133 51.75 -4.07 1 90 411 LEU A CA 1
ATOM 3345 C C . LEU A 1 411 ? 8.727 52.344 -4.145 1 90 411 LEU A C 1
ATOM 3347 O O . LEU A 1 411 ? 8.547 53.5 -4.441 1 90 411 LEU A O 1
ATOM 3351 N N . ASP A 1 412 ? 7.793 51.531 -3.955 1 89.44 412 ASP A N 1
ATOM 3352 C CA . ASP A 1 412 ? 6.391 51.938 -3.959 1 89.44 412 ASP A CA 1
ATOM 3353 C C . ASP A 1 412 ? 6.004 52.594 -2.633 1 89.44 412 ASP A C 1
ATOM 3355 O O . ASP A 1 412 ? 5.426 51.938 -1.762 1 89.44 412 ASP A O 1
ATOM 3359 N N . LYS A 1 413 ? 6.254 53.875 -2.609 1 90.56 413 LYS A N 1
ATOM 3360 C CA . LYS A 1 413 ? 5.977 54.625 -1.388 1 90.56 413 LYS A CA 1
ATOM 3361 C C . LYS A 1 413 ? 4.5 54.562 -1.02 1 90.56 413 LYS A C 1
ATOM 3363 O O . LYS A 1 413 ? 4.152 54.406 0.152 1 90.56 413 LYS A O 1
ATOM 3368 N N . THR A 1 414 ? 3.668 54.625 -2.014 1 91.75 414 THR A N 1
ATOM 3369 C CA . THR A 1 414 ? 2.229 54.625 -1.78 1 91.75 414 THR A CA 1
ATOM 3370 C C . THR A 1 414 ? 1.796 53.281 -1.163 1 91.75 414 THR A C 1
ATOM 3372 O O . THR A 1 414 ? 0.97 53.281 -0.249 1 91.75 414 THR A O 1
ATOM 3375 N N . GLY A 1 415 ? 2.391 52.375 -1.723 1 90.31 415 GLY A N 1
ATOM 3376 C CA . GLY A 1 415 ? 2.051 51.062 -1.214 1 90.31 415 GLY A CA 1
ATOM 3377 C C . GLY A 1 415 ? 2.561 50.812 0.193 1 90.31 415 GLY A C 1
ATOM 3378 O O . GLY A 1 415 ? 1.904 50.125 0.987 1 90.31 415 GLY A O 1
ATOM 3379 N N . ILE A 1 416 ? 3.645 51.375 0.608 1 93.5 416 ILE A N 1
ATOM 3380 C CA . ILE A 1 416 ? 4.281 51.188 1.91 1 93.5 416 ILE A CA 1
ATOM 3381 C C . ILE A 1 416 ? 3.434 51.875 2.99 1 93.5 416 ILE A C 1
ATOM 3383 O O . ILE A 1 416 ? 3.268 51.312 4.086 1 93.5 416 ILE A O 1
ATOM 3387 N N . PHE A 1 417 ? 2.82 53 2.693 1 95.06 417 PHE A N 1
ATOM 3388 C CA . PHE A 1 417 ? 2.197 53.812 3.744 1 95.06 417 PHE A CA 1
ATOM 3389 C C . PHE A 1 417 ? 0.685 53.844 3.568 1 95.06 417 PHE A C 1
ATOM 3391 O O . PHE A 1 417 ? -0.018 54.5 4.344 1 95.06 417 PHE A O 1
ATOM 3398 N N . ALA A 1 418 ? 0.181 53.125 2.539 1 91.69 418 ALA A N 1
ATOM 3399 C CA . ALA A 1 418 ? -1.256 53.156 2.281 1 91.69 418 ALA A CA 1
ATOM 3400 C C . ALA A 1 418 ? -2.047 52.781 3.537 1 91.69 418 ALA A C 1
ATOM 3402 O O . ALA A 1 418 ? -2.994 53.5 3.904 1 91.69 418 ALA A O 1
ATOM 3403 N N . GLU A 1 419 ? -1.635 51.812 4.18 1 90.81 419 GLU A N 1
ATOM 3404 C CA . GLU A 1 419 ? -2.348 51.344 5.371 1 90.81 419 GLU A CA 1
ATOM 3405 C C . GLU A 1 419 ? -2.117 52.312 6.543 1 90.81 419 GLU A C 1
ATOM 3407 O O . GLU A 1 419 ? -3.012 52.531 7.363 1 90.81 419 GLU A O 1
ATOM 3412 N N . MET A 1 420 ? -0.976 52.844 6.582 1 93.75 420 MET A N 1
ATOM 3413 C CA . MET A 1 420 ? -0.659 53.781 7.641 1 93.75 420 MET A CA 1
ATOM 3414 C C . MET A 1 420 ? -1.475 55.062 7.484 1 93.75 420 MET A C 1
ATOM 3416 O O . MET A 1 420 ? -1.93 55.656 8.477 1 93.75 420 MET A O 1
ATOM 3420 N N . ASP A 1 421 ? -1.658 55.438 6.289 1 94.56 421 ASP A N 1
ATOM 3421 C CA . ASP A 1 421 ? -2.475 56.625 6.027 1 94.56 421 ASP A CA 1
ATOM 3422 C C . ASP A 1 421 ? -3.93 56.375 6.418 1 94.56 421 ASP A C 1
ATOM 3424 O O . ASP A 1 421 ? -4.582 57.25 6.977 1 94.56 421 ASP A O 1
ATOM 3428 N N . ALA A 1 422 ? -4.352 55.281 6.047 1 91.81 422 ALA A N 1
ATOM 3429 C CA . ALA A 1 422 ? -5.711 54.906 6.441 1 91.81 422 ALA A CA 1
ATOM 3430 C C . ALA A 1 422 ? -5.852 54.875 7.961 1 91.81 422 ALA A C 1
ATOM 3432 O O . ALA A 1 422 ? -6.867 55.312 8.508 1 91.81 422 ALA A O 1
ATOM 3433 N N . PHE A 1 423 ? -4.879 54.406 8.617 1 94.38 423 PHE A N 1
ATOM 3434 C CA . PHE A 1 423 ? -4.867 54.344 10.07 1 94.38 423 PHE A CA 1
ATOM 3435 C C . PHE A 1 423 ? -4.863 55.75 10.672 1 94.38 423 PHE A C 1
ATOM 3437 O O . PHE A 1 423 ? -5.574 56 11.641 1 94.38 423 PHE A O 1
ATOM 3444 N N . MET A 1 424 ? -4.098 56.594 10.109 1 95 424 MET A N 1
ATOM 3445 C CA . MET A 1 424 ? -4.027 57.969 10.586 1 95 424 MET A CA 1
ATOM 3446 C C . MET A 1 424 ? -5.375 58.656 10.43 1 95 424 MET A C 1
ATOM 3448 O O . MET A 1 424 ? -5.77 59.469 11.289 1 95 424 MET A O 1
ATOM 3452 N N . GLN A 1 425 ? -6.039 58.281 9.383 1 92.44 425 GLN A N 1
ATOM 3453 C CA . GLN A 1 425 ? -7.371 58.875 9.203 1 92.44 425 GLN A CA 1
ATOM 3454 C C . GLN A 1 425 ? -8.328 58.375 10.289 1 92.44 425 GLN A C 1
ATOM 3456 O O . GLN A 1 425 ? -9.133 59.188 10.797 1 92.44 425 GLN A O 1
ATOM 3461 N N . ARG A 1 426 ? -8.203 57.188 10.594 1 91.56 426 ARG A N 1
ATOM 3462 C CA . ARG A 1 426 ? -9.031 56.656 11.672 1 91.56 426 ARG A CA 1
ATOM 3463 C C . ARG A 1 426 ? -8.703 57.344 13 1 91.56 426 ARG A C 1
ATOM 3465 O O . ARG A 1 426 ? -9.602 57.594 13.812 1 91.56 426 ARG A O 1
ATOM 3472 N N . CYS A 1 427 ? -7.457 57.594 13.188 1 94.19 427 CYS A N 1
ATOM 3473 C CA . CYS A 1 427 ? -7.039 58.281 14.406 1 94.19 427 CYS A CA 1
ATOM 3474 C C . CYS A 1 427 ? -7.613 59.688 14.461 1 94.19 427 CYS A C 1
ATOM 3476 O O . CYS A 1 427 ? -8.023 60.156 15.523 1 94.19 427 CYS A O 1
ATOM 3478 N N . LYS A 1 428 ? -7.699 60.312 13.328 1 94.06 428 LYS A N 1
ATOM 3479 C CA . LYS A 1 428 ? -8.289 61.625 13.266 1 94.06 428 LYS A CA 1
ATOM 3480 C C . LYS A 1 428 ? -9.781 61.594 13.602 1 94.06 428 LYS A C 1
ATOM 3482 O O . LYS A 1 428 ? -10.305 62.5 14.25 1 94.06 428 LYS A O 1
ATOM 3487 N N . ASP A 1 429 ? -10.391 60.562 13.18 1 91 429 ASP A N 1
ATOM 3488 C CA . ASP A 1 429 ? -11.789 60.375 13.547 1 91 429 ASP A CA 1
ATOM 3489 C C . ASP A 1 429 ? -11.953 60.25 15.055 1 91 429 ASP A C 1
ATOM 3491 O O . ASP A 1 429 ? -12.875 60.844 15.633 1 91 429 ASP A O 1
ATOM 3495 N N . VAL A 1 430 ? -11.094 59.562 15.617 1 92.88 430 VAL A N 1
ATOM 3496 C CA . VAL A 1 430 ? -11.172 59.344 17.062 1 92.88 430 VAL A CA 1
ATOM 3497 C C . VAL A 1 430 ? -10.922 60.656 17.797 1 92.88 430 VAL A C 1
ATOM 3499 O O . VAL A 1 430 ? -11.562 60.938 18.812 1 92.88 430 VAL A O 1
ATOM 3502 N N . ILE A 1 431 ? -9.992 61.469 17.297 1 94.25 431 ILE A N 1
ATOM 3503 C CA . ILE A 1 431 ? -9.711 62.75 17.891 1 94.25 431 ILE A CA 1
ATOM 3504 C C . ILE A 1 431 ? -10.953 63.625 17.844 1 94.25 431 ILE A C 1
ATOM 3506 O O . ILE A 1 431 ? -11.273 64.312 18.812 1 94.25 431 ILE A O 1
ATOM 3510 N N . GLU A 1 432 ? -11.68 63.531 16.766 1 91.81 432 GLU A N 1
ATOM 3511 C CA . GLU A 1 432 ? -12.914 64.312 16.625 1 91.81 432 GLU A CA 1
ATOM 3512 C C . GLU A 1 432 ? -13.961 63.844 17.656 1 91.81 432 GLU A C 1
ATOM 3514 O O . GLU A 1 432 ? -14.703 64.688 18.188 1 91.81 432 GLU A O 1
ATOM 3519 N N . VAL A 1 433 ? -13.977 62.656 17.844 1 91.81 433 VAL A N 1
ATOM 3520 C CA . VAL A 1 433 ? -14.914 62.125 18.828 1 91.81 433 VAL A CA 1
ATOM 3521 C C . VAL A 1 433 ? -14.508 62.562 20.219 1 91.81 433 VAL A C 1
ATOM 3523 O O . VAL A 1 433 ? -15.359 62.938 21.031 1 91.81 433 VAL A O 1
ATOM 3526 N N . CYS A 1 434 ? -13.273 62.562 20.484 1 91.94 434 CYS A N 1
ATOM 3527 C CA . CYS A 1 434 ? -12.773 63.031 21.781 1 91.94 434 CYS A CA 1
ATOM 3528 C C . CYS A 1 434 ? -13.102 64.5 22 1 91.94 434 CYS A C 1
ATOM 3530 O O . CYS A 1 434 ? -13.555 64.875 23.062 1 91.94 434 CYS A O 1
ATOM 3532 N N . ASP A 1 435 ? -12.93 65.25 20.969 1 90.19 435 ASP A N 1
ATOM 3533 C CA . ASP A 1 435 ? -13.234 66.688 21.047 1 90.19 435 ASP A CA 1
ATOM 3534 C C . ASP A 1 435 ? -14.727 66.938 21.281 1 90.19 435 ASP A C 1
ATOM 3536 O O . ASP A 1 435 ? -15.102 67.812 22.078 1 90.19 435 ASP A O 1
ATOM 3540 N N . ALA A 1 436 ? -15.477 66.188 20.594 1 89.56 436 ALA A N 1
ATOM 3541 C CA . ALA A 1 436 ? -16.922 66.312 20.766 1 89.56 436 ALA A CA 1
ATOM 3542 C C . ALA A 1 436 ? -17.344 65.938 22.188 1 89.56 436 ALA A C 1
ATOM 3544 O O . ALA A 1 436 ? -18.234 66.562 22.75 1 89.56 436 ALA A O 1
ATOM 3545 N N . GLU A 1 437 ? -16.734 65 22.672 1 89.62 437 GLU A N 1
ATOM 3546 C CA . GLU A 1 437 ? -17.062 64.562 24.031 1 89.62 437 GLU A CA 1
ATOM 3547 C C . GLU A 1 437 ? -16.672 65.625 25.031 1 89.62 437 GLU A C 1
ATOM 3549 O O . GLU A 1 437 ? -17.391 65.938 26 1 89.62 437 GLU A O 1
ATOM 3554 N N . MET A 1 438 ? -15.586 66.312 24.828 1 87.5 438 MET A N 1
ATOM 3555 C CA . MET A 1 438 ? -15.109 67.375 25.719 1 87.5 438 MET A CA 1
ATOM 3556 C C . MET A 1 438 ? -15.977 68.625 25.594 1 87.5 438 MET A C 1
ATOM 3558 O O . MET A 1 438 ? -16.25 69.25 26.594 1 87.5 438 MET A O 1
ATOM 3562 N N . HIS A 1 439 ? -16.516 68.875 24.406 1 85.38 439 HIS A N 1
ATOM 3563 C CA . HIS A 1 439 ? -17.266 70.062 24.156 1 85.38 439 HIS A CA 1
ATOM 3564 C C . HIS A 1 439 ? -18.719 69.938 24.547 1 85.38 439 HIS A C 1
ATOM 3566 O O . HIS A 1 439 ? -19.297 70.75 25.219 1 85.38 439 HIS A O 1
ATOM 3572 N N . PHE A 1 440 ? -19.328 68.812 24.234 1 87.25 440 PHE A N 1
ATOM 3573 C CA . PHE A 1 440 ? -20.766 68.625 24.453 1 87.25 440 PHE A CA 1
ATOM 3574 C C . PHE A 1 440 ? -21.047 68.062 25.844 1 87.25 440 PHE A C 1
ATOM 3576 O O . PHE A 1 440 ? -22.094 68.375 26.438 1 87.25 440 PHE A O 1
ATOM 3583 N N . CYS A 1 441 ? -20.125 67.312 26.359 1 83.5 441 CYS A N 1
ATOM 3584 C CA . CYS A 1 441 ? -20.422 66.688 27.641 1 83.5 441 CYS A CA 1
ATOM 3585 C C . CYS A 1 441 ? -19.516 67.25 28.734 1 83.5 441 CYS A C 1
ATOM 3587 O O . CYS A 1 441 ? -19.703 66.938 29.922 1 83.5 441 CYS A O 1
ATOM 3589 N N . ARG A 1 442 ? -18.578 68.062 28.391 1 83.12 442 ARG A N 1
ATOM 3590 C CA . ARG A 1 442 ? -17.672 68.688 29.359 1 83.12 442 ARG A CA 1
ATOM 3591 C C . ARG A 1 442 ? -16.938 67.688 30.188 1 83.12 442 ARG A C 1
ATOM 3593 O O . ARG A 1 442 ? -16.828 67.812 31.406 1 83.12 442 ARG A O 1
ATOM 3600 N N . TRP A 1 443 ? -16.641 66.562 29.562 1 79.5 443 TRP A N 1
ATOM 3601 C CA . TRP A 1 443 ? -15.867 65.5 30.234 1 79.5 443 TRP A CA 1
ATOM 3602 C C . TRP A 1 443 ? -14.375 65.812 30.109 1 79.5 443 TRP A C 1
ATOM 3604 O O . TRP A 1 443 ? -13.891 66.188 29.047 1 79.5 443 TRP A O 1
ATOM 3614 N N . GLU A 1 444 ? -13.711 65.875 31.297 1 80.44 444 GLU A N 1
ATOM 3615 C CA . GLU A 1 444 ? -12.25 65.938 31.312 1 80.44 444 GLU A CA 1
ATOM 3616 C C . GLU A 1 444 ? -11.656 64.812 32.156 1 80.44 444 GLU A C 1
ATOM 3618 O O . GLU A 1 444 ? -11.422 64.938 33.344 1 80.44 444 GLU A O 1
ATOM 3623 N N . ASP A 1 445 ? -11.32 63.625 31.547 1 81.5 445 ASP A N 1
ATOM 3624 C CA . ASP A 1 445 ? -10.656 62.438 32.094 1 81.5 445 ASP A CA 1
ATOM 3625 C C . ASP A 1 445 ? -11.328 61.969 33.375 1 81.5 445 ASP A C 1
ATOM 3627 O O . ASP A 1 445 ? -10.695 61.906 34.438 1 81.5 445 ASP A O 1
ATOM 3631 N N . GLY A 1 446 ? -12.648 61.75 33.281 1 77.38 446 GLY A N 1
ATOM 3632 C CA . GLY A 1 446 ? -13.406 61.125 34.375 1 77.38 446 GLY A CA 1
ATOM 3633 C C . GLY A 1 446 ? -14.188 62.156 35.188 1 77.38 446 GLY A C 1
ATOM 3634 O O . GLY A 1 446 ? -15.039 61.781 36 1 77.38 446 GLY A O 1
ATOM 3635 N N . ILE A 1 447 ? -13.859 63.5 34.938 1 83.19 447 ILE A N 1
ATOM 3636 C CA . ILE A 1 447 ? -14.555 64.562 35.688 1 83.19 447 ILE A CA 1
ATOM 3637 C C . ILE A 1 447 ? -15.508 65.312 34.781 1 83.19 447 ILE A C 1
ATOM 3639 O O . ILE A 1 447 ? -15.094 65.875 33.781 1 83.19 447 ILE A O 1
ATOM 3643 N N . LYS A 1 448 ? -16.703 65.25 35.094 1 84.56 448 LYS A N 1
ATOM 3644 C CA . LYS A 1 448 ? -17.719 65.938 34.344 1 84.56 448 LYS A CA 1
ATOM 3645 C C . LYS A 1 448 ? -18.062 67.25 35.031 1 84.56 448 LYS A C 1
ATOM 3647 O O . LYS A 1 448 ? -18.453 67.312 36.188 1 84.56 448 LYS A O 1
ATOM 3652 N N . THR A 1 449 ? -17.828 68.312 34.375 1 83.25 449 THR A N 1
ATOM 3653 C CA . THR A 1 449 ? -18.203 69.625 34.875 1 83.25 449 THR A CA 1
ATOM 3654 C C . THR A 1 449 ? -19.703 69.875 34.781 1 83.25 449 THR A C 1
ATOM 3656 O O . THR A 1 449 ? -20.297 69.625 33.719 1 83.25 449 THR A O 1
ATOM 3659 N N . PRO A 1 450 ? -20.328 70.188 35.906 1 83.56 450 PRO A N 1
ATOM 3660 C CA . PRO A 1 450 ? -21.781 70.438 35.844 1 83.56 450 PRO A CA 1
ATOM 3661 C C . PRO A 1 450 ? -22.156 71.625 35 1 83.56 450 PRO A C 1
ATOM 3663 O O . PRO A 1 450 ? -21.344 72.5 34.781 1 83.56 450 PRO A O 1
ATOM 3666 N N . LEU A 1 451 ? -23.328 71.562 34.531 1 83.81 451 LEU A N 1
ATOM 3667 C CA . LEU A 1 451 ? -23.875 72.688 33.75 1 83.81 451 LEU A CA 1
ATOM 3668 C C . LEU A 1 451 ? -23.922 73.938 34.562 1 83.81 451 LEU A C 1
ATOM 3670 O O . LEU A 1 451 ? -24.234 73.938 35.75 1 83.81 451 LEU A O 1
ATOM 3674 N N . PRO A 1 452 ? -23.484 75 33.969 1 78.88 452 PRO A N 1
ATOM 3675 C CA . PRO A 1 452 ? -23.516 76.25 34.688 1 78.88 452 PRO A CA 1
ATOM 3676 C C . PRO A 1 452 ? -24.938 76.688 35.062 1 78.88 452 PRO A C 1
ATOM 3678 O O . PRO A 1 452 ? -25.891 76.312 34.375 1 78.88 452 PRO A O 1
ATOM 3681 N N . ILE A 1 453 ? -25.078 77.375 36.156 1 79.12 453 ILE A N 1
ATOM 3682 C CA . ILE A 1 453 ? -26.359 77.938 36.625 1 79.12 453 ILE A CA 1
ATOM 3683 C C . ILE A 1 453 ? -26.688 79.25 35.875 1 79.12 453 ILE A C 1
ATOM 3685 O O . ILE A 1 453 ? -25.859 80.125 35.812 1 79.12 453 ILE A O 1
ATOM 3689 N N . ILE A 1 454 ? -27.719 79.188 35.156 1 79.62 454 ILE A N 1
ATOM 3690 C CA . ILE A 1 454 ? -28.156 80.375 34.406 1 79.62 454 ILE A CA 1
ATOM 3691 C C . ILE A 1 454 ? -29.266 81.062 35.156 1 79.62 454 ILE A C 1
ATOM 3693 O O . ILE A 1 454 ? -30.266 80.438 35.531 1 79.62 454 ILE A O 1
ATOM 3697 N N . GLY A 1 455 ? -29 82.312 35.594 1 72.94 455 GLY A N 1
ATOM 3698 C CA . GLY A 1 455 ? -29.984 83.125 36.312 1 72.94 455 GLY A CA 1
ATOM 3699 C C . GLY A 1 455 ? -31.047 83.688 35.406 1 72.94 455 GLY A C 1
ATOM 3700 O O . GLY A 1 455 ? -30.953 83.625 34.188 1 72.94 455 GLY A O 1
ATOM 3701 N N . GLY A 1 456 ? -32.25 84.125 36 1 72.06 456 GLY A N 1
ATOM 3702 C CA . GLY A 1 456 ? -33.25 84.875 35.25 1 72.06 456 GLY A CA 1
ATOM 3703 C C . GLY A 1 456 ? -34.5 84 34.938 1 72.06 456 GLY A C 1
ATOM 3704 O O . GLY A 1 456 ? -34.531 82.812 35.25 1 72.06 456 GLY A O 1
ATOM 3705 N N . HIS A 1 457 ? -35.469 84.562 34.25 1 76.38 457 HIS A N 1
ATOM 3706 C CA . HIS A 1 457 ? -36.781 83.938 34 1 76.38 457 HIS A CA 1
ATOM 3707 C C . HIS A 1 457 ? -36.656 82.812 32.969 1 76.38 457 HIS A C 1
ATOM 3709 O O . HIS A 1 457 ? -37.438 81.875 33 1 76.38 457 HIS A O 1
ATOM 3715 N N . HIS A 1 458 ? -35.562 82.875 32.094 1 81.88 458 HIS A N 1
ATOM 3716 C CA . HIS A 1 458 ? -35.469 81.875 31.016 1 81.88 458 HIS A CA 1
ATOM 3717 C C . HIS A 1 458 ? -34.281 80.938 31.25 1 81.88 458 HIS A C 1
ATOM 3719 O O . HIS A 1 458 ? -33.906 80.188 30.359 1 81.88 458 HIS A O 1
ATOM 3725 N N . GLY A 1 459 ? -33.719 81 32.312 1 83.44 459 GLY A N 1
ATOM 3726 C CA . GLY A 1 459 ? -32.562 80.188 32.656 1 83.44 459 GLY A CA 1
ATOM 3727 C C . GLY A 1 459 ? -32.875 78.688 32.656 1 83.44 459 GLY A C 1
ATOM 3728 O O . GLY A 1 459 ? -32.062 77.875 32.188 1 83.44 459 GLY A O 1
ATOM 3729 N N . SER A 1 460 ? -34.094 78.375 33.125 1 87.62 460 SER A N 1
ATOM 3730 C CA . SER A 1 460 ? -34.5 76.938 33.219 1 87.62 460 SER A CA 1
ATOM 3731 C C . SER A 1 460 ? -34.688 76.375 31.828 1 87.62 460 SER A C 1
ATOM 3733 O O . SER A 1 460 ? -34.375 75.188 31.594 1 87.62 460 SER A O 1
ATOM 3735 N N . GLU A 1 461 ? -35.188 77.188 30.953 1 88.06 461 GLU A N 1
ATOM 3736 C CA . GLU A 1 461 ? -35.406 76.688 29.578 1 88.06 461 GLU A CA 1
ATOM 3737 C C . GLU A 1 461 ? -34.094 76.5 28.859 1 88.06 461 GLU A C 1
ATOM 3739 O O . GLU A 1 461 ? -33.938 75.5 28.125 1 88.06 461 GLU A O 1
ATOM 3744 N N . ILE A 1 462 ? -33.125 77.312 29.016 1 88.75 462 ILE A N 1
ATOM 3745 C CA . ILE A 1 462 ? -31.797 77.188 28.422 1 88.75 462 ILE A CA 1
ATOM 3746 C C . ILE A 1 462 ? -31.094 75.938 28.969 1 88.75 462 ILE A C 1
ATOM 3748 O O . ILE A 1 462 ? -30.484 75.188 28.219 1 88.75 462 ILE A O 1
ATOM 3752 N N . LEU A 1 463 ? -31.234 75.75 30.234 1 89.12 463 LEU A N 1
ATOM 3753 C CA . LEU A 1 463 ? -30.625 74.625 30.875 1 89.12 463 LEU A CA 1
ATOM 3754 C C . LEU A 1 463 ? -31.203 73.312 30.344 1 89.12 463 LEU A C 1
ATOM 3756 O O . LEU A 1 463 ? -30.484 72.312 30.156 1 89.12 463 LEU A O 1
ATOM 3760 N N . ARG A 1 464 ? -32.469 73.375 30.109 1 92 464 ARG A N 1
ATOM 3761 C CA . ARG A 1 464 ? -33.156 72.188 29.562 1 92 464 ARG A CA 1
ATOM 3762 C C . ARG A 1 464 ? -32.656 71.875 28.156 1 92 464 ARG A C 1
ATOM 3764 O O . ARG A 1 464 ? -32.5 70.75 27.781 1 92 464 ARG A O 1
ATOM 3771 N N . SER A 1 465 ? -32.469 72.875 27.422 1 90.94 465 SER A N 1
ATOM 3772 C CA . SER A 1 465 ? -32 72.688 26.062 1 90.94 465 SER A CA 1
ATOM 3773 C C . SER A 1 465 ? -30.562 72.188 26.031 1 90.94 465 SER A C 1
ATOM 3775 O O . SER A 1 465 ? -30.234 71.312 25.203 1 90.94 465 SER A O 1
ATOM 3777 N N . LEU A 1 466 ? -29.75 72.625 26.906 1 89.69 466 LEU A N 1
ATOM 3778 C CA . LEU A 1 466 ? -28.359 72.188 27 1 89.69 466 LEU A CA 1
ATOM 3779 C C . LEU A 1 466 ? -28.312 70.75 27.453 1 89.69 466 LEU A C 1
ATOM 3781 O O . LEU A 1 466 ? -27.484 69.938 26.969 1 89.69 466 LEU A O 1
ATOM 3785 N N . GLU A 1 467 ? -29.141 70.375 28.344 1 91 467 GLU A N 1
ATOM 3786 C CA . GLU A 1 467 ? -29.25 68.938 28.781 1 91 467 GLU A CA 1
ATOM 3787 C C . GLU A 1 467 ? -29.719 68.062 27.656 1 91 467 GLU A C 1
ATOM 3789 O O . GLU A 1 467 ? -29.281 66.938 27.547 1 91 467 GLU A O 1
ATOM 3794 N N . GLY A 1 468 ? -30.641 68.625 26.906 1 92.25 468 GLY A N 1
ATOM 3795 C CA . GLY A 1 468 ? -31.094 67.875 25.75 1 92.25 468 GLY A CA 1
ATOM 3796 C C . GLY A 1 468 ? -29.984 67.625 24.734 1 92.25 468 GLY A C 1
ATOM 3797 O O . GLY A 1 468 ? -29.906 66.5 24.172 1 92.25 468 GLY A O 1
ATOM 3798 N N . ILE A 1 469 ? -29.125 68.562 24.484 1 91.5 469 ILE A N 1
ATOM 3799 C CA . ILE A 1 469 ? -28 68.438 23.578 1 91.5 469 ILE A CA 1
ATOM 3800 C C . ILE A 1 469 ? -27.016 67.375 24.125 1 91.5 469 ILE A C 1
ATOM 3802 O O . ILE A 1 469 ? -26.547 66.5 23.375 1 91.5 469 ILE A O 1
ATOM 3806 N N . GLU A 1 470 ? -26.719 67.438 25.359 1 90.88 470 GLU A N 1
ATOM 3807 C CA . GLU A 1 470 ? -25.797 66.5 26 1 90.88 470 GLU A CA 1
ATOM 3808 C C . GLU A 1 470 ? -26.344 65.125 25.922 1 90.88 470 GLU A C 1
ATOM 3810 O O . GLU A 1 470 ? -25.594 64.188 25.641 1 90.88 470 GLU A O 1
ATOM 3815 N N . ASN A 1 471 ? -27.625 64.938 26.172 1 93.06 471 ASN A N 1
ATOM 3816 C CA . ASN A 1 471 ? -28.234 63.625 26.109 1 93.06 471 ASN A CA 1
ATOM 3817 C C . ASN A 1 471 ? -28.219 63.031 24.688 1 93.06 471 ASN A C 1
ATOM 3819 O O . ASN A 1 471 ? -28.016 61.844 24.5 1 93.06 471 ASN A O 1
ATOM 3823 N N . SER A 1 472 ? -28.469 63.906 23.812 1 94 472 SER A N 1
ATOM 3824 C CA . SER A 1 472 ? -28.422 63.469 22.406 1 94 472 SER A CA 1
ATOM 3825 C C . SER A 1 472 ? -27.016 63.062 22.016 1 94 472 SER A C 1
ATOM 3827 O O . SER A 1 472 ? -26.828 62.094 21.266 1 94 472 SER A O 1
ATOM 3829 N N . PHE A 1 473 ? -26.078 63.75 22.453 1 93.75 473 PHE A N 1
ATOM 3830 C CA . PHE A 1 473 ? -24.688 63.406 22.188 1 93.75 473 PHE A CA 1
ATOM 3831 C C . PHE A 1 473 ? -24.344 62.031 22.797 1 93.75 473 PHE A C 1
ATOM 3833 O O . PHE A 1 473 ? -23.734 61.188 22.156 1 93.75 473 PHE A O 1
ATOM 3840 N N . MET A 1 474 ? -24.703 61.844 24.047 1 91 474 MET A N 1
ATOM 3841 C CA . MET A 1 474 ? -24.391 60.625 24.75 1 91 474 MET A CA 1
ATOM 3842 C C . MET A 1 474 ? -25.031 59.406 24.062 1 91 474 MET A C 1
ATOM 3844 O O . MET A 1 474 ? -24.453 58.344 24.016 1 91 474 MET A O 1
ATOM 3848 N N . SER A 1 475 ? -26.156 59.719 23.531 1 93 475 SER A N 1
ATOM 3849 C CA . SER A 1 475 ? -26.828 58.656 22.781 1 93 475 SER A CA 1
ATOM 3850 C C . SER A 1 475 ? -26.047 58.312 21.516 1 93 475 SER A C 1
ATOM 3852 O O . SER A 1 475 ? -25.906 57.125 21.172 1 93 475 SER A O 1
ATOM 3854 N N . SER A 1 476 ? -25.609 59.344 20.859 1 92.69 476 SER A N 1
ATOM 3855 C CA . SER A 1 476 ? -24.812 59.125 19.656 1 92.69 476 SER A CA 1
ATOM 3856 C C . SER A 1 476 ? -23.5 58.438 19.984 1 92.69 476 SER A C 1
ATOM 3858 O O . SER A 1 476 ? -23.016 57.594 19.219 1 92.69 476 SER A O 1
ATOM 3860 N N . LEU A 1 477 ? -22.922 58.781 21.047 1 91.69 477 LEU A N 1
ATOM 3861 C CA . LEU A 1 477 ? -21.672 58.188 21.484 1 91.69 477 LEU A CA 1
ATOM 3862 C C . LEU A 1 477 ? -21.844 56.688 21.812 1 91.69 477 LEU A C 1
ATOM 3864 O O . LEU A 1 477 ? -20.984 55.875 21.516 1 91.69 477 LEU A O 1
ATOM 3868 N N . LYS A 1 478 ? -22.922 56.375 22.406 1 90.69 478 LYS A N 1
ATOM 3869 C CA . LYS A 1 478 ? -23.234 55 22.734 1 90.69 478 LYS A CA 1
ATOM 3870 C C . LYS A 1 478 ? -23.391 54.156 21.484 1 90.69 478 LYS A C 1
ATOM 3872 O O . LYS A 1 478 ? -22.984 53 21.453 1 90.69 478 LYS A O 1
ATOM 3877 N N . ASN A 1 479 ? -23.938 54.719 20.547 1 89.75 479 ASN A N 1
ATOM 3878 C CA . ASN A 1 479 ? -24.078 54.031 19.266 1 89.75 479 ASN A CA 1
ATOM 3879 C C . ASN A 1 479 ? -22.719 53.781 18.641 1 89.75 479 ASN A C 1
ATOM 3881 O O . ASN A 1 479 ? -22.5 52.719 18.031 1 89.75 479 ASN A O 1
ATOM 3885 N N . LEU A 1 480 ? -21.891 54.625 18.75 1 89.56 480 LEU A N 1
ATOM 3886 C CA . LEU A 1 480 ? -20.547 54.5 18.188 1 89.56 480 LEU A CA 1
ATOM 3887 C C . LEU A 1 480 ? -19.734 53.438 18.969 1 89.56 480 LEU A C 1
ATOM 3889 O O . LEU A 1 480 ? -18.922 52.75 18.375 1 89.56 480 LEU A O 1
ATOM 3893 N N . GLU A 1 481 ? -19.953 53.375 20.188 1 89.06 481 GLU A N 1
ATOM 3894 C CA . GLU A 1 481 ? -19.25 52.406 21.047 1 89.06 481 GLU A CA 1
ATOM 3895 C C . GLU A 1 481 ? -19.516 50.969 20.609 1 89.06 481 GLU A C 1
ATOM 3897 O O . GLU A 1 481 ? -18.641 50.125 20.734 1 89.06 481 GLU A O 1
ATOM 3902 N N . SER A 1 482 ? -20.594 50.75 20.062 1 86.25 482 SER A N 1
ATOM 3903 C CA . SER A 1 482 ? -20.922 49.406 19.594 1 86.25 482 SER A CA 1
ATOM 3904 C C . SER A 1 482 ? -20 48.938 18.469 1 86.25 482 SER A C 1
ATOM 3906 O O . SER A 1 482 ? -19.781 47.75 18.266 1 86.25 482 SER A O 1
ATOM 3908 N N . ALA A 1 483 ? -19.469 49.875 17.797 1 80.69 483 ALA A N 1
ATOM 3909 C CA . ALA A 1 483 ? -18.562 49.562 16.688 1 80.69 483 ALA A CA 1
ATOM 3910 C C . ALA A 1 483 ? -17.109 49.719 17.109 1 80.69 483 ALA A C 1
ATOM 3912 O O . ALA A 1 483 ? -16.203 49.688 16.266 1 80.69 483 ALA A O 1
ATOM 3913 N N . SER A 1 484 ? -16.844 49.781 18.328 1 79.94 484 SER A N 1
ATOM 3914 C CA . SER A 1 484 ? -15.531 50.156 18.812 1 79.94 484 SER A CA 1
ATOM 3915 C C . SER A 1 484 ? -14.484 49.094 18.516 1 79.94 484 SER A C 1
ATOM 3917 O O . SER A 1 484 ? -13.312 49.375 18.297 1 79.94 484 SER A O 1
ATOM 3919 N N . ASN A 1 485 ? -14.906 47.844 18.469 1 77.81 485 ASN A N 1
ATOM 3920 C CA . ASN A 1 485 ? -13.969 46.75 18.281 1 77.81 485 ASN A CA 1
ATOM 3921 C C . ASN A 1 485 ? -13.336 46.781 16.891 1 77.81 485 ASN A C 1
ATOM 3923 O O . ASN A 1 485 ? -12.25 46.219 16.688 1 77.81 485 ASN A O 1
ATOM 3927 N N . GLN A 1 486 ? -13.953 47.469 15.961 1 75.25 486 GLN A N 1
ATOM 3928 C CA . GLN A 1 486 ? -13.477 47.5 14.586 1 75.25 486 GLN A CA 1
ATOM 3929 C C . GLN A 1 486 ? -12.93 48.875 14.203 1 75.25 486 GLN A C 1
ATOM 3931 O O . GLN A 1 486 ? -12.609 49.094 13.039 1 75.25 486 GLN A O 1
ATOM 3936 N N . THR A 1 487 ? -12.797 49.656 15.125 1 76 487 THR A N 1
ATOM 3937 C CA . THR A 1 487 ? -12.43 51.062 14.859 1 76 487 THR A CA 1
ATOM 3938 C C . THR A 1 487 ? -11.031 51.125 14.25 1 76 487 THR A C 1
ATOM 3940 O O . THR A 1 487 ? -10.812 51.844 13.273 1 76 487 THR A O 1
ATOM 3943 N N . LEU A 1 488 ? -10.219 50.219 14.867 1 75.19 488 LEU A N 1
ATOM 3944 C CA . LEU A 1 488 ? -8.828 50.375 14.453 1 75.19 488 LEU A CA 1
ATOM 3945 C C . LEU A 1 488 ? -8.461 49.375 13.375 1 75.19 488 LEU A C 1
ATOM 3947 O O . LEU A 1 488 ? -7.316 49.312 12.93 1 75.19 488 LEU A O 1
ATOM 3951 N N . ASP A 1 489 ? -9.523 48.719 12.992 1 76.19 489 ASP A N 1
ATOM 3952 C CA . ASP A 1 489 ? -9.352 47.844 11.836 1 76.19 489 ASP A CA 1
ATOM 3953 C C . ASP A 1 489 ? -9.57 48.594 10.531 1 76.19 489 ASP A C 1
ATOM 3955 O O . ASP A 1 489 ? -10.703 49 10.211 1 76.19 489 ASP A O 1
ATOM 3959 N N . ILE A 1 490 ? -8.586 48.75 9.852 1 75.94 490 ILE A N 1
ATOM 3960 C CA . ILE A 1 490 ? -8.586 49.594 8.648 1 75.94 490 ILE A CA 1
ATOM 3961 C C . ILE A 1 490 ? -9.477 48.969 7.582 1 75.94 490 ILE A C 1
ATOM 3963 O O . ILE A 1 490 ? -9.984 49.656 6.695 1 75.94 490 ILE A O 1
ATOM 3967 N N . ARG A 1 491 ? -9.633 47.75 7.668 1 70.88 491 ARG A N 1
ATOM 3968 C CA . ARG A 1 491 ? -10.359 47.062 6.609 1 70.88 491 ARG A CA 1
ATOM 3969 C C . ARG A 1 491 ? -11.852 47 6.922 1 70.88 491 ARG A C 1
ATOM 3971 O O . ARG A 1 491 ? -12.656 46.688 6.051 1 70.88 491 ARG A O 1
ATOM 3978 N N . SER A 1 492 ? -12.133 47.375 8.078 1 78.31 492 SER A N 1
ATOM 3979 C CA . SER A 1 492 ? -13.531 47.281 8.484 1 78.31 492 SER A CA 1
ATOM 3980 C C . SER A 1 492 ? -14.336 48.469 7.941 1 78.31 492 SER A C 1
ATOM 3982 O O . SER A 1 492 ? -13.961 49.625 8.133 1 78.31 492 SER A O 1
ATOM 3984 N N . THR A 1 493 ? -15.383 48.219 7.328 1 80.62 493 THR A N 1
ATOM 3985 C CA . THR A 1 493 ? -16.281 49.219 6.801 1 80.62 493 THR A CA 1
ATOM 3986 C C . THR A 1 493 ? -17.328 49.625 7.848 1 80.62 493 THR A C 1
ATOM 3988 O O . THR A 1 493 ? -17.938 50.688 7.746 1 80.62 493 THR A O 1
ATOM 3991 N N . THR A 1 494 ? -17.406 48.875 8.844 1 83.88 494 THR A N 1
ATOM 3992 C CA . THR A 1 494 ? -18.406 49.125 9.875 1 83.88 494 THR A CA 1
ATOM 3993 C C . THR A 1 494 ? -18.141 50.438 10.602 1 83.88 494 THR A C 1
ATOM 3995 O O . THR A 1 494 ? -19.078 51.219 10.859 1 83.88 494 THR A O 1
ATOM 3998 N N . TRP A 1 495 ? -16.938 50.75 10.828 1 83.25 495 TRP A N 1
ATOM 3999 C CA . TRP A 1 495 ? -16.609 52 11.523 1 83.25 495 TRP A CA 1
ATOM 4000 C C . TRP A 1 495 ? -16.922 53.188 10.656 1 83.25 495 TRP A C 1
ATOM 4002 O O . TRP A 1 495 ? -17.406 54.219 11.156 1 83.25 495 TRP A O 1
ATOM 4012 N N . HIS A 1 496 ? -16.703 53.062 9.461 1 82.06 496 HIS A N 1
ATOM 4013 C CA . HIS A 1 496 ? -16.938 54.156 8.539 1 82.06 496 HIS A CA 1
ATOM 4014 C C . HIS A 1 496 ? -18.422 54.562 8.516 1 82.06 496 HIS A C 1
ATOM 4016 O O . HIS A 1 496 ? -18.75 55.75 8.555 1 82.06 496 HIS A O 1
ATOM 4022 N N . ASP A 1 497 ? -19.234 53.594 8.562 1 87.31 497 ASP A N 1
ATOM 4023 C CA . ASP A 1 497 ? -20.672 53.844 8.516 1 87.31 497 ASP A CA 1
ATOM 4024 C C . ASP A 1 497 ? -21.156 54.438 9.828 1 87.31 497 ASP A C 1
ATOM 4026 O O 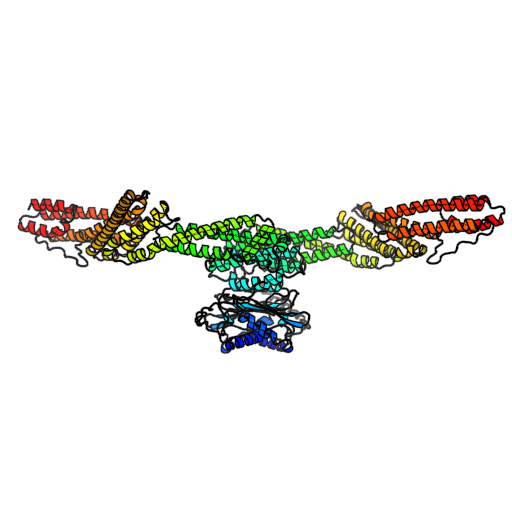. ASP A 1 497 ? -21.922 55.406 9.82 1 87.31 497 ASP A O 1
ATOM 4030 N N . GLN A 1 498 ? -20.688 53.844 10.852 1 88.75 498 GLN A N 1
ATOM 4031 C CA . GLN A 1 498 ? -21.125 54.344 12.156 1 88.75 498 GLN A CA 1
ATOM 4032 C C . GLN A 1 498 ? -20.578 55.719 12.445 1 88.75 498 GLN A C 1
ATOM 4034 O O . GLN A 1 498 ? -21.266 56.562 13.055 1 88.75 498 GLN A O 1
ATOM 4039 N N . TYR A 1 499 ? -19.453 55.938 12.016 1 89.62 499 TYR A N 1
ATOM 4040 C CA . TYR A 1 499 ? -18.859 57.25 12.188 1 89.62 499 TYR A CA 1
ATOM 4041 C C . TYR A 1 499 ? -19.578 58.281 11.328 1 89.62 499 TYR A C 1
ATOM 4043 O O . TYR A 1 499 ? -19.75 59.438 11.75 1 89.62 499 TYR A O 1
ATOM 4051 N N . GLY A 1 500 ? -19.953 57.875 10.188 1 90.38 500 GLY A N 1
ATOM 4052 C CA . GLY A 1 500 ? -20.734 58.781 9.359 1 90.38 500 GLY A CA 1
ATOM 4053 C C . GLY A 1 500 ? -22.031 59.219 10.016 1 90.38 500 GLY A C 1
ATOM 4054 O O . GLY A 1 500 ? -22.391 60.406 9.938 1 90.38 500 GLY A O 1
ATOM 4055 N N . LYS A 1 501 ? -22.672 58.344 10.648 1 92.31 501 LYS A N 1
ATOM 4056 C CA . LYS A 1 501 ? -23.875 58.656 11.383 1 92.31 501 LYS A CA 1
ATOM 4057 C C . LYS A 1 501 ? -23.578 59.594 12.57 1 92.31 501 LYS A C 1
ATOM 4059 O O . LYS A 1 501 ? -24.344 60.5 12.852 1 92.31 501 LYS A O 1
ATOM 4064 N N . PHE A 1 502 ? -22.484 59.25 13.148 1 93.75 502 PHE A N 1
ATOM 4065 C CA . PHE A 1 502 ? -22.062 60.062 14.281 1 93.75 502 PHE A CA 1
ATOM 4066 C C . PHE A 1 502 ? -21.781 61.5 13.852 1 93.75 502 PHE A C 1
ATOM 4068 O O . PHE A 1 502 ? -22.219 62.469 14.5 1 93.75 502 PHE A O 1
ATOM 4075 N N . ARG A 1 503 ? -21.156 61.656 12.805 1 91.88 503 ARG A N 1
ATOM 4076 C CA . ARG A 1 503 ? -20.781 62.969 12.289 1 91.88 503 ARG A CA 1
ATOM 4077 C C . ARG A 1 503 ? -22.016 63.781 11.883 1 91.88 503 ARG A C 1
ATOM 4079 O O . ARG A 1 503 ? -22.078 65 12.086 1 91.88 503 ARG A O 1
ATOM 4086 N N . ALA A 1 504 ? -22.922 63.094 11.383 1 92.94 504 ALA A N 1
ATOM 4087 C CA . ALA A 1 504 ? -24.188 63.75 11.016 1 92.94 504 ALA A CA 1
ATOM 4088 C C . ALA A 1 504 ? -24.922 64.25 12.258 1 92.94 504 ALA A C 1
ATOM 4090 O O . ALA A 1 504 ? -25.438 65.375 12.258 1 92.94 504 ALA A O 1
ATOM 4091 N N . ASN A 1 505 ? -24.922 63.438 13.195 1 93.62 505 ASN A N 1
ATOM 4092 C CA . ASN A 1 505 ? -25.547 63.844 14.453 1 93.62 505 ASN A CA 1
ATOM 4093 C C . ASN A 1 505 ? -24.828 65 15.078 1 93.62 505 ASN A C 1
ATOM 4095 O O . ASN A 1 505 ? -25.453 65.875 15.695 1 93.62 505 ASN A O 1
ATOM 4099 N N . MET A 1 506 ? -23.547 65.062 14.93 1 91.75 506 MET A N 1
ATOM 4100 C CA . MET A 1 506 ? -22.75 66.125 15.469 1 91.75 506 MET A CA 1
ATOM 4101 C C . MET A 1 506 ? -23.109 67.438 14.789 1 91.75 506 MET A C 1
ATOM 4103 O O . MET A 1 506 ? -23.188 68.5 15.445 1 91.75 506 MET A O 1
ATOM 4107 N N . ARG A 1 507 ? -23.391 67.375 13.617 1 92 507 ARG A N 1
ATOM 4108 C CA . ARG A 1 507 ? -23.781 68.625 12.883 1 92 507 ARG A CA 1
ATOM 4109 C C . ARG A 1 507 ? -25.125 69.125 13.383 1 92 507 ARG A C 1
ATOM 4111 O O . ARG A 1 507 ? -25.312 70.312 13.523 1 92 507 ARG A O 1
ATOM 4118 N N . ASP A 1 508 ? -25.969 68.188 13.641 1 93 508 ASP A N 1
ATOM 4119 C CA . ASP A 1 508 ? -27.281 68.562 14.18 1 93 508 ASP A CA 1
ATOM 4120 C C . ASP A 1 508 ? -27.125 69.25 15.562 1 93 508 ASP A C 1
ATOM 4122 O O . ASP A 1 508 ? -27.797 70.188 15.875 1 93 508 ASP A O 1
ATOM 4126 N N . LEU A 1 509 ? -26.281 68.688 16.266 1 93 509 LEU A N 1
ATOM 4127 C CA . LEU A 1 509 ? -26.078 69.188 17.625 1 93 509 LEU A CA 1
ATOM 4128 C C . LEU A 1 509 ? -25.422 70.562 17.594 1 93 509 LEU A C 1
ATOM 4130 O O . LEU A 1 509 ? -25.719 71.375 18.438 1 93 509 LEU A O 1
ATOM 4134 N N . GLU A 1 510 ? -24.609 70.75 16.656 1 92.62 510 GLU A N 1
ATOM 4135 C CA . GLU A 1 510 ? -23.969 72.062 16.5 1 92.62 510 GLU A CA 1
ATOM 4136 C C . GLU A 1 510 ? -25 73.125 16.125 1 92.62 510 GLU A C 1
ATOM 4138 O O . GLU A 1 510 ? -24.953 74.25 16.672 1 92.62 510 GLU A O 1
ATOM 4143 N N . VAL A 1 511 ? -25.891 72.812 15.312 1 92.44 511 VAL A N 1
ATOM 4144 C CA . VAL A 1 511 ? -26.953 73.75 14.938 1 92.44 511 VAL A CA 1
ATOM 4145 C C . VAL A 1 511 ? -27.859 74 16.141 1 92.44 511 VAL A C 1
ATOM 4147 O O . VAL A 1 511 ? -28.234 75.125 16.391 1 92.44 511 VAL A O 1
ATOM 4150 N N . MET A 1 512 ? -28.156 73 16.922 1 92.25 512 MET A N 1
ATOM 4151 C CA . MET A 1 512 ? -28.984 73.125 18.109 1 92.25 512 MET A CA 1
ATOM 4152 C C . MET A 1 512 ? -28.297 74.062 19.141 1 92.25 512 MET A C 1
ATOM 4154 O O . MET A 1 512 ? -28.953 74.875 19.766 1 92.25 512 MET A O 1
ATOM 4158 N N . ALA A 1 513 ? -27.016 73.875 19.25 1 91.75 513 ALA A N 1
ATOM 4159 C CA . ALA A 1 513 ? -26.25 74.688 20.172 1 91.75 513 ALA A CA 1
ATOM 4160 C C . ALA A 1 513 ? -26.266 76.125 19.734 1 91.75 513 ALA A C 1
ATOM 4162 O O . ALA A 1 513 ? -26.375 77.062 20.578 1 91.75 513 ALA A O 1
ATOM 4163 N N . GLN A 1 514 ? -26.172 76.375 18.484 1 91.94 514 GLN A N 1
ATOM 4164 C CA . GLN A 1 514 ? -26.234 77.75 17.953 1 91.94 514 GLN A CA 1
ATOM 4165 C C . GLN A 1 514 ? -27.609 78.375 18.219 1 91.94 514 GLN A C 1
ATOM 4167 O O . GLN A 1 514 ? -27.703 79.562 18.562 1 91.94 514 GLN A O 1
ATOM 4172 N N . ASN A 1 515 ? -28.625 77.562 18.109 1 91.75 515 ASN A N 1
ATOM 4173 C CA . ASN A 1 515 ? -29.984 78.062 18.375 1 91.75 515 ASN A CA 1
ATOM 4174 C C . ASN A 1 515 ? -30.188 78.375 19.844 1 91.75 515 ASN A C 1
ATOM 4176 O O . ASN A 1 515 ? -30.859 79.375 20.156 1 91.75 515 ASN A O 1
ATOM 4180 N N . VAL A 1 516 ? -29.641 77.625 20.625 1 91.19 516 VAL A N 1
ATOM 4181 C CA . VAL A 1 516 ? -29.766 77.875 22.062 1 91.19 516 VAL A CA 1
ATOM 4182 C C . VAL A 1 516 ? -29.031 79.125 22.438 1 91.19 516 VAL A C 1
ATOM 4184 O O . VAL A 1 516 ? -29.516 79.938 23.234 1 91.19 516 VAL A O 1
ATOM 4187 N N . ILE A 1 517 ? -27.891 79.312 21.844 1 89.81 517 ILE A N 1
ATOM 4188 C CA . ILE A 1 517 ? -27.109 80.5 22.094 1 89.81 517 ILE A CA 1
ATOM 4189 C C . ILE A 1 517 ? -27.875 81.75 21.594 1 89.81 517 ILE A C 1
ATOM 4191 O O . ILE A 1 517 ? -28 82.75 22.312 1 89.81 517 ILE A O 1
ATOM 4195 N N . SER A 1 518 ? -28.422 81.625 20.422 1 90.25 518 SER A N 1
ATOM 4196 C CA . SER A 1 518 ? -29.203 82.75 19.859 1 90.25 518 SER A CA 1
ATOM 4197 C C . SER A 1 518 ? -30.438 83.062 20.719 1 90.25 518 SER A C 1
ATOM 4199 O O . SER A 1 518 ? -30.766 84.188 20.969 1 90.25 518 SER A O 1
ATOM 4201 N N . PHE A 1 519 ? -31.078 82 21.156 1 90.31 519 PHE A N 1
ATOM 4202 C CA . PHE A 1 519 ? -32.25 82.125 22 1 90.31 519 PHE A CA 1
ATOM 4203 C C . PHE A 1 519 ? -31.922 82.812 23.312 1 90.31 519 PHE A C 1
ATOM 4205 O O . PHE A 1 519 ? -32.656 83.625 23.781 1 90.31 519 PHE A O 1
ATOM 4212 N N . ALA A 1 520 ? -30.828 82.438 23.906 1 89.31 520 ALA A N 1
ATOM 4213 C CA . ALA A 1 520 ? -30.406 83 25.188 1 89.31 520 ALA A CA 1
ATOM 4214 C C . ALA A 1 520 ? -30.016 84.438 25.078 1 89.31 520 ALA A C 1
ATOM 4216 O O . ALA A 1 520 ? -30.391 85.25 25.922 1 89.31 520 ALA A O 1
ATOM 4217 N N . PHE A 1 521 ? -29.453 84.938 24.031 1 89.88 521 PHE A N 1
ATOM 4218 C CA . PHE A 1 521 ? -28.922 86.25 23.891 1 89.88 521 PHE A CA 1
ATOM 4219 C C . PHE A 1 521 ? -30 87.188 23.391 1 89.88 521 PHE A C 1
ATOM 4221 O O . PHE A 1 521 ? -29.953 88.438 23.688 1 89.88 521 PHE A O 1
ATOM 4228 N N . ASP A 1 522 ? -30.984 86.688 22.688 1 88.38 522 ASP A N 1
ATOM 4229 C CA . ASP A 1 522 ? -32.062 87.562 22.188 1 88.38 522 ASP A CA 1
ATOM 4230 C C . ASP A 1 522 ? -32.875 88.125 23.344 1 88.38 522 ASP A C 1
ATOM 4232 O O . ASP A 1 522 ? -33.562 89.125 23.188 1 88.38 522 ASP A O 1
ATOM 4236 N N . ARG A 1 523 ? -32.75 87.625 24.484 1 84.12 523 ARG A N 1
ATOM 4237 C CA . ARG A 1 523 ? -33.562 88 25.625 1 84.12 523 ARG A CA 1
ATOM 4238 C C . ARG A 1 523 ? -32.75 88.75 26.672 1 84.12 523 ARG A C 1
ATOM 4240 O O . ARG A 1 523 ? -33.281 89.125 27.734 1 84.12 523 ARG A O 1
ATOM 4247 N N . VAL A 1 524 ? -31.5 89 26.297 1 85.81 524 VAL A N 1
ATOM 4248 C CA . VAL A 1 524 ? -30.609 89.688 27.203 1 85.81 524 VAL A CA 1
ATOM 4249 C C . VAL A 1 524 ? -30.906 91.188 27.141 1 85.81 524 VAL A C 1
ATOM 4251 O O . VAL A 1 524 ? -31.031 91.75 26.062 1 85.81 524 VAL A O 1
ATOM 4254 N N . THR A 1 525 ? -31.109 91.812 28.391 1 83.81 525 THR A N 1
ATOM 4255 C CA . THR A 1 525 ? -31.438 93.188 28.422 1 83.81 525 THR A CA 1
ATOM 4256 C C . THR A 1 525 ? -30.328 94 29.094 1 83.81 5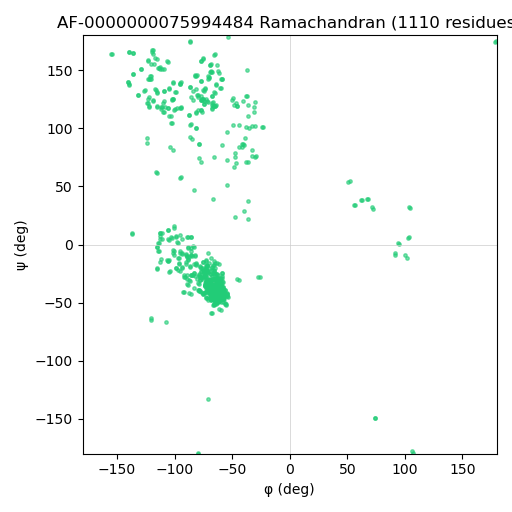25 THR A C 1
ATOM 4258 O O . THR A 1 525 ? -30.25 95.25 28.953 1 83.81 525 THR A O 1
ATOM 4261 N N . THR A 1 526 ? -29.5 93.375 29.859 1 88.19 526 THR A N 1
ATOM 4262 C CA . THR A 1 526 ? -28.422 94.062 30.547 1 88.19 526 THR A CA 1
ATOM 4263 C C . THR A 1 526 ? -27.062 93.5 30.141 1 88.19 526 THR A C 1
ATOM 4265 O O . THR A 1 526 ? -26.969 92.312 29.719 1 88.19 526 THR A O 1
ATOM 4268 N N . VAL A 1 527 ? -26.062 94.25 30.266 1 88.62 527 VAL A N 1
ATOM 4269 C CA . VAL A 1 527 ? -24.703 93.812 29.922 1 88.62 527 VAL A CA 1
ATOM 4270 C C . VAL A 1 527 ? -24.219 92.75 30.875 1 88.62 527 VAL A C 1
ATOM 4272 O O . VAL A 1 527 ? -23.5 91.812 30.469 1 88.62 527 VAL A O 1
ATOM 4275 N N . HIS A 1 528 ? -24.656 92.875 32.125 1 86.81 528 HIS A N 1
ATOM 4276 C CA . HIS A 1 528 ? -24.266 91.875 33.125 1 86.81 528 HIS A CA 1
ATOM 4277 C C . HIS A 1 528 ? -24.797 90.5 32.781 1 86.81 528 HIS A C 1
ATOM 4279 O O . HIS A 1 528 ? -24.078 89.5 32.875 1 86.81 528 HIS A O 1
ATOM 4285 N N . GLU A 1 529 ? -26.016 90.562 32.312 1 85.31 529 GLU A N 1
ATOM 4286 C CA . GLU A 1 529 ? -26.609 89.312 31.906 1 85.31 529 GLU A CA 1
ATOM 4287 C C . GLU A 1 529 ? -25.891 88.688 30.688 1 85.31 529 GLU A C 1
ATOM 4289 O O . GLU A 1 529 ? -25.719 87.5 30.578 1 85.31 529 GLU A O 1
ATOM 4294 N N . GLY A 1 530 ? -25.469 89.562 29.75 1 87.5 530 GLY A N 1
ATOM 4295 C CA . GLY A 1 530 ? -24.734 89.125 28.578 1 87.5 530 GLY A CA 1
ATOM 4296 C C . GLY A 1 530 ? -23.375 88.5 28.906 1 87.5 530 GLY A C 1
ATOM 4297 O O . GLY A 1 530 ? -23 87.5 28.328 1 87.5 530 GLY A O 1
ATOM 4298 N N . LEU A 1 531 ? -22.688 89.062 29.844 1 89.25 531 LEU A N 1
ATOM 4299 C CA . LEU A 1 531 ? -21.375 88.562 30.25 1 89.25 531 LEU A CA 1
ATOM 4300 C C . LEU A 1 531 ? -21.5 87.25 30.922 1 89.25 531 LEU A C 1
ATOM 4302 O O . LEU A 1 531 ? -20.641 86.375 30.766 1 89.25 531 LEU A O 1
ATOM 4306 N N . GLU A 1 532 ? -22.547 87 31.703 1 86.25 532 GLU A N 1
ATOM 4307 C CA . GLU A 1 532 ? -22.781 85.75 32.375 1 86.25 532 GLU A CA 1
ATOM 4308 C C . GLU A 1 532 ? -23.031 84.625 31.344 1 86.25 532 GLU A C 1
ATOM 4310 O O . GLU A 1 532 ? -22.547 83.5 31.5 1 86.25 532 GLU A O 1
ATOM 4315 N N . LEU A 1 533 ? -23.812 84.938 30.359 1 87.19 533 LEU A N 1
ATOM 4316 C CA . LEU A 1 533 ? -24.109 84 29.312 1 87.19 533 LEU A CA 1
ATOM 4317 C C . LEU A 1 533 ? -22.859 83.625 28.516 1 87.19 533 LEU A C 1
ATOM 4319 O O . LEU A 1 533 ? -22.688 82.5 28.094 1 87.19 533 LEU A O 1
ATOM 4323 N N . LEU A 1 534 ? -22 84.625 28.266 1 89.25 534 LEU A N 1
ATOM 4324 C CA . LEU A 1 534 ? -20.75 84.375 27.562 1 89.25 534 LEU A CA 1
ATOM 4325 C C . LEU A 1 534 ? -19.859 83.375 28.328 1 89.25 534 LEU A C 1
ATOM 4327 O O . LEU A 1 534 ? -19.203 82.562 27.734 1 89.25 534 LEU A O 1
ATOM 4331 N N . ARG A 1 535 ? -19.875 83.5 29.578 1 86 535 ARG A N 1
ATOM 4332 C CA . ARG A 1 535 ? -19.109 82.562 30.422 1 86 535 ARG A CA 1
ATOM 4333 C C . ARG A 1 535 ? -19.656 81.188 30.359 1 86 535 ARG A C 1
ATOM 4335 O O . ARG A 1 535 ? -18.906 80.188 30.344 1 86 535 ARG A O 1
ATOM 4342 N N . VAL A 1 536 ? -20.969 81.062 30.312 1 82.75 536 VAL A N 1
ATOM 4343 C CA . VAL A 1 536 ? -21.641 79.75 30.344 1 82.75 536 VAL A CA 1
ATOM 4344 C C . VAL A 1 536 ? -21.375 79 29.031 1 82.75 536 VAL A C 1
ATOM 4346 O O . VAL A 1 536 ? -21.156 77.812 29.047 1 82.75 536 VAL A O 1
ATOM 4349 N N . PHE A 1 537 ? -21.391 79.75 27.938 1 87.56 537 PHE A N 1
ATOM 4350 C CA . PHE A 1 537 ? -21.328 79.062 26.641 1 87.56 537 PHE A CA 1
ATOM 4351 C C . PHE A 1 537 ? -19.891 79 26.141 1 87.56 537 PHE A C 1
ATOM 4353 O O . PHE A 1 537 ? -19.641 78.562 25.016 1 87.56 537 PHE A O 1
ATOM 4360 N N . LYS A 1 538 ? -18.922 79.375 26.906 1 85.75 538 LYS A N 1
ATOM 4361 C CA . LYS A 1 538 ? -17.516 79.438 26.484 1 85.75 538 LYS A CA 1
ATOM 4362 C C . LYS A 1 538 ? -17.016 78.062 26.094 1 85.75 538 LYS A C 1
ATOM 4364 O O . LYS A 1 538 ? -16.281 77.875 25.125 1 85.75 538 LYS A O 1
ATOM 4369 N N . TYR A 1 539 ? -17.422 77 26.812 1 81.75 539 TYR A N 1
ATOM 4370 C CA . TYR A 1 539 ? -16.922 75.688 26.562 1 81.75 539 TYR A CA 1
ATOM 4371 C C . TYR A 1 539 ? -17.422 75.125 25.219 1 81.75 539 TYR A C 1
ATOM 4373 O O . TYR A 1 539 ? -16.719 74.375 24.547 1 81.75 539 TYR A O 1
ATOM 4381 N N . LEU A 1 540 ? -18.562 75.625 24.781 1 84.62 540 LEU A N 1
ATOM 4382 C CA . LEU A 1 540 ? -19.125 75.188 23.5 1 84.62 540 LEU A CA 1
ATOM 4383 C C . LEU A 1 540 ? -18.484 76 22.344 1 84.62 540 LEU A C 1
ATOM 4385 O O . LEU A 1 540 ? -18.422 75.5 21.219 1 84.62 540 LEU A O 1
ATOM 4389 N N . ALA A 1 541 ? -18.031 77.188 22.672 1 85.06 541 ALA A N 1
ATOM 4390 C CA . ALA A 1 541 ? -17.484 78.062 21.656 1 85.06 541 ALA A CA 1
ATOM 4391 C C . ALA A 1 541 ? -16.141 77.562 21.141 1 85.06 541 ALA A C 1
ATOM 4393 O O . ALA A 1 541 ? -15.641 78 20.125 1 85.06 541 ALA A O 1
ATOM 4394 N N . GLU A 1 542 ? -15.609 76.562 21.734 1 82.75 542 GLU A N 1
ATOM 4395 C CA . GLU A 1 542 ? -14.344 76 21.297 1 82.75 542 GLU A CA 1
ATOM 4396 C C . GLU A 1 542 ? -14.523 75.25 19.984 1 82.75 542 GLU A C 1
ATOM 4398 O O . GLU A 1 542 ? -13.547 75 19.266 1 82.75 542 GLU A O 1
ATOM 4403 N N . ARG A 1 543 ? -15.664 74.938 19.688 1 85.25 543 ARG A N 1
ATOM 4404 C CA . ARG A 1 543 ? -15.961 74.312 18.406 1 85.25 543 ARG A CA 1
ATOM 4405 C C . ARG A 1 543 ? -16.078 75.312 17.281 1 85.25 543 ARG A C 1
ATOM 4407 O O . ARG A 1 543 ? -16.766 76.312 17.422 1 85.25 543 ARG A O 1
ATOM 4414 N N . GLU A 1 544 ? -15.5 75.062 16.234 1 83.19 544 GLU A N 1
ATOM 4415 C CA . GLU A 1 544 ? -15.383 76 15.148 1 83.19 544 GLU A CA 1
ATOM 4416 C C . GLU A 1 544 ? -16.75 76.438 14.641 1 83.19 544 GLU A C 1
ATOM 4418 O O . GLU A 1 544 ? -16.984 77.625 14.359 1 83.19 544 GLU A O 1
ATOM 4423 N N . SER A 1 545 ? -17.625 75.562 14.633 1 84.06 545 SER A N 1
ATOM 4424 C CA . SER A 1 545 ? -18.953 75.812 14.086 1 84.06 545 SER A CA 1
ATOM 4425 C C . SER A 1 545 ? -19.766 76.688 15.023 1 84.06 545 SER A C 1
ATOM 4427 O O . SER A 1 545 ? -20.609 77.5 14.578 1 84.06 545 SER A O 1
ATOM 4429 N N . ILE A 1 546 ? -19.438 76.625 16.297 1 88.69 546 ILE A N 1
ATOM 4430 C CA . ILE A 1 546 ? -20.203 77.375 17.297 1 88.69 546 ILE A CA 1
ATOM 4431 C C . ILE A 1 546 ? -19.5 78.688 17.609 1 88.69 546 ILE A C 1
ATOM 4433 O O . ILE A 1 546 ? -20.125 79.625 18.031 1 88.69 546 ILE A O 1
ATOM 4437 N N . SER A 1 547 ? -18.219 78.688 17.328 1 89.06 547 SER A N 1
ATOM 4438 C CA . SER A 1 547 ? -17.406 79.812 17.656 1 89.06 547 SER A CA 1
ATOM 4439 C C . SER A 1 547 ? -17.875 81.062 16.906 1 89.06 547 SER A C 1
ATOM 4441 O O . SER A 1 547 ? -17.875 82.188 17.453 1 89.06 547 SER A O 1
ATOM 4443 N N . ARG A 1 548 ? -18.359 80.875 15.75 1 86.19 548 ARG A N 1
ATOM 4444 C CA . ARG A 1 548 ? -18.812 82 14.953 1 86.19 548 ARG A CA 1
ATOM 4445 C C . ARG A 1 548 ? -20.062 82.625 15.578 1 86.19 548 ARG A C 1
ATOM 4447 O O . ARG A 1 548 ? -20.156 83.875 15.672 1 86.19 548 ARG A O 1
ATOM 4454 N N . ALA A 1 549 ? -21 81.812 15.961 1 86.75 549 ALA A N 1
ATOM 4455 C CA . ALA A 1 549 ? -22.203 82.312 16.609 1 86.75 549 ALA A CA 1
ATOM 4456 C C . ALA A 1 549 ? -21.891 83 17.938 1 86.75 549 ALA A C 1
ATOM 4458 O O . ALA A 1 549 ? -22.469 84 18.297 1 86.75 549 ALA A O 1
ATOM 4459 N N . TYR A 1 550 ? -20.953 82.438 18.578 1 89.56 550 TYR A N 1
ATOM 4460 C CA . TYR A 1 550 ? -20.516 83 19.875 1 89.56 550 TYR A CA 1
ATOM 4461 C C . TYR A 1 550 ? -19.828 84.312 19.719 1 89.56 550 TYR A C 1
ATOM 4463 O O . TYR A 1 550 ? -20.094 85.25 20.484 1 89.56 550 TYR A O 1
ATOM 4471 N N . ASP A 1 551 ? -19.047 84.5 18.719 1 90.94 551 ASP A N 1
ATOM 4472 C CA . ASP A 1 551 ? -18.312 85.75 18.469 1 90.94 551 ASP A CA 1
ATOM 4473 C C . ASP A 1 551 ? -19.25 86.875 18.047 1 90.94 551 ASP A C 1
ATOM 4475 O O . ASP A 1 551 ? -19.047 88 18.438 1 90.94 551 ASP A O 1
ATOM 4479 N N . LYS A 1 552 ? -20.141 86.5 17.281 1 90.06 552 LYS A N 1
ATOM 4480 C CA . LYS A 1 552 ? -21.109 87.5 16.859 1 90.06 552 LYS A CA 1
ATOM 4481 C C . LYS A 1 552 ? -21.859 88.125 18.062 1 90.06 552 LYS A C 1
ATOM 4483 O O . LYS A 1 552 ? -22.062 89.312 18.141 1 90.06 552 LYS A O 1
ATOM 4488 N N . ARG A 1 553 ? -22.25 87.25 19.016 1 90.19 553 ARG A N 1
ATOM 4489 C CA . ARG A 1 553 ? -22.984 87.75 20.203 1 90.19 553 ARG A CA 1
ATOM 4490 C C . ARG A 1 553 ? -22.078 88.438 21.172 1 90.19 553 ARG A C 1
ATOM 4492 O O . ARG A 1 553 ? -22.516 89.375 21.859 1 90.19 553 ARG A O 1
ATOM 4499 N N . THR A 1 554 ? -20.75 88.125 21.109 1 89.88 554 THR A N 1
ATOM 4500 C CA . THR A 1 554 ? -19.781 88.812 21.938 1 89.88 554 THR A CA 1
ATOM 4501 C C . THR A 1 554 ? -19.641 90.25 21.484 1 89.88 554 THR A C 1
ATOM 4503 O O . THR A 1 554 ? -19.547 91.125 22.328 1 89.88 554 THR A O 1
ATOM 4506 N N . VAL A 1 555 ? -19.688 90.438 20.203 1 90.25 555 VAL A N 1
ATOM 4507 C CA . VAL A 1 555 ? -19.594 91.812 19.641 1 90.25 555 VAL A CA 1
ATOM 4508 C C . VAL A 1 555 ? -20.828 92.562 20.031 1 90.25 555 VAL A C 1
ATOM 4510 O O . VAL A 1 555 ? -20.734 93.75 20.375 1 90.25 555 VAL A O 1
ATOM 4513 N N . GLU A 1 556 ? -22.031 92 20.078 1 88.62 556 GLU A N 1
ATOM 4514 C CA . GLU A 1 556 ? -23.297 92.688 20.422 1 88.62 556 GLU A CA 1
ATOM 4515 C C . GLU A 1 556 ? -23.312 93.062 21.891 1 88.62 556 GLU A C 1
ATOM 4517 O O . GLU A 1 556 ? -23.797 94.188 22.234 1 88.62 556 GLU A O 1
ATOM 4522 N N . VAL A 1 557 ? -22.781 92.375 22.688 1 87.62 557 VAL A N 1
ATOM 4523 C CA . VAL A 1 557 ? -22.75 92.688 24.109 1 87.62 557 VAL A CA 1
ATOM 4524 C C . VAL A 1 557 ? -21.766 93.812 24.375 1 87.62 557 VAL A C 1
ATOM 4526 O O . VAL A 1 557 ? -22.031 94.688 25.188 1 87.62 557 VAL A O 1
ATOM 4529 N N . MET B 1 1 ? 79.75 6.234 -1.664 1 19.41 1 MET B N 1
ATOM 4530 C CA . MET B 1 1 ? 79.625 5.34 -0.516 1 19.41 1 MET B CA 1
ATOM 4531 C C . MET B 1 1 ? 78.812 6.008 0.606 1 19.41 1 MET B C 1
ATOM 4533 O O . MET B 1 1 ? 78.375 5.336 1.544 1 19.41 1 MET B O 1
ATOM 4537 N N . ASN B 1 2 ? 79.125 7.242 0.84 1 20.56 2 ASN B N 1
ATOM 4538 C CA . ASN B 1 2 ? 78.938 7.711 2.211 1 20.56 2 ASN B CA 1
ATOM 4539 C C . ASN B 1 2 ? 77.5 7.578 2.67 1 20.56 2 ASN B C 1
ATOM 4541 O O . ASN B 1 2 ? 76.562 7.766 1.878 1 20.56 2 ASN B O 1
ATOM 4545 N N . SER B 1 3 ? 77.375 7.199 3.982 1 19.09 3 SER B N 1
ATOM 4546 C CA . SER B 1 3 ? 76.625 6.551 5.035 1 19.09 3 SER B CA 1
ATOM 4547 C C . SER B 1 3 ? 75.375 7.379 5.398 1 19.09 3 SER B C 1
ATOM 4549 O O . SER B 1 3 ? 75.188 8.5 4.91 1 19.09 3 SER B O 1
ATOM 4551 N N . GLU B 1 4 ? 75.125 7.602 6.773 1 18.08 4 GLU B N 1
ATOM 4552 C CA . GLU B 1 4 ? 74.312 7.109 7.844 1 18.08 4 GLU B CA 1
ATOM 4553 C C . GLU B 1 4 ? 73.188 8.125 8.203 1 18.08 4 GLU B C 1
ATOM 4555 O O . GLU B 1 4 ? 72.062 7.762 8.391 1 18.08 4 GLU B O 1
ATOM 4560 N N . GLU B 1 5 ? 73.562 9.234 8.703 1 18.3 5 GLU B N 1
ATOM 4561 C CA . GLU B 1 5 ? 73.25 9.57 10.078 1 18.3 5 GLU B CA 1
ATOM 4562 C C . GLU B 1 5 ? 71.812 10.148 10.164 1 18.3 5 GLU B C 1
ATOM 4564 O O . GLU B 1 5 ? 71.25 10.25 11.258 1 18.3 5 GLU B O 1
ATOM 4569 N N . ASP B 1 6 ? 71.438 10.898 9.211 1 22.08 6 ASP B N 1
ATOM 4570 C CA . ASP B 1 6 ? 70.688 12.039 9.734 1 22.08 6 ASP B CA 1
ATOM 4571 C C . ASP B 1 6 ? 69.375 11.586 10.367 1 22.08 6 ASP B C 1
ATOM 4573 O O . ASP B 1 6 ? 68.438 11.195 9.656 1 22.08 6 ASP B O 1
ATOM 4577 N N . LEU B 1 7 ? 69.438 10.969 11.633 1 22.25 7 LEU B N 1
ATOM 4578 C CA . LEU B 1 7 ? 68.375 10.352 12.453 1 22.25 7 LEU B CA 1
ATOM 4579 C C . LEU B 1 7 ? 67.25 11.297 12.656 1 22.25 7 LEU B C 1
ATOM 4581 O O . LEU B 1 7 ? 67.375 12.508 12.469 1 22.25 7 LEU B O 1
ATOM 4585 N N . GLY B 1 8 ? 66.125 10.727 13.445 1 19.81 8 GLY B N 1
ATOM 4586 C CA . GLY B 1 8 ? 64.688 10.617 13.688 1 19.81 8 GLY B CA 1
ATOM 4587 C C . GLY B 1 8 ? 64.125 11.758 14.539 1 19.81 8 GLY B C 1
ATOM 4588 O O . GLY B 1 8 ? 64.312 11.758 15.758 1 19.81 8 GLY B O 1
ATOM 4589 N N . ARG B 1 9 ? 64.5 13.016 14.18 1 25.86 9 ARG B N 1
ATOM 4590 C CA . ARG B 1 9 ? 64 14.039 15.086 1 25.86 9 ARG B CA 1
ATOM 4591 C C . ARG B 1 9 ? 62.625 13.68 15.578 1 25.86 9 ARG B C 1
ATOM 4593 O O . ARG B 1 9 ? 61.75 13.32 14.789 1 25.86 9 ARG B O 1
ATOM 4600 N N . ASP B 1 10 ? 62.5 13.328 16.906 1 20.91 10 ASP B N 1
ATOM 4601 C CA . ASP B 1 10 ? 61.438 12.922 17.812 1 20.91 10 ASP B CA 1
ATOM 4602 C C . ASP B 1 10 ? 60.281 13.945 17.828 1 20.91 10 ASP B C 1
ATOM 4604 O O . ASP B 1 10 ? 60.531 15.117 18.141 1 20.91 10 ASP B O 1
ATOM 4608 N N . SER B 1 11 ? 59.531 13.977 16.781 1 22.48 11 SER B N 1
ATOM 4609 C CA . SER B 1 11 ? 58.344 14.812 16.688 1 22.48 11 SER B CA 1
ATOM 4610 C C . SER B 1 11 ? 57.594 14.836 18 1 22.48 11 SER B C 1
ATOM 4612 O O . SER B 1 11 ? 57.25 13.781 18.547 1 22.48 11 SER B O 1
ATOM 4614 N N . ILE B 1 12 ? 57.875 15.773 18.859 1 25.86 12 ILE B N 1
ATOM 4615 C CA . ILE B 1 12 ? 57.219 16.125 20.109 1 25.86 12 ILE B CA 1
ATOM 4616 C C . ILE B 1 12 ? 55.719 16.062 19.922 1 25.86 12 ILE B C 1
ATOM 4618 O O . ILE B 1 12 ? 55.125 16.797 19.109 1 25.86 12 ILE B O 1
ATOM 4622 N N . VAL B 1 13 ? 55.125 14.883 20.094 1 23.66 13 VAL B N 1
ATOM 4623 C CA . VAL B 1 13 ? 53.688 14.586 20.156 1 23.66 13 VAL B CA 1
ATOM 4624 C C . VAL B 1 13 ? 53 15.562 21.109 1 23.66 13 VAL B C 1
ATOM 4626 O O . VAL B 1 13 ? 53.375 15.641 22.281 1 23.66 13 VAL B O 1
ATOM 4629 N N . GLU B 1 14 ? 52.844 16.719 20.625 1 25.08 14 GLU B N 1
ATOM 4630 C CA . GLU B 1 14 ? 52.125 17.625 21.5 1 25.08 14 GLU B CA 1
ATOM 4631 C C . GLU B 1 14 ? 51.031 16.906 22.266 1 25.08 14 GLU B C 1
ATOM 4633 O O . GLU B 1 14 ? 50.375 16 21.734 1 25.08 14 GLU B O 1
ATOM 4638 N N . PRO B 1 15 ? 51.094 16.906 23.562 1 25 15 PRO B N 1
ATOM 4639 C CA . PRO B 1 15 ? 50.188 16.172 24.438 1 25 15 PRO B CA 1
ATOM 4640 C C . PRO B 1 15 ? 48.719 16.375 24.031 1 25 15 PRO B C 1
ATOM 4642 O O . PRO B 1 15 ? 48.344 17.438 23.516 1 25 15 PRO B O 1
ATOM 4645 N N . LEU B 1 16 ? 48.062 15.258 23.734 1 25.5 16 LEU B N 1
ATOM 4646 C CA . LEU B 1 16 ? 46.656 15.039 23.5 1 25.5 16 LEU B CA 1
ATOM 4647 C C . LEU B 1 16 ? 45.812 15.852 24.5 1 25.5 16 LEU B C 1
ATOM 4649 O O . LEU B 1 16 ? 46.031 15.758 25.703 1 25.5 16 LEU B O 1
ATOM 4653 N N . GLU B 1 17 ? 45.562 17.016 24.156 1 26.34 17 GLU B N 1
ATOM 4654 C CA . GLU B 1 17 ? 44.625 17.797 24.984 1 26.34 17 GLU B CA 1
ATOM 4655 C C . GLU B 1 17 ? 43.594 16.875 25.625 1 26.34 17 GLU B C 1
ATOM 4657 O O . GLU B 1 17 ? 43.156 15.906 25.031 1 26.34 17 GLU B O 1
ATOM 4662 N N . GLU B 1 18 ? 43.594 16.859 26.922 1 27.05 18 GLU B N 1
ATOM 4663 C CA . GLU B 1 18 ? 42.688 16.141 27.828 1 27.05 18 GLU B CA 1
ATOM 4664 C C . GLU B 1 18 ? 41.25 16.203 27.359 1 27.05 18 GLU B C 1
ATOM 4666 O O . GLU B 1 18 ? 40.688 17.297 27.172 1 27.05 18 GLU B O 1
ATOM 4671 N N . TYR B 1 19 ? 40.844 15.32 26.453 1 26.72 19 TYR B N 1
ATOM 4672 C CA . TYR B 1 19 ? 39.469 15.008 26.188 1 26.72 19 TYR B CA 1
ATOM 4673 C C . TYR B 1 19 ? 38.625 15.117 27.453 1 26.72 19 TYR B C 1
ATOM 4675 O O . TYR B 1 19 ? 38.906 14.461 28.453 1 26.72 19 TYR B O 1
ATOM 4683 N N . ASP B 1 20 ? 38.25 16.266 27.781 1 27.06 20 ASP B N 1
ATOM 4684 C CA . ASP B 1 20 ? 37.281 16.469 28.859 1 27.06 20 ASP B CA 1
ATOM 4685 C C . ASP B 1 20 ? 36.281 15.305 28.922 1 27.06 20 ASP B C 1
ATOM 4687 O O . ASP B 1 20 ? 35.75 14.883 27.891 1 27.06 20 ASP B O 1
ATOM 4691 N N . GLU B 1 21 ? 36.469 14.422 29.844 1 31.7 21 GLU B N 1
ATOM 4692 C CA . GLU B 1 21 ? 35.656 13.336 30.359 1 31.7 21 GLU B CA 1
ATOM 4693 C C . GLU B 1 21 ? 34.188 13.727 30.375 1 31.7 21 GLU B C 1
ATOM 4695 O O . GLU B 1 21 ? 33.719 14.359 31.328 1 31.7 21 GLU B O 1
ATOM 4700 N N . ASP B 1 22 ? 33.594 14.43 29.5 1 30.14 22 ASP B N 1
ATOM 4701 C CA . ASP B 1 22 ? 32.188 14.805 29.438 1 30.14 22 ASP B CA 1
ATOM 4702 C C . ASP B 1 22 ? 31.297 13.656 29.906 1 30.14 22 ASP B C 1
ATOM 4704 O O . ASP B 1 22 ? 31.625 12.484 29.703 1 30.14 22 ASP B O 1
ATOM 4708 N N . LEU B 1 23 ? 30.344 13.914 30.906 1 30.02 23 LEU B N 1
ATOM 4709 C CA . LEU B 1 23 ? 29.266 13.258 31.641 1 30.02 23 LEU B CA 1
ATOM 4710 C C . LEU B 1 23 ? 28.453 12.352 30.719 1 30.02 23 LEU B C 1
ATOM 4712 O O . LEU B 1 23 ? 27.422 12.766 30.188 1 30.02 23 LEU B O 1
ATOM 4716 N N . HIS B 1 24 ? 28.953 11.812 29.734 1 33.62 24 HIS B N 1
ATOM 4717 C CA . HIS B 1 24 ? 28.203 10.703 29.141 1 33.62 24 HIS B CA 1
ATOM 4718 C C . HIS B 1 24 ? 27.719 9.734 30.219 1 33.62 24 HIS B C 1
ATOM 4720 O O . HIS B 1 24 ? 28.531 9.078 30.891 1 33.62 24 HIS B O 1
ATOM 4726 N N . ASN B 1 25 ? 26.781 10.102 31.047 1 35.97 25 ASN B N 1
ATOM 4727 C CA . ASN B 1 25 ? 26.109 9.227 32 1 35.97 25 ASN B CA 1
ATOM 4728 C C . ASN B 1 25 ? 26.031 7.793 31.5 1 35.97 25 ASN B C 1
ATOM 4730 O O . ASN B 1 25 ? 25.297 7.512 30.547 1 35.97 25 ASN B O 1
ATOM 4734 N N . PHE B 1 26 ? 26.984 6.992 31.484 1 35.88 26 PHE B N 1
ATOM 4735 C CA . PHE B 1 26 ? 27.141 5.551 31.328 1 35.88 26 PHE B CA 1
ATOM 4736 C C . PHE B 1 26 ? 26 4.809 32 1 35.88 26 PHE B C 1
ATOM 4738 O O . PHE B 1 26 ? 25.922 4.754 33.25 1 35.88 26 PHE B O 1
ATOM 4745 N N . ALA B 1 27 ? 24.844 4.793 31.594 1 45.56 27 ALA B N 1
ATOM 4746 C CA . ALA B 1 27 ? 24.016 3.695 32.094 1 45.56 27 ALA B CA 1
ATOM 4747 C C . ALA B 1 27 ? 24.875 2.514 32.531 1 45.56 27 ALA B C 1
ATOM 4749 O O . ALA B 1 27 ? 25.719 2.031 31.766 1 45.56 27 ALA B O 1
ATOM 4750 N N . SER B 1 28 ? 25.156 2.277 33.75 1 61.22 28 SER B N 1
ATOM 4751 C CA . SER B 1 28 ? 26.109 1.387 34.406 1 61.22 28 SER B CA 1
ATOM 4752 C C . SER B 1 28 ? 26.078 -0.004 33.781 1 61.22 28 SER B C 1
ATOM 4754 O O . SER B 1 28 ? 25.062 -0.428 33.25 1 61.22 28 SER B O 1
ATOM 4756 N N . SER B 1 29 ? 27.312 -0.401 33.219 1 67.12 29 SER B N 1
ATOM 4757 C CA . SER B 1 29 ? 27.531 -1.771 32.781 1 67.12 29 SER B CA 1
ATOM 4758 C C . SER B 1 29 ? 26.672 -2.758 33.562 1 67.12 29 SER B C 1
ATOM 4760 O O . SER B 1 29 ? 26.141 -3.707 32.969 1 67.12 29 SER B O 1
ATOM 4762 N N . GLU B 1 30 ? 26.391 -2.297 34.781 1 76.88 30 GLU B N 1
ATOM 4763 C CA . GLU B 1 30 ? 25.578 -3.188 35.594 1 76.88 30 GLU B CA 1
ATOM 4764 C C . GLU B 1 30 ? 24.109 -3.102 35.188 1 76.88 30 GLU B C 1
ATOM 4766 O O . GLU B 1 30 ? 23.406 -4.117 35.125 1 76.88 30 GLU B O 1
ATOM 4771 N N . ASP B 1 31 ? 23.719 -1.924 34.906 1 84.75 31 ASP B N 1
ATOM 4772 C CA . ASP B 1 31 ? 22.328 -1.717 34.5 1 84.75 31 ASP B CA 1
ATOM 4773 C C . ASP B 1 31 ? 22.031 -2.393 33.156 1 84.75 31 ASP B C 1
ATOM 4775 O O . ASP B 1 31 ? 20.984 -3.008 33 1 84.75 31 ASP B O 1
ATOM 4779 N N . LEU B 1 32 ? 22.969 -2.348 32.312 1 87 32 LEU B N 1
ATOM 4780 C CA . LEU B 1 32 ? 22.781 -2.953 31.016 1 87 32 LEU B CA 1
ATOM 4781 C C . LEU B 1 32 ? 22.797 -4.477 31.109 1 87 32 LEU B C 1
ATOM 4783 O O . LEU B 1 32 ? 22.109 -5.156 30.344 1 87 32 LEU B O 1
ATOM 4787 N N . THR B 1 33 ? 23.531 -4.953 32.031 1 88.31 33 THR B N 1
ATOM 4788 C CA . THR B 1 33 ? 23.547 -6.395 32.25 1 88.31 33 THR B CA 1
ATOM 4789 C C . THR B 1 33 ? 22.203 -6.875 32.781 1 88.31 33 THR B C 1
ATOM 4791 O O . THR B 1 33 ? 21.734 -7.957 32.406 1 88.31 33 THR B O 1
ATOM 4794 N N . LYS B 1 34 ? 21.656 -6.062 33.562 1 90.19 34 LYS B N 1
ATOM 4795 C CA . LYS B 1 34 ? 20.312 -6.391 34.062 1 90.19 34 LYS B CA 1
ATOM 4796 C C . LYS B 1 34 ? 19.312 -6.41 32.938 1 90.19 34 LYS B C 1
ATOM 4798 O O . LYS B 1 34 ? 18.469 -7.305 32.844 1 90.19 34 LYS B O 1
ATOM 4803 N N . VAL B 1 35 ? 19.406 -5.41 32.094 1 90.88 35 VAL B N 1
ATOM 4804 C CA . VAL B 1 35 ? 18.516 -5.34 30.938 1 90.88 35 VAL B CA 1
ATOM 4805 C C . VAL B 1 35 ? 18.734 -6.547 30.031 1 90.88 35 VAL B C 1
ATOM 4807 O O . VAL B 1 35 ? 17.766 -7.125 29.516 1 90.88 35 VAL B O 1
ATOM 4810 N N . CYS B 1 36 ? 19.953 -6.906 29.875 1 91.31 36 CYS B N 1
ATOM 4811 C CA . CYS B 1 36 ? 20.297 -8.07 29.062 1 91.31 36 CYS B CA 1
ATOM 4812 C C . CYS B 1 36 ? 19.625 -9.328 29.609 1 91.31 36 CYS B C 1
ATOM 4814 O O . CYS B 1 36 ? 19.094 -10.133 28.844 1 91.31 36 CYS B O 1
ATOM 4816 N N . ASN B 1 37 ? 19.625 -9.438 30.844 1 91.12 37 ASN B N 1
ATOM 4817 C CA . ASN B 1 37 ? 19.016 -10.594 31.484 1 91.12 37 ASN B CA 1
ATOM 4818 C C . ASN B 1 37 ? 17.5 -10.594 31.312 1 91.12 37 ASN B C 1
ATOM 4820 O O . ASN B 1 37 ? 16.891 -11.656 31.156 1 91.12 37 ASN B O 1
ATOM 4824 N N . ILE B 1 38 ? 16.969 -9.445 31.406 1 91.25 38 ILE B N 1
ATOM 4825 C CA . ILE B 1 38 ? 15.523 -9.32 31.25 1 91.25 38 ILE B CA 1
ATOM 4826 C C . ILE B 1 38 ? 15.125 -9.711 29.828 1 91.25 38 ILE B C 1
ATOM 4828 O O . ILE B 1 38 ? 14.156 -10.453 29.625 1 91.25 38 ILE B O 1
ATOM 4832 N N . ILE B 1 39 ? 15.875 -9.211 28.891 1 92.12 39 ILE B N 1
ATOM 4833 C CA . ILE B 1 39 ? 15.602 -9.492 27.484 1 92.12 39 ILE B CA 1
ATOM 4834 C C . ILE B 1 39 ? 15.734 -10.992 27.219 1 92.12 39 ILE B C 1
ATOM 4836 O O . ILE B 1 39 ? 14.906 -11.586 26.531 1 92.12 39 ILE B O 1
ATOM 4840 N N . HIS B 1 40 ? 16.734 -11.523 27.781 1 91.75 40 HIS B N 1
ATOM 4841 C CA . HIS B 1 40 ? 16.969 -12.961 27.672 1 91.75 40 HIS B CA 1
ATOM 4842 C C . HIS B 1 40 ? 15.773 -13.758 28.203 1 91.75 40 HIS B C 1
ATOM 4844 O O . HIS B 1 40 ? 15.32 -14.695 27.547 1 91.75 40 HIS B O 1
ATOM 4850 N N . GLN B 1 41 ? 15.211 -13.352 29.266 1 89.62 41 GLN B N 1
ATOM 4851 C CA . GLN B 1 41 ? 14.117 -14.07 29.906 1 89.62 41 GLN B CA 1
ATOM 4852 C C . GLN B 1 41 ? 12.805 -13.852 29.172 1 89.62 41 GLN B C 1
ATOM 4854 O O . GLN B 1 41 ? 11.898 -14.688 29.25 1 89.62 41 GLN B O 1
ATOM 4859 N N . ARG B 1 42 ? 12.75 -12.82 28.484 1 90.62 42 ARG B N 1
ATOM 4860 C CA . ARG B 1 42 ? 11.484 -12.453 27.859 1 90.62 42 ARG B CA 1
ATOM 4861 C C . ARG B 1 42 ? 11.352 -13.078 26.469 1 90.62 42 ARG B C 1
ATOM 4863 O O . ARG B 1 42 ? 10.281 -13.031 25.859 1 90.62 42 ARG B O 1
ATOM 4870 N N . ILE B 1 43 ? 12.375 -13.617 26.016 1 92.81 43 ILE B N 1
ATOM 4871 C CA . ILE B 1 43 ? 12.336 -14.242 24.688 1 92.81 43 ILE B CA 1
ATOM 4872 C C . ILE B 1 43 ? 11.516 -15.531 24.766 1 92.81 43 ILE B C 1
ATOM 4874 O O . ILE B 1 43 ? 11.797 -16.406 25.578 1 92.81 43 ILE B O 1
ATOM 4878 N N . ILE B 1 44 ? 10.508 -15.594 23.953 1 90 44 ILE B N 1
ATOM 4879 C CA . ILE B 1 44 ? 9.609 -16.75 23.938 1 90 44 ILE B CA 1
ATOM 4880 C C . ILE B 1 44 ? 9.555 -17.344 22.531 1 90 44 ILE B C 1
ATOM 4882 O O . ILE B 1 44 ? 9.25 -16.641 21.562 1 90 44 ILE B O 1
ATOM 4886 N N . LEU B 1 45 ? 9.891 -18.578 22.359 1 90.5 45 LEU B N 1
ATOM 4887 C CA . LEU B 1 45 ? 9.789 -19.359 21.125 1 90.5 45 LEU B CA 1
ATOM 4888 C C . LEU B 1 45 ? 9.227 -20.75 21.391 1 90.5 45 LEU B C 1
ATOM 4890 O O . LEU B 1 45 ? 9.469 -21.328 22.453 1 90.5 45 LEU B O 1
ATOM 4894 N N . SER B 1 46 ? 8.516 -21.125 20.344 1 86.31 46 SER B N 1
ATOM 4895 C CA . SER B 1 46 ? 8.016 -22.5 20.469 1 86.31 46 SER B CA 1
ATOM 4896 C C . SER B 1 46 ? 9.164 -23.5 20.453 1 86.31 46 SER B C 1
ATOM 4898 O O . SER B 1 46 ? 10.016 -23.469 19.562 1 86.31 46 SER B O 1
ATOM 4900 N N . GLY B 1 47 ? 9.383 -24.266 21.422 1 83.81 47 GLY B N 1
ATOM 4901 C CA . GLY B 1 47 ? 10.398 -25.312 21.484 1 83.81 47 GLY B CA 1
ATOM 4902 C C . GLY B 1 47 ? 11.695 -24.859 22.109 1 83.81 47 GLY B C 1
ATOM 4903 O O . GLY B 1 47 ? 12.688 -25.578 22.109 1 83.81 47 GLY B O 1
ATOM 4904 N N . LEU B 1 48 ? 11.68 -23.641 22.5 1 90.38 48 LEU B N 1
ATOM 4905 C CA . LEU B 1 48 ? 12.891 -23.109 23.125 1 90.38 48 LEU B CA 1
ATOM 4906 C C . LEU B 1 48 ? 13.195 -23.828 24.438 1 90.38 48 LEU B C 1
ATOM 4908 O O . LEU B 1 48 ? 12.336 -23.906 25.312 1 90.38 48 LEU B O 1
ATOM 4912 N N . LYS B 1 49 ? 14.336 -24.422 24.469 1 91.44 49 LYS B N 1
ATOM 4913 C CA . LYS B 1 49 ? 14.82 -25.094 25.688 1 91.44 49 LYS B CA 1
ATOM 4914 C C . LYS B 1 49 ? 16 -24.328 26.281 1 91.44 49 LYS B C 1
ATOM 4916 O O . LYS B 1 49 ? 16.766 -23.688 25.562 1 91.44 49 LYS B O 1
ATOM 4921 N N . ASN B 1 50 ? 16.125 -24.438 27.547 1 91.06 50 ASN B N 1
ATOM 4922 C CA . ASN B 1 50 ? 17.203 -23.734 28.25 1 91.06 50 ASN B CA 1
ATOM 4923 C C . ASN B 1 50 ? 18.578 -24.234 27.797 1 91.06 50 ASN B C 1
ATOM 4925 O O . ASN B 1 50 ? 19.547 -23.469 27.812 1 91.06 50 ASN B O 1
ATOM 4929 N N . SER B 1 51 ? 18.609 -25.469 27.312 1 91.81 51 SER B N 1
ATOM 4930 C CA . SER B 1 51 ? 19.875 -26.062 26.875 1 91.81 51 SER B CA 1
ATOM 4931 C C . SER B 1 51 ? 20.359 -25.453 25.562 1 91.81 51 SER B C 1
ATOM 4933 O O . SER B 1 51 ? 21.531 -25.578 25.203 1 91.81 51 SER B O 1
ATOM 4935 N N . MET B 1 52 ? 19.469 -24.75 24.891 1 93.94 52 MET B N 1
ATOM 4936 C CA . MET B 1 52 ? 19.812 -24.188 23.578 1 93.94 52 MET B CA 1
ATOM 4937 C C . MET B 1 52 ? 20.594 -22.875 23.734 1 93.94 52 MET B C 1
ATOM 4939 O O . MET B 1 52 ? 21.25 -22.422 22.797 1 93.94 52 MET B O 1
ATOM 4943 N N . TRP B 1 53 ? 20.5 -22.312 24.922 1 94.25 53 TRP B N 1
ATOM 4944 C CA . TRP B 1 53 ? 21.172 -21.047 25.172 1 94.25 53 TRP B CA 1
ATOM 4945 C C . TRP B 1 53 ? 22.672 -21.266 25.344 1 94.25 53 TRP B C 1
ATOM 4947 O O . TRP B 1 53 ? 23.094 -22.219 26 1 94.25 53 TRP B O 1
ATOM 4957 N N . ARG B 1 54 ? 23.453 -20.469 24.688 1 93.06 54 ARG B N 1
ATOM 4958 C CA . ARG B 1 54 ? 24.891 -20.438 24.828 1 93.06 54 ARG B CA 1
ATOM 4959 C C . ARG B 1 54 ? 25.375 -19.078 25.297 1 93.06 54 ARG B C 1
ATOM 4961 O O . ARG B 1 54 ? 24.641 -18.094 25.203 1 93.06 54 ARG B O 1
ATOM 4968 N N . ASP B 1 55 ? 26.547 -18.953 25.734 1 89.94 55 ASP B N 1
ATOM 4969 C CA . ASP B 1 55 ? 27.094 -17.734 26.328 1 89.94 55 ASP B CA 1
ATOM 4970 C C . ASP B 1 55 ? 27.172 -16.609 25.297 1 89.94 55 ASP B C 1
ATOM 4972 O O . ASP B 1 55 ? 26.953 -15.438 25.641 1 89.94 55 ASP B O 1
ATOM 4976 N N . TYR B 1 56 ? 27.422 -17 24.141 1 93.06 56 TYR B N 1
ATOM 4977 C CA . TYR B 1 56 ? 27.625 -15.953 23.141 1 93.06 56 TYR B CA 1
ATOM 4978 C C . TYR B 1 56 ? 26.297 -15.281 22.797 1 93.06 56 TYR B C 1
ATOM 4980 O O . TYR B 1 56 ? 26.297 -14.18 22.234 1 93.06 56 TYR B O 1
ATOM 4988 N N . HIS B 1 57 ? 25.234 -15.891 23.094 1 94.56 57 HIS B N 1
ATOM 4989 C CA . HIS B 1 57 ? 23.938 -15.281 22.844 1 94.56 57 HIS B CA 1
ATOM 4990 C C . HIS B 1 57 ? 23.734 -14.016 23.656 1 94.56 57 HIS B C 1
ATOM 4992 O O . HIS B 1 57 ? 23.234 -13.016 23.156 1 94.56 57 HIS B O 1
ATOM 4998 N N . ASP B 1 58 ? 24.125 -14.047 24.875 1 93.62 58 ASP B N 1
ATOM 4999 C CA . ASP B 1 58 ? 24.016 -12.875 25.734 1 93.62 58 ASP B CA 1
ATOM 5000 C C . ASP B 1 58 ? 24.922 -11.742 25.25 1 93.62 58 ASP B C 1
ATOM 5002 O O . ASP B 1 58 ? 24.578 -10.562 25.391 1 93.62 58 ASP B O 1
ATOM 5006 N N . ASP B 1 59 ? 25.969 -12.18 24.641 1 94.12 59 ASP B N 1
ATOM 5007 C CA . ASP B 1 59 ? 26.859 -11.172 24.062 1 94.12 59 ASP B CA 1
ATOM 5008 C C . ASP B 1 59 ? 26.188 -10.469 22.891 1 94.12 59 ASP B C 1
ATOM 5010 O O . ASP B 1 59 ? 26.375 -9.266 22.688 1 94.12 59 ASP B O 1
ATOM 5014 N N . ILE B 1 60 ? 25.5 -11.195 22.141 1 95.94 60 ILE B N 1
ATOM 5015 C CA . ILE B 1 60 ? 24.797 -10.641 21 1 95.94 60 ILE B CA 1
ATOM 5016 C C . ILE B 1 60 ? 23.703 -9.68 21.469 1 95.94 60 ILE B C 1
ATOM 5018 O O . ILE B 1 60 ? 23.531 -8.602 20.891 1 95.94 60 ILE B O 1
ATOM 5022 N N . ILE B 1 61 ? 23.016 -10.07 22.531 1 95.44 61 ILE B N 1
ATOM 5023 C CA . ILE B 1 61 ? 21.984 -9.211 23.094 1 95.44 61 ILE B CA 1
ATOM 5024 C C . ILE B 1 61 ? 22.609 -7.93 23.641 1 95.44 61 ILE B C 1
ATOM 5026 O O . ILE B 1 61 ? 22.094 -6.832 23.406 1 95.44 61 ILE B O 1
ATOM 5030 N N . PHE B 1 62 ? 23.688 -8.117 24.266 1 93 62 PHE B N 1
ATOM 5031 C CA . PHE B 1 62 ? 24.391 -6.969 24.844 1 93 62 PHE B CA 1
ATOM 5032 C C . PHE B 1 62 ? 24.859 -6.012 23.766 1 93 62 PHE B C 1
ATOM 5034 O O . PHE B 1 62 ? 24.719 -4.793 23.906 1 93 62 PHE B O 1
ATOM 5041 N N . ARG B 1 63 ? 25.391 -6.504 22.75 1 92.88 63 ARG B N 1
ATOM 5042 C CA . ARG B 1 63 ? 25.828 -5.68 21.625 1 92.88 63 ARG B CA 1
ATOM 5043 C C . ARG B 1 63 ? 24.656 -4.922 21.016 1 92.88 63 ARG B C 1
ATOM 5045 O O . ARG B 1 63 ? 24.797 -3.758 20.625 1 92.88 63 ARG B O 1
ATOM 5052 N N . PHE B 1 64 ? 23.547 -5.508 20.922 1 93.44 64 PHE B N 1
ATOM 5053 C CA . PHE B 1 64 ? 22.328 -4.887 20.391 1 93.44 64 PHE B CA 1
ATOM 5054 C C . PHE B 1 64 ? 21.922 -3.697 21.25 1 93.44 64 PHE B C 1
ATOM 5056 O O . PHE B 1 64 ? 21.484 -2.666 20.719 1 93.44 64 PHE B O 1
ATOM 5063 N N . LEU B 1 65 ? 22.125 -3.811 22.516 1 90.19 65 LEU B N 1
ATOM 5064 C CA . LEU B 1 65 ? 21.688 -2.771 23.438 1 90.19 65 LEU B CA 1
ATOM 5065 C C . LEU B 1 65 ? 22.641 -1.581 23.422 1 90.19 65 LEU B C 1
ATOM 5067 O O . LEU B 1 65 ? 22.203 -0.434 23.562 1 90.19 65 LEU B O 1
ATOM 5071 N N . VAL B 1 66 ? 23.844 -1.885 23.172 1 88.19 66 VAL B N 1
ATOM 5072 C CA . VAL B 1 66 ? 24.859 -0.838 23.281 1 88.19 66 VAL B CA 1
ATOM 5073 C C . VAL B 1 66 ? 25.062 -0.166 21.922 1 88.19 66 VAL B C 1
ATOM 5075 O O . VAL B 1 66 ? 25.234 1.053 21.844 1 88.19 66 VAL B O 1
ATOM 5078 N N . ASP B 1 67 ? 25.062 -0.965 20.891 1 88.44 67 ASP B N 1
ATOM 5079 C CA . ASP B 1 67 ? 25.328 -0.454 19.547 1 88.44 67 ASP B CA 1
ATOM 5080 C C . ASP B 1 67 ? 24.094 0.269 19 1 88.44 67 ASP B C 1
ATOM 5082 O O . ASP B 1 67 ? 23.094 -0.363 18.672 1 88.44 67 ASP B O 1
ATOM 5086 N N . GLU B 1 68 ? 24.219 1.464 18.797 1 83.88 68 GLU B N 1
ATOM 5087 C CA . GLU B 1 68 ? 23.109 2.291 18.344 1 83.88 68 GLU B CA 1
ATOM 5088 C C . GLU B 1 68 ? 22.828 2.059 16.859 1 83.88 68 GLU B C 1
ATOM 5090 O O . GLU B 1 68 ? 21.75 2.406 16.359 1 83.88 68 GLU B O 1
ATOM 5095 N N . SER B 1 69 ? 23.703 1.461 16.188 1 83.94 69 SER B N 1
ATOM 5096 C CA . SER B 1 69 ? 23.547 1.225 14.758 1 83.94 69 SER B CA 1
ATOM 5097 C C . SER B 1 69 ? 22.672 -0.003 14.5 1 83.94 69 SER B C 1
ATOM 5099 O O . SER B 1 69 ? 22.156 -0.176 13.398 1 83.94 69 SER B O 1
ATOM 5101 N N . LEU B 1 70 ? 22.516 -0.795 15.555 1 88.88 70 LEU B N 1
ATOM 5102 C CA . LEU B 1 70 ? 21.688 -1.992 15.422 1 88.88 70 LEU B CA 1
ATOM 5103 C C . LEU B 1 70 ? 20.266 -1.721 15.875 1 88.88 70 LEU B C 1
ATOM 5105 O O . LEU B 1 70 ? 20.016 -1.452 17.047 1 88.88 70 LEU B O 1
ATOM 5109 N N . ASP B 1 71 ? 19.344 -1.872 14.961 1 89.38 71 ASP B N 1
ATOM 5110 C CA . ASP B 1 71 ? 17.969 -1.488 15.258 1 89.38 71 ASP B CA 1
ATOM 5111 C C . ASP B 1 71 ? 17.094 -2.719 15.484 1 89.38 71 ASP B C 1
ATOM 5113 O O . ASP B 1 71 ? 15.992 -2.613 16.031 1 89.38 71 ASP B O 1
ATOM 5117 N N . VAL B 1 72 ? 17.594 -3.885 15.109 1 93.5 72 VAL B N 1
ATOM 5118 C CA . VAL B 1 72 ? 16.719 -5.051 15.164 1 93.5 72 VAL B CA 1
ATOM 5119 C C . VAL B 1 72 ? 17.5 -6.254 15.695 1 93.5 72 VAL B C 1
ATOM 5121 O O . VAL B 1 72 ? 18.703 -6.395 15.422 1 93.5 72 VAL B O 1
ATOM 5124 N N . LEU B 1 73 ? 16.906 -7.008 16.547 1 96 73 LEU B N 1
ATOM 5125 C CA . LEU B 1 73 ? 17.406 -8.297 17.016 1 96 73 LEU B CA 1
ATOM 5126 C C . LEU B 1 73 ? 16.391 -9.406 16.734 1 96 73 LEU B C 1
ATOM 5128 O O . LEU B 1 73 ? 15.25 -9.344 17.172 1 96 73 LEU B O 1
ATOM 5132 N N . LEU B 1 74 ? 16.797 -10.375 15.938 1 96.56 74 LEU B N 1
ATOM 5133 C CA . LEU B 1 74 ? 15.922 -11.484 15.578 1 96.56 74 LEU B CA 1
ATOM 5134 C C . LEU B 1 74 ? 16.391 -12.773 16.25 1 96.56 74 LEU B C 1
ATOM 5136 O O . LEU B 1 74 ? 17.578 -13.078 16.266 1 96.56 74 LEU B O 1
ATOM 5140 N N . VAL B 1 75 ? 15.453 -13.469 16.844 1 97.06 75 VAL B N 1
ATOM 5141 C CA . VAL B 1 75 ? 15.734 -14.727 17.531 1 97.06 75 VAL B CA 1
ATOM 5142 C C . VAL B 1 75 ? 14.883 -15.844 16.922 1 97.06 75 VAL B C 1
ATOM 5144 O O . VAL B 1 75 ? 13.664 -15.719 16.828 1 97.06 75 VAL B O 1
ATOM 5147 N N . TYR B 1 76 ? 15.469 -16.938 16.5 1 95.56 76 TYR B N 1
ATOM 5148 C CA . TYR B 1 76 ? 14.734 -18.062 15.922 1 95.56 76 TYR B CA 1
ATOM 5149 C C . TYR B 1 76 ? 15.508 -19.359 16.078 1 95.56 76 TYR B C 1
ATOM 5151 O O . TYR B 1 76 ? 16.688 -19.344 16.453 1 95.56 76 TYR B O 1
ATOM 5159 N N . ILE B 1 77 ? 14.812 -20.406 15.906 1 94.12 77 ILE B N 1
ATOM 5160 C CA . ILE B 1 77 ? 15.422 -21.734 15.914 1 94.12 77 ILE B CA 1
ATOM 5161 C C . ILE B 1 77 ? 15.578 -22.25 14.484 1 94.12 77 ILE B C 1
ATOM 5163 O O . ILE B 1 77 ? 14.602 -22.312 13.734 1 94.12 77 ILE B O 1
ATOM 5167 N N . ASP B 1 78 ? 16.75 -22.594 14.125 1 91.19 78 ASP B N 1
ATOM 5168 C CA . ASP B 1 78 ? 17.016 -23 12.75 1 91.19 78 ASP B CA 1
ATOM 5169 C C . ASP B 1 78 ? 16.578 -24.453 12.516 1 91.19 78 ASP B C 1
ATOM 5171 O O . ASP B 1 78 ? 16.078 -25.109 13.43 1 91.19 78 ASP B O 1
ATOM 5175 N N . LYS B 1 79 ? 16.766 -24.953 11.305 1 87.88 79 LYS B N 1
ATOM 5176 C CA . LYS B 1 79 ? 16.359 -26.297 10.914 1 87.88 79 LYS B CA 1
ATOM 5177 C C . LYS B 1 79 ? 17.109 -27.344 11.711 1 87.88 79 LYS B C 1
ATOM 5179 O O . LYS B 1 79 ? 16.594 -28.438 11.969 1 87.88 79 LYS B O 1
ATOM 5184 N N . ASP B 1 80 ? 18.312 -27 12.07 1 89.5 80 ASP B N 1
ATOM 5185 C CA . ASP B 1 80 ? 19.156 -27.938 12.82 1 89.5 80 ASP B CA 1
ATOM 5186 C C . ASP B 1 80 ? 18.875 -27.844 14.32 1 89.5 80 ASP B C 1
ATOM 5188 O O . ASP B 1 80 ? 19.641 -28.359 15.133 1 89.5 80 ASP B O 1
ATOM 5192 N N . GLN B 1 81 ? 17.875 -27.078 14.742 1 90.12 81 GLN B N 1
ATOM 5193 C CA . GLN B 1 81 ? 17.422 -26.938 16.125 1 90.12 81 GLN B CA 1
ATOM 5194 C C . GLN B 1 81 ? 18.438 -26.156 16.953 1 90.12 81 GLN B C 1
ATOM 5196 O O . GLN B 1 81 ? 18.625 -26.438 18.141 1 90.12 81 GLN B O 1
ATOM 5201 N N . ASN B 1 82 ? 19.062 -25.281 16.312 1 92.88 82 ASN B N 1
ATOM 5202 C CA . ASN B 1 82 ? 19.953 -24.344 17 1 92.88 82 ASN B CA 1
ATOM 5203 C C . ASN B 1 82 ? 19.281 -22.984 17.188 1 92.88 82 ASN B C 1
ATOM 5205 O O . ASN B 1 82 ? 18.578 -22.5 16.297 1 92.88 82 ASN B O 1
ATOM 5209 N N . LEU B 1 83 ? 19.531 -22.469 18.375 1 95.56 83 LEU B N 1
ATOM 5210 C CA . LEU B 1 83 ? 19.047 -21.125 18.641 1 95.56 83 LEU B CA 1
ATOM 5211 C C . LEU B 1 83 ? 19.922 -20.078 17.953 1 95.56 83 LEU B C 1
ATOM 5213 O O . LEU B 1 83 ? 21.141 -20.062 18.141 1 95.56 83 LEU B O 1
ATOM 5217 N N . CYS B 1 84 ? 19.328 -19.297 17.188 1 95.94 84 CYS B N 1
ATOM 5218 C CA . CYS B 1 84 ? 20.062 -18.281 16.438 1 95.94 84 CYS B CA 1
ATOM 5219 C C . CYS B 1 84 ? 19.609 -16.875 16.812 1 95.94 84 CYS B C 1
ATOM 5221 O O . CYS B 1 84 ? 18.422 -16.594 16.844 1 95.94 84 CYS B O 1
ATOM 5223 N N . LEU B 1 85 ? 20.516 -16.047 17.234 1 96.62 85 LEU B N 1
ATOM 5224 C CA . LEU B 1 85 ? 20.297 -14.625 17.422 1 96.62 85 LEU B CA 1
ATOM 5225 C C . LEU B 1 85 ? 21.094 -13.82 16.391 1 96.62 85 LEU B C 1
ATOM 5227 O O . LEU B 1 85 ? 22.312 -13.914 16.328 1 96.62 85 LEU B O 1
ATOM 5231 N N . LYS B 1 86 ? 20.406 -13.086 15.586 1 95.25 86 LYS B N 1
ATOM 5232 C CA . LYS B 1 86 ? 21.078 -12.328 14.523 1 95.25 86 LYS B CA 1
ATOM 5233 C C . LYS B 1 86 ? 20.469 -10.938 14.383 1 95.25 86 LYS B C 1
ATOM 5235 O O . LYS B 1 86 ? 19.375 -10.672 14.891 1 95.25 86 LYS B O 1
ATOM 5240 N N . TYR B 1 87 ? 21.203 -10.141 13.672 1 93.62 87 TYR B N 1
ATOM 5241 C CA . TYR B 1 87 ? 20.734 -8.781 13.43 1 93.62 87 TYR B CA 1
ATOM 5242 C C . TYR B 1 87 ? 20.141 -8.648 12.031 1 93.62 87 TYR B C 1
ATOM 5244 O O . TYR B 1 87 ? 19.609 -7.594 11.672 1 93.62 87 TYR B O 1
ATOM 5252 N N . THR B 1 88 ? 20.25 -9.742 11.281 1 88.94 88 THR B N 1
ATOM 5253 C CA . THR B 1 88 ? 19.719 -9.781 9.93 1 88.94 88 THR B CA 1
ATOM 5254 C C . THR B 1 88 ? 18.719 -10.93 9.766 1 88.94 88 THR B C 1
ATOM 5256 O O . THR B 1 88 ? 18.719 -11.867 10.562 1 88.94 88 THR B O 1
ATOM 5259 N N . VAL B 1 89 ? 17.906 -10.828 8.82 1 87.12 89 VAL B N 1
ATOM 5260 C CA . VAL B 1 89 ? 16.875 -11.836 8.609 1 87.12 89 VAL B CA 1
ATOM 5261 C C . VAL B 1 89 ? 17.5 -13.141 8.148 1 87.12 89 VAL B C 1
ATOM 5263 O O . VAL B 1 89 ? 18.547 -13.133 7.484 1 87.12 89 VAL B O 1
ATOM 5266 N N . PRO B 1 90 ? 16.859 -14.172 8.531 1 88 90 PRO B N 1
ATOM 5267 C CA . PRO B 1 90 ? 17.406 -15.477 8.141 1 88 90 PRO B CA 1
ATOM 5268 C C . PRO B 1 90 ? 17.312 -15.727 6.641 1 88 90 PRO B C 1
ATOM 5270 O O . PRO B 1 90 ? 16.375 -15.266 5.992 1 88 90 PRO B O 1
ATOM 5273 N N . SER B 1 91 ? 18.219 -16.453 6.109 1 81.44 91 SER B N 1
ATOM 5274 C CA . SER B 1 91 ? 18.266 -16.797 4.688 1 81.44 91 SER B CA 1
ATOM 5275 C C . SER B 1 91 ? 17.297 -17.922 4.363 1 81.44 91 SER B C 1
ATOM 5277 O O . SER B 1 91 ? 16.844 -18.047 3.223 1 81.44 91 SER B O 1
ATOM 5279 N N . GLU B 1 92 ? 17.031 -18.703 5.391 1 84.19 92 GLU B N 1
ATOM 5280 C CA . GLU B 1 92 ? 16.141 -19.828 5.195 1 84.19 92 GLU B CA 1
ATOM 5281 C C . GLU B 1 92 ? 14.773 -19.578 5.836 1 84.19 92 GLU B C 1
ATOM 5283 O O . GLU B 1 92 ? 14.641 -18.688 6.684 1 84.19 92 GLU B O 1
ATOM 5288 N N . LEU B 1 93 ? 13.844 -20.297 5.324 1 84.44 93 LEU B N 1
ATOM 5289 C CA . LEU B 1 93 ? 12.508 -20.188 5.891 1 84.44 93 LEU B CA 1
ATOM 5290 C C . LEU B 1 93 ? 12.469 -20.75 7.309 1 84.44 93 LEU B C 1
ATOM 5292 O O . LEU B 1 93 ? 12.992 -21.828 7.566 1 84.44 93 LEU B O 1
ATOM 5296 N N . VAL B 1 94 ? 12.07 -19.891 8.188 1 88.69 94 VAL B N 1
ATOM 5297 C CA . VAL B 1 94 ? 11.945 -20.297 9.586 1 88.69 94 VAL B CA 1
ATOM 5298 C C . VAL B 1 94 ? 10.477 -20.266 10 1 88.69 94 VAL B C 1
ATOM 5300 O O . VAL B 1 94 ? 9.688 -19.484 9.469 1 88.69 94 VAL B O 1
ATOM 5303 N N . GLU B 1 95 ? 10.125 -21.094 10.938 1 84.81 95 GLU B N 1
ATOM 5304 C CA . GLU B 1 95 ? 8.734 -21.25 11.328 1 84.81 95 GLU B CA 1
ATOM 5305 C C . GLU B 1 95 ? 8.289 -20.125 12.25 1 84.81 95 GLU B C 1
ATOM 5307 O O . GLU B 1 95 ? 7.117 -19.734 12.242 1 84.81 95 GLU B O 1
ATOM 5312 N N . GLU B 1 96 ? 9.211 -19.781 13.125 1 91.94 96 GLU B N 1
ATOM 5313 C CA . GLU B 1 96 ? 8.883 -18.75 14.117 1 91.94 96 GLU B CA 1
ATOM 5314 C C . GLU B 1 96 ? 10.055 -17.812 14.352 1 91.94 96 GLU B C 1
ATOM 5316 O O . GLU B 1 96 ? 11.211 -18.25 14.383 1 91.94 96 GLU B O 1
ATOM 5321 N N . ILE B 1 97 ? 9.727 -16.531 14.477 1 94.5 97 ILE B N 1
ATOM 5322 C CA . ILE B 1 97 ? 10.758 -15.539 14.758 1 94.5 97 ILE B CA 1
ATOM 5323 C C . ILE B 1 97 ? 10.305 -14.641 15.906 1 94.5 97 ILE B C 1
ATOM 5325 O O . ILE B 1 97 ? 9.148 -14.234 15.969 1 94.5 97 ILE B O 1
ATOM 5329 N N . PHE B 1 98 ? 11.148 -14.516 16.875 1 96.25 98 PHE B N 1
ATOM 5330 C CA . PHE B 1 98 ? 10.977 -13.5 17.906 1 96.25 98 PHE B CA 1
ATOM 5331 C C . PHE B 1 98 ? 11.859 -12.289 17.625 1 96.25 98 PHE B C 1
ATOM 5333 O O . PHE B 1 98 ? 13.039 -12.438 17.281 1 96.25 98 PHE B O 1
ATOM 5340 N N . TYR B 1 99 ? 11.273 -11.078 17.688 1 96.31 99 TYR B N 1
ATOM 5341 C CA . TYR B 1 99 ? 12.086 -9.922 17.312 1 96.31 99 TYR B CA 1
ATOM 5342 C C . TYR B 1 99 ? 12.031 -8.844 18.375 1 96.31 99 TYR B C 1
ATOM 5344 O O . TYR B 1 99 ? 11.055 -8.75 19.125 1 96.31 99 TYR B O 1
ATOM 5352 N N . TYR B 1 100 ? 13.117 -8.047 18.5 1 94.94 100 TYR B N 1
ATOM 5353 C CA . TYR B 1 100 ? 13.203 -6.77 19.188 1 94.94 100 TYR B CA 1
ATOM 5354 C C . TYR B 1 100 ? 13.523 -5.637 18.234 1 94.94 100 TYR B C 1
ATOM 5356 O O . TYR B 1 100 ? 14.375 -5.789 17.344 1 94.94 100 TYR B O 1
ATOM 5364 N N . ILE B 1 101 ? 12.805 -4.562 18.328 1 93.31 101 ILE B N 1
ATOM 5365 C CA . ILE B 1 101 ? 13.047 -3.391 17.484 1 93.31 101 ILE B CA 1
ATOM 5366 C C . ILE B 1 101 ? 13.227 -2.158 18.375 1 93.31 101 ILE B C 1
ATOM 5368 O O . ILE B 1 101 ? 12.445 -1.93 19.297 1 93.31 101 ILE B O 1
ATOM 5372 N N . LYS B 1 102 ? 14.258 -1.411 18.078 1 89.25 102 LYS B N 1
ATOM 5373 C CA . LYS B 1 102 ? 14.438 -0.13 18.766 1 89.25 102 LYS B CA 1
ATOM 5374 C C . LYS B 1 102 ? 13.57 0.955 18.125 1 89.25 102 LYS B C 1
ATOM 5376 O O . LYS B 1 102 ? 13.617 1.159 16.906 1 89.25 102 LYS B O 1
ATOM 5381 N N . THR B 1 103 ? 12.617 1.492 18.75 1 76.31 103 THR B N 1
ATOM 5382 C CA . THR B 1 103 ? 11.695 2.484 18.203 1 76.31 103 THR B CA 1
ATOM 5383 C C . THR B 1 103 ? 12.422 3.797 17.922 1 76.31 103 THR B C 1
ATOM 5385 O O . THR B 1 103 ? 12.125 4.48 16.938 1 76.31 103 THR B O 1
ATOM 5388 N N . SER B 1 104 ? 13.078 4.504 18.922 1 63.59 104 SER B N 1
ATOM 5389 C CA . SER B 1 104 ? 13.664 5.824 18.703 1 63.59 104 SER B CA 1
ATOM 5390 C C . SER B 1 104 ? 15.18 5.746 18.594 1 63.59 104 SER B C 1
ATOM 5392 O O . SER B 1 104 ? 15.828 5.023 19.359 1 63.59 104 SER B O 1
ATOM 5394 N N . CYS B 1 105 ? 15.711 6.023 17.266 1 54.03 105 CYS B N 1
ATOM 5395 C CA . CYS B 1 105 ? 17.141 5.984 16.969 1 54.03 105 CYS B CA 1
ATOM 5396 C C . CYS B 1 105 ? 17.938 6.68 18.062 1 54.03 105 CYS B C 1
ATOM 5398 O O . CYS B 1 105 ? 19.141 6.438 18.203 1 54.03 105 CYS B O 1
ATOM 5400 N N . SER B 1 106 ? 17.391 7.656 18.703 1 55.88 106 SER B N 1
ATOM 5401 C CA . SER B 1 106 ? 18.359 8.578 19.297 1 55.88 106 SER B CA 1
ATOM 5402 C C . SER B 1 106 ? 18.641 8.227 20.75 1 55.88 106 SER B C 1
ATOM 5404 O O . SER B 1 106 ? 19.484 8.859 21.391 1 55.88 106 SER B O 1
ATOM 5406 N N . SER B 1 107 ? 17.812 7.223 21.25 1 61.62 107 SER B N 1
ATOM 5407 C CA . SER B 1 107 ? 18.031 7.25 22.703 1 61.62 107 SER B CA 1
ATOM 5408 C C . SER B 1 107 ? 18.797 6.02 23.172 1 61.62 107 SER B C 1
ATOM 5410 O O . SER B 1 107 ? 18.562 4.91 22.688 1 61.62 107 SER B O 1
ATOM 5412 N N . ARG B 1 108 ? 19.922 6.207 23.828 1 75.94 108 ARG B N 1
ATOM 5413 C CA . ARG B 1 108 ? 20.656 5.145 24.516 1 75.94 108 ARG B CA 1
ATOM 5414 C C . ARG B 1 108 ? 19.734 4.344 25.422 1 75.94 108 ARG B C 1
ATOM 5416 O O . ARG B 1 108 ? 18.906 4.914 26.156 1 75.94 108 ARG B O 1
ATOM 5423 N N . VAL B 1 109 ? 19.719 2.973 25.188 1 84.06 109 VAL B N 1
ATOM 5424 C CA . VAL B 1 109 ? 18.891 2.086 26 1 84.06 109 VAL B CA 1
ATOM 5425 C C . VAL B 1 109 ? 19.375 2.084 27.438 1 84.06 109 VAL B C 1
ATOM 5427 O O . VAL B 1 109 ? 20.562 1.916 27.703 1 84.06 109 VAL B O 1
ATOM 5430 N N . THR B 1 110 ? 18.562 2.484 28.328 1 84.19 110 THR B N 1
ATOM 5431 C CA . THR B 1 110 ? 18.859 2.469 29.75 1 84.19 110 THR B CA 1
ATOM 5432 C C . THR B 1 110 ? 17.859 1.572 30.5 1 84.19 110 THR B C 1
ATOM 5434 O O . THR B 1 110 ? 16.922 1.06 29.906 1 84.19 110 THR B O 1
ATOM 5437 N N . LEU B 1 111 ? 18.172 1.282 31.734 1 84.69 111 LEU B N 1
ATOM 5438 C CA . LEU B 1 111 ? 17.328 0.442 32.562 1 84.69 111 LEU B CA 1
ATOM 5439 C C . LEU B 1 111 ? 15.945 1.07 32.75 1 84.69 111 LEU B C 1
ATOM 5441 O O . LEU B 1 111 ? 14.945 0.361 32.844 1 84.69 111 LEU B O 1
ATOM 5445 N N . GLU B 1 112 ? 15.883 2.332 32.719 1 81.75 112 GLU B N 1
ATOM 5446 C CA . GLU B 1 112 ? 14.633 3.041 32.969 1 81.75 112 GLU B CA 1
ATOM 5447 C C . GLU B 1 112 ? 13.789 3.156 31.703 1 81.75 112 GLU B C 1
ATOM 5449 O O . GLU B 1 112 ? 12.555 3.141 31.766 1 81.75 112 GLU B O 1
ATOM 5454 N N . ASN B 1 113 ? 14.484 3.127 30.578 1 84.12 113 ASN B N 1
ATOM 5455 C CA . ASN B 1 113 ? 13.727 3.488 29.391 1 84.12 113 ASN B CA 1
ATOM 5456 C C . ASN B 1 113 ? 13.609 2.312 28.422 1 84.12 113 ASN B C 1
ATOM 5458 O O . ASN B 1 113 ? 12.922 2.406 27.406 1 84.12 113 ASN B O 1
ATOM 5462 N N . PHE B 1 114 ? 14.219 1.156 28.75 1 85.94 114 PHE B N 1
ATOM 5463 C CA . PHE B 1 114 ? 14.305 0.098 27.766 1 85.94 114 PHE B CA 1
ATOM 5464 C C . PHE B 1 114 ? 12.922 -0.449 27.422 1 85.94 114 PHE B C 1
ATOM 5466 O O . PHE B 1 114 ? 12.672 -0.885 26.297 1 85.94 114 PHE B O 1
ATOM 5473 N N . GLN B 1 115 ? 12.039 -0.391 28.391 1 82.94 115 GLN B N 1
ATOM 5474 C CA . GLN B 1 115 ? 10.703 -0.922 28.141 1 82.94 115 GLN B CA 1
ATOM 5475 C C . GLN B 1 115 ? 9.922 -0.03 27.172 1 82.94 115 GLN B C 1
ATOM 5477 O O . GLN B 1 115 ? 9.023 -0.499 26.484 1 82.94 115 GLN B O 1
ATOM 5482 N N . LYS B 1 116 ? 10.32 1.164 27.125 1 80.19 116 LYS B N 1
ATOM 5483 C CA . LYS B 1 116 ? 9.633 2.111 26.266 1 80.19 116 LYS B CA 1
ATOM 5484 C C . LYS B 1 116 ? 10.281 2.154 24.875 1 80.19 116 LYS B C 1
ATOM 5486 O O . LYS B 1 116 ? 9.609 2.422 23.875 1 80.19 116 LYS B O 1
ATOM 5491 N N . VAL B 1 117 ? 11.516 1.856 24.875 1 85.62 117 VAL B N 1
ATOM 5492 C CA . VAL B 1 117 ? 12.273 2.059 23.656 1 85.62 117 VAL B CA 1
ATOM 5493 C C . VAL B 1 117 ? 12.297 0.764 22.844 1 85.62 117 VAL B C 1
ATOM 5495 O O . VAL B 1 117 ? 12.492 0.79 21.625 1 85.62 117 VAL B O 1
ATOM 5498 N N . LEU B 1 118 ? 12.047 -0.357 23.484 1 90.19 118 LEU B N 1
ATOM 5499 C CA . LEU B 1 118 ? 12.156 -1.636 22.797 1 90.19 118 LEU B CA 1
ATOM 5500 C C . LEU B 1 118 ? 10.781 -2.221 22.5 1 90.19 118 LEU B C 1
ATOM 5502 O O . LEU B 1 118 ? 9.992 -2.441 23.422 1 90.19 118 LEU B O 1
ATOM 5506 N N . GLN B 1 119 ? 10.539 -2.363 21.281 1 92.12 119 GLN B N 1
ATOM 5507 C CA . GLN B 1 119 ? 9.352 -3.088 20.828 1 92.12 119 GLN B CA 1
ATOM 5508 C C . GLN B 1 119 ? 9.68 -4.551 20.531 1 92.12 119 GLN B C 1
ATOM 5510 O O . GLN B 1 119 ? 10.766 -4.863 20.062 1 92.12 119 GLN B O 1
ATOM 5515 N N . PHE B 1 120 ? 8.805 -5.43 20.922 1 93.88 120 PHE B N 1
ATOM 5516 C CA . PHE B 1 120 ? 9.07 -6.844 20.672 1 93.88 120 PHE B CA 1
ATOM 5517 C C . PHE B 1 120 ? 7.824 -7.551 20.156 1 93.88 120 PHE B C 1
ATOM 5519 O O . PHE B 1 120 ? 6.727 -6.996 20.203 1 93.88 120 PHE B O 1
ATOM 5526 N N . GLY B 1 121 ? 7.996 -8.711 19.609 1 93.94 121 GLY B N 1
ATOM 5527 C CA . GLY B 1 121 ? 6.887 -9.492 19.094 1 93.94 121 GLY B CA 1
ATOM 5528 C C . GLY B 1 121 ? 7.324 -10.812 18.484 1 93.94 121 GLY B C 1
ATOM 5529 O O . GLY B 1 121 ? 8.508 -11.141 18.484 1 93.94 121 GLY B O 1
ATOM 5530 N N . SER B 1 122 ? 6.316 -11.5 18.141 1 93.56 122 SER B N 1
ATOM 5531 C CA . SER B 1 122 ? 6.562 -12.797 17.516 1 93.56 122 SER B CA 1
ATOM 5532 C C . SER B 1 122 ? 5.941 -12.875 16.125 1 93.56 122 SER B C 1
ATOM 5534 O O . SER B 1 122 ? 4.934 -12.219 15.859 1 93.56 122 SER B O 1
ATOM 5536 N N . LEU B 1 123 ? 6.582 -13.477 15.305 1 91.5 123 LEU B N 1
ATOM 5537 C CA . LEU B 1 123 ? 6.098 -13.805 13.969 1 91.5 123 LEU B CA 1
ATOM 5538 C C . LEU B 1 123 ? 5.965 -15.32 13.797 1 91.5 123 LEU B C 1
ATOM 5540 O O . LEU B 1 123 ? 6.949 -16.047 13.93 1 91.5 123 LEU B O 1
ATOM 5544 N N . LYS B 1 124 ? 4.754 -15.734 13.539 1 87.56 124 LYS B N 1
ATOM 5545 C CA . LYS B 1 124 ? 4.508 -17.172 13.414 1 87.56 124 LYS B CA 1
ATOM 5546 C C . LYS B 1 124 ? 3.934 -17.5 12.039 1 87.56 124 LYS B C 1
ATOM 5548 O O . LYS B 1 124 ? 3.127 -16.75 11.492 1 87.56 124 LYS B O 1
ATOM 5553 N N . GLY B 1 125 ? 4.332 -18.656 11.57 1 80.06 125 GLY B N 1
ATOM 5554 C CA . GLY B 1 125 ? 3.795 -19.125 10.305 1 80.06 125 GLY B CA 1
ATOM 5555 C C . GLY B 1 125 ? 4.375 -18.391 9.102 1 80.06 125 GLY B C 1
ATOM 5556 O O . GLY B 1 125 ? 5.547 -18.016 9.109 1 80.06 125 GLY B O 1
ATOM 5557 N N . GLU B 1 126 ? 3.516 -18.297 8.062 1 87.06 126 GLU B N 1
ATOM 5558 C CA . GLU B 1 126 ? 3.961 -17.625 6.848 1 87.06 126 GLU B CA 1
ATOM 5559 C C . GLU B 1 126 ? 4.016 -16.109 7.051 1 87.06 126 GLU B C 1
ATOM 5561 O O . GLU B 1 126 ? 3.098 -15.523 7.625 1 87.06 126 GLU B O 1
ATOM 5566 N N . VAL B 1 127 ? 5.055 -15.539 6.613 1 90.06 127 VAL B N 1
ATOM 5567 C CA . VAL B 1 127 ? 5.355 -14.125 6.855 1 90.06 127 VAL B CA 1
ATOM 5568 C C . VAL B 1 127 ? 4.195 -13.258 6.375 1 90.06 127 VAL B C 1
ATOM 5570 O O . VAL B 1 127 ? 3.787 -12.32 7.062 1 90.06 127 VAL B O 1
ATOM 5573 N N . THR B 1 128 ? 3.654 -13.547 5.211 1 91.25 128 THR B N 1
ATOM 5574 C CA . THR B 1 128 ? 2.586 -12.727 4.645 1 91.25 128 THR B CA 1
ATOM 5575 C C . THR B 1 128 ? 1.307 -12.867 5.465 1 91.25 128 THR B C 1
ATOM 5577 O O . THR B 1 128 ? 0.573 -11.898 5.652 1 91.25 128 THR B O 1
ATOM 5580 N N . GLU B 1 129 ? 1.054 -14.047 5.93 1 90.88 129 GLU B N 1
ATOM 5581 C CA . GLU B 1 129 ? -0.126 -14.273 6.762 1 90.88 129 GLU B CA 1
ATOM 5582 C C . GLU B 1 129 ? -0.01 -13.531 8.094 1 90.88 129 GLU B C 1
ATOM 5584 O O . GLU B 1 129 ? -0.974 -12.914 8.547 1 90.88 129 GLU B O 1
ATOM 5589 N N . SER B 1 130 ? 1.104 -13.672 8.688 1 91.81 130 SER B N 1
ATOM 5590 C CA . SER B 1 130 ? 1.35 -13 9.961 1 91.81 130 SER B CA 1
ATOM 5591 C C . SER B 1 130 ? 1.197 -11.492 9.828 1 91.81 130 SER B C 1
ATOM 5593 O O . SER B 1 130 ? 0.572 -10.844 10.672 1 91.81 130 SER B O 1
ATOM 5595 N N . LEU B 1 131 ? 1.811 -10.961 8.781 1 93.44 131 LEU B N 1
ATOM 5596 C CA . LEU B 1 131 ? 1.727 -9.523 8.531 1 93.44 131 LEU B CA 1
ATOM 5597 C C . LEU B 1 131 ? 0.283 -9.102 8.281 1 93.44 131 LEU B C 1
ATOM 5599 O O . LEU B 1 131 ? -0.169 -8.078 8.805 1 93.44 131 LEU B O 1
ATOM 5603 N N . MET B 1 132 ? -0.382 -9.852 7.473 1 93.5 132 MET B N 1
ATOM 5604 C CA . MET B 1 132 ? -1.771 -9.555 7.137 1 93.5 132 MET B CA 1
ATOM 5605 C C . MET B 1 132 ? -2.637 -9.508 8.391 1 93.5 132 MET B C 1
ATOM 5607 O O . MET B 1 132 ? -3.416 -8.57 8.578 1 93.5 132 MET B O 1
ATOM 5611 N N . GLN B 1 133 ? -2.473 -10.477 9.258 1 91.31 133 GLN B N 1
ATOM 5612 C CA . GLN B 1 133 ? -3.266 -10.539 10.484 1 91.31 133 GLN B CA 1
ATOM 5613 C C . GLN B 1 133 ? -2.943 -9.375 11.414 1 91.31 133 GLN B C 1
ATOM 5615 O O . GLN B 1 133 ? -3.844 -8.766 11.992 1 91.31 133 GLN B O 1
ATOM 5620 N N . LEU B 1 134 ? -1.739 -9.125 11.477 1 93.5 134 LEU B N 1
ATOM 5621 C CA . LEU B 1 134 ? -1.294 -8.062 12.375 1 93.5 134 LEU B CA 1
ATOM 5622 C C . LEU B 1 134 ? -1.822 -6.707 11.906 1 93.5 134 LEU B C 1
ATOM 5624 O O . LEU B 1 134 ? -2.385 -5.949 12.703 1 93.5 134 LEU B O 1
ATOM 5628 N N . VAL B 1 135 ? -1.629 -6.387 10.688 1 94.75 135 VAL B N 1
ATOM 5629 C CA . VAL B 1 135 ? -2.02 -5.078 10.164 1 94.75 135 VAL B CA 1
ATOM 5630 C C . VAL B 1 135 ? -3.541 -4.973 10.125 1 94.75 135 VAL B C 1
ATOM 5632 O O . VAL B 1 135 ? -4.109 -3.945 10.5 1 94.75 135 VAL B O 1
ATOM 5635 N N . SER B 1 136 ? -4.215 -6.012 9.711 1 92.62 136 SER B N 1
ATOM 5636 C CA . SER B 1 136 ? -5.66 -5.965 9.523 1 92.62 136 SER B CA 1
ATOM 5637 C C . SER B 1 136 ? -6.391 -5.961 10.867 1 92.62 136 SER B C 1
ATOM 5639 O O . SER B 1 136 ? -7.41 -5.293 11.023 1 92.62 136 SER B O 1
ATOM 5641 N N . LYS B 1 137 ? -5.84 -6.668 11.812 1 91.06 137 LYS B N 1
ATOM 5642 C CA . LYS B 1 137 ? -6.617 -6.891 13.031 1 91.06 137 LYS B CA 1
ATOM 5643 C C . LYS B 1 137 ? -6.199 -5.922 14.133 1 91.06 137 LYS B C 1
ATOM 5645 O O . LYS B 1 137 ? -6.949 -5.699 15.086 1 91.06 137 LYS B O 1
ATOM 5650 N N . VAL B 1 138 ? -5.039 -5.383 14 1 93.25 138 VAL B N 1
ATOM 5651 C CA . VAL B 1 138 ? -4.578 -4.523 15.086 1 93.25 138 VAL B CA 1
ATOM 5652 C C . VAL B 1 138 ? -4.312 -3.115 14.555 1 93.25 138 VAL B C 1
ATOM 5654 O O . VAL B 1 138 ? -5.09 -2.191 14.82 1 93.25 138 VAL B O 1
ATOM 5657 N N . TYR B 1 139 ? -3.367 -2.955 13.664 1 93.62 139 TYR B N 1
ATOM 5658 C CA . TYR B 1 139 ? -2.881 -1.638 13.273 1 93.62 139 TYR B CA 1
ATOM 5659 C C . TYR B 1 139 ? -3.951 -0.87 12.508 1 93.62 139 TYR B C 1
ATOM 5661 O O . TYR B 1 139 ? -4.133 0.331 12.711 1 93.62 139 TYR B O 1
ATOM 5669 N N . SER B 1 140 ? -4.641 -1.508 11.602 1 92.75 140 SER B N 1
ATOM 5670 C CA . SER B 1 140 ? -5.652 -0.825 10.805 1 92.75 140 SER B CA 1
ATOM 5671 C C . SER B 1 140 ? -6.754 -0.248 11.68 1 92.75 140 SER B C 1
ATOM 5673 O O . SER B 1 140 ? -7.188 0.889 11.477 1 92.75 140 SER B O 1
ATOM 5675 N N . LEU B 1 141 ? -7.121 -1.028 12.656 1 90.06 141 LEU B N 1
ATOM 5676 C CA . LEU B 1 141 ? -8.203 -0.589 13.531 1 90.06 141 LEU B CA 1
ATOM 5677 C C . LEU B 1 141 ? -7.762 0.597 14.391 1 90.06 141 LEU B C 1
ATOM 5679 O O . LEU B 1 141 ? -8.555 1.508 14.641 1 90.06 141 LEU B O 1
ATOM 5683 N N . LEU B 1 142 ? -6.535 0.553 14.789 1 90.88 142 LEU B N 1
ATOM 5684 C CA . LEU B 1 142 ? -5.996 1.668 15.555 1 90.88 142 LEU B CA 1
ATOM 5685 C C . LEU B 1 142 ? -5.883 2.92 14.695 1 90.88 142 LEU B C 1
ATOM 5687 O O . LEU B 1 142 ? -6.145 4.027 15.164 1 90.88 142 LEU B O 1
ATOM 5691 N N . ILE B 1 143 ? -5.531 2.768 13.492 1 90.5 143 ILE B N 1
ATOM 5692 C CA . ILE B 1 143 ? -5.328 3.879 12.57 1 90.5 143 ILE B CA 1
ATOM 5693 C C . ILE B 1 143 ? -6.676 4.48 12.18 1 90.5 143 ILE B C 1
ATOM 5695 O O . ILE B 1 143 ? -6.855 5.699 12.234 1 90.5 143 ILE B O 1
ATOM 5699 N N . PHE B 1 144 ? -7.641 3.662 11.852 1 88.88 144 PHE B N 1
ATOM 5700 C CA . PHE B 1 144 ? -8.961 4.141 11.438 1 88.88 144 PHE B CA 1
ATOM 5701 C C . PHE B 1 144 ? -9.688 4.785 12.609 1 88.88 144 PHE B C 1
ATOM 5703 O O . PHE B 1 144 ? -10.477 5.715 12.422 1 88.88 144 PHE B O 1
ATOM 5710 N N . GLY B 1 145 ? -9.398 4.27 13.766 1 85.19 145 GLY B N 1
ATOM 5711 C CA . GLY B 1 145 ? -10.086 4.766 14.945 1 85.19 145 GLY B CA 1
ATOM 5712 C C . GLY B 1 145 ? -9.477 6.035 15.508 1 85.19 145 GLY B C 1
ATOM 5713 O O . GLY B 1 145 ? -10.078 6.695 16.359 1 85.19 145 GLY B O 1
ATOM 5714 N N . ASN B 1 146 ? -8.297 6.461 15.016 1 84 146 ASN B N 1
ATOM 5715 C CA . ASN B 1 146 ? -7.629 7.652 15.523 1 84 146 ASN B CA 1
ATOM 5716 C C . ASN B 1 146 ? -8.312 8.93 15.039 1 84 146 ASN B C 1
ATOM 5718 O O . ASN B 1 146 ? -8.359 9.195 13.836 1 84 146 ASN B O 1
ATOM 5722 N N . LYS B 1 147 ? -8.812 9.812 15.922 1 82.12 147 LYS B N 1
ATOM 5723 C CA . LYS B 1 147 ? -9.555 11.023 15.578 1 82.12 147 LYS B CA 1
ATOM 5724 C C . LYS B 1 147 ? -8.695 12.273 15.766 1 82.12 147 LYS B C 1
ATOM 5726 O O . LYS B 1 147 ? -9.156 13.391 15.508 1 82.12 147 LYS B O 1
ATOM 5731 N N . THR B 1 148 ? -7.438 12.078 16.109 1 80.88 148 THR B N 1
ATOM 5732 C CA . THR B 1 148 ? -6.582 13.227 16.406 1 80.88 148 THR B CA 1
ATOM 5733 C C . THR B 1 148 ? -5.883 13.711 15.141 1 80.88 148 THR B C 1
ATOM 5735 O O . THR B 1 148 ? -5.418 14.859 15.086 1 80.88 148 THR B O 1
ATOM 5738 N N . TRP B 1 149 ? -5.895 12.891 14.133 1 82.19 149 TRP B N 1
ATOM 5739 C CA . TRP B 1 149 ? -5.176 13.242 12.914 1 82.19 149 TRP B CA 1
ATOM 5740 C C . TRP B 1 149 ? -6.016 14.164 12.039 1 82.19 149 TRP B C 1
ATOM 5742 O O . TRP B 1 149 ? -7.242 14.055 12.008 1 82.19 149 TRP B O 1
ATOM 5752 N N . PRO B 1 150 ? -5.262 15.078 11.367 1 82.5 150 PRO B N 1
ATOM 5753 C CA . PRO B 1 150 ? -5.996 15.891 10.391 1 82.5 150 PRO B CA 1
ATOM 5754 C C . PRO B 1 150 ? -6.68 15.047 9.32 1 82.5 150 PRO B C 1
ATOM 5756 O O . PRO B 1 150 ? -6.113 14.062 8.844 1 82.5 150 PRO B O 1
ATOM 5759 N N . ASP B 1 151 ? -7.852 15.453 8.922 1 78.94 151 ASP B N 1
ATOM 5760 C CA . ASP B 1 151 ? -8.711 14.664 8.039 1 78.94 151 ASP B CA 1
ATOM 5761 C C . ASP B 1 151 ? -8.055 14.469 6.672 1 78.94 151 ASP B C 1
ATOM 5763 O O . ASP B 1 151 ? -8.141 13.391 6.086 1 78.94 151 ASP B O 1
ATOM 5767 N N . SER B 1 152 ? -7.422 15.484 6.23 1 77.62 152 SER B N 1
ATOM 5768 C CA . SER B 1 152 ? -6.852 15.406 4.887 1 77.62 152 SER B CA 1
ATOM 5769 C C . SER B 1 152 ? -5.73 14.375 4.824 1 77.62 152 SER B C 1
ATOM 5771 O O . SER B 1 152 ? -5.672 13.57 3.893 1 77.62 152 SER B O 1
ATOM 5773 N N . ILE B 1 153 ? -4.91 14.375 5.844 1 75.75 153 ILE B N 1
ATOM 5774 C CA . ILE B 1 153 ? -3.77 13.469 5.875 1 75.75 153 ILE B CA 1
ATOM 5775 C C . ILE B 1 153 ? -4.25 12.047 6.152 1 75.75 153 ILE B C 1
ATOM 5777 O O . ILE B 1 153 ? -3.783 11.094 5.52 1 75.75 153 ILE B O 1
ATOM 5781 N N . LYS B 1 154 ? -5.211 11.945 6.918 1 84.5 154 LYS B N 1
ATOM 5782 C CA . LYS B 1 154 ? -5.742 10.641 7.285 1 84.5 154 LYS B CA 1
ATOM 5783 C C . LYS B 1 154 ? -6.445 9.984 6.098 1 84.5 154 LYS B C 1
ATOM 5785 O O . LYS B 1 154 ? -6.34 8.773 5.898 1 84.5 154 LYS B O 1
ATOM 5790 N N . LYS B 1 155 ? -7.043 10.836 5.309 1 86.25 155 LYS B N 1
ATOM 5791 C CA . LYS B 1 155 ? -7.781 10.344 4.148 1 86.25 155 LYS B CA 1
ATOM 5792 C C . LYS B 1 155 ? -6.848 9.656 3.154 1 86.25 155 LYS B C 1
ATOM 5794 O O . LYS B 1 155 ? -7.109 8.531 2.721 1 86.25 155 LYS B O 1
ATOM 5799 N N . ASP B 1 156 ? -5.844 10.32 2.82 1 87.62 156 ASP B N 1
ATOM 5800 C CA . ASP B 1 156 ? -4.895 9.812 1.836 1 87.62 156 ASP B CA 1
ATOM 5801 C C . ASP B 1 156 ? -4.23 8.523 2.328 1 87.62 156 ASP B C 1
ATOM 5803 O O . ASP B 1 156 ? -4.078 7.57 1.567 1 87.62 156 ASP B O 1
ATOM 5807 N N . PHE B 1 157 ? -3.926 8.539 3.523 1 92 157 PHE B N 1
ATOM 5808 C CA . PHE B 1 157 ? -3.221 7.371 4.039 1 92 157 PHE B CA 1
ATOM 5809 C C . PHE B 1 157 ? -4.164 6.18 4.168 1 92 157 PHE B C 1
ATOM 5811 O O . PHE B 1 157 ? -3.77 5.039 3.926 1 92 157 PHE B O 1
ATOM 5818 N N . SER B 1 158 ? -5.367 6.434 4.637 1 93.38 158 SER B N 1
ATOM 5819 C CA . SER B 1 158 ? -6.34 5.352 4.773 1 93.38 158 SER B CA 1
ATOM 5820 C C . SER B 1 158 ? -6.566 4.641 3.441 1 93.38 158 SER B C 1
ATOM 5822 O O . SER B 1 158 ? -6.699 3.418 3.398 1 93.38 158 SER B O 1
ATOM 5824 N N . SER B 1 159 ? -6.605 5.387 2.393 1 94.31 159 SER B N 1
ATOM 5825 C CA . SER B 1 159 ? -6.758 4.809 1.062 1 94.31 159 SER B CA 1
ATOM 5826 C C . SER B 1 159 ? -5.578 3.904 0.715 1 94.31 159 SER B C 1
ATOM 5828 O O . SER B 1 159 ? -5.766 2.814 0.172 1 94.31 159 SER B O 1
ATOM 5830 N N . GLN B 1 160 ? -4.371 4.359 1.017 1 94.38 160 GLN B N 1
ATOM 5831 C CA . GLN B 1 160 ? -3.168 3.578 0.749 1 94.38 160 GLN B CA 1
ATOM 5832 C C . GLN B 1 160 ? -3.137 2.311 1.598 1 94.38 160 GLN B C 1
ATOM 5834 O O . GLN B 1 160 ? -2.664 1.267 1.146 1 94.38 160 GLN B O 1
ATOM 5839 N N . LEU B 1 161 ? -3.58 2.439 2.812 1 95.56 161 LEU B N 1
ATOM 5840 C CA . LEU B 1 161 ? -3.619 1.289 3.709 1 95.56 161 LEU B CA 1
ATOM 5841 C C . LEU B 1 161 ? -4.555 0.213 3.17 1 95.56 161 LEU B C 1
ATOM 5843 O O . LEU B 1 161 ? -4.211 -0.971 3.17 1 95.56 161 LEU B O 1
ATOM 5847 N N . HIS B 1 162 ? -5.754 0.612 2.699 1 96.31 162 HIS B N 1
ATOM 5848 C CA . HIS B 1 162 ? -6.684 -0.337 2.1 1 96.31 162 HIS B CA 1
ATOM 5849 C C . HIS B 1 162 ? -6.078 -0.999 0.867 1 96.31 162 HIS B C 1
ATOM 5851 O O . HIS B 1 162 ? -6.207 -2.211 0.682 1 96.31 162 HIS B O 1
ATOM 5857 N N . LYS B 1 163 ? -5.477 -0.197 0.025 1 95.88 163 LYS B N 1
ATOM 5858 C CA . LYS B 1 163 ? -4.84 -0.735 -1.173 1 95.88 163 LYS B CA 1
ATOM 5859 C C . LYS B 1 163 ? -3.773 -1.767 -0.813 1 95.88 163 LYS B C 1
ATOM 5861 O O . LYS B 1 163 ? -3.67 -2.812 -1.457 1 95.88 163 LYS B O 1
ATOM 5866 N N . PHE B 1 164 ? -3.061 -1.45 0.161 1 96.38 164 PHE B N 1
ATOM 5867 C CA . PHE B 1 164 ? -2.006 -2.355 0.599 1 96.38 164 PHE B CA 1
ATOM 5868 C C . PHE B 1 164 ? -2.596 -3.648 1.148 1 96.38 164 PHE B C 1
ATOM 5870 O O . PHE B 1 164 ? -2.146 -4.742 0.797 1 96.38 164 PHE B O 1
ATOM 5877 N N . LEU B 1 165 ? -3.535 -3.521 2.078 1 96.75 165 LEU B N 1
ATOM 5878 C CA . LEU B 1 165 ? -4.152 -4.695 2.686 1 96.75 165 LEU B CA 1
ATOM 5879 C C . LEU B 1 165 ? -4.809 -5.574 1.627 1 96.75 165 LEU B C 1
ATOM 5881 O O . LEU B 1 165 ? -4.75 -6.805 1.711 1 96.75 165 LEU B O 1
ATOM 5885 N N . ALA B 1 166 ? -5.43 -4.973 0.625 1 96.69 166 ALA B N 1
ATOM 5886 C CA . ALA B 1 166 ? -6.023 -5.723 -0.477 1 96.69 166 ALA B CA 1
ATOM 5887 C C . ALA B 1 166 ? -4.957 -6.492 -1.256 1 96.69 166 ALA B C 1
ATOM 5889 O O . ALA B 1 166 ? -5.125 -7.676 -1.546 1 96.69 166 ALA B O 1
ATOM 5890 N N . SER B 1 167 ? -3.855 -5.812 -1.546 1 95.69 167 SER B N 1
ATOM 5891 C CA . SER B 1 167 ? -2.756 -6.434 -2.279 1 95.69 167 SER B CA 1
ATOM 5892 C C . SER B 1 167 ? -2.111 -7.551 -1.466 1 95.69 167 SER B C 1
ATOM 5894 O O . SER B 1 167 ? -1.75 -8.594 -2.012 1 95.69 167 SER B O 1
ATOM 5896 N N . LEU B 1 168 ? -1.965 -7.242 -0.191 1 95.5 168 LEU B N 1
ATOM 5897 C CA . LEU B 1 168 ? -1.371 -8.234 0.702 1 95.5 168 LEU B CA 1
ATOM 5898 C C . LEU B 1 168 ? -2.248 -9.477 0.795 1 95.5 168 LEU B C 1
ATOM 5900 O O . LEU B 1 168 ? -1.747 -10.602 0.733 1 95.5 168 LEU B O 1
ATOM 5904 N N . THR B 1 169 ? -3.512 -9.328 0.931 1 95.06 169 THR B N 1
ATOM 5905 C CA . THR B 1 169 ? -4.453 -10.438 0.991 1 95.06 169 THR B CA 1
ATOM 5906 C C . THR B 1 169 ? -4.414 -11.25 -0.304 1 95.06 169 THR B C 1
ATOM 5908 O O . THR B 1 169 ? -4.344 -12.477 -0.273 1 95.06 169 THR B O 1
ATOM 5911 N N . GLU B 1 170 ? -4.484 -10.539 -1.393 1 93.44 170 GLU B N 1
ATOM 5912 C CA . GLU B 1 170 ? -4.438 -11.203 -2.693 1 93.44 170 GLU B CA 1
ATOM 5913 C C . GLU B 1 170 ? -3.154 -12.008 -2.852 1 93.44 170 GLU B C 1
ATOM 5915 O O . GLU B 1 170 ? -3.191 -13.156 -3.312 1 93.44 170 GLU B O 1
ATOM 5920 N N . PHE B 1 171 ? -2.055 -11.445 -2.527 1 92.38 171 PHE B N 1
ATOM 5921 C CA . PHE B 1 171 ? -0.758 -12.094 -2.664 1 92.38 171 PHE B CA 1
ATOM 5922 C C . PHE B 1 171 ? -0.688 -13.352 -1.804 1 92.38 171 PHE B C 1
ATOM 5924 O O . PHE B 1 171 ? -0.25 -14.406 -2.268 1 92.38 171 PHE B O 1
ATOM 5931 N N . HIS B 1 172 ? -1.092 -13.242 -0.545 1 90.94 172 HIS B N 1
ATOM 5932 C CA . HIS B 1 172 ? -1.029 -14.359 0.384 1 90.94 172 HIS B CA 1
ATOM 5933 C C . HIS B 1 172 ? -1.838 -15.547 -0.129 1 90.94 172 HIS B C 1
ATOM 5935 O O . HIS B 1 172 ? -1.334 -16.672 -0.181 1 90.94 172 HIS B O 1
ATOM 5941 N N . TYR B 1 173 ? -3.023 -15.352 -0.581 1 89.94 173 TYR B N 1
ATOM 5942 C CA . TYR B 1 173 ? -3.91 -16.453 -0.94 1 89.94 173 TYR B CA 1
ATOM 5943 C C . TYR B 1 173 ? -3.619 -16.953 -2.352 1 89.94 173 TYR B C 1
ATOM 5945 O O . TYR B 1 173 ? -3.922 -18.094 -2.689 1 89.94 173 TYR B O 1
ATOM 5953 N N . LYS B 1 174 ? -3.053 -16.094 -3.168 1 87.12 174 LYS B N 1
ATOM 5954 C CA . LYS B 1 174 ? -2.621 -16.531 -4.488 1 87.12 174 LYS B CA 1
ATOM 5955 C C . LYS B 1 174 ? -1.556 -17.625 -4.383 1 87.12 174 LYS B C 1
ATOM 5957 O O . LYS B 1 174 ? -1.459 -18.484 -5.25 1 87.12 174 LYS B O 1
ATOM 5962 N N . GLN B 1 175 ? -0.774 -17.5 -3.314 1 83.75 175 GLN B N 1
ATOM 5963 C CA . GLN B 1 175 ? 0.277 -18.484 -3.102 1 83.75 175 GLN B CA 1
ATOM 5964 C C . GLN B 1 175 ? -0.314 -19.875 -2.881 1 83.75 175 GLN B C 1
ATOM 5966 O O . GLN B 1 175 ? 0.304 -20.891 -3.236 1 83.75 175 GLN B O 1
ATOM 5971 N N . ILE B 1 176 ? -1.5 -19.953 -2.332 1 81.94 176 ILE B N 1
ATOM 5972 C CA . ILE B 1 176 ? -2.137 -21.25 -2.094 1 81.94 176 ILE B CA 1
ATOM 5973 C C . ILE B 1 176 ? -3.254 -21.469 -3.113 1 81.94 176 ILE B C 1
ATOM 5975 O O . ILE B 1 176 ? -4.164 -22.266 -2.881 1 81.94 176 ILE B O 1
ATOM 5979 N N . ARG B 1 177 ? -3.346 -20.688 -4.16 1 81.69 177 ARG B N 1
ATOM 5980 C CA . ARG B 1 177 ? -4.234 -20.812 -5.312 1 81.69 177 ARG B CA 1
ATOM 5981 C C . ARG B 1 177 ? -5.688 -20.578 -4.91 1 81.69 177 ARG B C 1
ATOM 5983 O O . ARG B 1 177 ? -6.578 -21.328 -5.332 1 81.69 177 ARG B O 1
ATOM 5990 N N . GLN B 1 178 ? -5.852 -19.609 -4.023 1 87.56 178 GLN B N 1
ATOM 5991 C CA . GLN B 1 178 ? -7.191 -19.219 -3.605 1 87.56 178 GLN B CA 1
ATOM 5992 C C . GLN B 1 178 ? -7.434 -17.734 -3.859 1 87.56 178 GLN B C 1
ATOM 5994 O O . GLN B 1 178 ? -6.504 -16.922 -3.783 1 87.56 178 GLN B O 1
ATOM 5999 N N . THR B 1 179 ? -8.625 -17.469 -4.246 1 90.69 179 THR B N 1
ATOM 6000 C CA . THR B 1 179 ? -9.023 -16.062 -4.41 1 90.69 179 THR B CA 1
ATOM 6001 C C . THR B 1 179 ? -9.891 -15.609 -3.238 1 90.69 179 THR B C 1
ATOM 6003 O O . THR B 1 179 ? -11.039 -16.031 -3.109 1 90.69 179 THR B O 1
ATOM 6006 N N . ILE B 1 180 ? -9.305 -14.867 -2.41 1 93.75 180 ILE B N 1
ATOM 6007 C CA . ILE B 1 180 ? -10.023 -14.352 -1.251 1 93.75 180 ILE B CA 1
ATOM 6008 C C . ILE B 1 180 ? -10.125 -12.828 -1.347 1 93.75 180 ILE B C 1
ATOM 6010 O O . ILE B 1 180 ? -9.148 -12.156 -1.685 1 93.75 180 ILE B O 1
ATOM 6014 N N . LEU B 1 181 ? -11.297 -12.289 -1.158 1 95.5 181 LEU B N 1
ATOM 6015 C CA . LEU B 1 181 ? -11.539 -10.859 -1.259 1 95.5 181 LEU B CA 1
ATOM 6016 C C . LEU B 1 181 ? -11.266 -10.164 0.071 1 95.5 181 LEU B C 1
ATOM 6018 O O . LEU B 1 181 ? -11.656 -10.664 1.129 1 95.5 181 LEU B O 1
ATOM 6022 N N . TYR B 1 182 ? -10.547 -9 0.002 1 96.25 182 TYR B N 1
ATOM 6023 C CA . TYR B 1 182 ? -10.273 -8.18 1.175 1 96.25 182 TYR B CA 1
ATOM 6024 C C . TYR B 1 182 ? -11.516 -7.402 1.599 1 96.25 182 TYR B C 1
ATOM 6026 O O . TYR B 1 182 ? -12.109 -6.672 0.795 1 96.25 182 TYR B O 1
ATOM 6034 N N . ILE B 1 183 ? -11.914 -7.543 2.85 1 94.75 183 ILE B N 1
ATOM 6035 C CA . ILE B 1 183 ? -13.062 -6.82 3.393 1 94.75 183 ILE B CA 1
ATOM 6036 C C . ILE B 1 183 ? -12.578 -5.766 4.387 1 94.75 183 ILE B C 1
ATOM 6038 O O . ILE B 1 183 ? -12.031 -6.098 5.438 1 94.75 183 ILE B O 1
ATOM 6042 N N . PRO B 1 184 ? -12.773 -4.516 4.051 1 93.19 184 PRO B N 1
ATOM 6043 C CA . PRO B 1 184 ? -12.328 -3.451 4.953 1 93.19 184 PRO B CA 1
ATOM 6044 C C . PRO B 1 184 ? -13.07 -3.463 6.293 1 93.19 184 PRO B C 1
ATOM 6046 O O . PRO B 1 184 ? -14.297 -3.551 6.32 1 93.19 184 PRO B O 1
ATOM 6049 N N . MET B 1 185 ? -12.375 -3.277 7.355 1 89 185 MET B N 1
ATOM 6050 C CA . MET B 1 185 ? -12.953 -3.287 8.695 1 89 185 MET B CA 1
ATOM 6051 C C . MET B 1 185 ? -13.32 -1.875 9.141 1 89 185 MET B C 1
ATOM 6053 O O . MET B 1 185 ? -13.953 -1.691 10.18 1 89 185 MET B O 1
ATOM 6057 N N . GLU B 1 186 ? -12.938 -0.883 8.352 1 88.69 186 GLU B N 1
ATOM 6058 C CA . GLU B 1 186 ? -13.219 0.514 8.672 1 88.69 186 GLU B CA 1
ATOM 6059 C C . GLU B 1 186 ? -14.711 0.765 8.805 1 88.69 186 GLU B C 1
ATOM 6061 O O . GLU B 1 186 ? -15.133 1.7 9.492 1 88.69 186 GLU B O 1
ATOM 6066 N N . THR B 1 187 ? -15.539 -0.046 8.172 1 87.06 187 THR B N 1
ATOM 6067 C CA . THR B 1 187 ? -16.984 0.165 8.148 1 87.06 187 THR B CA 1
ATOM 6068 C C . THR B 1 187 ? -17.656 -0.514 9.336 1 87.06 187 THR B C 1
ATOM 6070 O O . THR B 1 187 ? -18.844 -0.343 9.562 1 87.06 187 THR B O 1
ATOM 6073 N N . GLU B 1 188 ? -16.781 -1.178 10.078 1 83.69 188 GLU B N 1
ATOM 6074 C CA . GLU B 1 188 ? -17.344 -1.89 11.219 1 83.69 188 GLU B CA 1
ATOM 6075 C C . GLU B 1 188 ? -17.891 -0.916 12.266 1 83.69 188 GLU B C 1
ATOM 6077 O O . GLU B 1 188 ? -17.203 0.047 12.633 1 83.69 188 GLU B O 1
ATOM 6082 N N . GLY B 1 189 ? -19.094 -1.073 12.68 1 80.56 189 GLY B N 1
ATOM 6083 C CA . GLY B 1 189 ? -19.703 -0.248 13.711 1 80.56 189 GLY B CA 1
ATOM 6084 C C . GLY B 1 189 ? -20.438 0.959 13.156 1 80.56 189 GLY B C 1
ATOM 6085 O O . GLY B 1 189 ? -21.047 1.722 13.906 1 80.56 189 GLY B O 1
ATOM 6086 N N . ILE B 1 190 ? -20.312 1.183 11.898 1 88.69 190 ILE B N 1
ATOM 6087 C CA . ILE B 1 190 ? -21 2.305 11.266 1 88.69 190 ILE B CA 1
ATOM 6088 C C . ILE B 1 190 ? -22.188 1.795 10.461 1 88.69 190 ILE B C 1
ATOM 6090 O O . ILE B 1 190 ? -22.094 0.757 9.797 1 88.69 190 ILE B O 1
ATOM 6094 N N . THR B 1 191 ? -23.188 2.416 10.633 1 93.19 191 THR B N 1
ATOM 6095 C CA . THR B 1 191 ? -24.359 2.02 9.867 1 93.19 191 THR B CA 1
ATOM 6096 C C . THR B 1 191 ? -24.188 2.332 8.383 1 93.19 191 THR B C 1
ATOM 6098 O O . THR B 1 191 ? -23.391 3.201 8.023 1 93.19 191 THR B O 1
ATOM 6101 N N . GLU B 1 192 ? -24.859 1.61 7.594 1 94.56 192 GLU B N 1
ATOM 6102 C CA . GLU B 1 192 ? -24.75 1.78 6.148 1 94.56 192 GLU B CA 1
ATOM 6103 C C . GLU B 1 192 ? -25.156 3.191 5.727 1 94.56 192 GLU B C 1
ATOM 6105 O O . GLU B 1 192 ? -24.516 3.783 4.848 1 94.56 192 GLU B O 1
ATOM 6110 N N . GLU B 1 193 ? -26.141 3.758 6.418 1 94.44 193 GLU B N 1
ATOM 6111 C CA . GLU B 1 193 ? -26.625 5.094 6.086 1 94.44 193 GLU B CA 1
ATOM 6112 C C . GLU B 1 193 ? -25.594 6.16 6.453 1 94.44 193 GLU B C 1
ATOM 6114 O O . GLU B 1 193 ? -25.375 7.105 5.691 1 94.44 193 GLU B O 1
ATOM 6119 N N . GLU B 1 194 ? -25.016 5.934 7.52 1 94.44 194 GLU B N 1
ATOM 6120 C CA . GLU B 1 194 ? -23.984 6.867 7.965 1 94.44 194 GLU B CA 1
ATOM 6121 C C . GLU B 1 194 ? -22.766 6.816 7.055 1 94.44 194 GLU B C 1
ATOM 6123 O O . GLU B 1 194 ? -22.172 7.852 6.734 1 94.44 194 GLU B O 1
ATOM 6128 N N . ALA B 1 195 ? -22.406 5.629 6.754 1 94.19 195 ALA B N 1
ATOM 6129 C CA . ALA B 1 195 ? -21.25 5.434 5.879 1 94.19 195 ALA B CA 1
ATOM 6130 C C . ALA B 1 195 ? -21.484 6.043 4.504 1 94.19 195 ALA B C 1
ATOM 6132 O O . ALA B 1 195 ? -20.562 6.594 3.891 1 94.19 195 ALA B O 1
ATOM 6133 N N . ALA B 1 196 ? -22.75 6 4.043 1 94.31 196 ALA B N 1
ATOM 6134 C CA . ALA B 1 196 ? -23.094 6.484 2.709 1 94.31 196 ALA B CA 1
ATOM 6135 C C . ALA B 1 196 ? -23.031 8.008 2.643 1 94.31 196 ALA B C 1
ATOM 6137 O O . ALA B 1 196 ? -22.875 8.578 1.561 1 94.31 196 ALA B O 1
ATOM 6138 N N . LYS B 1 197 ? -23.062 8.695 3.789 1 94.19 197 LYS B N 1
ATOM 6139 C CA . LYS B 1 197 ? -23.016 10.148 3.826 1 94.19 197 LYS B CA 1
ATOM 6140 C C . LYS B 1 197 ? -21.578 10.656 3.82 1 94.19 197 LYS B C 1
ATOM 6142 O O . LYS B 1 197 ? -21.312 11.82 3.494 1 94.19 197 LYS B O 1
ATOM 6147 N N . ASP B 1 198 ? -20.656 9.805 4.16 1 93.12 198 ASP B N 1
ATOM 6148 C CA . ASP B 1 198 ? -19.234 10.156 4.172 1 93.12 198 ASP B CA 1
ATOM 6149 C C . ASP B 1 198 ? -18.609 9.945 2.795 1 93.12 198 ASP B C 1
ATOM 6151 O O . ASP B 1 198 ? -18.172 8.836 2.465 1 93.12 198 ASP B O 1
ATOM 6155 N N . LYS B 1 199 ? -18.406 10.969 2.104 1 92.81 199 LYS B N 1
ATOM 6156 C CA . LYS B 1 199 ? -17.922 10.891 0.729 1 92.81 199 LYS B CA 1
ATOM 6157 C C . LYS B 1 199 ? -16.5 10.312 0.68 1 92.81 199 LYS B C 1
ATOM 6159 O O . LYS B 1 199 ? -16.156 9.594 -0.255 1 92.81 199 LYS B O 1
ATOM 6164 N N . ASP B 1 200 ? -15.703 10.664 1.647 1 92.25 200 ASP B N 1
ATOM 6165 C CA . ASP B 1 200 ? -14.336 10.148 1.691 1 92.25 200 ASP B CA 1
ATOM 6166 C C . ASP B 1 200 ? -14.328 8.641 1.917 1 92.25 200 ASP B C 1
ATOM 6168 O O . ASP B 1 200 ? -13.555 7.918 1.293 1 92.25 200 ASP B O 1
ATOM 6172 N N . LEU B 1 201 ? -15.156 8.203 2.762 1 93.44 201 LEU B N 1
ATOM 6173 C CA . LEU B 1 201 ? -15.266 6.777 3.031 1 93.44 201 LEU B CA 1
ATOM 6174 C C . LEU B 1 201 ? -15.75 6.027 1.794 1 93.44 201 LEU B C 1
ATOM 6176 O O . LEU B 1 201 ? -15.25 4.941 1.484 1 93.44 201 LEU B O 1
ATOM 6180 N N . ILE B 1 202 ? -16.734 6.562 1.047 1 95.25 202 ILE B N 1
ATOM 6181 C CA . ILE B 1 202 ? -17.25 5.953 -0.171 1 95.25 202 ILE B CA 1
ATOM 6182 C C . ILE B 1 202 ? -16.125 5.781 -1.187 1 95.25 202 ILE B C 1
ATOM 6184 O O . ILE B 1 202 ? -16.016 4.734 -1.833 1 95.25 202 ILE B O 1
ATOM 6188 N N . GLN B 1 203 ? -15.297 6.781 -1.272 1 94.81 203 GLN B N 1
ATOM 6189 C CA . GLN B 1 203 ? -14.188 6.727 -2.225 1 94.81 203 GLN B CA 1
ATOM 6190 C C . GLN B 1 203 ? -13.211 5.605 -1.868 1 94.81 203 GLN B C 1
ATOM 6192 O O . GLN B 1 203 ? -12.719 4.906 -2.752 1 94.81 203 GLN B O 1
ATOM 6197 N N . ARG B 1 204 ? -12.93 5.461 -0.625 1 95.31 204 ARG B N 1
ATOM 6198 C CA . ARG B 1 204 ? -12.016 4.406 -0.187 1 95.31 204 ARG B CA 1
ATOM 6199 C C . ARG B 1 204 ? -12.625 3.027 -0.431 1 95.31 204 ARG B C 1
ATOM 6201 O O . ARG B 1 204 ? -11.938 2.115 -0.892 1 95.31 204 ARG B O 1
ATOM 6208 N N . ILE B 1 205 ? -13.891 2.898 -0.173 1 96 205 ILE B N 1
ATOM 6209 C CA . ILE B 1 205 ? -14.586 1.629 -0.366 1 96 205 ILE B CA 1
ATOM 6210 C C . ILE B 1 205 ? -14.656 1.301 -1.855 1 96 205 ILE B C 1
ATOM 6212 O O . ILE B 1 205 ? -14.531 0.139 -2.248 1 96 205 ILE B O 1
ATOM 6216 N N . GLU B 1 206 ? -14.93 2.318 -2.643 1 96.5 206 GLU B N 1
ATOM 6217 C CA . GLU B 1 206 ? -14.898 2.131 -4.09 1 96.5 206 GLU B CA 1
ATOM 6218 C C . GLU B 1 206 ? -13.562 1.557 -4.547 1 96.5 206 GLU B C 1
ATOM 6220 O O . GLU B 1 206 ? -13.516 0.69 -5.422 1 96.5 206 GLU B O 1
ATOM 6225 N N . GLY B 1 207 ? -12.523 2.084 -3.955 1 95.69 207 GLY B N 1
ATOM 6226 C CA . GLY B 1 207 ? -11.203 1.56 -4.273 1 95.69 207 GLY B CA 1
ATOM 6227 C C . GLY B 1 207 ? -11.07 0.074 -3.996 1 95.69 207 GLY B C 1
ATOM 6228 O O . GLY B 1 207 ? -10.469 -0.66 -4.785 1 95.69 207 GLY B O 1
ATOM 6229 N N . VAL B 1 208 ? -11.586 -0.389 -2.934 1 96.75 208 VAL B N 1
ATOM 6230 C CA . VAL B 1 208 ? -11.539 -1.795 -2.545 1 96.75 208 VAL B CA 1
ATOM 6231 C C . VAL B 1 208 ? -12.352 -2.631 -3.537 1 96.75 208 VAL B C 1
ATOM 6233 O O . VAL B 1 208 ? -11.906 -3.703 -3.959 1 96.75 208 VAL B O 1
ATOM 6236 N N . VAL B 1 209 ? -13.547 -2.115 -3.953 1 97.19 209 VAL B N 1
ATOM 6237 C CA . VAL B 1 209 ? -14.43 -2.85 -4.852 1 97.19 209 VAL B CA 1
ATOM 6238 C C . VAL B 1 209 ? -13.805 -2.926 -6.242 1 97.19 209 VAL B C 1
ATOM 6240 O O . VAL B 1 209 ? -13.938 -3.934 -6.941 1 97.19 209 VAL B O 1
ATOM 6243 N N . VAL B 1 210 ? -13.148 -1.836 -6.609 1 97 210 VAL B N 1
ATOM 6244 C CA . VAL B 1 210 ? -12.422 -1.857 -7.871 1 97 210 VAL B CA 1
ATOM 6245 C C . VAL B 1 210 ? -11.391 -2.98 -7.855 1 97 210 VAL B C 1
ATOM 6247 O O . VAL B 1 210 ? -11.203 -3.676 -8.852 1 97 210 VAL B O 1
ATOM 6250 N N . HIS B 1 211 ? -10.734 -3.16 -6.723 1 96.62 211 HIS B N 1
ATOM 6251 C CA . HIS B 1 211 ? -9.773 -4.246 -6.562 1 96.62 211 HIS B CA 1
ATOM 6252 C C . HIS B 1 211 ? -10.453 -5.605 -6.656 1 96.62 211 HIS B C 1
ATOM 6254 O O . HIS B 1 211 ? -9.938 -6.523 -7.293 1 96.62 211 HIS B O 1
ATOM 6260 N N . TRP B 1 212 ? -11.648 -5.734 -6.031 1 96.5 212 TRP B N 1
ATOM 6261 C CA . TRP B 1 212 ? -12.43 -6.965 -6.125 1 96.5 212 TRP B CA 1
ATOM 6262 C C . TRP B 1 212 ? -12.703 -7.324 -7.582 1 96.5 212 TRP B C 1
ATOM 6264 O O . TRP B 1 212 ? -12.508 -8.469 -7.992 1 96.5 212 TRP B O 1
ATOM 6274 N N . ILE B 1 213 ? -13.203 -6.355 -8.312 1 95.88 213 ILE B N 1
ATOM 6275 C CA . ILE B 1 213 ? -13.609 -6.551 -9.703 1 95.88 213 ILE B CA 1
ATOM 6276 C C . ILE B 1 213 ? -12.414 -7.027 -10.523 1 95.88 213 ILE B C 1
ATOM 6278 O O . ILE B 1 213 ? -12.523 -7.992 -11.289 1 95.88 213 ILE B O 1
ATOM 6282 N N . LYS B 1 214 ? -11.312 -6.383 -10.344 1 94.81 214 LYS B N 1
ATOM 6283 C CA . LYS B 1 214 ? -10.102 -6.781 -11.055 1 94.81 214 LYS B CA 1
ATOM 6284 C C . LYS B 1 214 ? -9.711 -8.219 -10.719 1 94.81 214 LYS B C 1
ATOM 6286 O O . LYS B 1 214 ? -9.375 -9 -11.602 1 94.81 214 LYS B O 1
ATOM 6291 N N . GLN B 1 215 ? -9.734 -8.602 -9.461 1 92 215 GLN B N 1
ATOM 6292 C CA . GLN B 1 215 ? -9.367 -9.93 -8.969 1 92 215 GLN B CA 1
ATOM 6293 C C . GLN B 1 215 ? -10.273 -11 -9.562 1 92 215 GLN B C 1
ATOM 6295 O O . GLN B 1 215 ? -9.797 -12.055 -9.992 1 92 215 GLN B O 1
ATOM 6300 N N . ILE B 1 216 ? -11.5 -10.742 -9.57 1 91.38 216 ILE B N 1
ATOM 6301 C CA . ILE B 1 216 ? -12.484 -11.703 -10.047 1 91.38 216 ILE B CA 1
ATOM 6302 C C . ILE B 1 216 ? -12.344 -11.883 -11.555 1 91.38 216 ILE B C 1
ATOM 6304 O O . ILE B 1 216 ? -12.391 -13.008 -12.062 1 91.38 216 ILE B O 1
ATOM 6308 N N . LYS B 1 217 ? -12.156 -10.828 -12.242 1 91.06 217 LYS B N 1
ATOM 6309 C CA . LYS B 1 217 ? -11.969 -10.906 -13.688 1 91.06 217 LYS B CA 1
ATOM 6310 C C . LYS B 1 217 ? -10.734 -11.727 -14.039 1 91.06 217 LYS B C 1
ATOM 6312 O O . LYS B 1 217 ? -10.758 -12.523 -14.984 1 91.06 217 LYS B O 1
ATOM 6317 N N . GLU B 1 218 ? -9.711 -11.508 -13.281 1 86.25 218 GLU B N 1
ATOM 6318 C CA . GLU B 1 218 ? -8.484 -12.273 -13.5 1 86.25 218 GLU B CA 1
ATOM 6319 C C . GLU B 1 218 ? -8.711 -13.758 -13.211 1 86.25 218 GLU B C 1
ATOM 6321 O O . GLU B 1 218 ? -8.188 -14.617 -13.922 1 86.25 218 GLU B O 1
ATOM 6326 N N . ALA B 1 219 ? -9.438 -14.023 -12.188 1 82.44 219 ALA B N 1
ATOM 6327 C CA . ALA B 1 219 ? -9.727 -15.414 -11.828 1 82.44 219 ALA B CA 1
ATOM 6328 C C . ALA B 1 219 ? -10.562 -16.094 -12.906 1 82.44 219 ALA B C 1
ATOM 6330 O O . ALA B 1 219 ? -10.352 -17.266 -13.211 1 82.44 219 ALA B O 1
ATOM 6331 N N . LEU B 1 220 ? -11.445 -15.344 -13.516 1 83.44 220 LEU B N 1
ATOM 6332 C CA . LEU B 1 220 ? -12.305 -15.875 -14.57 1 83.44 220 LEU B CA 1
ATOM 6333 C C . LEU B 1 220 ? -11.508 -16.125 -15.844 1 83.44 220 LEU B C 1
ATOM 6335 O O . LEU B 1 220 ? -11.703 -17.141 -16.516 1 83.44 220 LEU B O 1
ATOM 6339 N N . LEU B 1 221 ? -10.562 -15.258 -16.078 1 79.25 221 LEU B N 1
ATOM 6340 C CA . LEU B 1 221 ? -9.75 -15.359 -17.281 1 79.25 221 LEU B CA 1
ATOM 6341 C C . LEU B 1 221 ? -8.734 -16.5 -17.156 1 79.25 221 LEU B C 1
ATOM 6343 O O . LEU B 1 221 ? -8.469 -17.203 -18.125 1 79.25 221 LEU B O 1
ATOM 6347 N N . ALA B 1 222 ? -8.086 -16.719 -16.109 1 72.56 222 ALA B N 1
ATOM 6348 C CA . ALA B 1 222 ? -7.09 -17.766 -15.875 1 72.56 222 ALA B CA 1
ATOM 6349 C C . ALA B 1 222 ? -7.699 -19.156 -16.094 1 72.56 222 ALA B C 1
ATOM 6351 O O . ALA B 1 222 ? -7.039 -20.047 -16.609 1 72.56 222 ALA B O 1
ATOM 6352 N N . GLN B 1 223 ? -8.836 -19.359 -15.922 1 66.44 223 GLN B N 1
ATOM 6353 C CA . GLN B 1 223 ? -9.523 -20.641 -16.047 1 66.44 223 GLN B CA 1
ATOM 6354 C C . GLN B 1 223 ? -9.781 -21 -17.5 1 66.44 223 GLN B C 1
ATOM 6356 O O . GLN B 1 223 ? -9.68 -22.156 -17.891 1 66.44 223 GLN B O 1
ATOM 6361 N N . GLU B 1 224 ? -9.898 -20.031 -18.25 1 66.38 224 GLU B N 1
ATOM 6362 C CA . GLU B 1 224 ? -10.188 -20.25 -19.656 1 66.38 224 GLU B CA 1
ATOM 6363 C C . GLU B 1 224 ? -8.93 -20.656 -20.422 1 66.38 224 GLU B C 1
ATOM 6365 O O . GLU B 1 224 ? -8.984 -21.516 -21.312 1 66.38 224 GLU B O 1
ATOM 6370 N N . THR B 1 225 ? -7.836 -20.188 -20.078 1 61.34 225 THR B N 1
ATOM 6371 C CA . THR B 1 225 ? -6.574 -20.453 -20.766 1 61.34 225 THR B CA 1
ATOM 6372 C C . THR B 1 225 ? -6.043 -21.844 -20.422 1 61.34 225 THR B C 1
ATOM 6374 O O . THR B 1 225 ? -5.391 -22.484 -21.234 1 61.34 225 THR B O 1
ATOM 6377 N N . ALA B 1 226 ? -6.242 -22.438 -19.438 1 60.41 226 ALA B N 1
ATOM 6378 C CA . ALA B 1 226 ? -5.734 -23.734 -18.969 1 60.41 226 ALA B CA 1
ATOM 6379 C C . ALA B 1 226 ? -6.371 -24.875 -19.75 1 60.41 226 ALA B C 1
ATOM 6381 O O . ALA B 1 226 ? -5.773 -25.938 -19.906 1 60.41 226 ALA B O 1
ATOM 6382 N N . HIS B 1 227 ? -7.453 -24.75 -20.359 1 61.66 227 HIS B N 1
ATOM 6383 C CA . HIS B 1 227 ? -8.234 -25.812 -20.984 1 61.66 227 HIS B CA 1
ATOM 6384 C C . HIS B 1 227 ? -7.75 -26.078 -22.406 1 61.66 227 HIS B C 1
ATOM 6386 O O . HIS B 1 227 ? -8.094 -27.109 -23 1 61.66 227 HIS B O 1
ATOM 6392 N N . THR B 1 228 ? -6.871 -25.188 -22.844 1 56.97 228 THR B N 1
ATOM 6393 C CA . THR B 1 228 ? -6.535 -25.328 -24.266 1 56.97 228 THR B CA 1
ATOM 6394 C C . THR B 1 228 ? -5.375 -26.297 -24.453 1 56.97 228 THR B C 1
ATOM 6396 O O . THR B 1 228 ? -4.891 -26.469 -25.578 1 56.97 228 THR B O 1
ATOM 6399 N N . GLY B 1 229 ? -4.973 -26.906 -23.406 1 56.28 229 GLY B N 1
ATOM 6400 C CA . GLY B 1 229 ? -3.812 -27.766 -23.625 1 56.28 229 GLY B CA 1
ATOM 6401 C C . GLY B 1 229 ? -4.086 -28.922 -24.547 1 56.28 229 GLY B C 1
ATOM 6402 O O . GLY B 1 229 ? -5.191 -29.469 -24.562 1 56.28 229 GLY B O 1
ATOM 6403 N N . GLU B 1 230 ? -3.24 -29.141 -25.562 1 60.72 230 GLU B N 1
ATOM 6404 C CA . GLU B 1 230 ? -3.168 -30.219 -26.547 1 60.72 230 GLU B CA 1
ATOM 6405 C C . GLU B 1 230 ? -2.795 -31.547 -25.891 1 60.72 230 GLU B C 1
ATOM 6407 O O . GLU B 1 230 ? -2.066 -31.562 -24.891 1 60.72 230 GLU B O 1
ATOM 6412 N N . ASN B 1 231 ? -3.584 -32.562 -25.906 1 67.62 231 ASN B N 1
ATOM 6413 C CA . ASN B 1 231 ? -3.254 -33.969 -25.562 1 67.62 231 ASN B CA 1
ATOM 6414 C C . ASN B 1 231 ? -3.781 -34.344 -24.188 1 67.62 231 ASN B C 1
ATOM 6416 O O . ASN B 1 231 ? -3.104 -35.031 -23.438 1 67.62 231 ASN B O 1
ATOM 6420 N N . LEU B 1 232 ? -4.898 -33.688 -23.938 1 82.56 232 LEU B N 1
ATOM 6421 C CA . LEU B 1 232 ? -5.469 -33.969 -22.625 1 82.56 232 LEU B CA 1
ATOM 6422 C C . LEU B 1 232 ? -6.539 -35.062 -22.734 1 82.56 232 LEU B C 1
ATOM 6424 O O . LEU B 1 232 ? -7.238 -35.156 -23.75 1 82.56 232 LEU B O 1
ATOM 6428 N N . GLY B 1 233 ? -6.551 -36 -21.781 1 88.62 233 GLY B N 1
ATOM 6429 C CA . GLY B 1 233 ? -7.559 -37.031 -21.703 1 88.62 233 GLY B CA 1
ATOM 6430 C C . GLY B 1 233 ? -8.797 -36.625 -20.938 1 88.62 233 GLY B C 1
ATOM 6431 O O . GLY B 1 233 ? -8.922 -35.469 -20.547 1 88.62 233 GLY B O 1
ATOM 6432 N N . PRO B 1 234 ? -9.758 -37.469 -20.938 1 92 234 PRO B N 1
ATOM 6433 C CA . PRO B 1 234 ? -10.992 -37.156 -20.203 1 92 234 PRO B CA 1
ATOM 6434 C C . PRO B 1 234 ? -10.75 -36.906 -18.719 1 92 234 PRO B C 1
ATOM 6436 O O . PRO B 1 234 ? -11.453 -36.094 -18.109 1 92 234 PRO B O 1
ATOM 6439 N N . ALA B 1 235 ? -9.758 -37.562 -18.141 1 90.5 235 ALA B N 1
ATOM 6440 C CA . ALA B 1 235 ? -9.453 -37.375 -16.734 1 90.5 235 ALA B CA 1
ATOM 6441 C C . ALA B 1 235 ? -9 -35.938 -16.469 1 90.5 235 ALA B C 1
ATOM 6443 O O . ALA B 1 235 ? -9.352 -35.344 -15.445 1 90.5 235 ALA B O 1
ATOM 6444 N N . GLU B 1 236 ? -8.203 -35.469 -17.359 1 89.56 236 GLU B N 1
ATOM 6445 C CA . GLU B 1 236 ? -7.734 -34.094 -17.234 1 89.56 236 GLU B CA 1
ATOM 6446 C C . GLU B 1 236 ? -8.883 -33.094 -17.422 1 89.56 236 GLU B C 1
ATOM 6448 O O . GLU B 1 236 ? -8.898 -32.031 -16.797 1 89.56 236 GLU B O 1
ATOM 6453 N N . GLU B 1 237 ? -9.797 -33.469 -18.328 1 90.62 237 GLU B N 1
ATOM 6454 C CA . GLU B 1 237 ? -10.984 -32.656 -18.531 1 90.62 237 GLU B CA 1
ATOM 6455 C C . GLU B 1 237 ? -11.828 -32.594 -17.25 1 90.62 237 GLU B C 1
ATOM 6457 O O . GLU B 1 237 ? -12.312 -31.516 -16.875 1 90.62 237 GLU B O 1
ATOM 6462 N N . ILE B 1 238 ? -12 -33.688 -16.641 1 92.69 238 ILE B N 1
ATOM 6463 C CA . ILE B 1 238 ? -12.758 -33.75 -15.398 1 92.69 238 ILE B CA 1
ATOM 6464 C C . ILE B 1 238 ? -12.055 -32.938 -14.32 1 92.69 238 ILE B C 1
ATOM 6466 O O . ILE B 1 238 ? -12.695 -32.188 -13.586 1 92.69 238 ILE B O 1
ATOM 6470 N N . GLU B 1 239 ? -10.734 -33.062 -14.25 1 90.31 239 GLU B N 1
ATOM 6471 C CA . GLU B 1 239 ? -9.953 -32.344 -13.266 1 90.31 239 GLU B CA 1
ATOM 6472 C C . GLU B 1 239 ? -10.055 -30.828 -13.5 1 90.31 239 GLU B C 1
ATOM 6474 O O . GLU B 1 239 ? -10.047 -30.047 -12.555 1 90.31 239 GLU B O 1
ATOM 6479 N N . PHE B 1 240 ? -10.016 -30.484 -14.711 1 88.19 240 PHE B N 1
ATOM 6480 C CA . PHE B 1 240 ? -10.172 -29.078 -15.078 1 88.19 240 PHE B CA 1
ATOM 6481 C C . PHE B 1 240 ? -11.469 -28.516 -14.508 1 88.19 240 PHE B C 1
ATOM 6483 O O . PHE B 1 240 ? -11.461 -27.469 -13.859 1 88.19 240 PHE B O 1
ATOM 6490 N N . TRP B 1 241 ? -12.555 -29.172 -14.758 1 90.62 241 TRP B N 1
ATOM 6491 C CA . TRP B 1 241 ? -13.852 -28.688 -14.305 1 90.62 241 TRP B CA 1
ATOM 6492 C C . TRP B 1 241 ? -13.969 -28.781 -12.789 1 90.62 241 TRP B C 1
ATOM 6494 O O . TRP B 1 241 ? -14.648 -27.953 -12.164 1 90.62 241 TRP B O 1
ATOM 6504 N N . ARG B 1 242 ? -13.312 -29.734 -12.203 1 92.5 242 ARG B N 1
ATOM 6505 C CA . ARG B 1 242 ? -13.289 -29.828 -10.742 1 92.5 242 ARG B CA 1
ATOM 6506 C C . ARG B 1 242 ? -12.609 -28.609 -10.133 1 92.5 242 ARG B C 1
ATOM 6508 O O . ARG B 1 242 ? -13.125 -28 -9.195 1 92.5 242 ARG B O 1
ATOM 6515 N N . GLN B 1 243 ? -11.477 -28.328 -10.641 1 88.06 243 GLN B N 1
ATOM 6516 C CA . GLN B 1 243 ? -10.727 -27.172 -10.172 1 88.06 243 GLN B CA 1
ATOM 6517 C C . GLN B 1 243 ? -11.523 -25.875 -10.367 1 88.06 243 GLN B C 1
ATOM 6519 O O . GLN B 1 243 ? -11.539 -25.016 -9.484 1 88.06 243 GLN B O 1
ATOM 6524 N N . ARG B 1 244 ? -12.055 -25.797 -11.539 1 87.06 244 ARG B N 1
ATOM 6525 C CA . ARG B 1 244 ? -12.875 -24.625 -11.836 1 87.06 244 ARG B CA 1
ATOM 6526 C C . ARG B 1 244 ? -14.047 -24.516 -10.867 1 87.06 244 ARG B C 1
ATOM 6528 O O . ARG B 1 244 ? -14.359 -23.422 -10.383 1 87.06 244 ARG B O 1
ATOM 6535 N N . CYS B 1 245 ? -14.695 -25.594 -10.648 1 91.31 245 CYS B N 1
ATOM 6536 C CA . CYS B 1 245 ? -15.828 -25.625 -9.727 1 91.31 245 CYS B CA 1
ATOM 6537 C C . CYS B 1 245 ? -15.398 -25.219 -8.328 1 91.31 245 CYS B C 1
ATOM 6539 O O . CYS B 1 245 ? -16.078 -24.422 -7.672 1 91.31 245 CYS B O 1
ATOM 6541 N N . ASP B 1 246 ? -14.281 -25.703 -7.871 1 90.81 246 ASP B N 1
ATOM 6542 C CA . ASP B 1 246 ? -13.773 -25.375 -6.539 1 90.81 246 ASP B CA 1
ATOM 6543 C C . ASP B 1 246 ? -13.461 -23.891 -6.418 1 90.81 246 ASP B C 1
ATOM 6545 O O . ASP B 1 246 ? -13.789 -23.266 -5.41 1 90.81 246 ASP B O 1
ATOM 6549 N N . ASP B 1 247 ? -12.836 -23.375 -7.34 1 88.06 247 ASP B N 1
ATOM 6550 C CA . ASP B 1 247 ? -12.445 -21.969 -7.34 1 88.06 247 ASP B CA 1
ATOM 6551 C C . ASP B 1 247 ? -13.68 -21.062 -7.328 1 88.06 247 ASP B C 1
ATOM 6553 O O . ASP B 1 247 ? -13.75 -20.109 -6.539 1 88.06 247 ASP B O 1
ATOM 6557 N N . LEU B 1 248 ? -14.562 -21.375 -8.219 1 90.5 248 LEU B N 1
ATOM 6558 C CA . LEU B 1 248 ? -15.758 -20.547 -8.344 1 90.5 248 LEU B CA 1
ATOM 6559 C C . LEU B 1 248 ? -16.656 -20.703 -7.117 1 90.5 248 LEU B C 1
ATOM 6561 O O . LEU B 1 248 ? -17.312 -19.75 -6.707 1 90.5 248 LEU B O 1
ATOM 6565 N N . CYS B 1 249 ? -16.656 -21.891 -6.641 1 91.69 249 CYS B N 1
ATOM 6566 C CA . CYS B 1 249 ? -17.422 -22.125 -5.418 1 91.69 249 CYS B CA 1
ATOM 6567 C C . CYS B 1 249 ? -16.891 -21.266 -4.277 1 91.69 249 CYS B C 1
ATOM 6569 O O . CYS B 1 249 ? -17.672 -20.672 -3.529 1 91.69 249 CYS B O 1
ATOM 6571 N N . SER B 1 250 ? -15.633 -21.203 -4.141 1 91.5 250 SER B N 1
ATOM 6572 C CA . SER B 1 250 ? -14.992 -20.406 -3.098 1 91.5 250 SER B CA 1
ATOM 6573 C C . SER B 1 250 ? -15.367 -18.938 -3.225 1 91.5 250 SER B C 1
ATOM 6575 O O . SER B 1 250 ? -15.719 -18.297 -2.232 1 91.5 250 SER B O 1
ATOM 6577 N N . ILE B 1 251 ? -15.312 -18.422 -4.406 1 91.94 251 ILE B N 1
ATOM 6578 C CA . ILE B 1 251 ? -15.641 -17.016 -4.652 1 91.94 251 ILE B CA 1
ATOM 6579 C C . ILE B 1 251 ? -17.125 -16.781 -4.375 1 91.94 251 ILE B C 1
ATOM 6581 O O . ILE B 1 251 ? -17.5 -15.773 -3.77 1 91.94 251 ILE B O 1
ATOM 6585 N N . SER B 1 252 ? -17.953 -17.703 -4.812 1 91.75 252 SER B N 1
ATOM 6586 C CA . SER B 1 252 ? -19.406 -17.594 -4.617 1 91.75 252 SER B CA 1
ATOM 6587 C C . SER B 1 252 ? -19.766 -17.562 -3.137 1 91.75 252 SER B C 1
ATOM 6589 O O . SER B 1 252 ? -20.641 -16.812 -2.723 1 91.75 252 SER B O 1
ATOM 6591 N N . GLN B 1 253 ? -19.109 -18.359 -2.385 1 92.56 253 GLN B N 1
ATOM 6592 C CA . GLN B 1 253 ? -19.344 -18.375 -0.944 1 92.56 253 GLN B CA 1
ATOM 6593 C C . GLN B 1 253 ? -18.969 -17.031 -0.309 1 92.56 253 GLN B C 1
ATOM 6595 O O . GLN B 1 253 ? -19.625 -16.578 0.62 1 92.56 253 GLN B O 1
ATOM 6600 N N . GLN B 1 254 ? -17.922 -16.422 -0.75 1 93.31 254 GLN B N 1
ATOM 6601 C CA . GLN B 1 254 ? -17.484 -15.141 -0.232 1 93.31 254 GLN B CA 1
ATOM 6602 C C . GLN B 1 254 ? -18.5 -14.047 -0.528 1 93.31 254 GLN B C 1
ATOM 6604 O O . GLN B 1 254 ? -18.703 -13.148 0.289 1 93.31 254 GLN B O 1
ATOM 6609 N N . LEU B 1 255 ? -19.094 -14.148 -1.732 1 93 255 LEU B N 1
ATOM 6610 C CA . LEU B 1 255 ? -20.047 -13.141 -2.16 1 93 255 LEU B CA 1
ATOM 6611 C C . LEU B 1 255 ? -21.266 -13.125 -1.233 1 93 255 LEU B C 1
ATOM 6613 O O . LEU B 1 255 ? -21.984 -12.133 -1.176 1 93 255 LEU B O 1
ATOM 6617 N N . GLU B 1 256 ? -21.391 -14.164 -0.469 1 91.88 256 GLU B N 1
ATOM 6618 C CA . GLU B 1 256 ? -22.531 -14.266 0.434 1 91.88 256 GLU B CA 1
ATOM 6619 C C . GLU B 1 256 ? -22.156 -13.828 1.849 1 91.88 256 GLU B C 1
ATOM 6621 O O . GLU B 1 256 ? -23.016 -13.805 2.74 1 91.88 256 GLU B O 1
ATOM 6626 N N . LYS B 1 257 ? -20.969 -13.406 2.07 1 92.44 257 LYS B N 1
ATOM 6627 C CA . LYS B 1 257 ? -20.547 -12.961 3.391 1 92.44 257 LYS B CA 1
ATOM 6628 C C . LYS B 1 257 ? -21.188 -11.633 3.766 1 92.44 257 LYS B C 1
ATOM 6630 O O . LYS B 1 257 ? -21.359 -10.758 2.914 1 92.44 257 LYS B O 1
ATOM 6635 N N . PRO B 1 258 ? -21.484 -11.484 5.004 1 92.56 258 PRO B N 1
ATOM 6636 C CA . PRO B 1 258 ? -22.141 -10.25 5.445 1 92.56 258 PRO B CA 1
ATOM 6637 C C . PRO B 1 258 ? -21.266 -9.008 5.211 1 92.56 258 PRO B C 1
ATOM 6639 O O . PRO B 1 258 ? -21.797 -7.938 4.898 1 92.56 258 PRO B O 1
ATOM 6642 N N . GLY B 1 259 ? -20.047 -9.203 5.309 1 92.88 259 GLY B N 1
ATOM 6643 C CA . GLY B 1 259 ? -19.156 -8.078 5.086 1 92.88 259 GLY B CA 1
ATOM 6644 C C . GLY B 1 259 ? -19.219 -7.535 3.668 1 92.88 259 GLY B C 1
ATOM 6645 O O . GLY B 1 259 ? -19.203 -6.32 3.461 1 92.88 259 GLY B O 1
ATOM 6646 N N . ILE B 1 260 ? -19.328 -8.383 2.734 1 94.94 260 ILE B N 1
ATOM 6647 C CA . ILE B 1 260 ? -19.422 -7.992 1.33 1 94.94 260 ILE B CA 1
ATOM 6648 C C . ILE B 1 260 ? -20.781 -7.344 1.059 1 94.94 260 ILE B C 1
ATOM 6650 O O . ILE B 1 260 ? -20.859 -6.32 0.371 1 94.94 260 ILE B O 1
ATOM 6654 N N . HIS B 1 261 ? -21.781 -7.859 1.661 1 94.38 261 HIS B N 1
ATOM 6655 C CA . HIS B 1 261 ? -23.109 -7.297 1.503 1 94.38 261 HIS B CA 1
ATOM 6656 C C . HIS B 1 261 ? -23.188 -5.875 2.051 1 94.38 261 HIS B C 1
ATOM 6658 O O . HIS B 1 261 ? -23.828 -5.008 1.459 1 94.38 261 HIS B O 1
ATOM 6664 N N . LYS B 1 262 ? -22.562 -5.793 3.164 1 95.5 262 LYS B N 1
ATOM 6665 C CA . LYS B 1 262 ? -22.562 -4.469 3.779 1 95.5 262 LYS B CA 1
ATOM 6666 C C . LYS B 1 262 ? -21.875 -3.443 2.877 1 95.5 262 LYS B C 1
ATOM 6668 O O . LYS B 1 262 ? -22.375 -2.336 2.691 1 95.5 262 LYS B O 1
ATOM 6673 N N . ILE B 1 263 ? -20.766 -3.785 2.326 1 96.31 263 ILE B N 1
ATOM 6674 C CA . ILE B 1 263 ? -20 -2.898 1.453 1 96.31 263 ILE B CA 1
ATOM 6675 C C . ILE B 1 263 ? -20.828 -2.541 0.225 1 96.31 263 ILE B C 1
ATOM 6677 O O . ILE B 1 263 ? -20.859 -1.38 -0.189 1 96.31 263 ILE B O 1
ATOM 6681 N N . LEU B 1 264 ? -21.531 -3.52 -0.302 1 95.62 264 LEU B N 1
ATOM 6682 C CA . LEU B 1 264 ? -22.359 -3.297 -1.487 1 95.62 264 LEU B CA 1
ATOM 6683 C C . LEU B 1 264 ? -23.547 -2.404 -1.163 1 95.62 264 LEU B C 1
ATOM 6685 O O . LEU B 1 264 ? -23.906 -1.532 -1.956 1 95.62 264 LEU B O 1
ATOM 6689 N N . SER B 1 265 ? -24.047 -2.637 -0.005 1 95.69 265 SER B N 1
ATOM 6690 C CA . SER B 1 265 ? -25.172 -1.815 0.426 1 95.69 265 SER B CA 1
ATOM 6691 C C . SER B 1 265 ? -24.766 -0.355 0.585 1 95.69 265 SER B C 1
ATOM 6693 O O . SER B 1 265 ? -25.516 0.55 0.216 1 95.69 265 SER B O 1
ATOM 6695 N N . ILE B 1 266 ? -23.656 -0.132 1.159 1 96.81 266 ILE B N 1
ATOM 6696 C CA . ILE B 1 266 ? -23.125 1.215 1.348 1 96.81 266 ILE B CA 1
ATOM 6697 C C . ILE B 1 266 ? -22.938 1.894 -0.008 1 96.81 266 ILE B C 1
ATOM 6699 O O . ILE B 1 266 ? -23.328 3.053 -0.184 1 96.81 266 ILE B O 1
ATOM 6703 N N . LEU B 1 267 ? -22.406 1.194 -0.957 1 96.62 267 LEU B N 1
ATOM 6704 C CA . LEU B 1 267 ? -22.141 1.752 -2.277 1 96.62 267 LEU B CA 1
ATOM 6705 C C . LEU B 1 267 ? -23.438 2.008 -3.035 1 96.62 267 LEU B C 1
ATOM 6707 O O . LEU B 1 267 ? -23.547 2.98 -3.787 1 96.62 267 LEU B O 1
ATOM 6711 N N . GLU B 1 268 ? -24.391 1.164 -2.811 1 95.94 268 GLU B N 1
ATOM 6712 C CA . GLU B 1 268 ? -25.688 1.355 -3.445 1 95.94 268 GLU B CA 1
ATOM 6713 C C . GLU B 1 268 ? -26.391 2.6 -2.904 1 95.94 268 GLU B C 1
ATOM 6715 O O . GLU B 1 268 ? -26.953 3.385 -3.672 1 95.94 268 GLU B O 1
ATOM 6720 N N . LEU B 1 269 ? -26.312 2.693 -1.596 1 96.12 269 LEU B N 1
ATOM 6721 C CA . LEU B 1 269 ? -26.891 3.873 -0.966 1 96.12 269 LEU B CA 1
ATOM 6722 C C . LEU B 1 269 ? -26.156 5.141 -1.405 1 96.12 269 LEU B C 1
ATOM 6724 O O . LEU B 1 269 ? -26.781 6.203 -1.527 1 96.12 269 LEU B O 1
ATOM 6728 N N . GLY B 1 270 ? -24.906 5.012 -1.634 1 94.81 270 GLY B N 1
ATOM 6729 C CA . GLY B 1 270 ? -24.094 6.129 -2.086 1 94.81 270 GLY B CA 1
ATOM 6730 C C . GLY B 1 270 ? -24.172 6.352 -3.584 1 94.81 270 GLY B C 1
ATOM 6731 O O . GLY B 1 270 ? -23.531 7.258 -4.113 1 94.81 270 GLY B O 1
ATOM 6732 N N . LYS B 1 271 ? -24.922 5.516 -4.375 1 93.75 271 LYS B N 1
ATOM 6733 C CA . LYS B 1 271 ? -25.156 5.605 -5.816 1 93.75 271 LYS B CA 1
ATOM 6734 C C . LYS B 1 271 ? -23.844 5.465 -6.59 1 93.75 271 LYS B C 1
ATOM 6736 O O . LYS B 1 271 ? -23.578 6.227 -7.52 1 93.75 271 LYS B O 1
ATOM 6741 N N . SER B 1 272 ? -23.047 4.602 -6.086 1 94.19 272 SER B N 1
ATOM 6742 C CA . SER B 1 272 ? -21.781 4.336 -6.77 1 94.19 272 SER B CA 1
ATOM 6743 C C . SER B 1 272 ? -21.984 3.443 -7.988 1 94.19 272 SER B C 1
ATOM 6745 O O . SER B 1 272 ? -22.766 2.49 -7.941 1 94.19 272 SER B O 1
ATOM 6747 N N . SER B 1 273 ? -21.312 3.656 -9.117 1 94.31 273 SER B N 1
ATOM 6748 C CA . SER B 1 273 ? -21.391 2.844 -10.328 1 94.31 273 SER B CA 1
ATOM 6749 C C . SER B 1 273 ? -20.703 1.499 -10.141 1 94.31 273 SER B C 1
ATOM 6751 O O . SER B 1 273 ? -20.984 0.541 -10.867 1 94.31 273 SER B O 1
ATOM 6753 N N . TYR B 1 274 ? -19.812 1.409 -9.219 1 94.81 274 TYR B N 1
ATOM 6754 C CA . TYR B 1 274 ? -19.031 0.192 -9.023 1 94.81 274 TYR B CA 1
ATOM 6755 C C . TYR B 1 274 ? -19.859 -0.897 -8.367 1 94.81 274 TYR B C 1
ATOM 6757 O O . TYR B 1 274 ? -19.578 -2.086 -8.516 1 94.81 274 TYR B O 1
ATOM 6765 N N . ALA B 1 275 ? -20.906 -0.481 -7.633 1 94.12 275 ALA B N 1
ATOM 6766 C CA . ALA B 1 275 ? -21.797 -1.471 -7.051 1 94.12 275 ALA B CA 1
ATOM 6767 C C . ALA B 1 275 ? -22.484 -2.301 -8.133 1 94.12 275 ALA B C 1
ATOM 6769 O O . ALA B 1 275 ? -22.562 -3.527 -8.023 1 94.12 275 ALA B O 1
ATOM 6770 N N . TYR B 1 276 ? -22.859 -1.657 -9.164 1 93.69 276 TYR B N 1
ATOM 6771 C CA . TYR B 1 276 ? -23.531 -2.33 -10.266 1 93.69 276 TYR B CA 1
ATOM 6772 C C . TYR B 1 276 ? -22.594 -3.26 -11.008 1 93.69 276 TYR B C 1
ATOM 6774 O O . TYR B 1 276 ? -22.953 -4.383 -11.359 1 93.69 276 TYR B O 1
ATOM 6782 N N . GLN B 1 277 ? -21.453 -2.754 -11.273 1 94.88 277 GLN B N 1
ATOM 6783 C CA . GLN B 1 277 ? -20.453 -3.562 -11.969 1 94.88 277 GLN B CA 1
ATOM 6784 C C . GLN B 1 277 ? -20.141 -4.836 -11.188 1 94.88 277 GLN B C 1
ATOM 6786 O O . GLN B 1 277 ? -20.016 -5.914 -11.773 1 94.88 277 GLN B O 1
ATOM 6791 N N . PHE B 1 278 ? -20.047 -4.707 -9.93 1 96.12 278 PHE B N 1
ATOM 6792 C CA . PHE B 1 278 ? -19.719 -5.852 -9.086 1 96.12 278 PHE B CA 1
ATOM 6793 C C . PHE B 1 278 ? -20.875 -6.84 -9.039 1 96.12 278 PHE B C 1
ATOM 6795 O O . PHE B 1 278 ? -20.656 -8.055 -9.055 1 96.12 278 PHE B O 1
ATOM 6802 N N . LEU B 1 279 ? -22.047 -6.344 -9.008 1 94.12 279 LEU B N 1
ATOM 6803 C CA . LEU B 1 279 ? -23.219 -7.203 -8.977 1 94.12 279 LEU B CA 1
ATOM 6804 C C . LEU B 1 279 ? -23.344 -8.008 -10.273 1 94.12 279 LEU B C 1
ATOM 6806 O O . LEU B 1 279 ? -23.719 -9.18 -10.25 1 94.12 279 LEU B O 1
ATOM 6810 N N . LYS B 1 280 ? -23.031 -7.344 -11.32 1 94.06 280 LYS B N 1
ATOM 6811 C CA . LYS B 1 280 ? -23.016 -8.039 -12.609 1 94.06 280 LYS B CA 1
ATOM 6812 C C . LYS B 1 280 ? -21.984 -9.164 -12.625 1 94.06 280 LYS B C 1
ATOM 6814 O O . LYS B 1 280 ? -22.281 -10.266 -13.094 1 94.06 280 LYS B O 1
ATOM 6819 N N . LEU B 1 281 ? -20.891 -8.867 -12.133 1 93.44 281 LEU B N 1
ATOM 6820 C CA . LEU B 1 281 ? -19.812 -9.859 -12.07 1 93.44 281 LEU B CA 1
ATOM 6821 C C . LEU B 1 281 ? -20.188 -11 -11.125 1 93.44 281 LEU B C 1
ATOM 6823 O O . LEU B 1 281 ? -19.875 -12.164 -11.391 1 93.44 281 LEU B O 1
ATOM 6827 N N . SER B 1 282 ? -20.844 -10.664 -10.047 1 92.81 282 SER B N 1
ATOM 6828 C CA . SER B 1 282 ? -21.297 -11.664 -9.086 1 92.81 282 SER B CA 1
ATOM 6829 C C . SER B 1 282 ? -22.266 -12.648 -9.734 1 92.81 282 SER B C 1
ATOM 6831 O O . SER B 1 282 ? -22.219 -13.852 -9.469 1 92.81 282 SER B O 1
ATOM 6833 N N . ALA B 1 283 ? -23.062 -12.125 -10.562 1 92.62 283 ALA B N 1
ATOM 6834 C CA . ALA B 1 283 ? -24.016 -12.969 -11.281 1 92.62 283 ALA B CA 1
ATOM 6835 C C . ALA B 1 283 ? -23.297 -13.891 -12.273 1 92.62 283 ALA B C 1
ATOM 6837 O O . ALA B 1 283 ? -23.672 -15.047 -12.438 1 92.62 283 ALA B O 1
ATOM 6838 N N . GLU B 1 284 ? -22.344 -13.328 -12.875 1 91.62 284 GLU B N 1
ATOM 6839 C CA . GLU B 1 284 ? -21.562 -14.117 -13.812 1 91.62 284 GLU B CA 1
ATOM 6840 C C . GLU B 1 284 ? -20.828 -15.258 -13.109 1 91.62 284 GLU B C 1
ATOM 6842 O O . GLU B 1 284 ? -20.719 -16.359 -13.641 1 91.62 284 GLU B O 1
ATOM 6847 N N . ILE B 1 285 ? -20.344 -15.008 -11.938 1 92.12 285 ILE B N 1
ATOM 6848 C CA . ILE B 1 285 ? -19.656 -16.016 -11.148 1 92.12 285 ILE B CA 1
ATOM 6849 C C . ILE B 1 285 ? -20.641 -17.141 -10.766 1 92.12 285 ILE B C 1
ATOM 6851 O O . ILE B 1 285 ? -20.297 -18.312 -10.859 1 92.12 285 ILE B O 1
ATOM 6855 N N . GLN B 1 286 ? -21.766 -16.766 -10.422 1 91.62 286 GLN B N 1
ATOM 6856 C CA . GLN B 1 286 ? -22.781 -17.734 -10.031 1 91.62 286 GLN B CA 1
ATOM 6857 C C . GLN B 1 286 ? -23.172 -18.625 -11.219 1 91.62 286 GLN B C 1
ATOM 6859 O O . GLN B 1 286 ? -23.328 -19.828 -11.07 1 91.62 286 GLN B O 1
ATOM 6864 N N . ASN B 1 287 ? -23.312 -17.984 -12.32 1 91.5 287 ASN B N 1
ATOM 6865 C CA . ASN B 1 287 ? -23.641 -18.734 -13.531 1 91.5 287 ASN B CA 1
ATOM 6866 C C . ASN B 1 287 ? -22.516 -19.688 -13.922 1 91.5 287 ASN B C 1
ATOM 6868 O O . ASN B 1 287 ? -22.766 -20.844 -14.297 1 91.5 287 ASN B O 1
ATOM 6872 N N . SER B 1 288 ? -21.375 -19.188 -13.844 1 90.75 288 SER B N 1
ATOM 6873 C CA . SER B 1 288 ? -20.219 -20 -14.188 1 90.75 288 SER B CA 1
ATOM 6874 C C . SER B 1 288 ? -20.031 -21.156 -13.203 1 90.75 288 SER B C 1
ATOM 6876 O O . SER B 1 288 ? -19.609 -22.25 -13.586 1 90.75 288 SER B O 1
ATOM 6878 N N . PHE B 1 289 ? -20.344 -20.875 -12.023 1 91.88 289 PHE B N 1
ATOM 6879 C CA . PHE B 1 289 ? -20.281 -21.906 -11 1 91.88 289 PHE B CA 1
ATOM 6880 C C . PHE B 1 289 ? -21.297 -23.016 -11.273 1 91.88 289 PHE B C 1
ATOM 6882 O O . PHE B 1 289 ? -20.969 -24.203 -11.203 1 91.88 289 PHE B O 1
ATOM 6889 N N . LEU B 1 290 ? -22.5 -22.641 -11.648 1 93.69 290 LEU B N 1
ATOM 6890 C CA . LEU B 1 290 ? -23.547 -23.609 -11.977 1 93.69 290 LEU B CA 1
ATOM 6891 C C . LEU B 1 290 ? -23.141 -24.453 -13.172 1 93.69 290 LEU B C 1
ATOM 6893 O O . LEU B 1 290 ? -23.375 -25.672 -13.18 1 93.69 290 LEU B O 1
ATOM 6897 N N . GLN B 1 291 ? -22.531 -23.781 -14.07 1 92.38 291 GLN B N 1
ATOM 6898 C CA . GLN B 1 291 ? -22.047 -24.5 -15.25 1 92.38 291 GLN B CA 1
ATOM 6899 C C . GLN B 1 291 ? -20.953 -25.484 -14.891 1 92.38 291 GLN B C 1
ATOM 6901 O O . GLN B 1 291 ? -20.969 -26.625 -15.336 1 92.38 291 GLN B O 1
ATOM 6906 N N . ALA B 1 292 ? -20.016 -25.047 -14.125 1 92.5 292 ALA B N 1
ATOM 6907 C CA . ALA B 1 292 ? -18.906 -25.906 -13.734 1 92.5 292 ALA B CA 1
ATOM 6908 C C . ALA B 1 292 ? -19.375 -27.094 -12.906 1 92.5 292 ALA B C 1
ATOM 6910 O O . ALA B 1 292 ? -18.891 -28.219 -13.07 1 92.5 292 ALA B O 1
ATOM 6911 N N . GLU B 1 293 ? -20.328 -26.844 -12.086 1 94.75 293 GLU B N 1
ATOM 6912 C CA . GLU B 1 293 ? -20.875 -27.891 -11.242 1 94.75 293 GLU B CA 1
ATOM 6913 C C . GLU B 1 293 ? -21.625 -28.938 -12.078 1 94.75 293 GLU B C 1
ATOM 6915 O O . GLU B 1 293 ? -21.484 -30.141 -11.844 1 94.75 293 GLU B O 1
ATOM 6920 N N . SER B 1 294 ? -22.375 -28.438 -13.008 1 95.75 294 SER B N 1
ATOM 6921 C CA . SER B 1 294 ? -23.109 -29.328 -13.906 1 95.75 294 SER B CA 1
ATOM 6922 C C . SER B 1 294 ? -22.156 -30.156 -14.766 1 95.75 294 SER B C 1
ATOM 6924 O O . SER B 1 294 ? -22.312 -31.359 -14.891 1 95.75 294 SER B O 1
ATOM 6926 N N . ASN B 1 295 ? -21.219 -29.469 -15.367 1 94.69 295 ASN B N 1
ATOM 6927 C CA . ASN B 1 295 ? -20.234 -30.156 -16.188 1 94.69 295 ASN B CA 1
ATOM 6928 C C . ASN B 1 295 ? -19.484 -31.219 -15.398 1 94.69 295 ASN B C 1
ATOM 6930 O O . ASN B 1 295 ? -19.266 -32.344 -15.883 1 94.69 295 ASN B O 1
ATOM 6934 N N . LEU B 1 296 ? -19.078 -30.844 -14.195 1 95.75 296 LEU B N 1
ATOM 6935 C CA . LEU B 1 296 ? -18.359 -31.781 -13.344 1 95.75 296 LEU B CA 1
ATOM 6936 C C . LEU B 1 296 ? -19.234 -33 -13.008 1 95.75 296 LEU B C 1
ATOM 6938 O O . LEU B 1 296 ? -18.766 -34.125 -13.055 1 95.75 296 LEU B O 1
ATOM 6942 N N . LYS B 1 297 ? -20.5 -32.781 -12.688 1 96.5 297 LYS B N 1
ATOM 6943 C CA . LYS B 1 297 ? -21.438 -33.844 -12.336 1 96.5 297 LYS B CA 1
ATOM 6944 C C . LYS B 1 297 ? -21.594 -34.844 -13.469 1 96.5 297 LYS B C 1
ATOM 6946 O O . LYS B 1 297 ? -21.516 -36.031 -13.258 1 96.5 297 LYS B O 1
ATOM 6951 N N . PHE B 1 298 ? -21.734 -34.375 -14.672 1 97.12 298 PHE B N 1
ATOM 6952 C CA . PHE B 1 298 ? -21.969 -35.219 -15.82 1 97.12 298 PHE B CA 1
ATOM 6953 C C . PHE B 1 298 ? -20.688 -35.906 -16.281 1 97.12 298 PHE B C 1
ATOM 6955 O O . PHE B 1 298 ? -20.672 -37.094 -16.609 1 97.12 298 PHE B O 1
ATOM 6962 N N . LEU B 1 299 ? -19.609 -35.156 -16.266 1 96.44 299 LEU B N 1
ATOM 6963 C CA . LEU B 1 299 ? -18.344 -35.688 -16.75 1 96.44 299 LEU B CA 1
ATOM 6964 C C . LEU B 1 299 ? -17.781 -36.719 -15.758 1 96.44 299 LEU B C 1
ATOM 6966 O O . LEU B 1 299 ? -17 -37.594 -16.141 1 96.44 299 LEU B O 1
ATOM 6970 N N . SER B 1 300 ? -18.172 -36.625 -14.477 1 96.12 300 SER B N 1
ATOM 6971 C CA . SER B 1 300 ? -17.641 -37.5 -13.438 1 96.12 300 SER B CA 1
ATOM 6972 C C . SER B 1 300 ? -18.062 -38.938 -13.664 1 96.12 300 SER B C 1
ATOM 6974 O O . SER B 1 300 ? -17.406 -39.875 -13.156 1 96.12 300 SER B O 1
ATOM 6976 N N . ILE B 1 301 ? -19.094 -39.156 -14.484 1 96.5 301 ILE B N 1
ATOM 6977 C CA . ILE B 1 301 ? -19.547 -40.5 -14.766 1 96.5 301 ILE B CA 1
ATOM 6978 C C . ILE B 1 301 ? -18.5 -41.25 -15.57 1 96.5 301 ILE B C 1
ATOM 6980 O O . ILE B 1 301 ? -18.469 -42.469 -15.586 1 96.5 301 ILE B O 1
ATOM 6984 N N . LEU B 1 302 ? -17.609 -40.5 -16.266 1 96.12 302 LEU B N 1
ATOM 6985 C CA . LEU B 1 302 ? -16.578 -41.094 -17.109 1 96.12 302 LEU B CA 1
ATOM 6986 C C . LEU B 1 302 ? -15.344 -41.469 -16.297 1 96.12 302 LEU B C 1
ATOM 6988 O O . LEU B 1 302 ? -14.477 -42.219 -16.781 1 96.12 302 LEU B O 1
ATOM 6992 N N . LYS B 1 303 ? -15.297 -41.031 -15.055 1 95.12 303 LYS B N 1
ATOM 6993 C CA . LYS B 1 303 ? -14.078 -41.188 -14.266 1 95.12 303 LYS B CA 1
ATOM 6994 C C . LYS B 1 303 ? -13.711 -42.656 -14.094 1 95.12 303 LYS B C 1
ATOM 6996 O O . LYS B 1 303 ? -12.617 -43.062 -14.484 1 95.12 303 LYS B O 1
ATOM 7001 N N . GLU B 1 304 ? -14.594 -43.469 -13.578 1 94.62 304 GLU B N 1
ATOM 7002 C CA . GLU B 1 304 ? -14.328 -44.875 -13.297 1 94.62 304 GLU B CA 1
ATOM 7003 C C . GLU B 1 304 ? -14.102 -45.656 -14.578 1 94.62 304 GLU B C 1
ATOM 7005 O O . GLU B 1 304 ? -13.133 -46.406 -14.695 1 94.62 304 GLU B O 1
ATOM 7010 N N . PRO B 1 305 ? -14.938 -45.469 -15.578 1 95 305 PRO B N 1
ATOM 7011 C CA . PRO B 1 305 ? -14.719 -46.188 -16.828 1 95 305 PRO B CA 1
ATOM 7012 C C . PRO B 1 305 ? -13.383 -45.844 -17.484 1 95 305 PRO B C 1
ATOM 7014 O O . PRO B 1 305 ? -12.727 -46.719 -18.062 1 95 305 PRO B O 1
ATOM 7017 N N . CYS B 1 306 ? -13.016 -44.625 -17.469 1 93.19 306 CYS B N 1
ATOM 7018 C CA . CYS B 1 306 ? -11.758 -44.219 -18.078 1 93.19 306 CYS B CA 1
ATOM 7019 C C . CYS B 1 306 ? -10.57 -44.781 -17.297 1 93.19 306 CYS B C 1
ATOM 7021 O O . CYS B 1 306 ? -9.562 -45.156 -17.875 1 93.19 306 CYS B O 1
ATOM 7023 N N . GLU B 1 307 ? -10.688 -44.844 -15.969 1 91.44 307 GLU B N 1
ATOM 7024 C CA . GLU B 1 307 ? -9.641 -45.469 -15.148 1 91.44 307 GLU B CA 1
ATOM 7025 C C . GLU B 1 307 ? -9.523 -46.938 -15.422 1 91.44 307 GLU B C 1
ATOM 7027 O O . GLU B 1 307 ? -8.422 -47.5 -15.492 1 91.44 307 GLU B O 1
ATOM 7032 N N . LYS B 1 308 ? -10.656 -47.562 -15.555 1 91.75 308 LYS B N 1
ATOM 7033 C CA . LYS B 1 308 ? -10.68 -48.969 -15.875 1 91.75 308 LYS B CA 1
ATOM 7034 C C . LYS B 1 308 ? -10.07 -49.25 -17.25 1 91.75 308 LYS B C 1
ATOM 7036 O O . LYS B 1 308 ? -9.359 -50.219 -17.438 1 91.75 308 LYS B O 1
ATOM 7041 N N . LEU B 1 309 ? -10.359 -48.406 -18.172 1 91.31 309 LEU B N 1
ATOM 7042 C CA . LEU B 1 309 ? -9.812 -48.5 -19.516 1 91.31 309 LEU B CA 1
ATOM 7043 C C . LEU B 1 309 ? -8.289 -48.406 -19.5 1 91.31 309 LEU B C 1
ATOM 7045 O O . LEU B 1 309 ? -7.594 -49.156 -20.172 1 91.31 309 LEU B O 1
ATOM 7049 N N . ALA B 1 310 ? -7.84 -47.469 -18.719 1 88.88 310 ALA B N 1
ATOM 7050 C CA . ALA B 1 310 ? -6.402 -47.219 -18.625 1 88.88 310 ALA B CA 1
ATOM 7051 C C . ALA B 1 310 ? -5.676 -48.375 -17.969 1 88.88 310 ALA B C 1
ATOM 7053 O O . ALA B 1 310 ? -4.516 -48.656 -18.281 1 88.88 310 ALA B O 1
ATOM 7054 N N . SER B 1 311 ? -6.375 -49.125 -17.109 1 90.94 311 SER B N 1
ATOM 7055 C CA . SER B 1 311 ? -5.719 -50.188 -16.344 1 90.94 311 SER B CA 1
ATOM 7056 C C . SER B 1 311 ? -5.988 -51.531 -16.969 1 90.94 311 SER B C 1
ATOM 7058 O O . SER B 1 311 ? -5.34 -52.531 -16.609 1 90.94 311 SER B O 1
ATOM 7060 N N . SER B 1 312 ? -6.816 -51.625 -17.891 1 91.88 312 SER B N 1
ATOM 7061 C CA . SER B 1 312 ? -7.191 -52.906 -18.5 1 91.88 312 SER B CA 1
ATOM 7062 C C . SER B 1 312 ? -6.148 -53.344 -19.516 1 91.88 312 SER B C 1
ATOM 7064 O O . SER B 1 312 ? -5.5 -52.531 -20.156 1 91.88 312 SER B O 1
ATOM 7066 N N . PRO B 1 313 ? -5.977 -54.688 -19.562 1 93.19 313 PRO B N 1
ATOM 7067 C CA . PRO B 1 313 ? -5.105 -55.188 -20.625 1 93.19 313 PRO B CA 1
ATOM 7068 C C . PRO B 1 313 ? -5.68 -54.938 -22.031 1 93.19 313 PRO B C 1
ATOM 7070 O O . PRO B 1 313 ? -6.871 -54.625 -22.156 1 93.19 313 PRO B O 1
ATOM 7073 N N . LEU B 1 314 ? -4.941 -55.031 -23.078 1 92.44 314 LEU B N 1
ATOM 7074 C CA . LEU B 1 314 ? -5.301 -54.688 -24.453 1 92.44 314 LEU B CA 1
ATOM 7075 C C . LEU B 1 314 ? -6.469 -55.562 -24.922 1 92.44 314 LEU B C 1
ATOM 7077 O O . LEU B 1 314 ? -7.324 -55.094 -25.672 1 92.44 314 LEU B O 1
ATOM 7081 N N . SER B 1 315 ? -6.512 -56.75 -24.422 1 91.31 315 SER B N 1
ATOM 7082 C CA . SER B 1 315 ? -7.527 -57.688 -24.859 1 91.31 315 SER B CA 1
ATOM 7083 C C . SER B 1 315 ? -8.914 -57.281 -24.375 1 91.31 315 SER B C 1
ATOM 7085 O O . SER B 1 315 ? -9.922 -57.625 -25 1 91.31 315 SER B O 1
ATOM 7087 N N . ASP B 1 316 ? -8.938 -56.531 -23.359 1 93.06 316 ASP B N 1
ATOM 7088 C CA . ASP B 1 316 ? -10.211 -56.188 -22.734 1 93.06 316 ASP B CA 1
ATOM 7089 C C . ASP B 1 316 ? -10.719 -54.844 -23.219 1 93.06 316 ASP B C 1
ATOM 7091 O O . ASP B 1 316 ? -11.875 -54.5 -22.984 1 93.06 316 ASP B O 1
ATOM 7095 N N . ILE B 1 317 ? -9.992 -54.062 -23.875 1 93.12 317 ILE B N 1
ATOM 7096 C CA . ILE B 1 317 ? -10.289 -52.688 -24.234 1 93.12 317 ILE B CA 1
ATOM 7097 C C . ILE B 1 317 ? -11.508 -52.625 -25.156 1 93.12 317 ILE B C 1
ATOM 7099 O O . ILE B 1 317 ? -12.43 -51.844 -24.938 1 93.12 317 ILE B O 1
ATOM 7103 N N . PRO B 1 318 ? -11.562 -53.562 -26.125 1 92.19 318 PRO B N 1
ATOM 7104 C CA . PRO B 1 318 ? -12.703 -53.5 -27.047 1 92.19 318 PRO B CA 1
ATOM 7105 C C . PRO B 1 318 ? -14.039 -53.75 -26.344 1 92.19 318 PRO B C 1
ATOM 7107 O O . PRO B 1 318 ? -15.055 -53.188 -26.75 1 92.19 318 PRO B O 1
ATOM 7110 N N . THR B 1 319 ? -14.031 -54.469 -25.297 1 93.06 319 THR B N 1
ATOM 7111 C CA . THR B 1 319 ? -15.273 -54.781 -24.594 1 93.06 319 THR B CA 1
ATOM 7112 C C . THR B 1 319 ? -15.734 -53.594 -23.75 1 93.06 319 THR B C 1
ATOM 7114 O O . THR B 1 319 ? -16.906 -53.5 -23.391 1 93.06 319 THR B O 1
ATOM 7117 N N . LYS B 1 320 ? -14.93 -52.719 -23.453 1 94.31 320 LYS B N 1
ATOM 7118 C CA . LYS B 1 320 ? -15.25 -51.625 -22.562 1 94.31 320 LYS B CA 1
ATOM 7119 C C . LYS B 1 320 ? -15.664 -50.375 -23.359 1 94.31 320 LYS B C 1
ATOM 7121 O O . LYS B 1 320 ? -16.281 -49.469 -22.812 1 94.31 320 LYS B O 1
ATOM 7126 N N . LEU B 1 321 ? -15.398 -50.281 -24.672 1 93.94 321 LEU B N 1
ATOM 7127 C CA . LEU B 1 321 ? -15.547 -49.094 -25.5 1 93.94 321 LEU B CA 1
ATOM 7128 C C . LEU B 1 321 ? -17.016 -48.75 -25.703 1 93.94 321 LEU B C 1
ATOM 7130 O O . LEU B 1 321 ? -17.406 -47.594 -25.625 1 93.94 321 LEU B O 1
ATOM 7134 N N . PRO B 1 322 ? -17.875 -49.812 -25.859 1 91.75 322 PRO B N 1
ATOM 7135 C CA . PRO B 1 322 ? -19.297 -49.469 -26.062 1 91.75 322 PRO B CA 1
ATOM 7136 C C . PRO B 1 322 ? -19.906 -48.781 -24.844 1 91.75 322 PRO B C 1
ATOM 7138 O O . PRO B 1 322 ? -20.734 -47.875 -24.984 1 91.75 322 PRO B O 1
ATOM 7141 N N . TYR B 1 323 ? -19.516 -49.312 -23.719 1 94.25 323 TYR B N 1
ATOM 7142 C CA . TYR B 1 323 ? -20.031 -48.688 -22.5 1 94.25 323 TYR B CA 1
ATOM 7143 C C . TYR B 1 323 ? -19.594 -47.219 -22.406 1 94.25 323 TYR B C 1
ATOM 7145 O O . TYR B 1 323 ? -20.406 -46.375 -22.031 1 94.25 323 TYR B O 1
ATOM 7153 N N . LEU B 1 324 ? -18.359 -46.938 -22.688 1 94.69 324 LEU B N 1
ATOM 7154 C CA . LEU B 1 324 ? -17.844 -45.562 -22.656 1 94.69 324 LEU B CA 1
ATOM 7155 C C . LEU B 1 324 ? -18.594 -44.688 -23.641 1 94.69 324 LEU B C 1
ATOM 7157 O O . LEU B 1 324 ? -18.891 -43.531 -23.328 1 94.69 324 LEU B O 1
ATOM 7161 N N . LEU B 1 325 ? -18.875 -45.156 -24.781 1 94.5 325 LEU B N 1
ATOM 7162 C CA . LEU B 1 325 ? -19.609 -44.438 -25.797 1 94.5 325 LEU B CA 1
ATOM 7163 C C . LEU B 1 325 ? -21.016 -44.125 -25.328 1 94.5 325 LEU B C 1
ATOM 7165 O O . LEU B 1 325 ? -21.516 -43.031 -25.594 1 94.5 325 LEU B O 1
ATOM 7169 N N . SER B 1 326 ? -21.609 -45.062 -24.672 1 93.06 326 SER B N 1
ATOM 7170 C CA . SER B 1 326 ? -22.969 -44.844 -24.156 1 93.06 326 SER B CA 1
ATOM 7171 C C . SER B 1 326 ? -22.984 -43.719 -23.125 1 93.06 326 SER B C 1
ATOM 7173 O O . SER B 1 326 ? -23.938 -42.969 -23.047 1 93.06 326 SER B O 1
ATOM 7175 N N . LEU B 1 327 ? -22 -43.719 -22.297 1 96.06 327 LEU B N 1
ATOM 7176 C CA . LEU B 1 327 ? -21.906 -42.688 -21.266 1 96.06 327 LEU B CA 1
ATOM 7177 C C . LEU B 1 327 ? -21.75 -41.312 -21.906 1 96.06 327 LEU B C 1
ATOM 7179 O O . LEU B 1 327 ? -22.359 -40.344 -21.438 1 96.06 327 LEU B O 1
ATOM 7183 N N . ILE B 1 328 ? -20.922 -41.156 -22.969 1 95.19 328 ILE B N 1
ATOM 7184 C CA . ILE B 1 328 ? -20.734 -39.875 -23.672 1 95.19 328 ILE B CA 1
ATOM 7185 C C . ILE B 1 328 ? -22.047 -39.438 -24.297 1 95.19 328 ILE B C 1
ATOM 7187 O O . ILE B 1 328 ? -22.359 -38.25 -24.297 1 95.19 328 ILE B O 1
ATOM 7191 N N . ARG B 1 329 ? -22.75 -40.406 -24.75 1 91.75 329 ARG B N 1
ATOM 7192 C CA . ARG B 1 329 ? -24.062 -40.094 -25.312 1 91.75 329 ARG B CA 1
ATOM 7193 C C . ARG B 1 329 ? -25.016 -39.562 -24.234 1 91.75 329 ARG B C 1
ATOM 7195 O O . ARG B 1 329 ? -25.781 -38.625 -24.484 1 91.75 329 ARG B O 1
ATOM 7202 N N . ILE B 1 330 ? -24.969 -40.188 -23.109 1 92.75 330 ILE B N 1
ATOM 7203 C CA . ILE B 1 330 ? -25.797 -39.75 -21.984 1 92.75 330 ILE B CA 1
ATOM 7204 C C . ILE B 1 330 ? -25.438 -38.312 -21.625 1 92.75 330 ILE B C 1
ATOM 7206 O O . ILE B 1 330 ? -26.328 -37.5 -21.359 1 92.75 330 ILE B O 1
ATOM 7210 N N . ILE B 1 331 ? -24.156 -37.969 -21.594 1 95.38 331 ILE B N 1
ATOM 7211 C CA . ILE B 1 331 ? -23.703 -36.625 -21.297 1 95.38 331 ILE B CA 1
ATOM 7212 C C . ILE B 1 331 ? -24.219 -35.656 -22.375 1 95.38 331 ILE B C 1
ATOM 7214 O O . ILE B 1 331 ? -24.766 -34.594 -22.047 1 95.38 331 ILE B O 1
ATOM 7218 N N . TRP B 1 332 ? -24.094 -36.031 -23.594 1 92 332 TRP B N 1
ATOM 7219 C CA . TRP B 1 332 ? -24.516 -35.219 -24.734 1 92 332 TRP B CA 1
ATOM 7220 C C . TRP B 1 332 ? -26 -34.875 -24.641 1 92 332 TRP B C 1
ATOM 7222 O O . TRP B 1 332 ? -26.391 -33.75 -24.875 1 92 332 TRP B O 1
ATOM 7232 N N . ILE B 1 333 ? -26.781 -35.781 -24.203 1 90.38 333 ILE B N 1
ATOM 7233 C CA . ILE B 1 333 ? -28.234 -35.625 -24.234 1 90.38 333 ILE B CA 1
ATOM 7234 C C . ILE B 1 333 ? -28.719 -34.938 -22.969 1 90.38 333 ILE B C 1
ATOM 7236 O O . ILE B 1 333 ? -29.641 -34.125 -23 1 90.38 333 ILE B O 1
ATOM 7240 N N . ASN B 1 334 ? -28.031 -35.25 -21.859 1 93.06 334 ASN B N 1
ATOM 7241 C CA . ASN B 1 334 ? -28.625 -34.844 -20.578 1 93.06 334 ASN B CA 1
ATOM 7242 C C . ASN B 1 334 ? -27.922 -33.625 -19.984 1 93.06 334 ASN B C 1
ATOM 7244 O O . ASN B 1 334 ? -28.484 -32.938 -19.141 1 93.06 334 ASN B O 1
ATOM 7248 N N . SER B 1 335 ? -26.703 -33.375 -20.359 1 94.56 335 SER B N 1
ATOM 7249 C CA . SER B 1 335 ? -25.984 -32.219 -19.781 1 94.56 335 SER B CA 1
ATOM 7250 C C . SER B 1 335 ? -26.469 -30.922 -20.391 1 94.56 335 SER B C 1
ATOM 7252 O O . SER B 1 335 ? -26.406 -30.734 -21.609 1 94.56 335 SER B O 1
ATOM 7254 N N . PRO B 1 336 ? -26.891 -30 -19.625 1 95 336 PRO B N 1
ATOM 7255 C CA . PRO B 1 336 ? -27.422 -28.734 -20.156 1 95 336 PRO B CA 1
ATOM 7256 C C . PRO B 1 336 ? -26.312 -27.828 -20.688 1 95 336 PRO B C 1
ATOM 7258 O O . PRO B 1 336 ? -26.562 -27.016 -21.594 1 95 336 PRO B O 1
ATOM 7261 N N . PHE B 1 337 ? -25.062 -27.953 -20.125 1 94.56 337 PHE B N 1
ATOM 7262 C CA . PHE B 1 337 ? -24.031 -26.984 -20.484 1 94.56 337 PHE B CA 1
ATOM 7263 C C . PHE B 1 337 ? -22.922 -27.641 -21.281 1 94.56 337 PHE B C 1
ATOM 7265 O O . PHE B 1 337 ? -22.047 -26.953 -21.828 1 94.56 337 PHE B O 1
ATOM 7272 N N . TYR B 1 338 ? -22.844 -28.953 -21.297 1 93.75 338 TYR B N 1
ATOM 7273 C CA . TYR B 1 338 ? -21.812 -29.703 -22 1 93.75 338 TYR B CA 1
ATOM 7274 C C . TYR B 1 338 ? -22.422 -30.547 -23.125 1 93.75 338 TYR B C 1
ATOM 7276 O O . TYR B 1 338 ? -22.328 -31.781 -23.109 1 93.75 338 TYR B O 1
ATOM 7284 N N . ASN B 1 339 ? -23.047 -29.906 -24.078 1 91.94 339 ASN B N 1
ATOM 7285 C CA . ASN B 1 339 ? -23.781 -30.656 -25.094 1 91.94 339 ASN B CA 1
ATOM 7286 C C . ASN B 1 339 ? -23.547 -30.094 -26.484 1 91.94 339 ASN B C 1
ATOM 7288 O O . ASN B 1 339 ? -24.172 -30.516 -27.453 1 91.94 339 ASN B O 1
ATOM 7292 N N . SER B 1 340 ? -22.625 -29.203 -26.578 1 91.56 340 SER B N 1
ATOM 7293 C CA . SER B 1 340 ? -22.344 -28.656 -27.906 1 91.56 340 SER B CA 1
ATOM 7294 C C . SER B 1 340 ? -21.531 -29.625 -28.75 1 91.56 340 SER B C 1
ATOM 7296 O O . SER B 1 340 ? -20.859 -30.516 -28.219 1 91.56 340 SER B O 1
ATOM 7298 N N . ARG B 1 341 ? -21.594 -29.469 -30.062 1 91.19 341 ARG B N 1
ATOM 7299 C CA . ARG B 1 341 ? -20.859 -30.328 -30.984 1 91.19 341 ARG B CA 1
ATOM 7300 C C . ARG B 1 341 ? -19.359 -30.25 -30.75 1 91.19 341 ARG B C 1
ATOM 7302 O O . ARG B 1 341 ? -18.656 -31.25 -30.797 1 91.19 341 ARG B O 1
ATOM 7309 N N . SER B 1 342 ? -18.969 -29.047 -30.469 1 90.75 342 SER B N 1
ATOM 7310 C CA . SER B 1 342 ? -17.547 -28.828 -30.266 1 90.75 342 SER B CA 1
ATOM 7311 C C . SER B 1 342 ? -17.062 -29.531 -28.984 1 90.75 342 SER B C 1
ATOM 7313 O O . SER B 1 342 ? -16 -30.141 -28.969 1 90.75 342 SER B O 1
ATOM 7315 N N . GLN B 1 343 ? -17.906 -29.516 -27.969 1 91.75 343 GLN B N 1
ATOM 7316 C CA . GLN B 1 343 ? -17.547 -30.125 -26.688 1 91.75 343 GLN B CA 1
ATOM 7317 C C . GLN B 1 343 ? -17.531 -31.641 -26.781 1 91.75 343 GLN B C 1
ATOM 7319 O O . GLN B 1 343 ? -16.609 -32.281 -26.281 1 91.75 343 GLN B O 1
ATOM 7324 N N . ILE B 1 344 ? -18.422 -32.156 -27.453 1 92.62 344 ILE B N 1
ATOM 7325 C CA . ILE B 1 344 ? -18.547 -33.625 -27.562 1 92.62 344 ILE B CA 1
ATOM 7326 C C . ILE B 1 344 ? -17.469 -34.156 -28.484 1 92.62 344 ILE B C 1
ATOM 7328 O O . ILE B 1 344 ? -16.891 -35.219 -28.219 1 92.62 344 ILE B O 1
ATOM 7332 N N . THR B 1 345 ? -17.281 -33.406 -29.594 1 92.69 345 THR B N 1
ATOM 7333 C CA . THR B 1 345 ? -16.172 -33.75 -30.453 1 92.69 345 THR B CA 1
ATOM 7334 C C . THR B 1 345 ? -14.859 -33.781 -29.672 1 92.69 345 THR B C 1
ATOM 7336 O O . THR B 1 345 ? -14.047 -34.688 -29.828 1 92.69 345 THR B O 1
ATOM 7339 N N . GLY B 1 346 ? -14.766 -32.781 -28.859 1 91.19 346 GLY B N 1
ATOM 7340 C CA . GLY B 1 346 ? -13.578 -32.688 -28.031 1 91.19 346 GLY B CA 1
ATOM 7341 C C . GLY B 1 346 ? -13.453 -33.844 -27.047 1 91.19 346 GLY B C 1
ATOM 7342 O O . GLY B 1 346 ? -12.344 -34.344 -26.781 1 91.19 346 GLY B O 1
ATOM 7343 N N . LEU B 1 347 ? -14.516 -34.312 -26.5 1 93.06 347 LEU B N 1
ATOM 7344 C CA . LEU B 1 347 ? -14.523 -35.438 -25.562 1 93.06 347 LEU B CA 1
ATOM 7345 C C . LEU B 1 347 ? -14.094 -36.719 -26.234 1 93.06 347 LEU B C 1
ATOM 7347 O O . LEU B 1 347 ? -13.32 -37.5 -25.672 1 93.06 347 LEU B O 1
ATOM 7351 N N . PHE B 1 348 ? -14.578 -36.938 -27.422 1 94.38 348 PHE B N 1
ATOM 7352 C CA . PHE B 1 348 ? -14.18 -38.094 -28.172 1 94.38 348 PHE B CA 1
ATOM 7353 C C . PHE B 1 348 ? -12.703 -38.062 -28.531 1 94.38 348 PHE B C 1
ATOM 7355 O O . PHE B 1 348 ? -12.008 -39.062 -28.5 1 94.38 348 PHE B O 1
ATOM 7362 N N . ARG B 1 349 ? -12.312 -36.906 -28.922 1 92.75 349 ARG B N 1
ATOM 7363 C CA . ARG B 1 349 ? -10.898 -36.719 -29.203 1 92.75 349 ARG B CA 1
ATOM 7364 C C . ARG B 1 349 ? -10.039 -37.031 -28 1 92.75 349 ARG B C 1
ATOM 7366 O O . ARG B 1 349 ? -8.977 -37.656 -28.125 1 92.75 349 ARG B O 1
ATOM 7373 N N . LYS B 1 350 ? -10.547 -36.688 -26.859 1 93.44 350 LYS B N 1
ATOM 7374 C CA . LYS B 1 350 ? -9.82 -36.938 -25.609 1 93.44 350 LYS B CA 1
ATOM 7375 C C . LYS B 1 350 ? -9.773 -38.406 -25.281 1 93.44 350 LYS B C 1
ATOM 7377 O O . LYS B 1 350 ? -8.797 -38.906 -24.719 1 93.44 350 LYS B O 1
ATOM 7382 N N . VAL B 1 351 ? -10.781 -39.125 -25.547 1 93.62 351 VAL B N 1
ATOM 7383 C CA . VAL B 1 351 ? -10.805 -40.562 -25.359 1 93.62 351 VAL B CA 1
ATOM 7384 C C . VAL B 1 351 ? -9.781 -41.219 -26.297 1 93.62 351 VAL B C 1
ATOM 7386 O O . VAL B 1 351 ? -9.055 -42.125 -25.891 1 93.62 351 VAL B O 1
ATOM 7389 N N . SER B 1 352 ? -9.812 -40.75 -27.531 1 93.19 352 SER B N 1
ATOM 7390 C CA . SER B 1 352 ? -8.844 -41.281 -28.5 1 93.19 352 SER B CA 1
ATOM 7391 C C . SER B 1 352 ? -7.414 -41.031 -28.016 1 93.19 352 SER B C 1
ATOM 7393 O O . SER B 1 352 ? -6.559 -41.906 -28.172 1 93.19 352 SER B O 1
ATOM 7395 N N . GLN B 1 353 ? -7.234 -39.906 -27.5 1 91.12 353 GLN B N 1
ATOM 7396 C CA . GLN B 1 353 ? -5.906 -39.594 -26.984 1 91.12 353 GLN B CA 1
ATOM 7397 C C . GLN B 1 353 ? -5.531 -40.5 -25.812 1 91.12 353 GLN B C 1
ATOM 7399 O O . GLN B 1 353 ? -4.367 -40.875 -25.672 1 91.12 353 GLN B O 1
ATOM 7404 N N . GLU B 1 354 ? -6.508 -40.812 -25.016 1 92.06 354 GLU B N 1
ATOM 7405 C CA . GLU B 1 354 ? -6.266 -41.688 -23.875 1 92.06 354 GLU B CA 1
ATOM 7406 C C . GLU B 1 354 ? -5.898 -43.094 -24.344 1 92.06 354 GLU B C 1
ATOM 7408 O O . GLU B 1 354 ? -5.051 -43.75 -23.734 1 92.06 354 GLU B O 1
ATOM 7413 N N . LEU B 1 355 ? -6.461 -43.531 -25.312 1 93.44 355 LEU B N 1
ATOM 7414 C CA . LEU B 1 355 ? -6.172 -44.844 -25.891 1 93.44 355 LEU B CA 1
ATOM 7415 C C . LEU B 1 355 ? -4.77 -44.875 -26.484 1 93.44 355 LEU B C 1
ATOM 7417 O O . LEU B 1 355 ? -4.023 -45.812 -26.281 1 93.44 355 LEU B O 1
ATOM 7421 N N . ILE B 1 356 ? -4.48 -43.844 -27.203 1 92.06 356 ILE B N 1
ATOM 7422 C CA . ILE B 1 356 ? -3.158 -43.75 -27.812 1 92.06 356 ILE B CA 1
ATOM 7423 C C . ILE B 1 356 ? -2.084 -43.812 -26.734 1 92.06 356 ILE B C 1
ATOM 7425 O O . ILE B 1 356 ? -1.081 -44.5 -26.875 1 92.06 356 ILE B O 1
ATOM 7429 N N . LYS B 1 357 ? -2.303 -43.062 -25.719 1 89.94 357 LYS B N 1
ATOM 7430 C CA . LYS B 1 357 ? -1.355 -43.031 -24.609 1 89.94 357 LYS B CA 1
ATOM 7431 C C . LYS B 1 357 ? -1.209 -44.438 -24 1 89.94 357 LYS B C 1
ATOM 7433 O O . LYS B 1 357 ? -0.097 -44.875 -23.688 1 89.94 357 LYS B O 1
ATOM 7438 N N . LYS B 1 358 ? -2.305 -45.062 -23.828 1 92 358 LYS B N 1
ATOM 7439 C CA . LYS B 1 358 ? -2.295 -46.406 -23.266 1 92 358 LYS B CA 1
ATOM 7440 C C . LYS B 1 358 ? -1.553 -47.375 -24.172 1 92 358 LYS B C 1
ATOM 7442 O O . LYS B 1 358 ? -0.719 -48.156 -23.719 1 92 358 LYS B O 1
ATOM 7447 N N . PHE B 1 359 ? -1.785 -47.344 -25.469 1 93.5 359 PHE B N 1
ATOM 7448 C CA . PHE B 1 359 ? -1.152 -48.219 -26.438 1 93.5 359 PHE B CA 1
ATOM 7449 C C . PHE B 1 359 ? 0.349 -47.969 -26.5 1 93.5 359 PHE B C 1
ATOM 7451 O O . PHE B 1 359 ? 1.141 -48.906 -26.594 1 93.5 359 PHE B O 1
ATOM 7458 N N . SER B 1 360 ? 0.666 -46.75 -26.469 1 90.69 360 SER B N 1
ATOM 7459 C CA . SER B 1 360 ? 2.08 -46.375 -26.516 1 90.69 360 SER B CA 1
ATOM 7460 C C . SER B 1 360 ? 2.838 -46.938 -25.312 1 90.69 360 SER B C 1
ATOM 7462 O O . SER B 1 360 ? 4.012 -47.312 -25.438 1 90.69 360 SER B O 1
ATOM 7464 N N . ARG B 1 361 ? 2.191 -47.031 -24.219 1 88.5 361 ARG B N 1
ATOM 7465 C CA . ARG B 1 361 ? 2.822 -47.594 -23.016 1 88.5 361 ARG B CA 1
ATOM 7466 C C . ARG B 1 361 ? 2.965 -49.125 -23.125 1 88.5 361 ARG B C 1
ATOM 7468 O O . ARG B 1 361 ? 3.922 -49.688 -22.594 1 88.5 361 ARG B O 1
ATOM 7475 N N . GLU B 1 362 ? 2.018 -49.719 -23.781 1 90.38 362 GLU B N 1
ATOM 7476 C CA . GLU B 1 362 ? 2.016 -51.156 -23.906 1 90.38 362 GLU B CA 1
ATOM 7477 C C . GLU B 1 362 ? 3.049 -51.625 -24.938 1 90.38 362 GLU B C 1
ATOM 7479 O O . GLU B 1 362 ? 3.57 -52.75 -24.828 1 90.38 362 GLU B O 1
ATOM 7484 N N . ILE B 1 363 ? 3.289 -50.75 -25.875 1 89.5 363 ILE B N 1
ATOM 7485 C CA . ILE B 1 363 ? 4.262 -51.094 -26.906 1 89.5 363 ILE B CA 1
ATOM 7486 C C . ILE B 1 363 ? 5.676 -50.844 -26.391 1 89.5 363 ILE B C 1
ATOM 7488 O O . ILE B 1 363 ? 6.062 -49.688 -26.172 1 89.5 363 ILE B O 1
ATOM 7492 N N . GLN B 1 364 ? 6.371 -51.844 -25.969 1 84.69 364 GLN B N 1
ATOM 7493 C CA . GLN B 1 364 ? 7.758 -51.719 -25.547 1 84.69 364 GLN B CA 1
ATOM 7494 C C . GLN B 1 364 ? 8.711 -51.812 -26.719 1 84.69 364 GLN B C 1
ATOM 7496 O O . GLN B 1 364 ? 9.211 -52.906 -27.047 1 84.69 364 GLN B O 1
ATOM 7501 N N . LEU B 1 365 ? 9.008 -50.688 -27.266 1 85.44 365 LEU B N 1
ATOM 7502 C CA . LEU B 1 365 ? 9.82 -50.656 -28.469 1 85.44 365 LEU B CA 1
ATOM 7503 C C . LEU B 1 365 ? 11.234 -51.156 -28.188 1 85.44 365 LEU B C 1
ATOM 7505 O O . LEU B 1 365 ? 11.93 -51.625 -29.094 1 85.44 365 LEU B O 1
ATOM 7509 N N . ASP B 1 366 ? 11.602 -51.094 -26.953 1 86.56 366 ASP B N 1
ATOM 7510 C CA . ASP B 1 366 ? 12.93 -51.562 -26.562 1 86.56 366 ASP B CA 1
ATOM 7511 C C . ASP B 1 366 ? 13.086 -53.062 -26.812 1 86.56 366 ASP B C 1
ATOM 7513 O O . ASP B 1 366 ? 14.172 -53.531 -27.141 1 86.56 366 ASP B O 1
ATOM 7517 N N . LYS B 1 367 ? 11.984 -53.75 -26.703 1 86.75 367 LYS B N 1
ATOM 7518 C CA . LYS B 1 367 ? 12.008 -55.188 -26.922 1 86.75 367 LYS B CA 1
ATOM 7519 C C . LYS B 1 367 ? 12.227 -55.531 -28.391 1 86.75 367 LYS B C 1
ATOM 7521 O O . LYS B 1 367 ? 12.828 -56.562 -28.719 1 86.75 367 LYS B O 1
ATOM 7526 N N . LEU B 1 368 ? 11.773 -54.688 -29.234 1 86.75 368 LEU B N 1
ATOM 7527 C CA . LEU B 1 368 ? 11.953 -54.875 -30.656 1 86.75 368 LEU B CA 1
ATOM 7528 C C . LEU B 1 368 ? 13.43 -54.875 -31.031 1 86.75 368 LEU B C 1
ATOM 7530 O O . LEU B 1 368 ? 13.883 -55.75 -31.766 1 86.75 368 LEU B O 1
ATOM 7534 N N . PHE B 1 369 ? 14.188 -54.031 -30.406 1 85.06 369 PHE B N 1
ATOM 7535 C CA . PHE B 1 369 ? 15.586 -53.844 -30.766 1 85.06 369 PHE B CA 1
ATOM 7536 C C . PHE B 1 369 ? 16.453 -54.875 -30.047 1 85.06 369 PHE B C 1
ATOM 7538 O O . PHE B 1 369 ? 17.641 -55.031 -30.375 1 85.06 369 PHE B O 1
ATOM 7545 N N . LYS B 1 370 ? 15.789 -55.625 -29.188 1 85.62 370 LYS B N 1
ATOM 7546 C CA . LYS B 1 370 ? 16.5 -56.719 -28.5 1 85.62 370 LYS B CA 1
ATOM 7547 C C . LYS B 1 370 ? 16.172 -58.062 -29.109 1 85.62 370 LYS B C 1
ATOM 7549 O O . LYS B 1 370 ? 16.516 -59.094 -28.547 1 85.62 370 LYS B O 1
ATOM 7554 N N . GLY B 1 371 ? 15.406 -58.062 -30.234 1 85 371 GLY B N 1
ATOM 7555 C CA . GLY B 1 371 ? 15.18 -59.281 -30.969 1 85 371 GLY B CA 1
ATOM 7556 C C . GLY B 1 371 ? 13.805 -59.906 -30.734 1 85 371 GLY B C 1
ATOM 7557 O O . GLY B 1 371 ? 13.523 -61 -31.172 1 85 371 GLY B O 1
ATOM 7558 N N . TYR B 1 372 ? 12.992 -59.188 -30 1 88.88 372 TYR B N 1
ATOM 7559 C CA . TYR B 1 372 ? 11.648 -59.688 -29.734 1 88.88 372 TYR B CA 1
ATOM 7560 C C . TYR B 1 372 ? 10.648 -59.125 -30.734 1 88.88 372 TYR B C 1
ATOM 7562 O O . TYR B 1 372 ? 9.648 -58.5 -30.344 1 88.88 372 TYR B O 1
ATOM 7570 N N . ALA B 1 373 ? 10.906 -59.375 -31.953 1 89.38 373 ALA B N 1
ATOM 7571 C CA . ALA B 1 373 ? 10.125 -58.812 -33.062 1 89.38 373 ALA B CA 1
ATOM 7572 C C . ALA B 1 373 ? 8.734 -59.406 -33.125 1 89.38 373 ALA B C 1
ATOM 7574 O O . ALA B 1 373 ? 7.75 -58.719 -33.344 1 89.38 373 ALA B O 1
ATOM 7575 N N . GLN B 1 374 ? 8.688 -60.75 -32.906 1 90.75 374 GLN B N 1
ATOM 7576 C CA . GLN B 1 374 ? 7.398 -61.438 -33.031 1 90.75 374 GLN B CA 1
ATOM 7577 C C . GLN B 1 374 ? 6.422 -61 -31.953 1 90.75 374 GLN B C 1
ATOM 7579 O O . GLN B 1 374 ? 5.254 -60.719 -32.219 1 90.75 374 GLN B O 1
ATOM 7584 N N . SER B 1 375 ? 6.898 -60.969 -30.75 1 92.19 375 SER B N 1
ATOM 7585 C CA . SER B 1 375 ? 6.047 -60.531 -29.656 1 92.19 375 SER B CA 1
ATOM 7586 C C . SER B 1 375 ? 5.633 -59.062 -29.812 1 92.19 375 SER B C 1
ATOM 7588 O O . SER B 1 375 ? 4.496 -58.688 -29.516 1 92.19 375 SER B O 1
ATOM 7590 N N . THR B 1 376 ? 6.543 -58.188 -30.234 1 92.38 376 THR B N 1
ATOM 7591 C CA . THR B 1 376 ? 6.238 -56.781 -30.469 1 92.38 376 THR B CA 1
ATOM 7592 C C . THR B 1 376 ? 5.199 -56.656 -31.578 1 92.38 376 THR B C 1
ATOM 7594 O O . THR B 1 376 ? 4.281 -55.812 -31.484 1 92.38 376 THR B O 1
ATOM 7597 N N . LYS B 1 377 ? 5.391 -57.375 -32.594 1 93.75 377 LYS B N 1
ATOM 7598 C CA . LYS B 1 377 ? 4.445 -57.344 -33.719 1 93.75 377 LYS B CA 1
ATOM 7599 C C . LYS B 1 377 ? 3.039 -57.719 -33.25 1 93.75 377 LYS B C 1
ATOM 7601 O O . LYS B 1 377 ? 2.062 -57.062 -33.625 1 93.75 377 LYS B O 1
ATOM 7606 N N . LYS B 1 378 ? 3.023 -58.75 -32.438 1 93.88 378 LYS B N 1
ATOM 7607 C CA . LYS B 1 378 ? 1.729 -59.188 -31.922 1 93.88 378 LYS B CA 1
ATOM 7608 C C . LYS B 1 378 ? 1.059 -58.094 -31.109 1 93.88 378 LYS B C 1
ATOM 7610 O O . LYS B 1 378 ? -0.145 -57.875 -31.234 1 93.88 378 LYS B O 1
ATOM 7615 N N . THR B 1 379 ? 1.782 -57.469 -30.297 1 94.88 379 THR B N 1
ATOM 7616 C CA . THR B 1 379 ? 1.255 -56.406 -29.453 1 94.88 379 THR B CA 1
ATOM 7617 C C . THR B 1 379 ? 0.786 -55.219 -30.312 1 94.88 379 THR B C 1
ATOM 7619 O O . THR B 1 379 ? -0.275 -54.656 -30.062 1 94.88 379 THR B O 1
ATOM 7622 N N . VAL B 1 380 ? 1.535 -54.812 -31.25 1 95.81 380 VAL B N 1
ATOM 7623 C CA . VAL B 1 380 ? 1.215 -53.688 -32.125 1 95.81 380 VAL B CA 1
ATOM 7624 C C . VAL B 1 380 ? -0.034 -54 -32.938 1 95.81 380 VAL B C 1
ATOM 7626 O O . VAL B 1 380 ? -0.881 -53.125 -33.156 1 95.81 380 VAL B O 1
ATOM 7629 N N . GLU B 1 381 ? -0.089 -55.219 -33.406 1 96.06 381 GLU B N 1
ATOM 7630 C CA . GLU B 1 381 ? -1.273 -55.625 -34.156 1 96.06 381 GLU B CA 1
ATOM 7631 C C . GLU B 1 381 ? -2.523 -55.562 -33.281 1 96.06 381 GLU B C 1
ATOM 7633 O O . GLU B 1 381 ? -3.598 -55.188 -33.75 1 96.06 381 GLU B O 1
ATOM 7638 N N . GLN B 1 382 ? -2.309 -56 -32.094 1 95.62 382 GLN B N 1
ATOM 7639 C CA . GLN B 1 382 ? -3.426 -55.906 -31.172 1 95.62 382 GLN B CA 1
ATOM 7640 C C . GLN B 1 382 ? -3.859 -54.469 -30.969 1 95.62 382 GLN B C 1
ATOM 7642 O O . GLN B 1 382 ? -5.051 -54.156 -30.844 1 95.62 382 GLN B O 1
ATOM 7647 N N . CYS B 1 383 ? -2.953 -53.531 -30.891 1 95.62 383 CYS B N 1
ATOM 7648 C CA . CYS B 1 383 ? -3.254 -52.125 -30.734 1 95.62 383 CYS B CA 1
ATOM 7649 C C . CYS B 1 383 ? -4.027 -51.594 -31.953 1 95.62 383 CYS B C 1
ATOM 7651 O O . CYS B 1 383 ? -4.996 -50.844 -31.797 1 95.62 383 CYS B O 1
ATOM 7653 N N . ILE B 1 384 ? -3.607 -51.969 -33.094 1 96.44 384 ILE B N 1
ATOM 7654 C CA . ILE B 1 384 ? -4.285 -51.562 -34.312 1 96.44 384 ILE B CA 1
ATOM 7655 C C . ILE B 1 384 ? -5.715 -52.094 -34.312 1 96.44 384 ILE B C 1
ATOM 7657 O O . ILE B 1 384 ? -6.648 -51.375 -34.688 1 96.44 384 ILE B O 1
ATOM 7661 N N . ASP B 1 385 ? -5.801 -53.312 -33.875 1 96 385 ASP B N 1
ATOM 7662 C CA . ASP B 1 385 ? -7.129 -53.906 -33.812 1 96 385 ASP B CA 1
ATOM 7663 C C . ASP B 1 385 ? -8.023 -53.125 -32.844 1 96 385 ASP B C 1
ATOM 7665 O O . ASP B 1 385 ? -9.211 -52.938 -33.125 1 96 385 ASP B O 1
ATOM 7669 N N . CYS B 1 386 ? -7.477 -52.812 -31.781 1 95.62 386 CYS B N 1
ATOM 7670 C CA . CYS B 1 386 ? -8.234 -52.031 -30.797 1 95.62 386 CYS B CA 1
ATOM 7671 C C . CYS B 1 386 ? -8.648 -50.688 -31.391 1 95.62 386 CYS B C 1
ATOM 7673 O O . CYS B 1 386 ? -9.773 -50.219 -31.156 1 95.62 386 CYS B O 1
ATOM 7675 N N . CYS B 1 387 ? -7.801 -50 -32.125 1 95.88 387 CYS B N 1
ATOM 7676 C CA . CYS B 1 387 ? -8.109 -48.719 -32.781 1 95.88 387 CYS B CA 1
ATOM 7677 C C . CYS B 1 387 ? -9.266 -48.875 -33.75 1 95.88 387 CYS B C 1
ATOM 7679 O O . CYS B 1 387 ? -10.188 -48.062 -33.781 1 95.88 387 CYS B O 1
ATOM 7681 N N . ASN B 1 388 ? -9.148 -49.906 -34.469 1 95.94 388 ASN B N 1
ATOM 7682 C CA . ASN B 1 388 ? -10.203 -50.156 -35.438 1 95.94 388 ASN B CA 1
ATOM 7683 C C . ASN B 1 388 ? -11.531 -50.469 -34.75 1 95.94 388 ASN B C 1
ATOM 7685 O O . ASN B 1 388 ? -12.594 -50.062 -35.219 1 95.94 388 ASN B O 1
ATOM 7689 N N . THR B 1 389 ? -11.422 -51.219 -33.719 1 96.12 389 THR B N 1
ATOM 7690 C CA . THR B 1 389 ? -12.633 -51.531 -32.969 1 96.12 389 THR B CA 1
ATOM 7691 C C . THR B 1 389 ? -13.266 -50.25 -32.438 1 96.12 389 THR B C 1
ATOM 7693 O O . THR B 1 389 ? -14.492 -50.125 -32.375 1 96.12 389 THR B O 1
ATOM 7696 N N . TRP B 1 390 ? -12.453 -49.344 -31.953 1 95.56 390 TRP B N 1
ATOM 7697 C CA . TRP B 1 390 ? -12.93 -48.062 -31.453 1 95.56 390 TRP B CA 1
ATOM 7698 C C . TRP B 1 390 ? -13.617 -47.281 -32.562 1 95.56 390 TRP B C 1
ATOM 7700 O O . TRP B 1 390 ? -14.703 -46.719 -32.344 1 95.56 390 TRP B O 1
ATOM 7710 N N . LYS B 1 391 ? -13.047 -47.156 -33.688 1 95.25 391 LYS B N 1
ATOM 7711 C CA . LYS B 1 391 ? -13.625 -46.469 -34.812 1 95.25 391 LYS B CA 1
ATOM 7712 C C . LYS B 1 391 ? -14.953 -47.094 -35.25 1 95.25 391 LYS B C 1
ATOM 7714 O O . LYS B 1 391 ? -15.914 -46.375 -35.531 1 95.25 391 LYS B O 1
ATOM 7719 N N . ASP B 1 392 ? -14.969 -48.406 -35.219 1 95 392 ASP B N 1
ATOM 7720 C CA . ASP B 1 392 ? -16.172 -49.125 -35.594 1 95 392 ASP B CA 1
ATOM 7721 C C . ASP B 1 392 ? -17.281 -48.906 -34.562 1 95 392 ASP B C 1
ATOM 7723 O O . ASP B 1 392 ? -18.453 -48.719 -34.906 1 95 392 ASP B O 1
ATOM 7727 N N . ALA B 1 393 ? -16.875 -49.062 -33.375 1 94.25 393 ALA B N 1
ATOM 7728 C CA . ALA B 1 393 ? -17.844 -48.844 -32.312 1 94.25 393 ALA B CA 1
ATOM 7729 C C . ALA B 1 393 ? -18.453 -47.438 -32.406 1 94.25 393 ALA B C 1
ATOM 7731 O O . ALA B 1 393 ? -19.656 -47.25 -32.188 1 94.25 393 ALA B O 1
ATOM 7732 N N . TYR B 1 394 ? -17.672 -46.438 -32.656 1 95 394 TYR B N 1
ATOM 7733 C CA . TYR B 1 394 ? -18.125 -45.062 -32.812 1 95 394 TYR B CA 1
ATOM 7734 C C . TYR B 1 394 ? -19.109 -44.969 -33.969 1 95 394 TYR B C 1
ATOM 7736 O O . TYR B 1 394 ? -20.156 -44.312 -33.844 1 95 394 TYR B O 1
ATOM 7744 N N . GLN B 1 395 ? -18.703 -45.531 -35.094 1 92.12 395 GLN B N 1
ATOM 7745 C CA . GLN B 1 395 ? -19.547 -45.469 -36.281 1 92.12 395 GLN B CA 1
ATOM 7746 C C . GLN B 1 395 ? -20.891 -46.156 -36.031 1 92.12 395 GLN B C 1
ATOM 7748 O O . GLN B 1 395 ? -21.938 -45.656 -36.469 1 92.12 395 GLN B O 1
ATOM 7753 N N . GLN B 1 396 ? -20.844 -47.219 -35.375 1 91.06 396 GLN B N 1
ATOM 7754 C CA . GLN B 1 396 ? -22.078 -47.938 -35.062 1 91.06 396 GLN B CA 1
ATOM 7755 C C . GLN B 1 396 ? -22.969 -47.094 -34.125 1 91.06 396 GLN B C 1
ATOM 7757 O O . GLN B 1 396 ? -24.188 -47 -34.344 1 91.06 396 GLN B O 1
ATOM 7762 N N . ALA B 1 397 ? -22.344 -46.562 -33.156 1 90.06 397 ALA B N 1
ATOM 7763 C CA . ALA B 1 397 ? -23.094 -45.719 -32.25 1 90.06 397 ALA B CA 1
ATOM 7764 C C . ALA B 1 397 ? -23.672 -44.5 -32.938 1 90.06 397 ALA B C 1
ATOM 7766 O O . ALA B 1 397 ? -24.797 -44.062 -32.656 1 90.06 397 ALA B O 1
ATOM 7767 N N . ALA B 1 398 ? -22.922 -43.812 -33.812 1 89.69 398 ALA B N 1
ATOM 7768 C CA . ALA B 1 398 ? -23.375 -42.656 -34.562 1 89.69 398 ALA B CA 1
ATOM 7769 C C . ALA B 1 398 ? -24.578 -43 -35.438 1 89.69 398 ALA B C 1
ATOM 7771 O O . ALA B 1 398 ? -25.516 -42.219 -35.531 1 89.69 398 ALA B O 1
ATOM 7772 N N . LYS B 1 399 ? -24.5 -44.125 -36 1 87.19 399 LYS B N 1
ATOM 7773 C CA . LYS B 1 399 ? -25.594 -44.562 -36.875 1 87.19 399 LYS B CA 1
ATOM 7774 C C . LYS B 1 399 ? -26.859 -44.812 -36.062 1 87.19 399 LYS B C 1
ATOM 7776 O O . LYS B 1 399 ? -27.969 -44.438 -36.469 1 87.19 399 LYS B O 1
ATOM 7781 N N . MET B 1 400 ? -26.672 -45.531 -34.969 1 84.62 400 MET B N 1
ATOM 7782 C CA . MET B 1 400 ? -27.797 -45.812 -34.094 1 84.62 400 MET B CA 1
ATOM 7783 C C . MET B 1 400 ? -28.438 -44.5 -33.594 1 84.62 400 MET B C 1
ATOM 7785 O O . MET B 1 400 ? -29.656 -44.406 -33.531 1 84.62 400 MET B O 1
ATOM 7789 N N . HIS B 1 401 ? -27.578 -43.594 -33.219 1 83.31 401 HIS B N 1
ATOM 7790 C CA . HIS B 1 401 ? -28.047 -42.312 -32.719 1 83.31 401 HIS B CA 1
ATOM 7791 C C . HIS B 1 401 ? -28.797 -41.531 -33.781 1 83.31 401 HIS B C 1
ATOM 7793 O O . HIS B 1 401 ? -29.828 -40.938 -33.531 1 83.31 401 HIS B O 1
ATOM 7799 N N . HIS B 1 402 ? -28.281 -41.5 -34.906 1 78.94 402 HIS B N 1
ATOM 7800 C CA . HIS B 1 402 ? -28.906 -40.781 -36.031 1 78.94 402 HIS B CA 1
ATOM 7801 C C . HIS B 1 402 ? -30.281 -41.344 -36.344 1 78.94 402 HIS B C 1
ATOM 7803 O O . HIS B 1 402 ? -31.188 -40.625 -36.719 1 78.94 402 HIS B O 1
ATOM 7809 N N . SER B 1 403 ? -30.438 -42.594 -36.094 1 80.88 403 SER B N 1
ATOM 7810 C CA . SER B 1 403 ? -31.688 -43.25 -36.438 1 80.88 403 SER B CA 1
ATOM 7811 C C . SER B 1 403 ? -32.719 -43.125 -35.312 1 80.88 403 SER B C 1
ATOM 7813 O O . SER B 1 403 ? -33.906 -43.062 -35.594 1 80.88 403 SER B O 1
ATOM 7815 N N . LEU B 1 404 ? -32.188 -43.062 -34.188 1 79.88 404 LEU B N 1
ATOM 7816 C CA . LEU B 1 404 ? -33.094 -43.188 -33.062 1 79.88 404 LEU B CA 1
ATOM 7817 C C . LEU B 1 404 ? -33.312 -41.812 -32.375 1 79.88 404 LEU B C 1
ATOM 7819 O O . LEU B 1 404 ? -34.219 -41.656 -31.578 1 79.88 404 LEU B O 1
ATOM 7823 N N . SER B 1 405 ? -32.469 -40.906 -32.719 1 76 405 SER B N 1
ATOM 7824 C CA . SER B 1 405 ? -32.562 -39.625 -32.031 1 76 405 SER B CA 1
ATOM 7825 C C . SER B 1 405 ? -33 -38.531 -32.969 1 76 405 SER B C 1
ATOM 7827 O O . SER B 1 405 ? -32.844 -38.656 -34.188 1 76 405 SER B O 1
ATOM 7829 N N . SER B 1 406 ? -33.656 -37.562 -32.469 1 77.94 406 SER B N 1
ATOM 7830 C CA . SER B 1 406 ? -34.094 -36.406 -33.25 1 77.94 406 SER B CA 1
ATOM 7831 C C . SER B 1 406 ? -32.938 -35.469 -33.531 1 77.94 406 SER B C 1
ATOM 7833 O O . SER B 1 406 ? -33.031 -34.688 -34.469 1 77.94 406 SER B O 1
ATOM 7835 N N . PHE B 1 407 ? -31.922 -35.625 -32.719 1 77.81 407 PHE B N 1
ATOM 7836 C CA . PHE B 1 407 ? -30.75 -34.781 -32.938 1 77.81 407 PHE B CA 1
ATOM 7837 C C . PHE B 1 407 ? -29.641 -35.562 -33.656 1 77.81 407 PHE B C 1
ATOM 7839 O O . PHE B 1 407 ? -29.375 -36.719 -33.344 1 77.81 407 PHE B O 1
ATOM 7846 N N . GLY B 1 408 ? -29.281 -35 -34.656 1 78.06 408 GLY B N 1
ATOM 7847 C CA . GLY B 1 408 ? -28.312 -35.688 -35.469 1 78.06 408 GLY B CA 1
ATOM 7848 C C . GLY B 1 408 ? -26.938 -35.75 -34.844 1 78.06 408 GLY B C 1
ATOM 7849 O O . GLY B 1 408 ? -26.594 -34.906 -34 1 78.06 408 GLY B O 1
ATOM 7850 N N . TRP B 1 409 ? -26.25 -36.812 -35 1 83 409 TRP B N 1
ATOM 7851 C CA . TRP B 1 409 ? -24.859 -37 -34.594 1 83 409 TRP B CA 1
ATOM 7852 C C . TRP B 1 409 ? -23.922 -36.344 -35.625 1 83 409 TRP B C 1
ATOM 7854 O O . TRP B 1 409 ? -23.328 -37.031 -36.438 1 83 409 TRP B O 1
ATOM 7864 N N . VAL B 1 410 ? -23.797 -35 -35.656 1 85 410 VAL B N 1
ATOM 7865 C CA . VAL B 1 410 ? -22.953 -34.281 -36.594 1 85 410 VAL B CA 1
ATOM 7866 C C . VAL B 1 410 ? -21.688 -33.812 -35.875 1 85 410 VAL B C 1
ATOM 7868 O O . VAL B 1 410 ? -21.609 -32.688 -35.406 1 85 410 VAL B O 1
ATOM 7871 N N . LEU B 1 411 ? -20.781 -34.781 -35.844 1 90.12 411 LEU B N 1
ATOM 7872 C CA . LEU B 1 411 ? -19.5 -34.469 -35.188 1 90.12 411 LEU B CA 1
ATOM 7873 C C . LEU B 1 411 ? -18.359 -34.562 -36.219 1 90.12 411 LEU B C 1
ATOM 7875 O O . LEU B 1 411 ? -18.531 -35.125 -37.281 1 90.12 411 LEU B O 1
ATOM 7879 N N . ASP B 1 412 ? -17.297 -33.969 -35.906 1 89.5 412 ASP B N 1
ATOM 7880 C CA . ASP B 1 412 ? -16.109 -34 -36.75 1 89.5 412 ASP B CA 1
ATOM 7881 C C . ASP B 1 412 ? -15.352 -35.312 -36.594 1 89.5 412 ASP B C 1
ATOM 7883 O O . ASP B 1 412 ? -14.367 -35.375 -35.875 1 89.5 412 ASP B O 1
ATOM 7887 N N . LYS B 1 413 ? -15.789 -36.25 -37.375 1 90.62 413 LYS B N 1
ATOM 7888 C CA . LYS B 1 413 ? -15.188 -37.594 -37.312 1 90.62 413 LYS B CA 1
ATOM 7889 C C . LYS B 1 413 ? -13.703 -37.531 -37.625 1 90.62 413 LYS B C 1
ATOM 7891 O O . LYS B 1 413 ? -12.891 -38.188 -36.969 1 90.62 413 LYS B O 1
ATOM 7896 N N . THR B 1 414 ? -13.367 -36.75 -38.594 1 91.75 414 THR B N 1
ATOM 7897 C CA . THR B 1 414 ? -11.977 -36.656 -39.031 1 91.75 414 THR B CA 1
ATOM 7898 C C . THR B 1 414 ? -11.109 -36.094 -37.906 1 91.75 414 THR B C 1
ATOM 7900 O O . THR B 1 414 ? -10 -36.594 -37.656 1 91.75 414 THR B O 1
ATOM 7903 N N . GLY B 1 415 ? -11.711 -35.188 -37.344 1 90.38 415 GLY B N 1
ATOM 7904 C CA . GLY B 1 415 ? -10.969 -34.562 -36.25 1 90.38 415 GLY B CA 1
ATOM 7905 C C . GLY B 1 415 ? -10.82 -35.5 -35.031 1 90.38 415 GLY B C 1
ATOM 7906 O O . GLY B 1 415 ? -9.797 -35.469 -34.375 1 90.38 415 GLY B O 1
ATOM 7907 N N . ILE B 1 416 ? -11.727 -36.375 -34.781 1 93.44 416 ILE B N 1
ATOM 7908 C CA . ILE B 1 416 ? -11.75 -37.281 -33.625 1 93.44 416 ILE B CA 1
ATOM 7909 C C . ILE B 1 416 ? -10.672 -38.344 -33.812 1 93.44 416 ILE B C 1
ATOM 7911 O O . ILE B 1 416 ? -9.992 -38.719 -32.844 1 93.44 416 ILE B O 1
ATOM 7915 N N . PHE B 1 417 ? -10.438 -38.812 -35.031 1 95 417 PHE B N 1
ATOM 7916 C CA . PHE B 1 417 ? -9.602 -39.969 -35.219 1 95 417 PHE B CA 1
ATOM 7917 C C . PHE B 1 417 ? -8.32 -39.625 -35.938 1 95 417 PHE B C 1
ATOM 7919 O O . PHE B 1 417 ? -7.496 -40.5 -36.25 1 95 417 PHE B O 1
ATOM 7926 N N . ALA B 1 418 ? -8.148 -38.312 -36.25 1 91.69 418 ALA B N 1
ATOM 7927 C CA . ALA B 1 418 ? -6.961 -37.906 -37 1 91.69 418 ALA B CA 1
ATOM 7928 C C . ALA B 1 418 ? -5.688 -38.406 -36.312 1 91.69 418 ALA B C 1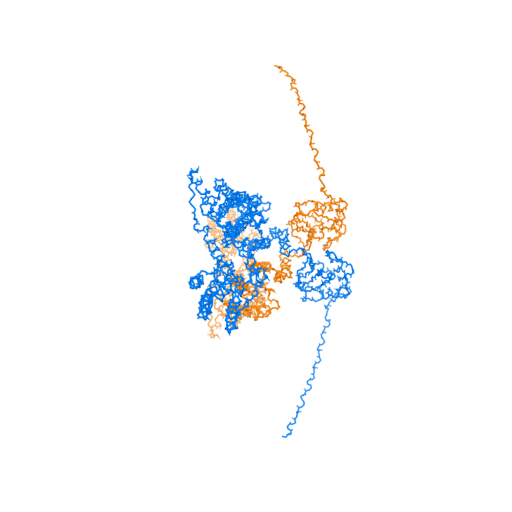
ATOM 7930 O O . ALA B 1 418 ? -4.812 -38.969 -36.969 1 91.69 418 ALA B O 1
ATOM 7931 N N . GLU B 1 419 ? -5.625 -38.25 -35.094 1 90.88 419 GLU B N 1
ATOM 7932 C CA . GLU B 1 419 ? -4.426 -38.656 -34.344 1 90.88 419 GLU B CA 1
ATOM 7933 C C . GLU B 1 419 ? -4.34 -40.188 -34.25 1 90.88 419 GLU B C 1
ATOM 7935 O O . GLU B 1 419 ? -3.246 -40.75 -34.281 1 90.88 419 GLU B O 1
ATOM 7940 N N . MET B 1 420 ? -5.441 -40.781 -34.156 1 93.81 420 MET B N 1
ATOM 7941 C CA . MET B 1 420 ? -5.473 -42.219 -34.062 1 93.81 420 MET B CA 1
ATOM 7942 C C . MET B 1 420 ? -5.027 -42.844 -35.375 1 93.81 420 MET B C 1
ATOM 7944 O O . MET B 1 420 ? -4.32 -43.875 -35.406 1 93.81 420 MET B O 1
ATOM 7948 N N . ASP B 1 421 ? -5.41 -42.25 -36.438 1 94.62 421 ASP B N 1
ATOM 7949 C CA . ASP B 1 421 ? -4.988 -42.719 -37.75 1 94.62 421 ASP B CA 1
ATOM 7950 C C . ASP B 1 421 ? -3.48 -42.562 -37.906 1 94.62 421 ASP B C 1
ATOM 7952 O O . ASP B 1 421 ? -2.826 -43.469 -38.469 1 94.62 421 ASP B O 1
ATOM 7956 N N . ALA B 1 422 ? -3.051 -41.469 -37.5 1 91.88 422 ALA B N 1
ATOM 7957 C CA . ALA B 1 422 ? -1.606 -41.25 -37.562 1 91.88 422 ALA B CA 1
ATOM 7958 C C . ALA B 1 422 ? -0.868 -42.281 -36.719 1 91.88 422 ALA B C 1
ATOM 7960 O O . ALA B 1 422 ? 0.187 -42.781 -37.094 1 91.88 422 ALA B O 1
ATOM 7961 N N . PHE B 1 423 ? -1.403 -42.594 -35.594 1 94.5 423 PHE B N 1
ATOM 7962 C CA . PHE B 1 423 ? -0.822 -43.594 -34.688 1 94.5 423 PHE B CA 1
ATOM 7963 C C . PHE B 1 423 ? -0.833 -44.969 -35.344 1 94.5 423 PHE B C 1
ATOM 7965 O O . PHE B 1 423 ? 0.148 -45.719 -35.25 1 94.5 423 PHE B O 1
ATOM 7972 N N . MET B 1 424 ? -1.889 -45.281 -35.969 1 95.12 424 MET B N 1
ATOM 7973 C CA . MET B 1 424 ? -2.004 -46.594 -36.625 1 95.12 424 MET B CA 1
ATOM 7974 C C . MET B 1 424 ? -0.973 -46.719 -37.75 1 95.12 424 MET B C 1
ATOM 7976 O O . MET B 1 424 ? -0.417 -47.781 -37.969 1 95.12 424 MET B O 1
ATOM 7980 N N . GLN B 1 425 ? -0.734 -45.594 -38.375 1 92.56 425 GLN B N 1
ATOM 7981 C CA . GLN B 1 425 ? 0.289 -45.625 -39.406 1 92.56 425 GLN B CA 1
ATOM 7982 C C . GLN B 1 425 ? 1.669 -45.906 -38.812 1 92.56 425 GLN B C 1
ATOM 7984 O O . GLN B 1 425 ? 2.459 -46.656 -39.375 1 92.56 425 GLN B O 1
ATOM 7989 N N . ARG B 1 426 ? 1.896 -45.312 -37.719 1 91.75 426 ARG B N 1
ATOM 7990 C CA . ARG B 1 426 ? 3.162 -45.562 -37.062 1 91.75 426 ARG B CA 1
ATOM 7991 C C . ARG B 1 426 ? 3.277 -47.031 -36.625 1 91.75 426 ARG B C 1
ATOM 7993 O O . ARG B 1 426 ? 4.359 -47.625 -36.688 1 91.75 426 ARG B O 1
ATOM 8000 N N . CYS B 1 427 ? 2.186 -47.562 -36.188 1 94.25 427 CYS B N 1
ATOM 8001 C CA . CYS B 1 427 ? 2.17 -48.969 -35.812 1 94.25 427 CYS B CA 1
ATOM 8002 C C . CYS B 1 427 ? 2.465 -49.875 -37 1 94.25 427 CYS B C 1
ATOM 8004 O O . CYS B 1 427 ? 3.172 -50.875 -36.875 1 94.25 427 CYS B O 1
ATOM 8006 N N . LYS B 1 428 ? 1.985 -49.469 -38.125 1 94.06 428 LYS B N 1
ATOM 8007 C CA . LYS B 1 428 ? 2.262 -50.25 -39.344 1 94.06 428 LYS B CA 1
ATOM 8008 C C . LYS B 1 428 ? 3.742 -50.188 -39.688 1 94.06 428 LYS B C 1
ATOM 8010 O O . LYS B 1 428 ? 4.312 -51.156 -40.156 1 94.06 428 LYS B O 1
ATOM 8015 N N . ASP B 1 429 ? 4.301 -49.062 -39.438 1 91.06 429 ASP B N 1
ATOM 8016 C CA . ASP B 1 429 ? 5.742 -48.938 -39.656 1 91.06 429 ASP B CA 1
ATOM 8017 C C . ASP B 1 429 ? 6.512 -49.906 -38.75 1 91.06 429 ASP B C 1
ATOM 8019 O O . ASP B 1 429 ? 7.465 -50.562 -39.188 1 91.06 429 ASP B O 1
ATOM 8023 N N . VAL B 1 430 ? 6.074 -50 -37.625 1 92.94 430 VAL B N 1
ATOM 8024 C CA . VAL B 1 430 ? 6.754 -50.844 -36.625 1 92.94 430 VAL B CA 1
ATOM 8025 C C . VAL B 1 430 ? 6.59 -52.312 -37.031 1 92.94 430 VAL B C 1
ATOM 8027 O O . VAL B 1 430 ? 7.523 -53.094 -36.906 1 92.94 430 VAL B O 1
ATOM 8030 N N . ILE B 1 431 ? 5.434 -52.656 -37.531 1 94.25 431 ILE B N 1
ATOM 8031 C CA . ILE B 1 431 ? 5.188 -54.031 -37.969 1 94.25 431 ILE B CA 1
ATOM 8032 C C . ILE B 1 431 ? 6.133 -54.375 -39.125 1 94.25 431 ILE B C 1
ATOM 8034 O O . ILE B 1 431 ? 6.684 -55.469 -39.188 1 94.25 431 ILE B O 1
ATOM 8038 N N . GLU B 1 432 ? 6.367 -53.406 -39.969 1 91.88 432 GLU B N 1
ATOM 8039 C CA . GLU B 1 432 ? 7.289 -53.625 -41.094 1 91.88 432 GLU B CA 1
ATOM 8040 C C . GLU B 1 432 ? 8.711 -53.844 -40.594 1 91.88 432 GLU B C 1
ATOM 8042 O O . GLU B 1 432 ? 9.453 -54.656 -41.125 1 91.88 432 GLU B O 1
ATOM 8047 N N . VAL B 1 433 ? 9.016 -53.156 -39.625 1 91.94 433 VAL B N 1
ATOM 8048 C CA . VAL B 1 433 ? 10.344 -53.312 -39.031 1 91.94 433 VAL B CA 1
ATOM 8049 C C . VAL B 1 433 ? 10.453 -54.688 -38.375 1 91.94 433 VAL B C 1
ATOM 8051 O O . VAL B 1 433 ? 11.477 -55.375 -38.5 1 91.94 433 VAL B O 1
ATOM 8054 N N . CYS B 1 434 ? 9.445 -55.094 -37.719 1 92 434 CYS B N 1
ATOM 8055 C CA . CYS B 1 434 ? 9.438 -56.406 -37.094 1 92 434 CYS B CA 1
ATOM 8056 C C . CYS B 1 434 ? 9.547 -57.531 -38.125 1 92 434 CYS B C 1
ATOM 8058 O O . CYS B 1 434 ? 10.328 -58.469 -37.969 1 92 434 CYS B O 1
ATOM 8060 N N . ASP B 1 435 ? 8.844 -57.344 -39.219 1 90.19 435 ASP B N 1
ATOM 8061 C CA . ASP B 1 435 ? 8.898 -58.344 -40.312 1 90.19 435 ASP B CA 1
ATOM 8062 C C . ASP B 1 435 ? 10.297 -58.406 -40.906 1 90.19 435 ASP B C 1
ATOM 8064 O O . ASP B 1 435 ? 10.812 -59.469 -41.188 1 90.19 435 ASP B O 1
ATOM 8068 N N . ALA B 1 436 ? 10.828 -57.25 -41.062 1 89.62 436 ALA B N 1
ATOM 8069 C CA . ALA B 1 436 ? 12.172 -57.188 -41.625 1 89.62 436 ALA B CA 1
ATOM 8070 C C . ALA B 1 436 ? 13.188 -57.875 -40.719 1 89.62 436 ALA B C 1
ATOM 8072 O O . ALA B 1 436 ? 14.094 -58.562 -41.188 1 89.62 436 ALA B O 1
ATOM 8073 N N . GLU B 1 437 ? 13 -57.688 -39.531 1 89.69 437 GLU B N 1
ATOM 8074 C CA . GLU B 1 437 ? 13.906 -58.312 -38.562 1 89.69 437 GLU B CA 1
ATOM 8075 C C . GLU B 1 437 ? 13.758 -59.812 -38.562 1 89.69 437 GLU B C 1
ATOM 8077 O O . GLU B 1 437 ? 14.75 -60.562 -38.5 1 89.69 437 GLU B O 1
ATOM 8082 N N . MET B 1 438 ? 12.594 -60.312 -38.719 1 87.5 438 MET B N 1
ATOM 8083 C CA . MET B 1 438 ? 12.336 -61.75 -38.75 1 87.5 438 MET B CA 1
ATOM 8084 C C . MET B 1 438 ? 12.844 -62.375 -40.062 1 87.5 438 MET B C 1
ATOM 8086 O O . MET B 1 438 ? 13.375 -63.469 -40.062 1 87.5 438 MET B O 1
ATOM 8090 N N . HIS B 1 439 ? 12.82 -61.594 -41.125 1 85.56 439 HIS B N 1
ATOM 8091 C CA . HIS B 1 439 ? 13.188 -62.125 -42.438 1 85.56 439 HIS B CA 1
ATOM 8092 C C . HIS B 1 439 ? 14.688 -62.031 -42.688 1 85.56 439 HIS B C 1
ATOM 8094 O O . HIS B 1 439 ? 15.312 -63 -43.125 1 85.56 439 HIS B O 1
ATOM 8100 N N . PHE B 1 440 ? 15.305 -60.938 -42.312 1 87.38 440 PHE B N 1
ATOM 8101 C CA . PHE B 1 440 ? 16.703 -60.75 -42.656 1 87.38 440 PHE B CA 1
ATOM 8102 C C . PHE B 1 440 ? 17.609 -61.281 -41.531 1 87.38 440 PHE B C 1
ATOM 8104 O O . PHE B 1 440 ? 18.734 -61.688 -41.781 1 87.38 440 PHE B O 1
ATOM 8111 N N . CYS B 1 441 ? 17.125 -61.312 -40.344 1 83.56 441 CYS B N 1
ATOM 8112 C CA . CYS B 1 441 ? 18 -61.719 -39.25 1 83.56 441 CYS B CA 1
ATOM 8113 C C . CYS B 1 441 ? 17.531 -63.031 -38.625 1 83.56 441 CYS B C 1
ATOM 8115 O O . CYS B 1 441 ? 18.219 -63.594 -37.781 1 83.56 441 CYS B O 1
ATOM 8117 N N . ARG B 1 442 ? 16.391 -63.531 -39.062 1 83.44 442 ARG B N 1
ATOM 8118 C CA . ARG B 1 442 ? 15.852 -64.812 -38.594 1 83.44 442 ARG B CA 1
ATOM 8119 C C . ARG B 1 442 ? 15.703 -64.812 -37.062 1 83.44 442 ARG B C 1
ATOM 8121 O O . ARG B 1 442 ? 16.062 -65.812 -36.406 1 83.44 442 ARG B O 1
ATOM 8128 N N . TRP B 1 443 ? 15.391 -63.656 -36.531 1 79.69 443 TRP B N 1
ATOM 8129 C CA . TRP B 1 443 ? 15.141 -63.562 -35.094 1 79.69 443 TRP B CA 1
ATOM 8130 C C . TRP B 1 443 ? 13.703 -63.906 -34.781 1 79.69 443 TRP B C 1
ATOM 8132 O O . TRP B 1 443 ? 12.773 -63.5 -35.469 1 79.69 443 TRP B O 1
ATOM 8142 N N . GLU B 1 444 ? 13.539 -64.875 -33.844 1 80.44 444 GLU B N 1
ATOM 8143 C CA . GLU B 1 444 ? 12.219 -65.25 -33.312 1 80.44 444 GLU B CA 1
ATOM 8144 C C . GLU B 1 444 ? 12.203 -65.125 -31.797 1 80.44 444 GLU B C 1
ATOM 8146 O O . GLU B 1 444 ? 12.414 -66.125 -31.109 1 80.44 444 GLU B O 1
ATOM 8151 N N . ASP B 1 445 ? 11.906 -63.969 -31.188 1 81.5 445 ASP B N 1
ATOM 8152 C CA . ASP B 1 445 ? 11.734 -63.656 -29.781 1 81.5 445 ASP B CA 1
ATOM 8153 C C . ASP B 1 445 ? 12.93 -64.125 -28.953 1 81.5 445 ASP B C 1
ATOM 8155 O O . ASP B 1 445 ? 12.773 -64.938 -28.047 1 81.5 445 ASP B O 1
ATOM 8159 N N . GLY B 1 446 ? 14.117 -63.688 -29.359 1 77.38 446 GLY B N 1
ATOM 8160 C CA . GLY B 1 446 ? 15.336 -63.906 -28.609 1 77.38 446 GLY B CA 1
ATOM 8161 C C . GLY B 1 446 ? 16.172 -65.062 -29.156 1 77.38 446 GLY B C 1
ATOM 8162 O O . GLY B 1 446 ? 17.328 -65.188 -28.75 1 77.38 446 GLY B O 1
ATOM 8163 N N . ILE B 1 447 ? 15.547 -65.812 -30.125 1 83.31 447 ILE B N 1
ATOM 8164 C CA . ILE B 1 447 ? 16.297 -66.938 -30.688 1 83.31 447 ILE B CA 1
ATOM 8165 C C . ILE B 1 447 ? 16.656 -66.688 -32.156 1 83.31 447 ILE B C 1
ATOM 8167 O O . ILE B 1 447 ? 15.773 -66.438 -32.969 1 83.31 447 ILE B O 1
ATOM 8171 N N . LYS B 1 448 ? 17.859 -66.625 -32.375 1 84.88 448 LYS B N 1
ATOM 8172 C CA . LYS B 1 448 ? 18.344 -66.438 -33.75 1 84.88 448 LYS B CA 1
ATOM 8173 C C . LYS B 1 448 ? 18.703 -67.75 -34.406 1 84.88 448 LYS B C 1
ATOM 8175 O O . LYS B 1 448 ? 19.531 -68.5 -33.906 1 84.88 448 LYS B O 1
ATOM 8180 N N . THR B 1 449 ? 18.031 -68.062 -35.438 1 83.31 449 THR B N 1
ATOM 8181 C CA . THR B 1 449 ? 18.344 -69.25 -36.219 1 83.31 449 THR B CA 1
ATOM 8182 C C . THR B 1 449 ? 19.625 -69.062 -37.031 1 83.31 449 THR B C 1
ATOM 8184 O O . THR B 1 449 ? 19.781 -68.062 -37.719 1 83.31 449 THR B O 1
ATOM 8187 N N . PRO B 1 450 ? 20.594 -70 -36.844 1 83.94 450 PRO B N 1
ATOM 8188 C CA . PRO B 1 450 ? 21.828 -69.812 -37.594 1 83.94 450 PRO B CA 1
ATOM 8189 C C . PRO B 1 450 ? 21.641 -70 -39.094 1 83.94 450 PRO B C 1
ATOM 8191 O O . PRO B 1 450 ? 20.656 -70.625 -39.531 1 83.94 450 PRO B O 1
ATOM 8194 N N . LEU B 1 451 ? 22.516 -69.375 -39.781 1 84.06 451 LEU B N 1
ATOM 8195 C CA . LEU B 1 451 ? 22.484 -69.5 -41.25 1 84.06 451 LEU B CA 1
ATOM 8196 C C . LEU B 1 451 ? 22.641 -70.938 -41.688 1 84.06 451 LEU B C 1
ATOM 8198 O O . LEU B 1 451 ? 23.406 -71.688 -41.094 1 84.06 451 LEU B O 1
ATOM 8202 N N . PRO B 1 452 ? 21.828 -71.312 -42.594 1 79.19 452 PRO B N 1
ATOM 8203 C CA . PRO B 1 452 ? 21.922 -72.688 -43.094 1 79.19 452 PRO B CA 1
ATOM 8204 C C . PRO B 1 452 ? 23.266 -73 -43.75 1 79.19 452 PRO B C 1
ATOM 8206 O O . PRO B 1 452 ? 23.922 -72.062 -44.25 1 79.19 452 PRO B O 1
ATOM 8209 N N . ILE B 1 453 ? 23.719 -74.25 -43.625 1 79.31 453 ILE B N 1
ATOM 8210 C CA . ILE B 1 453 ? 24.953 -74.75 -44.219 1 79.31 453 ILE B CA 1
ATOM 8211 C C . ILE B 1 453 ? 24.719 -75 -45.719 1 79.31 453 ILE B C 1
ATOM 8213 O O . ILE B 1 453 ? 23.781 -75.75 -46.062 1 79.31 453 ILE B O 1
ATOM 8217 N N . ILE B 1 454 ? 25.375 -74.312 -46.531 1 79.88 454 ILE B N 1
ATOM 8218 C CA . ILE B 1 454 ? 25.25 -74.5 -47.969 1 79.88 454 ILE B CA 1
ATOM 8219 C C . ILE B 1 454 ? 26.422 -75.312 -48.469 1 79.88 454 ILE B C 1
ATOM 8221 O O . ILE B 1 454 ? 27.578 -75 -48.25 1 79.88 454 ILE B O 1
ATOM 8225 N N . GLY B 1 455 ? 26.141 -76.5 -48.969 1 73.19 455 GLY B N 1
ATOM 8226 C CA . GLY B 1 455 ? 27.156 -77.438 -49.5 1 73.19 455 GLY B CA 1
ATOM 8227 C C . GLY B 1 455 ? 27.656 -77 -50.875 1 73.19 455 GLY B C 1
ATOM 8228 O O . GLY B 1 455 ? 27.109 -76.062 -51.5 1 73.19 455 GLY B O 1
ATOM 8229 N N . GLY B 1 456 ? 28.891 -77.5 -51.312 1 72.19 456 GLY B N 1
ATOM 8230 C CA .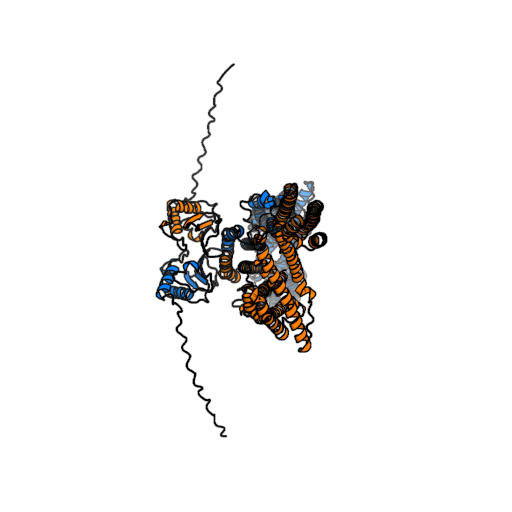 GLY B 1 456 ? 29.406 -77.312 -52.656 1 72.19 456 GLY B CA 1
ATOM 8231 C C . GLY B 1 456 ? 30.531 -76.312 -52.719 1 72.19 456 GLY B C 1
ATOM 8232 O O . GLY B 1 456 ? 30.906 -75.688 -51.719 1 72.19 456 GLY B O 1
ATOM 8233 N N . HIS B 1 457 ? 31.078 -76 -53.875 1 76.69 457 HIS B N 1
ATOM 8234 C CA . HIS B 1 457 ? 32.25 -75.188 -54.125 1 76.69 457 HIS B CA 1
ATOM 8235 C C . HIS B 1 457 ? 31.922 -73.688 -53.906 1 76.69 457 HIS B C 1
ATOM 8237 O O . HIS B 1 457 ? 32.812 -72.938 -53.5 1 76.69 457 HIS B O 1
ATOM 8243 N N . HIS B 1 458 ? 30.594 -73.25 -54 1 82 458 HIS B N 1
ATOM 8244 C CA . HIS B 1 458 ? 30.25 -71.875 -53.906 1 82 458 HIS B CA 1
ATOM 8245 C C . HIS B 1 458 ? 29.438 -71.562 -52.625 1 82 458 HIS B C 1
ATOM 8247 O O . HIS B 1 458 ? 28.875 -70.5 -52.469 1 82 458 HIS B O 1
ATOM 8253 N N . GLY B 1 459 ? 29.344 -72.5 -51.844 1 83.69 459 GLY B N 1
ATOM 8254 C CA . GLY B 1 459 ? 28.578 -72.375 -50.594 1 83.69 459 GLY B CA 1
ATOM 8255 C C . GLY B 1 459 ? 29.125 -71.312 -49.656 1 83.69 459 GLY B C 1
ATOM 8256 O O . GLY B 1 459 ? 28.359 -70.562 -49.062 1 83.69 459 GLY B O 1
ATOM 8257 N N . SER B 1 460 ? 30.453 -71.188 -49.625 1 87.62 460 SER B N 1
ATOM 8258 C CA . SER B 1 460 ? 31.094 -70.188 -48.75 1 87.62 460 SER B CA 1
ATOM 8259 C C . SER B 1 460 ? 30.828 -68.812 -49.219 1 87.62 460 SER B C 1
ATOM 8261 O O . SER B 1 460 ? 30.672 -67.875 -48.406 1 87.62 460 SER B O 1
ATOM 8263 N N . GLU B 1 461 ? 30.797 -68.625 -50.531 1 88.31 461 GLU B N 1
ATOM 8264 C CA . GLU B 1 461 ? 30.547 -67.312 -51.094 1 88.31 461 GLU B CA 1
ATOM 8265 C C . GLU B 1 461 ? 29.109 -66.875 -50.844 1 88.31 461 GLU B C 1
ATOM 8267 O O . GLU B 1 461 ? 28.844 -65.688 -50.531 1 88.31 461 GLU B O 1
ATOM 8272 N N . ILE B 1 462 ? 28.141 -67.75 -50.969 1 88.81 462 ILE B N 1
ATOM 8273 C CA . ILE B 1 462 ? 26.734 -67.5 -50.688 1 88.81 462 ILE B CA 1
ATOM 8274 C C . ILE B 1 462 ? 26.531 -67.125 -49.219 1 88.81 462 ILE B C 1
ATOM 8276 O O . ILE B 1 462 ? 25.828 -66.188 -48.875 1 88.81 462 ILE B O 1
ATOM 8280 N N . LEU B 1 463 ? 27.203 -67.875 -48.406 1 89.19 463 LEU B N 1
ATOM 8281 C CA . LEU B 1 463 ? 27.094 -67.625 -46.969 1 89.19 463 LEU B CA 1
ATOM 8282 C C . LEU B 1 463 ? 27.656 -66.25 -46.594 1 89.19 463 LEU B C 1
ATOM 8284 O O . LEU B 1 463 ? 27.094 -65.562 -45.719 1 89.19 463 LEU B O 1
ATOM 8288 N N . ARG B 1 464 ? 28.672 -65.938 -47.281 1 92.12 464 ARG B N 1
ATOM 8289 C CA . ARG B 1 464 ? 29.266 -64.625 -47.031 1 92.12 464 ARG B CA 1
ATOM 8290 C C . ARG B 1 464 ? 28.328 -63.5 -47.469 1 92.12 464 ARG B C 1
ATOM 8292 O O . ARG B 1 464 ? 28.234 -62.469 -46.781 1 92.12 464 ARG B O 1
ATOM 8299 N N . SER B 1 465 ? 27.703 -63.688 -48.531 1 91.06 465 SER B N 1
ATOM 8300 C CA . SER B 1 465 ? 26.75 -62.688 -49.031 1 91.06 465 SER B CA 1
ATOM 8301 C C . SER B 1 465 ? 25.547 -62.562 -48.094 1 91.06 465 SER B C 1
ATOM 8303 O O . SER B 1 465 ? 25.078 -61.438 -47.844 1 91.06 465 SER B O 1
ATOM 8305 N N . LEU B 1 466 ? 25.078 -63.656 -47.562 1 89.81 466 LEU B N 1
ATOM 8306 C CA . LEU B 1 466 ? 23.953 -63.656 -46.625 1 89.81 466 LEU B CA 1
ATOM 8307 C C . LEU B 1 466 ? 24.344 -62.969 -45.312 1 89.81 466 LEU B C 1
ATOM 8309 O O . LEU B 1 466 ? 23.547 -62.25 -44.75 1 89.81 466 LEU B O 1
ATOM 8313 N N . GLU B 1 467 ? 25.516 -63.188 -44.875 1 91.06 467 GLU B N 1
ATOM 8314 C CA . GLU B 1 467 ? 26.031 -62.531 -43.688 1 91.06 467 GLU B CA 1
ATOM 8315 C C . GLU B 1 467 ? 26.156 -61.031 -43.875 1 91.06 467 GLU B C 1
ATOM 8317 O O . GLU B 1 467 ? 25.906 -60.25 -42.969 1 91.06 467 GLU B O 1
ATOM 8322 N N . GLY B 1 468 ? 26.594 -60.719 -45.094 1 92.31 468 GLY B N 1
ATOM 8323 C CA . GLY B 1 468 ? 26.672 -59.312 -45.438 1 92.31 468 GLY B CA 1
ATOM 8324 C C . GLY B 1 468 ? 25.328 -58.594 -45.375 1 92.31 468 GLY B C 1
ATOM 8325 O O . GLY B 1 468 ? 25.219 -57.469 -44.906 1 92.31 468 GLY B O 1
ATOM 8326 N N . ILE B 1 469 ? 24.266 -59.25 -45.875 1 91.69 469 ILE B N 1
ATOM 8327 C CA . ILE B 1 469 ? 22.906 -58.688 -45.875 1 91.69 469 ILE B CA 1
ATOM 8328 C C . ILE B 1 469 ? 22.438 -58.531 -44.438 1 91.69 469 ILE B C 1
ATOM 8330 O O . ILE B 1 469 ? 21.859 -57.5 -44.062 1 91.69 469 ILE B O 1
ATOM 8334 N N . GLU B 1 470 ? 22.641 -59.531 -43.625 1 91.06 470 GLU B N 1
ATOM 8335 C CA . GLU B 1 470 ? 22.25 -59.5 -42.25 1 91.06 470 GLU B CA 1
ATOM 8336 C C . GLU B 1 470 ? 22.953 -58.375 -41.5 1 91.06 470 GLU B C 1
ATOM 8338 O O . GLU B 1 470 ? 22.328 -57.656 -40.688 1 91.06 470 GLU B O 1
ATOM 8343 N N . ASN B 1 471 ? 24.219 -58.219 -41.719 1 93 471 ASN B N 1
ATOM 8344 C CA . ASN B 1 471 ? 24.984 -57.156 -41.062 1 93 471 ASN B CA 1
ATOM 8345 C C . ASN B 1 471 ? 24.5 -55.75 -41.5 1 93 471 ASN B C 1
ATOM 8347 O O . ASN B 1 471 ? 24.453 -54.844 -40.688 1 93 471 ASN B O 1
ATOM 8351 N N . SER B 1 472 ? 24.234 -55.656 -42.719 1 94.06 472 SER B N 1
ATOM 8352 C CA . SER B 1 472 ? 23.719 -54.406 -43.219 1 94.06 472 SER B CA 1
ATOM 8353 C C . SER B 1 472 ? 22.359 -54.062 -42.594 1 94.06 472 SER B C 1
ATOM 8355 O O . SER B 1 472 ? 22.062 -52.906 -42.281 1 94.06 472 SER B O 1
ATOM 8357 N N . PHE B 1 473 ? 21.562 -55.031 -42.469 1 93.88 473 PHE B N 1
ATOM 8358 C CA . PHE B 1 473 ? 20.266 -54.844 -41.812 1 93.88 473 PHE B CA 1
ATOM 8359 C C . PHE B 1 473 ? 20.438 -54.438 -40.375 1 93.88 473 PHE B C 1
ATOM 8361 O O . PHE B 1 473 ? 19.781 -53.5 -39.906 1 93.88 473 PHE B O 1
ATOM 8368 N N . MET B 1 474 ? 21.297 -55.125 -39.656 1 91.06 474 MET B N 1
ATOM 8369 C CA . MET B 1 474 ? 21.516 -54.812 -38.25 1 91.06 474 MET B CA 1
ATOM 8370 C C . MET B 1 474 ? 22.031 -53.375 -38.062 1 91.06 474 MET B C 1
ATOM 8372 O O . MET B 1 474 ? 21.672 -52.719 -37.094 1 91.06 474 MET B O 1
ATOM 8376 N N . SER B 1 475 ? 22.781 -53.031 -39 1 93 475 SER B N 1
ATOM 8377 C CA . SER B 1 475 ? 23.266 -51.656 -38.969 1 93 475 SER B CA 1
ATOM 8378 C C . SER B 1 475 ? 22.125 -50.656 -39.156 1 93 475 SER B C 1
ATOM 8380 O O . SER B 1 475 ? 22.062 -49.625 -38.469 1 93 475 SER B O 1
ATOM 8382 N N . SER B 1 476 ? 21.281 -50.969 -40.094 1 92.81 476 SER B N 1
ATOM 8383 C CA . SER B 1 476 ? 20.125 -50.125 -40.344 1 92.81 476 SER B CA 1
ATOM 8384 C C . SER B 1 476 ? 19.188 -50.125 -39.125 1 92.81 476 SER B C 1
ATOM 8386 O O . SER B 1 476 ? 18.594 -49.094 -38.812 1 92.81 476 SER B O 1
ATOM 8388 N N . LEU B 1 477 ? 19.047 -51.188 -38.531 1 91.81 477 LEU B N 1
ATOM 8389 C CA . LEU B 1 477 ? 18.188 -51.312 -37.344 1 91.81 477 LEU B CA 1
ATOM 8390 C C . LEU B 1 477 ? 18.734 -50.5 -36.188 1 91.81 477 LEU B C 1
ATOM 8392 O O . LEU B 1 477 ? 17.984 -49.875 -35.438 1 91.81 477 LEU B O 1
ATOM 8396 N N . LYS B 1 478 ? 20 -50.531 -36.031 1 90.75 478 LYS B N 1
ATOM 8397 C CA . LYS B 1 478 ? 20.656 -49.75 -34.969 1 90.75 478 LYS B CA 1
ATOM 8398 C C . LYS B 1 478 ? 20.438 -48.25 -35.188 1 90.75 478 LYS B C 1
ATOM 8400 O O . LYS B 1 478 ? 20.266 -47.5 -34.219 1 90.75 478 LYS B O 1
ATOM 8405 N N . ASN B 1 479 ? 20.469 -47.875 -36.375 1 89.88 479 ASN B N 1
ATOM 8406 C CA . ASN B 1 479 ? 20.219 -46.469 -36.688 1 89.88 479 ASN B CA 1
ATOM 8407 C C . ASN B 1 479 ? 18.781 -46.094 -36.312 1 89.88 479 ASN B C 1
ATOM 8409 O O . ASN B 1 479 ? 18.531 -44.969 -35.844 1 89.88 479 ASN B O 1
ATOM 8413 N N . LEU B 1 480 ? 17.922 -46.906 -36.531 1 89.69 480 LEU B N 1
ATOM 8414 C CA . LEU B 1 480 ? 16.516 -46.656 -36.25 1 89.69 480 LEU B CA 1
ATOM 8415 C C . LEU B 1 480 ? 16.266 -46.625 -34.719 1 89.69 480 LEU B C 1
ATOM 8417 O O . LEU B 1 480 ? 15.43 -45.875 -34.25 1 89.69 480 LEU B O 1
ATOM 8421 N N . GLU B 1 481 ? 16.969 -47.406 -34.031 1 89.25 481 GLU B N 1
ATOM 8422 C CA . GLU B 1 481 ? 16.844 -47.5 -32.594 1 89.25 481 GLU B CA 1
ATOM 8423 C C . GLU B 1 481 ? 17.156 -46.156 -31.938 1 89.25 481 GLU B C 1
ATOM 8425 O O . GLU B 1 481 ? 16.578 -45.812 -30.906 1 89.25 481 GLU B O 1
ATOM 8430 N N . SER B 1 482 ? 17.953 -45.406 -32.5 1 86.5 482 SER B N 1
ATOM 8431 C CA . SER B 1 482 ? 18.312 -44.094 -31.969 1 86.5 482 SER B CA 1
ATOM 8432 C C . SER B 1 482 ? 17.094 -43.156 -31.953 1 86.5 482 SER B C 1
ATOM 8434 O O . SER B 1 482 ? 17.031 -42.25 -31.141 1 86.5 482 SER B O 1
ATOM 8436 N N . ALA B 1 483 ? 16.188 -43.406 -32.781 1 81 483 ALA B N 1
ATOM 8437 C CA . ALA B 1 483 ? 14.984 -42.562 -32.875 1 81 483 ALA B CA 1
ATOM 8438 C C . ALA B 1 483 ? 13.812 -43.219 -32.156 1 81 483 ALA B C 1
ATOM 8440 O O . ALA B 1 483 ? 12.672 -42.781 -32.25 1 81 483 ALA B O 1
ATOM 8441 N N . SER B 1 484 ? 14.055 -44.188 -31.375 1 80.25 484 SER B N 1
ATOM 8442 C CA . SER B 1 484 ? 12.992 -45.031 -30.844 1 80.25 484 SER B CA 1
ATOM 8443 C C . SER B 1 484 ? 12.133 -44.25 -29.828 1 80.25 484 SER B C 1
ATOM 8445 O O . SER B 1 484 ? 10.938 -44.531 -29.719 1 80.25 484 SER B O 1
ATOM 8447 N N . ASN B 1 485 ? 12.711 -43.312 -29.141 1 78.06 485 ASN B N 1
ATOM 8448 C CA . ASN B 1 485 ? 11.992 -42.562 -28.109 1 78.06 485 ASN B CA 1
ATOM 8449 C C . ASN B 1 485 ? 10.859 -41.719 -28.688 1 78.06 485 ASN B C 1
ATOM 8451 O O . ASN B 1 485 ? 9.891 -41.406 -27.984 1 78.06 485 ASN B O 1
ATOM 8455 N N . GLN B 1 486 ? 10.914 -41.438 -29.984 1 75.88 486 GLN B N 1
ATOM 8456 C CA . GLN B 1 486 ? 9.93 -40.562 -30.609 1 75.88 486 GLN B CA 1
ATOM 8457 C C . GLN B 1 486 ? 9.047 -41.344 -31.594 1 75.88 486 GLN B C 1
ATOM 8459 O O . GLN B 1 486 ? 8.25 -40.719 -32.312 1 75.88 486 GLN B O 1
ATOM 8464 N N . THR B 1 487 ? 9.164 -42.562 -31.562 1 76.25 487 THR B N 1
ATOM 8465 C CA . THR B 1 487 ? 8.484 -43.375 -32.562 1 76.25 487 THR B CA 1
ATOM 8466 C C . THR B 1 487 ? 6.969 -43.25 -32.406 1 76.25 487 THR B C 1
ATOM 8468 O O . THR B 1 487 ? 6.262 -43.094 -33.406 1 76.25 487 THR B O 1
ATOM 8471 N N . LEU B 1 488 ? 6.637 -43.219 -31.094 1 75.69 488 LEU B N 1
ATOM 8472 C CA . LEU B 1 488 ? 5.195 -43.281 -30.906 1 75.69 488 LEU B CA 1
ATOM 8473 C C . LEU B 1 488 ? 4.609 -41.875 -30.672 1 75.69 488 LEU B C 1
ATOM 8475 O O . LEU B 1 488 ? 3.41 -41.719 -30.438 1 75.69 488 LEU B O 1
ATOM 8479 N N . ASP B 1 489 ? 5.523 -40.969 -30.859 1 76.56 489 ASP B N 1
ATOM 8480 C CA . ASP B 1 489 ? 5.062 -39.594 -30.859 1 76.56 489 ASP B CA 1
ATOM 8481 C C . ASP B 1 489 ? 4.613 -39.156 -32.25 1 76.56 489 ASP B C 1
ATOM 8483 O O . ASP B 1 489 ? 5.438 -39 -33.156 1 76.56 489 ASP B O 1
ATOM 8487 N N . ILE B 1 490 ? 3.42 -38.969 -32.375 1 76.44 490 ILE B N 1
ATOM 8488 C CA . ILE B 1 490 ? 2.799 -38.688 -33.656 1 76.44 490 ILE B CA 1
ATOM 8489 C C . ILE B 1 490 ? 3.291 -37.344 -34.188 1 76.44 490 ILE B C 1
ATOM 8491 O O . ILE B 1 490 ? 3.275 -37.125 -35.406 1 76.44 490 ILE B O 1
ATOM 8495 N N . ARG B 1 491 ? 3.662 -36.562 -33.344 1 70.88 491 ARG B N 1
ATOM 8496 C CA . ARG B 1 491 ? 4.023 -35.188 -33.781 1 70.88 491 ARG B CA 1
ATOM 8497 C C . ARG B 1 491 ? 5.5 -35.125 -34.125 1 70.88 491 ARG B C 1
ATOM 8499 O O . ARG B 1 491 ? 5.945 -34.125 -34.75 1 70.88 491 ARG B O 1
ATOM 8506 N N . SER B 1 492 ? 6.156 -36.125 -33.844 1 78.88 492 SER B N 1
ATOM 8507 C CA . SER B 1 492 ? 7.594 -36.125 -34.062 1 78.88 492 SER B CA 1
ATOM 8508 C C . SER B 1 492 ? 7.91 -36.375 -35.531 1 78.88 492 SER B C 1
ATOM 8510 O O . SER B 1 492 ? 7.461 -37.406 -36.094 1 78.88 492 SER B O 1
ATOM 8512 N N . THR B 1 493 ? 8.648 -35.594 -36.156 1 81 493 THR B N 1
ATOM 8513 C CA . THR B 1 493 ? 9.078 -35.75 -37.531 1 81 493 THR B CA 1
ATOM 8514 C C . THR B 1 493 ? 10.359 -36.562 -37.625 1 81 493 THR B C 1
ATOM 8516 O O . THR B 1 493 ? 10.688 -37.125 -38.656 1 81 493 THR B O 1
ATOM 8519 N N . THR B 1 494 ? 10.961 -36.75 -36.531 1 84.25 494 THR B N 1
ATOM 8520 C CA . THR B 1 494 ? 12.234 -37.469 -36.469 1 84.25 494 THR B CA 1
ATOM 8521 C C . THR B 1 494 ? 12.055 -38.938 -36.875 1 84.25 494 THR B C 1
ATOM 8523 O O . THR B 1 494 ? 12.859 -39.469 -37.625 1 84.25 494 THR B O 1
ATOM 8526 N N . TRP B 1 495 ? 11.008 -39.531 -36.5 1 83.5 495 TRP B N 1
ATOM 8527 C CA . TRP B 1 495 ? 10.766 -40.938 -36.812 1 83.5 495 TRP B CA 1
ATOM 8528 C C . TRP B 1 495 ? 10.5 -41.094 -38.312 1 83.5 495 TRP B C 1
ATOM 8530 O O . TRP B 1 495 ? 10.961 -42.062 -38.938 1 83.5 495 TRP B O 1
ATOM 8540 N N . HIS B 1 496 ? 9.844 -40.188 -38.812 1 82.31 496 HIS B N 1
ATOM 8541 C CA . HIS B 1 496 ? 9.5 -40.25 -40.25 1 82.31 496 HIS B CA 1
ATOM 8542 C C . HIS B 1 496 ? 10.75 -40.25 -41.125 1 82.31 496 HIS B C 1
ATOM 8544 O O . HIS B 1 496 ? 10.852 -41.031 -42.062 1 82.31 496 HIS B O 1
ATOM 8550 N N . ASP B 1 497 ? 11.672 -39.469 -40.75 1 87.62 497 ASP B N 1
ATOM 8551 C CA . ASP B 1 497 ? 12.914 -39.344 -41.5 1 87.62 497 ASP B CA 1
ATOM 8552 C C . ASP B 1 497 ? 13.758 -40.625 -41.344 1 87.62 497 ASP B C 1
ATOM 8554 O O . ASP B 1 497 ? 14.273 -41.156 -42.344 1 87.62 497 ASP B O 1
ATOM 8558 N N . GLN B 1 498 ? 13.852 -41 -40.156 1 88.75 498 GLN B N 1
ATOM 8559 C CA . GLN B 1 498 ? 14.68 -42.188 -39.906 1 88.75 498 GLN B CA 1
ATOM 8560 C C . GLN B 1 498 ? 14.047 -43.438 -40.5 1 88.75 498 GLN B C 1
ATOM 8562 O O . GLN B 1 498 ? 14.758 -44.312 -41 1 88.75 498 GLN B O 1
ATOM 8567 N N . TYR B 1 499 ? 12.828 -43.469 -40.438 1 89.62 499 TYR B N 1
ATOM 8568 C CA . TYR B 1 499 ? 12.133 -44.594 -41.031 1 89.62 499 TYR B CA 1
ATOM 8569 C C . TYR B 1 499 ? 12.258 -44.594 -42.531 1 89.62 499 TYR B C 1
ATOM 8571 O O . TYR B 1 499 ? 12.375 -45.625 -43.188 1 89.62 499 TYR B O 1
ATOM 8579 N N . GLY B 1 500 ? 12.203 -43.438 -43.062 1 90.5 500 GLY B N 1
ATOM 8580 C CA . GLY B 1 500 ? 12.422 -43.344 -44.5 1 90.5 500 GLY B CA 1
ATOM 8581 C C . GLY B 1 500 ? 13.766 -43.875 -44.938 1 90.5 500 GLY B C 1
ATOM 8582 O O . GLY B 1 500 ? 13.859 -44.562 -45.969 1 90.5 500 GLY B O 1
ATOM 8583 N N . LYS B 1 501 ? 14.75 -43.594 -44.219 1 92.38 501 LYS B N 1
ATOM 8584 C CA . LYS B 1 501 ? 16.078 -44.125 -44.5 1 92.38 501 LYS B CA 1
ATOM 8585 C C . LYS B 1 501 ? 16.125 -45.625 -44.312 1 92.38 501 LYS B C 1
ATOM 8587 O O . LYS B 1 501 ? 16.75 -46.344 -45.125 1 92.38 501 LYS B O 1
ATOM 8592 N N . PHE B 1 502 ? 15.43 -46.031 -43.312 1 93.81 502 PHE B N 1
ATOM 8593 C CA . PHE B 1 502 ? 15.359 -47.469 -43.062 1 93.81 502 PHE B CA 1
ATOM 8594 C C . PHE B 1 502 ? 14.672 -48.188 -44.219 1 93.81 502 PHE B C 1
ATOM 8596 O O . PHE B 1 502 ? 15.164 -49.219 -44.688 1 93.81 502 PHE B O 1
ATOM 8603 N N . ARG B 1 503 ? 13.664 -47.656 -44.688 1 92 503 ARG B N 1
ATOM 8604 C CA . ARG B 1 503 ? 12.898 -48.281 -45.781 1 92 503 ARG B CA 1
ATOM 8605 C C . ARG B 1 503 ? 13.711 -48.312 -47.062 1 92 503 ARG B C 1
ATOM 8607 O O . ARG B 1 503 ? 13.633 -49.281 -47.812 1 92 503 ARG B O 1
ATOM 8614 N N . ALA B 1 504 ? 14.445 -47.312 -47.25 1 93 504 ALA B N 1
ATOM 8615 C CA . ALA B 1 504 ? 15.32 -47.281 -48.406 1 93 504 ALA B CA 1
ATOM 8616 C C . ALA B 1 504 ? 16.375 -48.375 -48.344 1 93 504 ALA B C 1
ATOM 8618 O O . ALA B 1 504 ? 16.656 -49.062 -49.344 1 93 504 ALA B O 1
ATOM 8619 N N . ASN B 1 505 ? 16.906 -48.5 -47.219 1 93.69 505 ASN B N 1
ATOM 8620 C CA . ASN B 1 505 ? 17.906 -49.531 -47 1 93.69 505 ASN B CA 1
ATOM 8621 C C . ASN B 1 505 ? 17.281 -50.938 -47.188 1 93.69 505 ASN B C 1
ATOM 8623 O O . ASN B 1 505 ? 17.953 -51.844 -47.688 1 93.69 505 ASN B O 1
ATOM 8627 N N . MET B 1 506 ? 16.062 -51.062 -46.781 1 91.75 506 MET B N 1
ATOM 8628 C CA . MET B 1 506 ? 15.375 -52.312 -46.906 1 91.75 506 MET B CA 1
ATOM 8629 C C . MET B 1 506 ? 15.195 -52.688 -48.406 1 91.75 506 MET B C 1
ATOM 8631 O O . MET B 1 506 ? 15.344 -53.844 -48.781 1 91.75 506 MET B O 1
ATOM 8635 N N . ARG B 1 507 ? 14.992 -51.781 -49.156 1 92.06 507 ARG B N 1
ATOM 8636 C CA . ARG B 1 507 ? 14.844 -52 -50.594 1 92.06 507 ARG B CA 1
ATOM 8637 C C . ARG B 1 507 ? 16.156 -52.5 -51.188 1 92.06 507 ARG B C 1
ATOM 8639 O O . ARG B 1 507 ? 16.156 -53.375 -52.031 1 92.06 507 ARG B O 1
ATOM 8646 N N . ASP B 1 508 ? 17.188 -51.875 -50.75 1 93.06 508 ASP B N 1
ATOM 8647 C CA . ASP B 1 508 ? 18.516 -52.312 -51.219 1 93.06 508 ASP B CA 1
ATOM 8648 C C . ASP B 1 508 ? 18.812 -53.75 -50.781 1 93.06 508 ASP B C 1
ATOM 8650 O O . ASP B 1 508 ? 19.375 -54.5 -51.562 1 93.06 508 ASP B O 1
ATOM 8654 N N . LEU B 1 509 ? 18.438 -54 -49.625 1 93.06 509 LEU B N 1
ATOM 8655 C CA . LEU B 1 509 ? 18.688 -55.344 -49.125 1 93.06 509 LEU B CA 1
ATOM 8656 C C . LEU B 1 509 ? 17.844 -56.375 -49.844 1 93.06 509 LEU B C 1
ATOM 8658 O O . LEU B 1 509 ? 18.297 -57.5 -50.062 1 93.06 509 LEU B O 1
ATOM 8662 N N . GLU B 1 510 ? 16.703 -56.031 -50.219 1 92.75 510 GLU B N 1
ATOM 8663 C CA . GLU B 1 510 ? 15.836 -56.906 -50.969 1 92.75 510 GLU B CA 1
ATOM 8664 C C . GLU B 1 510 ? 16.422 -57.219 -52.375 1 92.75 510 GLU B C 1
ATOM 8666 O O . GLU B 1 510 ? 16.422 -58.344 -52.812 1 92.75 510 GLU B O 1
ATOM 8671 N N . VAL B 1 511 ? 16.953 -56.25 -52.969 1 92.5 511 VAL B N 1
ATOM 8672 C CA . VAL B 1 511 ? 17.609 -56.406 -54.25 1 92.5 511 VAL B CA 1
ATOM 8673 C C . VAL B 1 511 ? 18.844 -57.312 -54.094 1 92.5 511 VAL B C 1
ATOM 8675 O O . VAL B 1 511 ? 19.094 -58.188 -54.906 1 92.5 511 VAL B O 1
ATOM 8678 N N . MET B 1 512 ? 19.625 -57.094 -53.062 1 92.38 512 MET B N 1
ATOM 8679 C CA . MET B 1 512 ? 20.812 -57.906 -52.781 1 92.38 512 MET B CA 1
ATOM 8680 C C . MET B 1 512 ? 20.438 -59.375 -52.562 1 92.38 512 MET B C 1
ATOM 8682 O O . MET B 1 512 ? 21.141 -60.281 -53.031 1 92.38 512 MET B O 1
ATOM 8686 N N . ALA B 1 513 ? 19.359 -59.531 -51.812 1 91.88 513 ALA B N 1
ATOM 8687 C CA . ALA B 1 513 ? 18.891 -60.906 -51.562 1 91.88 513 ALA B CA 1
ATOM 8688 C C . ALA B 1 513 ? 18.469 -61.594 -52.844 1 91.88 513 ALA B C 1
ATOM 8690 O O . ALA B 1 513 ? 18.75 -62.781 -53.031 1 91.88 513 ALA B O 1
ATOM 8691 N N . GLN B 1 514 ? 17.859 -60.906 -53.719 1 91.94 514 GLN B N 1
ATOM 8692 C CA . GLN B 1 514 ? 17.469 -61.438 -55.031 1 91.94 514 GLN B CA 1
ATOM 8693 C C . GLN B 1 514 ? 18.688 -61.812 -55.844 1 91.94 514 GLN B C 1
ATOM 8695 O O . GLN B 1 514 ? 18.703 -62.844 -56.531 1 91.94 514 GLN B O 1
ATOM 8700 N N . ASN B 1 515 ? 19.703 -61 -55.75 1 91.75 515 ASN B N 1
ATOM 8701 C CA . ASN B 1 515 ? 20.953 -61.281 -56.469 1 91.75 515 ASN B CA 1
ATOM 8702 C C . ASN B 1 515 ? 21.656 -62.531 -55.938 1 91.75 515 ASN B C 1
ATOM 8704 O O . ASN B 1 515 ? 22.203 -63.312 -56.719 1 91.75 515 ASN B O 1
ATOM 8708 N N . VAL B 1 516 ? 21.609 -62.625 -54.688 1 91.12 516 VAL B N 1
ATOM 8709 C CA . VAL B 1 516 ? 22.25 -63.781 -54.094 1 91.12 516 VAL B CA 1
ATOM 8710 C C . VAL B 1 516 ? 21.5 -65.062 -54.469 1 91.12 516 VAL B C 1
ATOM 8712 O O . VAL B 1 516 ? 22.125 -66.062 -54.75 1 91.12 516 VAL B O 1
ATOM 8715 N N . ILE B 1 517 ? 20.219 -65 -54.5 1 90 517 ILE B N 1
ATOM 8716 C CA . ILE B 1 517 ? 19.406 -66.125 -54.875 1 90 517 ILE B CA 1
ATOM 8717 C C . ILE B 1 517 ? 19.688 -66.438 -56.344 1 90 517 ILE B C 1
ATOM 8719 O O . ILE B 1 517 ? 19.906 -67.625 -56.656 1 90 517 ILE B O 1
ATOM 8723 N N . SER B 1 518 ? 19.719 -65.438 -57.188 1 90.31 518 SER B N 1
ATOM 8724 C CA . SER B 1 518 ? 20.016 -65.688 -58.594 1 90.31 518 SER B CA 1
ATOM 8725 C C . SER B 1 518 ? 21.406 -66.25 -58.781 1 90.31 518 SER B C 1
ATOM 8727 O O . SER B 1 518 ? 21.594 -67.188 -59.594 1 90.31 518 SER B O 1
ATOM 8729 N N . PHE B 1 519 ? 22.344 -65.75 -58.031 1 90.38 519 PHE B N 1
ATOM 8730 C CA . PHE B 1 519 ? 23.719 -66.188 -58.094 1 90.38 519 PHE B CA 1
ATOM 8731 C C . PHE B 1 519 ? 23.812 -67.688 -57.656 1 90.38 519 PHE B C 1
ATOM 8733 O O . PHE B 1 519 ? 24.5 -68.438 -58.312 1 90.38 519 PHE B O 1
ATOM 8740 N N . ALA B 1 520 ? 23.141 -68.062 -56.656 1 89.38 520 ALA B N 1
ATOM 8741 C CA . ALA B 1 520 ? 23.172 -69.375 -56.094 1 89.38 520 ALA B CA 1
ATOM 8742 C C . ALA B 1 520 ? 22.516 -70.375 -57.062 1 89.38 520 ALA B C 1
ATOM 8744 O O . ALA B 1 520 ? 23.031 -71.5 -57.281 1 89.38 520 ALA B O 1
ATOM 8745 N N . PHE B 1 521 ? 21.5 -70.062 -57.75 1 89.94 521 PHE B N 1
ATOM 8746 C CA . PHE B 1 521 ? 20.719 -71 -58.594 1 89.94 521 PHE B CA 1
ATOM 8747 C C . PHE B 1 521 ? 21.328 -71.125 -59.969 1 89.94 521 PHE B C 1
ATOM 8749 O O . PHE B 1 521 ? 21.188 -72.125 -60.625 1 89.94 521 PHE B O 1
ATOM 8756 N N . ASP B 1 522 ? 22.031 -70.125 -60.406 1 88.38 522 ASP B N 1
ATOM 8757 C CA . ASP B 1 522 ? 22.672 -70.125 -61.719 1 88.38 522 ASP B CA 1
ATOM 8758 C C . ASP B 1 522 ? 23.75 -71.188 -61.781 1 88.38 522 ASP B C 1
ATOM 8760 O O . ASP B 1 522 ? 24.109 -71.688 -62.844 1 88.38 522 ASP B O 1
ATOM 8764 N N . ARG B 1 523 ? 24.156 -71.688 -60.688 1 83.62 523 ARG B N 1
ATOM 8765 C CA . ARG B 1 523 ? 25.281 -72.625 -60.625 1 83.62 523 ARG B CA 1
ATOM 8766 C C . ARG B 1 523 ? 24.828 -74 -60.219 1 83.62 523 ARG B C 1
ATOM 8768 O O . ARG B 1 523 ? 25.656 -74.875 -60.031 1 83.62 523 ARG B O 1
ATOM 8775 N N . VAL B 1 524 ? 23.531 -74.125 -60.094 1 85.94 524 VAL B N 1
ATOM 8776 C CA . VAL B 1 524 ? 22.953 -75.375 -59.719 1 85.94 524 VAL B CA 1
ATOM 8777 C C . VAL B 1 524 ? 22.938 -76.312 -60.906 1 85.94 524 VAL B C 1
ATOM 8779 O O . VAL B 1 524 ? 22.516 -75.938 -62 1 85.94 524 VAL B O 1
ATOM 8782 N N . THR B 1 525 ? 23.484 -77.562 -60.719 1 83.81 525 THR B N 1
ATOM 8783 C CA . THR B 1 525 ? 23.547 -78.5 -61.812 1 83.81 525 THR B CA 1
ATOM 8784 C C . THR B 1 525 ? 22.672 -79.75 -61.531 1 83.81 525 THR B C 1
ATOM 8786 O O . THR B 1 525 ? 22.328 -80.5 -62.469 1 83.81 525 THR B O 1
ATOM 8789 N N . THR B 1 526 ? 22.375 -80 -60.344 1 88.19 526 THR B N 1
ATOM 8790 C CA . THR B 1 526 ? 21.562 -81.125 -59.969 1 88.19 526 THR B CA 1
ATOM 8791 C C . THR B 1 526 ? 20.266 -80.688 -59.281 1 88.19 526 THR B C 1
ATOM 8793 O O . THR B 1 526 ? 20.219 -79.625 -58.688 1 88.19 526 THR B O 1
ATOM 8796 N N . VAL B 1 527 ? 19.266 -81.5 -59.344 1 88.69 527 VAL B N 1
ATOM 8797 C CA . VAL B 1 527 ? 17.969 -81.25 -58.719 1 88.69 527 VAL B CA 1
ATOM 8798 C C . VAL B 1 527 ? 18.109 -81.25 -57.219 1 88.69 527 VAL B C 1
ATOM 8800 O O . VAL B 1 527 ? 17.469 -80.438 -56.531 1 88.69 527 VAL B O 1
ATOM 8803 N N . HIS B 1 528 ? 18.984 -82.125 -56.75 1 86.81 528 HIS B N 1
ATOM 8804 C CA . HIS B 1 528 ? 19.203 -82.188 -55.312 1 86.81 528 HIS B CA 1
ATOM 8805 C C . HIS B 1 528 ? 19.781 -80.938 -54.75 1 86.81 528 HIS B C 1
ATOM 8807 O O . HIS B 1 528 ? 19.359 -80.438 -53.688 1 86.81 528 HIS B O 1
ATOM 8813 N N . GLU B 1 529 ? 20.703 -80.438 -55.5 1 85.44 529 GLU B N 1
ATOM 8814 C CA . GLU B 1 529 ? 21.297 -79.125 -55.094 1 85.44 529 GLU B CA 1
ATOM 8815 C C . GLU B 1 529 ? 20.281 -78 -55.125 1 85.44 529 GLU B C 1
ATOM 8817 O O . GLU B 1 529 ? 20.297 -77.125 -54.281 1 85.44 529 GLU B O 1
ATOM 8822 N N . GLY B 1 530 ? 19.359 -78 -56.125 1 87.62 530 GLY B N 1
ATOM 8823 C CA . GLY B 1 530 ? 18.297 -77.062 -56.219 1 87.62 530 GLY B CA 1
ATOM 8824 C C . GLY B 1 530 ? 17.328 -77.062 -55.062 1 87.62 530 GLY B C 1
ATOM 8825 O O . GLY B 1 530 ? 16.938 -76.062 -54.531 1 87.62 530 GLY B O 1
ATOM 8826 N N . LEU B 1 531 ? 16.969 -78.25 -54.625 1 89.31 531 LEU B N 1
ATOM 8827 C CA . LEU B 1 531 ? 16.031 -78.438 -53.531 1 89.31 531 LEU B CA 1
ATOM 8828 C C . LEU B 1 531 ? 16.656 -77.938 -52.219 1 89.31 531 LEU B C 1
ATOM 8830 O O . LEU B 1 531 ? 15.961 -77.375 -51.344 1 89.31 531 LEU B O 1
ATOM 8834 N N . GLU B 1 532 ? 17.938 -78.188 -52.031 1 86.31 532 GLU B N 1
ATOM 8835 C CA . GLU B 1 532 ? 18.641 -77.75 -50.844 1 86.31 532 GLU B CA 1
ATOM 8836 C C . GLU B 1 532 ? 18.656 -76.188 -50.75 1 86.31 532 GLU B C 1
ATOM 8838 O O . GLU B 1 532 ? 18.469 -75.625 -49.688 1 86.31 532 GLU B O 1
ATOM 8843 N N . LEU B 1 533 ? 18.922 -75.562 -51.875 1 87.38 533 LEU B N 1
ATOM 8844 C CA . LEU B 1 533 ? 18.953 -74.125 -51.906 1 87.38 533 LEU B CA 1
ATOM 8845 C C . LEU B 1 533 ? 17.578 -73.562 -51.656 1 87.38 533 LEU B C 1
ATOM 8847 O O . LEU B 1 533 ? 17.453 -72.5 -51.031 1 87.38 533 LEU B O 1
ATOM 8851 N N . LEU B 1 534 ? 16.516 -74.188 -52.156 1 89.19 534 LEU B N 1
ATOM 8852 C CA . LEU B 1 534 ? 15.148 -73.75 -51.906 1 89.19 534 LEU B CA 1
ATOM 8853 C C . LEU B 1 534 ? 14.844 -73.75 -50.406 1 89.19 534 LEU B C 1
ATOM 8855 O O . LEU B 1 534 ? 14.156 -72.875 -49.875 1 89.19 534 LEU B O 1
ATOM 8859 N N . ARG B 1 535 ? 15.328 -74.688 -49.75 1 85.94 535 ARG B N 1
ATOM 8860 C CA . ARG B 1 535 ? 15.117 -74.812 -48.312 1 85.94 535 ARG B CA 1
ATOM 8861 C C . ARG B 1 535 ? 15.852 -73.688 -47.562 1 85.94 535 ARG B C 1
ATOM 8863 O O . ARG B 1 535 ? 15.328 -73.188 -46.594 1 85.94 535 ARG B O 1
ATOM 8870 N N . VAL B 1 536 ? 17.031 -73.375 -48.031 1 82.94 536 VAL B N 1
ATOM 8871 C CA . VAL B 1 536 ? 17.875 -72.375 -47.375 1 82.94 536 VAL B CA 1
ATOM 8872 C C . VAL B 1 536 ? 17.25 -71 -47.5 1 82.94 536 VAL B C 1
ATOM 8874 O O . VAL B 1 536 ? 17.281 -70.188 -46.531 1 82.94 536 VAL B O 1
ATOM 8877 N N . PHE B 1 537 ? 16.703 -70.75 -48.656 1 87.62 537 PHE B N 1
ATOM 8878 C CA . PHE B 1 537 ? 16.25 -69.375 -48.938 1 87.62 537 PHE B CA 1
ATOM 8879 C C . PHE B 1 537 ? 14.766 -69.188 -48.594 1 87.62 537 PHE B C 1
ATOM 8881 O O . PHE B 1 537 ? 14.18 -68.125 -48.844 1 87.62 537 PHE B O 1
ATOM 8888 N N . LYS B 1 538 ? 14.125 -70.188 -48.031 1 85.75 538 LYS B N 1
ATOM 8889 C CA . LYS B 1 538 ? 12.695 -70.125 -47.75 1 85.75 538 LYS B CA 1
ATOM 8890 C C . LYS B 1 538 ? 12.336 -69 -46.812 1 85.75 538 LYS B C 1
ATOM 8892 O O . LYS B 1 538 ? 11.312 -68.375 -46.969 1 85.75 538 LYS B O 1
ATOM 8897 N N . TYR B 1 539 ? 13.148 -68.75 -45.812 1 81.88 539 TYR B N 1
ATOM 8898 C CA . TYR B 1 539 ? 12.844 -67.75 -44.812 1 81.88 539 TYR B CA 1
ATOM 8899 C C . TYR B 1 539 ? 12.844 -66.312 -45.438 1 81.88 539 TYR B C 1
ATOM 8901 O O . TYR B 1 539 ? 12.086 -65.438 -45.031 1 81.88 539 TYR B O 1
ATOM 8909 N N . LEU B 1 540 ? 13.617 -66.125 -46.469 1 84.88 540 LEU B N 1
ATOM 8910 C CA . LEU B 1 540 ? 13.68 -64.812 -47.156 1 84.88 540 LEU B CA 1
ATOM 8911 C C . LEU B 1 540 ? 12.516 -64.688 -48.125 1 84.88 540 LEU B C 1
ATOM 8913 O O . LEU B 1 540 ? 12.109 -63.562 -48.438 1 84.88 540 LEU B O 1
ATOM 8917 N N . ALA B 1 541 ? 12.039 -65.812 -48.594 1 85.19 541 ALA B N 1
ATOM 8918 C CA . ALA B 1 541 ? 10.977 -65.812 -49.594 1 85.19 541 ALA B CA 1
ATOM 8919 C C . ALA B 1 541 ? 9.656 -65.312 -49 1 85.19 541 ALA B C 1
ATOM 8921 O O . ALA B 1 541 ? 8.711 -65 -49.75 1 85.19 541 ALA B O 1
ATOM 8922 N N . GLU B 1 542 ? 9.586 -65.188 -47.781 1 82.88 542 GLU B N 1
ATOM 8923 C CA . GLU B 1 542 ? 8.367 -64.688 -47.125 1 82.88 542 GLU B CA 1
ATOM 8924 C C . GLU B 1 542 ? 8.148 -63.219 -47.406 1 82.88 542 GLU B C 1
ATOM 8926 O O . GLU B 1 542 ? 7.027 -62.719 -47.281 1 82.88 542 GLU B O 1
ATOM 8931 N N . ARG B 1 543 ? 9.109 -62.594 -47.844 1 85.31 543 ARG B N 1
ATOM 8932 C CA . ARG B 1 543 ? 8.984 -61.188 -48.25 1 85.31 543 ARG B CA 1
ATOM 8933 C C . ARG B 1 543 ? 8.469 -61.062 -49.688 1 85.31 543 ARG B C 1
ATOM 8935 O O . ARG B 1 543 ? 8.969 -61.75 -50.562 1 85.31 543 ARG B O 1
ATOM 8942 N N . GLU B 1 544 ? 7.57 -60.281 -49.875 1 83.06 544 GLU B N 1
ATOM 8943 C CA . GLU B 1 544 ? 6.863 -60.188 -51.156 1 83.06 544 GLU B CA 1
ATOM 8944 C C . GLU B 1 544 ? 7.824 -59.875 -52.281 1 83.06 544 GLU B C 1
ATOM 8946 O O . GLU B 1 544 ? 7.715 -60.469 -53.375 1 83.06 544 GLU B O 1
ATOM 8951 N N . SER B 1 545 ? 8.773 -59.094 -52 1 84 545 SER B N 1
ATOM 8952 C CA . SER B 1 545 ? 9.695 -58.688 -53.031 1 84 545 SER B CA 1
ATOM 8953 C C . SER B 1 545 ? 10.641 -59.812 -53.438 1 84 545 SER B C 1
ATOM 8955 O O . SER B 1 545 ? 11.094 -59.875 -54.594 1 84 545 SER B O 1
ATOM 8957 N N . ILE B 1 546 ? 10.867 -60.688 -52.5 1 88.81 546 ILE B N 1
ATOM 8958 C CA . ILE B 1 546 ? 11.82 -61.781 -52.75 1 88.81 546 ILE B CA 1
ATOM 8959 C C . ILE 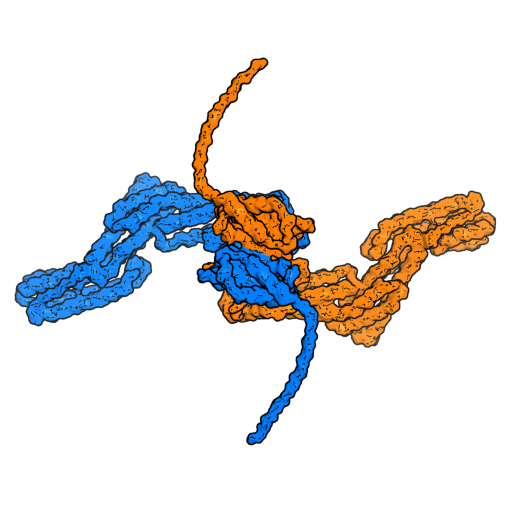B 1 546 ? 11.078 -63.031 -53.219 1 88.81 546 ILE B C 1
ATOM 8961 O O . ILE B 1 546 ? 11.641 -63.875 -53.906 1 88.81 546 ILE B O 1
ATOM 8965 N N . SER B 1 547 ? 9.828 -63.031 -52.844 1 89 547 SER B N 1
ATOM 8966 C CA . SER B 1 547 ? 9.008 -64.188 -53.156 1 89 547 SER B CA 1
ATOM 8967 C C . SER B 1 547 ? 8.93 -64.438 -54.656 1 89 547 SER B C 1
ATOM 8969 O O . SER B 1 547 ? 8.953 -65.625 -55.125 1 89 547 SER B O 1
ATOM 8971 N N . ARG B 1 548 ? 8.922 -63.406 -55.375 1 86.19 548 ARG B N 1
ATOM 8972 C CA . ARG B 1 548 ? 8.828 -63.531 -56.812 1 86.19 548 ARG B CA 1
ATOM 8973 C C . ARG B 1 548 ? 10.078 -64.188 -57.406 1 86.19 548 ARG B C 1
ATOM 8975 O O . ARG B 1 548 ? 9.984 -65.062 -58.25 1 86.19 548 ARG B O 1
ATOM 8982 N N . ALA B 1 549 ? 11.219 -63.75 -56.969 1 86.62 549 ALA B N 1
ATOM 8983 C CA . ALA B 1 549 ? 12.484 -64.375 -57.438 1 86.62 549 ALA B CA 1
ATOM 8984 C C . ALA B 1 549 ? 12.602 -65.812 -57 1 86.62 549 ALA B C 1
ATOM 8986 O O . ALA B 1 549 ? 13.078 -66.625 -57.75 1 86.62 549 ALA B O 1
ATOM 8987 N N . TYR B 1 550 ? 12.125 -66.062 -55.875 1 89.56 550 TYR B N 1
ATOM 8988 C CA . TYR B 1 550 ? 12.156 -67.375 -55.312 1 89.56 550 TYR B CA 1
ATOM 8989 C C . TYR B 1 550 ? 11.234 -68.312 -56.062 1 89.56 550 TYR B C 1
ATOM 8991 O O . TYR B 1 550 ? 11.617 -69.438 -56.406 1 89.56 550 TYR B O 1
ATOM 8999 N N . ASP B 1 551 ? 10.102 -67.875 -56.469 1 90.94 551 ASP B N 1
ATOM 9000 C CA . ASP B 1 551 ? 9.117 -68.688 -57.188 1 90.94 551 ASP B CA 1
ATOM 9001 C C . ASP B 1 551 ? 9.594 -69 -58.625 1 90.94 551 ASP B C 1
ATOM 9003 O O . ASP B 1 551 ? 9.375 -70.125 -59.125 1 90.94 551 ASP B O 1
ATOM 9007 N N . LYS B 1 552 ? 10.141 -68.062 -59.156 1 90 552 LYS B N 1
ATOM 9008 C CA . LYS B 1 552 ? 10.68 -68.25 -60.5 1 90 552 LYS B CA 1
ATOM 9009 C C . LYS B 1 552 ? 11.719 -69.375 -60.5 1 90 552 LYS B C 1
ATOM 9011 O O . LYS B 1 552 ? 11.719 -70.25 -61.406 1 90 552 LYS B O 1
ATOM 9016 N N . ARG B 1 553 ? 12.609 -69.438 -59.531 1 90.25 553 ARG B N 1
ATOM 9017 C CA . ARG B 1 553 ? 13.664 -70.438 -59.438 1 90.25 553 ARG B CA 1
ATOM 9018 C C . ARG B 1 553 ? 13.094 -71.75 -59.031 1 90.25 553 ARG B C 1
ATOM 9020 O O . ARG B 1 553 ? 13.602 -72.812 -59.469 1 90.25 553 ARG B O 1
ATOM 9027 N N . THR B 1 554 ? 11.953 -71.75 -58.312 1 89.81 554 THR B N 1
ATOM 9028 C CA . THR B 1 554 ? 11.273 -73 -57.906 1 89.81 554 THR B CA 1
ATOM 9029 C C . THR B 1 554 ? 10.719 -73.688 -59.156 1 89.81 554 THR B C 1
ATOM 9031 O O . THR B 1 554 ? 10.812 -74.875 -59.25 1 89.81 554 THR B O 1
ATOM 9034 N N . VAL B 1 555 ? 10.203 -72.875 -60.062 1 90.25 555 VAL B N 1
ATOM 9035 C CA . VAL B 1 555 ? 9.664 -73.438 -61.281 1 90.25 555 VAL B CA 1
ATOM 9036 C C . VAL B 1 555 ? 10.797 -74.062 -62.125 1 90.25 555 VAL B C 1
ATOM 9038 O O . VAL B 1 555 ? 10.648 -75.125 -62.719 1 90.25 555 VAL B O 1
ATOM 9041 N N . GLU B 1 556 ? 12 -73.438 -62.156 1 88.69 556 GLU B N 1
ATOM 9042 C CA . GLU B 1 556 ? 13.164 -73.938 -62.906 1 88.69 556 GLU B CA 1
ATOM 9043 C C . GLU B 1 556 ? 13.688 -75.25 -62.344 1 88.69 556 GLU B C 1
ATOM 9045 O O . GLU B 1 556 ? 14.086 -76.125 -63.094 1 88.69 556 GLU B O 1
ATOM 9050 N N . VAL B 1 557 ? 13.664 -75.375 -61.188 1 87.56 557 VAL B N 1
ATOM 9051 C CA . VAL B 1 557 ? 14.141 -76.625 -60.531 1 87.56 557 VAL B CA 1
ATOM 9052 C C . VAL B 1 557 ? 13.156 -77.75 -60.781 1 87.56 557 VAL B C 1
ATOM 9054 O O . VAL B 1 557 ? 13.562 -78.875 -61.031 1 87.56 557 VAL B O 1
#

Radius of gyration: 52.18 Å; Cα contacts (8 Å, |Δi|>4): 1185; chains: 2; bounding box: 152×176×105 Å

InterPro domains:
  IPR013594 Dynein heavy chain, tail [PF08385] (202-554)
  IPR026983 Dynein heavy chain [PTHR46532] (95-555)

Foldseek 3Di:
DPPDPPDPDPPDPPPPPPPPPPPPVPLPPVQLLVVLVVVVVPDDDDPDDPVLDDPVLSVLSSCCLQPLVQFKWKWAQDPVRHIDIDSDDDPDDGFKIKMKGFQDSPDRQHNVCVVVGIDIDMAGGDNLVSVLCCCQVPVLVVLLPDPPDDPVVSLVVNLVSLVVSQVSVQVVVVVVPADDADFHCSCPPPALLRQLVDPSSLVSLLSSLVSVLVSLVVLVVVLVVVPPDDLAALVVVLVSLVVLLVRLVRVLVNCPDPRVVSSLSSCVSNVHPSSVVSVVSSVVSVVSNVLSVLCNVLSVVCVVLLVCLLPDDLVCNLVSLLVSVVSLVVCLVPRPNQNDQVNSLVNLLNSLSSLLVSLVVQQDVVQLLLQQLPVNLVSLVSSLVSLVSNLVSVVVVQVVCCVPDPDHNDHDSCSSCVLVVLQNVLSVLSNVLSLLCCQLQVRHSNDTDDQDQQDDPCRVVLNVLSVVLSVLLNVLSVQLVVCSVCSNPSPDCVNVVSSVVNVVSSVVSLVSLLVSLVVLLVPDDDVVSLVVSLVRNVSNLVDPSNVVSSVVSVVVD/DDDDDPDDPPPPPPPDPPPPPPPPVPLPPVQLLVVLVVVVVPDDDDPDDPVLDDPCVSVLSSCCQAPLVQFKWKWAQDPVRHIDIDSDDDPDDGFKIKMKGFQDSPDRQHNVCVVVGIDIDMDGGDNLVSVLCCCQVPVLVVLLPDPPDDPVVSLVVNLVSLVVSQVSVQVVVVVVPADDADFHCSCPPPALLRQLVDPSSLVSLLSSLVSVLVSLVVLVVVLVVVPPDDLAALVVVLVSLVVLLVRLVRVLVNCPDPRVVSSLSSCVSNVHPSSVVSVVSSVVSVVSNVLSVLCNVLSVVCVVLLVCLLPDDLVCNLVSLLVNVVSLVVCLVPRPNQNDQVNSLVNLLNSLSSLLVSLVVQQDVVQLLLQQLPVNLVSLVSSLVSLVSNLVSNVVVQVVCCVPDPDHNDHDSCSSCVLVVLQNVLSVLSNVLSLLCCQLQVGHSNDTDDQDQQDDPCRVVLNVLSVVLSVLLNVLSVQLVVCSVCSNPSPDCVNVVSSVVSVVSSVVSLVSLLVSLVVLLVPDDDPVSLVVSLVRNVSNLVDVSNVVSSVVSVVVD

Organism: Limulus polyphemus (NCBI:txid6850)